Protein AF-A0A6J8CC59-F1 (afdb_monomer_lite)

Radius of gyration: 44.79 Å; chains: 1; bounding box: 143×94×154 Å

Foldseek 3Di:
DDDDDDDDPDQAQDKDKDWDWDADPVGIDDIDIDIDHHHAAAFDEKADWEWDEDPPQFKIKIFIHFGPPHRPFKKKWKWKWWADLVSPDTHTPVPDTDIDTDRPDGMDMDGRHQGQTKMKIKMWMDDPHYIYIYDIYDIDTGHADAAEDWAPWDKDDPVQHLQKIKTKTFHDDSSRRSAQWAWKWKWKDFPPDTDTDDIGGDRDRMDIDMDGHFAQTKMWIWMWTAHPVGHTHDIDIDIDHRHFAAFDAQDDDPPPPVPDPPDLALWKDKDWAQCCCQVPRQRRHHWQFKFKKKAFPVLCPPPAPFDFDAPVCVDLPNFDAPVRCVVVQRSTIATADDRCVVVCVVVVPPPDDDDDRDIDMDMQAPFCCSVVDPDDSHHSHTHHGFTWMWMKMKIGDVNTITIYHIDDRDHHHHDDDPDDPPPPPPPPPVVVVVVVVVVVVVVVVVDDDDDDDDDDDDDDDDDDDDDDDDDDDDDDDPDDPPDDDDDPVCVVVVVVVCPPPPNVNVVVVVVVVCVVVPPVPDPPWDQVVCVPPLNVVQDPDNPQGATPVFAQFFDDPDPPDDSSLGDFRKGAPADPPGRRPDIDHDDGDPVCPVVVVSSCVVVVPDDDDDPDDCDDPQDGDQDEDEDDDDDDDDDDPPQEEEAEEAEAEAAAEPDAEEHEEYEAEEEYALGQYEYEEYEYEYHYYAAAYEYEEYEYEYEAHQEQYEYEEYEYEYHYYAEAYEYEEYHYEYEHHQYQYEYEEYEHEYAHEAYAYEYEEYHAEYEHAEYQYEYEEYEAEYAHYAEAYEYEEYAAEYEHYEEQYEYEEYEYEAEPYADQYEYEEYAHEYNHEEEQYEYEEYEAAYDDHYDDDDDDHAYEYEEYEAEYNDYEYQYEYEEYEYHYAEYPDRHYYYHYHYHYNDYDDHYYYYHYHYHYHDYDDDDDD

Sequence (921 aa):
MTMNYSIEDLSPDVEYEVRIQAVNFKGPGNPADILRRTLQDAPQKPTQVTGTMNSDPTVLQVSWVQPLPRPGTTTYTVRVYEANDDNSDFVLKEKFGKVITGYYTQTATITGLEEYWDYKFMIVAKTPVGVMKSDMSQAVKTNYADPGRVENFDITTPQGNYTQMIVSWSIPLLRERNGIIKEYVLKHNISEVQTTANPILNTAKSLVYKLDVDTEKYYEIKLSAKNQWNQIGTEVVEVYYAPPGPPKKPPFTPTTTEVSKTVTTQRTIPVTLNGNWFFYNRDNGRFTDWGVIVCSGDACKNYGDGTEKSSDHFGIGNFKTWKEAQKIGFTEPYRATNSSWIIDIFDSQVGRSKRSTNDVELVIGEDNDCAKREDTVYCNGPLAPGKSYIIIVFSCTAGGCTESEQLGPYSTQPEPEDVPIAIIAGAAAAVVVFIIVIIIIVVIKKKRNRNRPKKMEEEVEPDFTNPAGLETPSVERKNIKKKRPVKMIDFEAKIAELHKDSNLRFAHEYEELKTLTDPKTMKGVTTFLAETEDNKLKNRYVNILPYDHTIVKLLPLGDDDEEASTFINANYIPGYKSQREYIASQGPIPSTIDDFWRMVWEQSVSIIVMLTLAKEDGRVCNIIVMLTLAKENGRVAKENGRVGNIIVMLTLAKEDGRVGNIIVMLTLAKENGRVGNIIVMLTLAKENGRVGNIIVMLTLAKEDGRVGNIIVMLTLAKEDGRVGNIIVMLTLAKEDGRVGNIIVMLTLAKEDGRVGNIIVMLTLAKENGRVGNIIVMLTLAKEDGRVGNIIVMLTLAKEDGRVGNIIVILTLAKEDGKVGNIIVMLTLAKEDGRVGNIIVMLTLAKEDGRLKRMAGVGNIIVMLTLAKEDGRVGNIIVMLTLAKEDGRVGNIIVMLALAKEDGRVGNIIVMLTLAKKRMAG

pLDDT: mean 70.27, std 17.58, range [24.67, 96.19]

InterPro domains:
  IPR000242 Tyrosine-specific protein phosphatase, PTPase domain [PF00102] (535-619)
  IPR000242 Tyrosine-specific protein phosphatase, PTPase domain [PR00700] (566-573)
  IPR000242 Tyrosine-specific protein phosphatase, PTPase domain [PR00700] (582-602)
  IPR000242 Tyrosine-specific protein phosphatase, PTPase domain [PS50055] (506-621)
  IPR000242 Tyrosine-specific protein phosphatase, PTPase domain [SM00194] (505-750)
  IPR003961 Fibronectin type III [PF00041] (45-131)
  IPR003961 Fibronectin type III [PS50853] (1-41)
  IPR003961 Fibronectin type III [PS50853] (42-148)
  IPR003961 Fibronectin type III [SM00060] (43-132)
  IPR003961 Fibronectin type III [SM00060] (147-402)
  IPR003961 Fibronectin type III [cd00063] (5-33)
  IPR003961 Fibronectin type III [cd00063] (43-140)
  IPR013783 Immunoglobulin-like fold [G3DSA:2.60.40.10] (1-42)
  IPR013783 Immunoglobulin-like fold [G3DSA:2.60.40.10] (43-157)
  IPR029021 Protein-tyrosine phosphatase-like [G3DSA:3.90.190.10] (477-640)
  IPR029021 Protein-tyrosine phosphatase-like [SSF52799] (484-620)
  IPR036116 Fibronectin type III superfamily [SSF49265] (3-130)
  IPR036116 Fibronectin type III superfamily [SSF49265] (163-407)
  IPR050713 Receptor-type Tyrosine-protein Phosphatases/Ushers [PTHR46957] (140-620)

Secondary structure (DSSP, 8-state):
--------SPPTT-EEEEEE--EETTEE---EEEEEEPPP------EEEEEEE-SSTT-EEEEEEPPSS--SS-EEEEEEEEE-TTSS-EEE-TT--EEEE-TT--EEEE-SPPTT-EEEEEEEEE-SS-EEEPPPPPPEEPPP----PPEEEEEEPPTT-TTEEEEEEEPPPGGG--S-EEEEEEEEEETTEEEEPPPB----SEEEEEEE--TT-EEEEEEEEEETT--B-PPEEEEEE----PPPPP---------------SS-EEEEE-HHHHHH--TTS-EEEEEEEEEETTGGGGS-----B-GGGGSTTSSB-HHHHHHTTT-S-EE-S-TTHHHHHHHTTTTS-S-----EEEEET--GGGGT-SS-S---PPPPTT-EEEEEEEEEETTEEEEPPPEEEEEPPPPP----GGGGTHHHHHHHHHHHHHHHHHHHTTS-------------------------------------PPPHHHHHHHHHHHTTTTTHHHHHHHHHHHHHT-TTTSTT---GGGGSHHHHTT-S-TT----GGGEEEPPPSSTT--GGGGEEEEEEE--SS-TT-EEEEPPPPGGGHHHHHHHHHHTT-------S-SEETTEEPP-EEEEE---STTS---S--EE--EEEEEE--SSS-EE--EEEEEEEESSS-EE--EEEEEEEESSS-EE--EEEEEEEESSS-EE--EEEEEEEESSS-EE--EEEEEEEESSS-EE--EEEEEEEESSS-EE--EEEEEEEESSS-EE--EEEEEEEESSS-EE--EEEEEEEESSS-EE--EEEEEEEESSS-EE--EEEEEEEESSS-EE--EEEEEEE----SS-S---EE--EEEEEE---TT-EE--EEEEEEE-SSS-EE--EEEEEE---TT-EE--EEEEEEE-SS----

Organism: Mytilus coruscus (NCBI:txid42192)

Structure (mmCIF, N/CA/C/O backbone):
data_AF-A0A6J8CC59-F1
#
_entry.id   AF-A0A6J8CC59-F1
#
loop_
_atom_site.group_PDB
_atom_site.id
_atom_site.type_symbol
_atom_site.label_atom_id
_atom_site.label_alt_id
_atom_site.label_comp_id
_atom_site.label_asym_id
_atom_site.label_entity_id
_atom_site.label_seq_id
_atom_site.pdbx_PDB_ins_code
_atom_site.Cartn_x
_atom_site.Cartn_y
_atom_site.Cartn_z
_atom_site.occupancy
_atom_site.B_iso_or_equiv
_atom_site.auth_seq_id
_atom_site.auth_comp_id
_atom_site.auth_asym_id
_atom_site.auth_atom_id
_atom_site.pdbx_PDB_model_num
ATOM 1 N N . MET A 1 1 ? 45.757 0.413 -81.496 1.00 53.62 1 MET A N 1
ATOM 2 C CA . MET A 1 1 ? 45.452 -0.803 -80.713 1.00 53.62 1 MET A CA 1
ATOM 3 C C . MET A 1 1 ? 45.698 -0.483 -79.257 1.00 53.62 1 MET A C 1
ATOM 5 O O . MET A 1 1 ? 46.763 0.034 -78.950 1.00 53.62 1 MET A O 1
ATOM 9 N N . THR A 1 2 ? 44.725 -0.749 -78.396 1.00 60.47 2 THR A N 1
ATOM 10 C CA . THR A 1 2 ? 44.863 -0.614 -76.941 1.00 60.47 2 THR A CA 1
ATOM 11 C C . THR A 1 2 ? 45.107 -2.013 -76.384 1.00 60.47 2 THR A C 1
ATOM 13 O O . THR A 1 2 ? 44.361 -2.926 -76.733 1.00 60.47 2 THR A O 1
ATOM 16 N N . MET A 1 3 ? 46.161 -2.203 -75.588 1.00 78.00 3 MET A N 1
ATOM 17 C CA . MET A 1 3 ? 46.423 -3.464 -74.885 1.00 78.00 3 MET A CA 1
ATOM 18 C C . MET A 1 3 ? 46.020 -3.299 -73.420 1.00 78.00 3 MET A C 1
ATOM 20 O O . MET A 1 3 ? 46.460 -2.351 -72.775 1.00 78.00 3 MET A O 1
ATOM 24 N N . ASN A 1 4 ? 45.195 -4.215 -72.913 1.00 85.50 4 ASN A N 1
ATOM 25 C CA . ASN A 1 4 ? 44.716 -4.218 -71.531 1.00 85.50 4 ASN A CA 1
ATOM 26 C C . ASN A 1 4 ? 45.243 -5.470 -70.812 1.00 85.50 4 ASN A C 1
ATOM 28 O O . ASN A 1 4 ? 45.235 -6.551 -71.397 1.00 85.50 4 ASN A O 1
ATOM 32 N N . TYR A 1 5 ? 45.666 -5.322 -69.555 1.00 83.50 5 TYR A N 1
ATOM 33 C CA . TYR A 1 5 ? 46.096 -6.413 -68.673 1.00 83.50 5 TYR A CA 1
ATOM 34 C C . TYR A 1 5 ? 45.479 -6.200 -67.282 1.00 83.50 5 TYR A C 1
ATOM 36 O O . TYR A 1 5 ? 45.598 -5.101 -66.736 1.00 83.50 5 TYR A O 1
ATOM 44 N N . SER A 1 6 ? 44.791 -7.207 -66.732 1.00 88.56 6 SER A N 1
ATOM 45 C CA . SER A 1 6 ? 44.239 -7.172 -65.371 1.00 88.56 6 SER A CA 1
ATOM 46 C C . SER A 1 6 ? 45.257 -7.714 -64.368 1.00 88.56 6 SER A C 1
ATOM 48 O O . SER A 1 6 ? 45.892 -8.738 -64.599 1.00 88.56 6 SER A O 1
ATOM 50 N N . ILE A 1 7 ? 45.419 -7.009 -63.246 1.00 88.94 7 ILE A N 1
ATOM 51 C CA . ILE A 1 7 ? 46.168 -7.497 -62.084 1.00 88.94 7 ILE A CA 1
ATOM 52 C C . ILE A 1 7 ? 45.126 -7.900 -61.040 1.00 88.94 7 ILE A C 1
ATOM 54 O O . ILE A 1 7 ? 44.346 -7.058 -60.595 1.00 88.94 7 ILE A O 1
ATOM 58 N N . GLU A 1 8 ? 45.092 -9.184 -60.699 1.00 88.00 8 GLU A N 1
ATOM 59 C CA . GLU A 1 8 ? 44.103 -9.800 -59.806 1.00 88.00 8 GLU A CA 1
ATOM 60 C C . GLU A 1 8 ? 44.751 -10.175 -58.457 1.00 88.00 8 GLU A C 1
ATOM 62 O O . GLU A 1 8 ? 45.946 -9.953 -58.260 1.00 88.00 8 GLU A O 1
ATOM 67 N N . ASP A 1 9 ? 43.957 -10.669 -57.500 1.00 87.50 9 ASP A N 1
ATOM 68 C CA . ASP A 1 9 ? 44.403 -11.087 -56.154 1.00 87.50 9 ASP A CA 1
ATOM 69 C C . ASP A 1 9 ? 45.113 -10.001 -55.313 1.00 87.50 9 ASP A C 1
ATOM 71 O O . ASP A 1 9 ? 45.935 -10.279 -54.435 1.00 87.50 9 ASP A O 1
ATOM 75 N N . LEU A 1 10 ? 44.772 -8.732 -55.551 1.00 88.62 10 LEU A N 1
ATOM 76 C CA . LEU A 1 10 ? 45.264 -7.602 -54.763 1.00 88.62 10 LEU A CA 1
ATOM 77 C C . LEU A 1 10 ? 44.531 -7.497 -53.416 1.00 88.62 10 LEU A C 1
ATOM 79 O O . LEU A 1 10 ? 43.319 -7.688 -53.329 1.00 88.62 10 LEU A O 1
ATOM 83 N N . SER A 1 11 ? 45.253 -7.122 -52.357 1.00 89.25 11 SER A N 1
ATOM 84 C CA . SER A 1 11 ? 44.645 -6.854 -51.049 1.00 89.25 11 SER A CA 1
ATOM 85 C C . SER A 1 11 ? 43.818 -5.561 -51.082 1.00 89.25 11 SER A C 1
ATOM 87 O O . SER A 1 11 ? 44.251 -4.587 -51.706 1.00 89.25 11 SER A O 1
ATOM 89 N N . PRO A 1 12 ? 42.653 -5.512 -50.415 1.00 88.62 12 PRO A N 1
ATOM 90 C CA . PRO A 1 12 ? 41.791 -4.331 -50.395 1.00 88.62 12 PRO A CA 1
ATOM 91 C C . PRO A 1 12 ? 42.368 -3.194 -49.539 1.00 88.62 12 PRO A C 1
ATOM 93 O O . PRO A 1 12 ? 43.084 -3.434 -48.571 1.00 88.62 12 PRO A O 1
ATOM 96 N N . ASP A 1 13 ? 42.045 -1.946 -49.893 1.00 88.31 13 ASP A N 1
ATOM 97 C CA . ASP A 1 13 ? 42.562 -0.714 -49.264 1.00 88.31 13 ASP A CA 1
ATOM 98 C C . ASP A 1 13 ? 44.104 -0.652 -49.128 1.00 88.31 13 ASP A C 1
ATOM 100 O O . ASP A 1 13 ? 44.656 -0.109 -48.164 1.00 88.31 13 ASP A O 1
ATOM 104 N N . VAL A 1 14 ? 44.823 -1.195 -50.113 1.00 89.31 14 VAL A N 1
ATOM 105 C CA . VAL A 1 14 ? 46.292 -1.166 -50.193 1.00 89.31 14 VAL A CA 1
ATOM 106 C C . VAL A 1 14 ? 46.724 -0.358 -51.411 1.00 89.31 14 VAL A C 1
ATOM 108 O O . VAL A 1 14 ? 46.138 -0.459 -52.487 1.00 89.31 14 VAL A O 1
ATOM 111 N N . GLU A 1 15 ? 47.741 0.484 -51.232 1.00 91.94 15 GLU A N 1
ATOM 112 C CA . GLU A 1 15 ? 48.371 1.227 -52.322 1.00 91.94 15 GLU A CA 1
ATOM 113 C C . GLU A 1 15 ? 49.457 0.372 -52.976 1.00 91.94 15 GLU A C 1
ATOM 115 O O . GLU A 1 15 ? 50.370 -0.105 -52.305 1.00 91.94 15 GLU A O 1
ATOM 120 N N . TYR A 1 16 ? 49.331 0.176 -54.284 1.00 92.25 16 TYR A N 1
ATOM 121 C CA . TYR A 1 16 ? 50.277 -0.547 -55.117 1.00 92.25 16 TYR A CA 1
ATOM 122 C C . TYR A 1 16 ? 50.951 0.419 -56.092 1.00 92.25 16 TYR A C 1
ATOM 124 O O . TYR A 1 16 ? 50.302 1.295 -56.670 1.00 92.25 16 TYR A O 1
ATOM 132 N N . GLU A 1 17 ? 52.250 0.225 -56.303 1.00 93.38 17 GLU A N 1
ATOM 133 C CA . GLU A 1 17 ? 52.998 0.838 -57.397 1.00 93.38 17 GLU A CA 1
ATOM 134 C C . GLU A 1 17 ? 53.023 -0.132 -58.579 1.00 93.38 17 GLU A C 1
ATOM 136 O O . GLU A 1 17 ? 53.494 -1.264 -58.460 1.00 93.38 17 GLU A O 1
ATOM 141 N N . VAL A 1 18 ? 52.494 0.298 -59.722 1.00 91.25 18 VAL A N 1
ATOM 142 C CA . VAL A 1 18 ? 52.510 -0.478 -60.961 1.00 91.25 18 VAL A CA 1
ATOM 143 C C . VAL A 1 18 ? 53.495 0.171 -61.922 1.00 91.25 18 VAL A C 1
ATOM 145 O O . VAL A 1 18 ? 53.321 1.326 -62.309 1.00 91.25 18 VAL A O 1
ATOM 148 N N . ARG A 1 19 ? 54.512 -0.596 -62.320 1.00 90.25 19 ARG A N 1
ATOM 149 C CA . ARG A 1 19 ? 55.548 -0.199 -63.278 1.00 90.25 19 ARG A CA 1
ATOM 150 C C . ARG A 1 19 ? 55.388 -0.974 -64.581 1.00 90.25 19 ARG A C 1
ATOM 152 O O . ARG A 1 19 ? 55.349 -2.203 -64.563 1.00 90.25 19 ARG A O 1
ATOM 159 N N . ILE A 1 20 ? 55.353 -0.271 -65.712 1.00 90.12 20 ILE A N 1
ATOM 160 C CA . ILE A 1 20 ? 55.347 -0.870 -67.055 1.00 90.12 20 ILE A CA 1
ATOM 161 C C . ILE A 1 20 ? 56.563 -0.400 -67.852 1.00 90.12 20 ILE A C 1
ATOM 163 O O . ILE A 1 20 ? 56.925 0.772 -67.813 1.00 90.12 20 ILE A O 1
ATOM 167 N N . GLN A 1 21 ? 57.188 -1.305 -68.604 1.00 91.50 21 GLN A N 1
ATOM 168 C CA . GLN A 1 21 ? 58.367 -1.006 -69.415 1.00 91.50 21 GLN A CA 1
ATOM 169 C C . GLN A 1 21 ? 58.248 -1.690 -70.779 1.00 91.50 21 GLN A C 1
ATOM 171 O O . GLN A 1 21 ? 58.027 -2.896 -70.859 1.00 91.50 21 GLN A O 1
ATOM 176 N N . ALA A 1 22 ? 58.388 -0.920 -71.859 1.00 89.25 22 ALA A N 1
ATOM 177 C CA . ALA A 1 22 ? 58.409 -1.469 -73.213 1.00 89.25 22 ALA A CA 1
ATOM 178 C C . ALA A 1 22 ? 59.819 -1.967 -73.559 1.00 89.25 22 ALA A C 1
ATOM 180 O O . ALA A 1 22 ? 60.804 -1.278 -73.291 1.00 89.25 22 ALA A O 1
ATOM 181 N N . VAL A 1 23 ? 59.922 -3.141 -74.182 1.00 91.38 23 VAL A N 1
ATOM 182 C CA . VAL A 1 23 ? 61.201 -3.757 -74.566 1.00 91.38 23 VAL A CA 1
ATOM 183 C C . VAL A 1 23 ? 61.207 -4.002 -76.069 1.00 91.38 23 VAL A C 1
ATOM 185 O O . VAL A 1 23 ? 60.257 -4.566 -76.608 1.00 91.38 23 VAL A O 1
ATOM 188 N N . ASN A 1 24 ? 62.267 -3.574 -76.754 1.00 91.06 24 ASN A N 1
ATOM 189 C CA . ASN A 1 24 ? 62.498 -3.890 -78.165 1.00 91.06 24 ASN A CA 1
ATOM 190 C C . ASN A 1 24 ? 63.838 -4.631 -78.340 1.00 91.06 24 ASN A C 1
ATOM 192 O O . ASN A 1 24 ? 64.507 -4.966 -77.366 1.00 91.06 24 ASN A O 1
ATOM 196 N N . PHE A 1 25 ? 64.259 -4.874 -79.584 1.00 91.19 25 PHE A N 1
ATOM 197 C CA . PHE A 1 25 ? 65.486 -5.622 -79.890 1.00 91.19 25 PHE A CA 1
ATOM 198 C C . PHE A 1 25 ? 66.793 -4.974 -79.382 1.00 91.19 25 PHE A C 1
ATOM 200 O O . PHE A 1 25 ? 67.814 -5.653 -79.319 1.00 91.19 25 PHE A O 1
ATOM 207 N N . LYS A 1 26 ? 66.794 -3.674 -79.042 1.00 90.19 26 LYS A N 1
ATOM 208 C CA . LYS A 1 26 ? 67.937 -2.980 -78.417 1.00 90.19 26 LYS A CA 1
ATOM 209 C C . LYS A 1 26 ? 67.951 -3.120 -76.894 1.00 90.19 26 LYS A C 1
ATOM 211 O O . LYS A 1 26 ? 69.002 -2.904 -76.298 1.00 90.19 26 LYS A O 1
ATOM 216 N N . GLY A 1 27 ? 66.821 -3.465 -76.279 1.00 89.81 27 GLY A N 1
ATOM 217 C CA . GLY A 1 27 ? 66.669 -3.583 -74.834 1.00 89.81 27 GLY A CA 1
ATOM 218 C C . GLY A 1 27 ? 65.426 -2.866 -74.290 1.00 89.81 27 GLY A C 1
ATOM 219 O O . GLY A 1 27 ? 64.560 -2.430 -75.058 1.00 89.81 27 GLY A O 1
ATOM 220 N N . PRO A 1 28 ? 65.306 -2.783 -72.955 1.00 89.88 28 PRO A N 1
ATOM 221 C CA . PRO A 1 28 ? 64.192 -2.125 -72.284 1.00 89.88 28 PRO A CA 1
ATOM 222 C C . PRO A 1 28 ? 64.301 -0.589 -72.344 1.00 89.88 28 PRO A C 1
ATOM 224 O O . PRO A 1 28 ? 65.379 -0.027 -72.170 1.00 89.88 28 PRO A O 1
ATOM 227 N N . GLY A 1 29 ? 63.179 0.093 -72.592 1.00 90.50 29 GLY A N 1
ATOM 228 C CA . GLY A 1 29 ? 63.062 1.558 -72.550 1.00 90.50 29 GLY A CA 1
ATOM 229 C C . GLY A 1 29 ? 62.859 2.103 -71.131 1.00 90.50 29 GLY A C 1
ATOM 230 O O . GLY A 1 29 ? 62.966 1.364 -70.162 1.00 90.50 29 GLY A O 1
ATOM 231 N N . ASN A 1 30 ? 62.532 3.387 -70.974 1.00 92.25 30 ASN A N 1
ATOM 232 C CA . ASN A 1 30 ? 62.230 3.939 -69.646 1.00 92.25 30 ASN A CA 1
ATOM 233 C C . ASN A 1 30 ? 60.914 3.361 -69.087 1.00 92.25 30 ASN A C 1
ATOM 235 O O . ASN A 1 30 ? 59.948 3.237 -69.848 1.00 92.25 30 ASN A O 1
ATOM 239 N N . PRO A 1 31 ? 60.857 3.012 -67.789 1.00 90.56 31 PRO A N 1
ATOM 240 C CA . PRO A 1 31 ? 59.618 2.587 -67.158 1.00 90.56 31 PRO A CA 1
ATOM 241 C C . PRO A 1 31 ? 58.640 3.757 -66.989 1.00 90.56 31 PRO A C 1
ATOM 243 O O . PRO A 1 31 ? 59.044 4.911 -66.841 1.00 90.56 31 PRO A O 1
ATOM 246 N N . ALA A 1 32 ? 57.351 3.436 -66.984 1.00 90.88 32 ALA A N 1
ATOM 247 C CA . ALA A 1 32 ? 56.278 4.312 -66.544 1.00 90.88 32 ALA A CA 1
ATOM 248 C C . ALA A 1 32 ? 55.677 3.748 -65.250 1.00 90.88 32 ALA A C 1
ATOM 250 O O . ALA A 1 32 ? 55.268 2.585 -65.227 1.00 90.88 32 ALA A O 1
ATOM 251 N N . ASP A 1 33 ? 55.605 4.584 -64.214 1.00 91.19 33 ASP A N 1
ATOM 252 C CA . ASP A 1 33 ? 55.172 4.201 -62.869 1.00 91.19 33 ASP A CA 1
ATOM 253 C C . ASP A 1 33 ? 53.852 4.886 -62.507 1.00 91.19 33 ASP A C 1
ATOM 255 O O . ASP A 1 33 ? 53.616 6.048 -62.853 1.00 91.19 33 ASP A O 1
ATOM 259 N N . ILE A 1 34 ? 52.982 4.175 -61.792 1.00 92.88 34 ILE A N 1
ATOM 260 C CA . ILE A 1 34 ? 51.735 4.732 -61.275 1.00 92.88 34 ILE A CA 1
ATOM 261 C C . ILE A 1 34 ? 51.382 4.137 -59.914 1.00 92.88 34 ILE A C 1
ATOM 263 O O . ILE A 1 34 ? 51.407 2.925 -59.725 1.00 92.88 34 ILE A O 1
ATOM 267 N N . LEU A 1 35 ? 51.001 4.999 -58.972 1.00 92.75 35 LEU A N 1
ATOM 268 C CA . LEU A 1 35 ? 50.449 4.583 -57.684 1.00 92.75 35 LEU A CA 1
ATOM 269 C C . LEU A 1 35 ? 48.926 4.484 -57.780 1.00 92.75 35 LEU A C 1
ATOM 271 O O . LEU A 1 35 ? 48.253 5.414 -58.251 1.00 92.75 35 LEU A O 1
ATOM 275 N N . ARG A 1 36 ? 48.370 3.355 -57.343 1.00 91.12 36 ARG A N 1
ATOM 276 C CA . ARG A 1 36 ? 46.923 3.122 -57.271 1.00 91.12 36 ARG A CA 1
ATOM 277 C C . ARG A 1 36 ? 46.562 2.356 -56.006 1.00 91.12 36 ARG A C 1
ATOM 279 O O . ARG A 1 36 ? 47.175 1.348 -55.685 1.00 91.12 36 ARG A O 1
ATOM 286 N N . ARG A 1 37 ? 45.526 2.829 -55.312 1.00 89.81 37 ARG A N 1
ATOM 287 C CA . ARG A 1 37 ? 44.941 2.167 -54.143 1.00 89.81 37 ARG A CA 1
ATOM 288 C C . ARG A 1 37 ? 43.747 1.314 -54.560 1.00 89.81 37 ARG A C 1
ATOM 290 O O . ARG A 1 37 ? 42.891 1.790 -55.305 1.00 89.81 37 ARG A O 1
ATOM 297 N N . THR A 1 38 ? 43.695 0.075 -54.084 1.00 89.94 38 THR A N 1
ATOM 298 C CA . THR A 1 38 ? 42.540 -0.814 -54.263 1.00 89.94 38 THR A CA 1
ATOM 299 C C . THR A 1 38 ? 41.329 -0.313 -53.472 1.00 89.94 38 THR A C 1
ATOM 301 O O . THR A 1 38 ? 41.459 0.408 -52.483 1.00 89.94 38 THR A O 1
ATOM 304 N N . LEU A 1 39 ? 40.122 -0.673 -53.914 1.00 89.62 39 LEU A N 1
ATOM 305 C CA . LEU A 1 39 ? 38.895 -0.323 -53.195 1.00 89.62 39 LEU A CA 1
ATOM 306 C C . LEU A 1 39 ? 38.835 -1.037 -51.835 1.00 89.62 39 LEU A C 1
ATOM 308 O O . LEU A 1 39 ? 39.506 -2.045 -51.611 1.00 89.62 39 LEU A O 1
ATOM 312 N N . GLN A 1 40 ? 38.026 -0.496 -50.924 1.00 90.19 40 GLN A N 1
ATOM 313 C CA . GLN A 1 40 ? 37.671 -1.199 -49.691 1.00 90.19 40 GLN A CA 1
ATOM 314 C C . GLN A 1 40 ? 36.806 -2.420 -50.017 1.00 90.19 40 GLN A C 1
ATOM 316 O O . GLN A 1 40 ? 36.153 -2.458 -51.059 1.00 90.19 40 GLN A O 1
ATOM 321 N N . ASP A 1 41 ? 36.762 -3.371 -49.093 1.00 90.44 41 ASP A N 1
ATOM 322 C CA . ASP A 1 41 ? 35.960 -4.587 -49.203 1.00 90.44 41 ASP A CA 1
ATOM 323 C C . ASP A 1 41 ? 35.046 -4.763 -47.975 1.00 90.44 41 ASP A C 1
ATOM 325 O O . ASP A 1 41 ? 35.125 -4.025 -46.979 1.00 90.44 41 ASP A O 1
ATOM 329 N N . ALA A 1 42 ? 34.125 -5.720 -48.041 1.00 90.75 42 ALA A N 1
ATOM 330 C CA . ALA A 1 42 ? 33.380 -6.173 -46.879 1.00 90.75 42 ALA A CA 1
ATOM 331 C C . ALA A 1 42 ? 34.345 -6.817 -45.859 1.00 90.75 42 ALA A C 1
ATOM 333 O O . ALA A 1 42 ? 35.294 -7.506 -46.236 1.00 90.75 42 ALA A O 1
ATOM 334 N N . PRO A 1 43 ? 34.140 -6.609 -44.547 1.00 92.25 43 PRO A N 1
ATOM 335 C CA . PRO A 1 43 ? 34.992 -7.228 -43.541 1.00 92.25 43 PRO A CA 1
ATOM 336 C C . PRO A 1 43 ? 34.771 -8.739 -43.514 1.00 92.25 43 PRO A C 1
ATOM 338 O O . PRO A 1 43 ? 33.650 -9.192 -43.718 1.00 92.25 43 PRO A O 1
ATOM 341 N N . GLN A 1 44 ? 35.794 -9.526 -43.174 1.00 92.25 44 GLN A N 1
ATOM 342 C CA . GLN A 1 44 ? 35.563 -10.912 -42.759 1.00 92.25 44 GLN A CA 1
ATOM 343 C C . GLN A 1 44 ? 35.030 -10.978 -41.318 1.00 92.25 44 GLN A C 1
ATOM 345 O O . GLN A 1 44 ? 34.917 -9.975 -40.607 1.00 92.25 44 GLN A O 1
ATOM 350 N N . LYS A 1 45 ? 34.682 -12.185 -40.875 1.00 92.62 45 LYS A N 1
ATOM 351 C CA . LYS A 1 45 ? 34.134 -12.455 -39.546 1.00 92.62 45 LYS A CA 1
ATOM 352 C C . LYS A 1 45 ? 35.192 -12.261 -38.438 1.00 92.62 45 LYS A C 1
ATOM 354 O O . LYS A 1 45 ? 36.223 -12.927 -38.489 1.00 92.62 45 LYS A O 1
ATOM 359 N N . PRO A 1 46 ? 34.942 -11.426 -37.407 1.00 94.31 46 PRO A N 1
ATOM 360 C CA . PRO A 1 46 ? 35.769 -11.395 -36.195 1.00 94.31 46 PRO A CA 1
ATOM 361 C C . PRO A 1 46 ? 35.700 -12.725 -35.430 1.00 94.31 46 PRO A C 1
ATOM 363 O O . PRO A 1 46 ? 34.643 -13.360 -35.389 1.00 94.31 46 PRO A O 1
ATOM 366 N N . THR A 1 47 ? 36.798 -13.134 -34.791 1.00 95.19 47 THR A N 1
ATOM 367 C CA . THR A 1 47 ? 36.908 -14.440 -34.105 1.00 95.19 47 THR A CA 1
ATOM 368 C C . THR A 1 47 ? 37.354 -14.295 -32.646 1.00 95.19 47 THR A C 1
ATOM 370 O O . THR A 1 47 ? 37.662 -13.195 -32.197 1.00 95.19 47 THR A O 1
ATOM 373 N N . GLN A 1 48 ? 37.347 -15.401 -31.889 1.00 94.44 48 GLN A N 1
ATOM 374 C CA . GLN A 1 48 ? 37.799 -15.467 -30.486 1.00 94.44 48 GLN A CA 1
ATOM 375 C C . GLN A 1 48 ? 37.147 -14.423 -29.561 1.00 94.44 48 GLN A C 1
ATOM 377 O O . GLN A 1 48 ? 37.813 -13.778 -28.756 1.00 94.44 48 GLN A O 1
ATOM 382 N N . VAL A 1 49 ? 35.828 -14.248 -29.682 1.00 96.19 49 VAL A N 1
ATOM 383 C CA . VAL A 1 49 ? 35.087 -13.309 -28.831 1.00 96.19 49 VAL A CA 1
ATOM 384 C C . VAL A 1 49 ? 34.970 -13.874 -27.420 1.00 96.19 49 VAL A C 1
ATOM 386 O O . VAL A 1 49 ? 34.339 -14.911 -27.210 1.00 96.19 49 VAL A O 1
ATOM 389 N N . THR A 1 50 ? 35.558 -13.179 -26.451 1.00 95.25 50 THR A N 1
ATOM 390 C CA . THR A 1 50 ? 35.571 -13.579 -25.039 1.00 95.25 50 THR A CA 1
ATOM 391 C C . THR A 1 50 ? 35.234 -12.400 -24.134 1.00 95.25 50 THR A C 1
ATOM 393 O O . THR A 1 50 ? 35.450 -11.244 -24.497 1.00 95.25 50 THR A O 1
ATOM 396 N N . GLY A 1 51 ? 34.683 -12.695 -22.957 1.00 94.50 51 GLY A N 1
ATOM 397 C CA . GLY A 1 51 ? 34.479 -11.726 -21.886 1.00 94.50 51 GLY A CA 1
ATOM 398 C C . GLY A 1 51 ? 35.229 -12.158 -20.630 1.00 94.50 51 GLY A C 1
ATOM 399 O O . GLY A 1 51 ? 35.328 -13.351 -20.348 1.00 94.50 51 GLY A O 1
ATOM 400 N N . THR A 1 52 ? 35.743 -11.200 -19.869 1.00 94.38 52 THR A N 1
ATOM 401 C CA . THR A 1 52 ? 36.412 -11.434 -18.587 1.00 94.38 52 THR A CA 1
ATOM 402 C C . THR A 1 52 ? 35.808 -10.547 -17.506 1.00 94.38 52 THR A C 1
ATOM 404 O O . THR A 1 52 ? 35.477 -9.383 -17.757 1.00 94.38 52 THR A O 1
ATOM 407 N N . MET A 1 53 ? 35.675 -11.108 -16.302 1.00 91.25 53 MET A N 1
ATOM 408 C CA . MET A 1 53 ? 35.185 -10.385 -15.128 1.00 91.25 53 MET A CA 1
ATOM 409 C C . MET A 1 53 ? 36.109 -9.226 -14.757 1.00 91.25 53 MET A C 1
ATOM 411 O O . MET A 1 53 ? 37.331 -9.339 -14.858 1.00 91.25 53 MET A O 1
ATOM 415 N N . ASN A 1 54 ? 35.510 -8.125 -14.311 1.00 92.56 54 ASN A N 1
ATOM 416 C CA . ASN A 1 54 ? 36.209 -7.018 -13.677 1.00 92.56 54 ASN A CA 1
ATOM 417 C C . ASN A 1 54 ? 36.044 -7.098 -12.147 1.00 92.56 54 ASN A C 1
ATOM 419 O O . ASN A 1 54 ? 35.188 -7.828 -11.648 1.00 92.56 54 ASN A O 1
ATOM 423 N N . SER A 1 55 ? 36.857 -6.350 -11.396 1.00 89.00 55 SER A N 1
ATOM 424 C CA . SER A 1 55 ? 36.647 -6.174 -9.955 1.00 89.00 55 SER A CA 1
ATOM 425 C C . SER A 1 55 ? 35.338 -5.441 -9.654 1.00 89.00 55 SER A C 1
ATOM 427 O O . SER A 1 55 ? 34.706 -5.745 -8.648 1.00 89.00 55 SER A O 1
ATOM 429 N N . ASP A 1 56 ? 34.934 -4.509 -10.525 1.00 92.19 56 ASP A N 1
ATOM 430 C CA . ASP A 1 56 ? 33.624 -3.856 -10.469 1.00 92.19 56 ASP A CA 1
ATOM 431 C C . ASP A 1 56 ? 32.523 -4.840 -10.930 1.00 92.19 56 ASP A C 1
ATOM 433 O O . ASP A 1 56 ? 32.607 -5.361 -12.050 1.00 92.19 56 ASP A O 1
ATOM 437 N N . PRO A 1 57 ? 31.497 -5.115 -10.099 1.00 92.50 57 PRO A N 1
ATOM 438 C CA . PRO A 1 57 ? 30.458 -6.101 -10.394 1.00 92.50 57 PRO A CA 1
ATOM 439 C C . PRO A 1 57 ? 29.500 -5.683 -11.514 1.00 92.50 57 PRO A C 1
ATOM 441 O O . PRO A 1 57 ? 28.736 -6.514 -11.991 1.00 92.50 57 PRO A O 1
ATOM 444 N N . THR A 1 58 ? 29.573 -4.445 -12.000 1.00 91.81 58 THR A N 1
ATOM 445 C CA . THR A 1 58 ? 28.744 -3.946 -13.109 1.00 91.81 58 THR A CA 1
ATOM 446 C C . THR A 1 58 ? 29.503 -3.858 -14.438 1.00 91.81 58 THR A C 1
ATOM 448 O O . THR A 1 58 ? 29.002 -3.293 -15.420 1.00 91.81 58 THR A O 1
ATOM 451 N N . VAL A 1 59 ? 30.732 -4.394 -14.487 1.00 92.75 59 VAL A N 1
ATOM 452 C CA . VAL A 1 59 ? 31.661 -4.210 -15.608 1.00 92.75 59 VAL A CA 1
ATOM 453 C C . VAL A 1 59 ? 32.213 -5.537 -16.127 1.00 92.75 59 VAL A C 1
ATOM 455 O O . VAL A 1 59 ? 32.718 -6.370 -15.377 1.00 92.75 59 VAL A O 1
ATOM 458 N N . LEU A 1 60 ? 32.199 -5.699 -17.453 1.00 94.00 60 LEU A N 1
ATOM 459 C CA . LEU A 1 60 ? 32.883 -6.787 -18.158 1.00 94.00 60 LEU A CA 1
ATOM 460 C C . LEU A 1 60 ? 33.836 -6.229 -19.216 1.00 94.00 60 LEU A C 1
ATOM 462 O O . LEU A 1 60 ? 33.531 -5.259 -19.918 1.00 94.00 60 LEU A O 1
ATOM 466 N N . GLN A 1 61 ? 34.998 -6.865 -19.350 1.00 93.75 61 GLN A N 1
ATOM 467 C CA . GLN A 1 61 ? 35.945 -6.572 -20.420 1.00 93.75 61 GLN A CA 1
ATOM 468 C C . GLN A 1 61 ? 35.771 -7.598 -21.538 1.00 93.75 61 GLN A C 1
ATOM 470 O O . GLN A 1 61 ? 35.893 -8.796 -21.313 1.00 93.75 61 GLN A O 1
ATOM 475 N N . VAL A 1 62 ? 35.474 -7.126 -22.744 1.00 95.12 62 VAL A N 1
ATOM 476 C CA . VAL A 1 62 ? 35.256 -7.956 -23.933 1.00 95.12 62 VAL A CA 1
ATOM 477 C C . VAL A 1 62 ? 36.470 -7.845 -24.843 1.00 95.12 62 VAL A C 1
ATOM 479 O O . VAL A 1 62 ? 36.987 -6.745 -25.044 1.00 95.12 62 VAL A O 1
ATOM 482 N N . SER A 1 63 ? 36.914 -8.962 -25.412 1.00 95.56 63 SER A N 1
ATOM 483 C CA . SER A 1 63 ? 38.007 -9.004 -26.386 1.00 95.56 63 SER A CA 1
ATOM 484 C C . SER A 1 63 ? 37.667 -9.873 -27.596 1.00 95.56 63 SER A C 1
ATOM 486 O O . SER A 1 63 ? 36.829 -10.771 -27.503 1.00 95.56 63 SER A O 1
ATOM 488 N N . TRP A 1 64 ? 38.267 -9.567 -28.747 1.00 96.00 64 TRP A N 1
ATOM 489 C CA . TRP A 1 64 ? 38.106 -10.307 -30.001 1.00 96.00 64 TRP A CA 1
ATOM 490 C C . TRP A 1 64 ? 39.337 -10.159 -30.892 1.00 96.00 64 TRP A C 1
ATOM 492 O O . TRP A 1 64 ? 40.094 -9.202 -30.772 1.00 96.00 64 TRP A O 1
ATOM 502 N N . VAL A 1 65 ? 39.488 -11.063 -31.855 1.00 95.81 65 VAL A N 1
ATOM 503 C CA . VAL A 1 65 ? 40.516 -10.986 -32.895 1.00 95.81 65 VAL A CA 1
ATOM 504 C C . VAL A 1 65 ? 39.925 -10.360 -34.160 1.00 95.81 65 VAL A C 1
ATOM 506 O O . VAL A 1 65 ? 38.860 -10.760 -34.644 1.00 95.81 65 VAL A O 1
ATOM 509 N N . GLN A 1 66 ? 40.621 -9.352 -34.692 1.00 92.38 66 GLN A N 1
ATOM 510 C CA . GLN A 1 66 ? 40.250 -8.640 -35.919 1.00 92.38 66 GLN A CA 1
ATOM 511 C C . GLN A 1 66 ? 40.308 -9.548 -37.169 1.00 92.38 66 GLN A C 1
ATOM 513 O O . GLN A 1 66 ? 41.180 -10.414 -37.254 1.00 92.38 66 GLN A O 1
ATOM 518 N N . PRO A 1 67 ? 39.429 -9.347 -38.166 1.00 88.56 67 PRO A N 1
ATOM 519 C CA . PRO A 1 67 ? 39.443 -10.121 -39.407 1.00 88.56 67 PRO A CA 1
ATOM 520 C C . PRO A 1 67 ? 40.635 -9.767 -40.309 1.00 88.56 67 PRO A C 1
ATOM 522 O O . PRO A 1 67 ? 40.999 -8.595 -40.415 1.00 88.56 67 PRO A O 1
ATOM 525 N N . LEU A 1 68 ? 41.204 -10.760 -40.998 1.00 87.12 68 LEU A N 1
ATOM 526 C CA . LEU A 1 68 ? 42.259 -10.605 -42.012 1.00 87.12 68 LEU A CA 1
ATOM 527 C C . LEU A 1 68 ? 41.781 -11.162 -43.368 1.00 87.12 68 LEU A C 1
ATOM 529 O O . LEU A 1 68 ? 41.071 -12.164 -43.357 1.00 87.12 68 LEU A O 1
ATOM 533 N N . PRO A 1 69 ? 42.177 -10.579 -44.519 1.00 86.19 69 PRO A N 1
ATOM 534 C CA . PRO A 1 69 ? 42.997 -9.372 -44.675 1.00 86.19 69 PRO A CA 1
ATOM 535 C C . PRO A 1 69 ? 42.245 -8.097 -44.253 1.00 86.19 69 PRO A C 1
ATOM 537 O O . PRO A 1 69 ? 41.033 -8.117 -44.042 1.00 86.19 69 PRO A O 1
ATOM 540 N N . ARG A 1 70 ? 42.967 -6.982 -44.079 1.00 90.25 70 ARG A N 1
ATOM 541 C CA . ARG A 1 70 ? 42.367 -5.700 -43.676 1.00 90.25 70 ARG A CA 1
ATOM 542 C C . ARG A 1 70 ? 41.419 -5.211 -44.783 1.00 90.25 70 ARG A C 1
ATOM 544 O O . ARG A 1 70 ? 41.906 -4.913 -45.862 1.00 90.25 70 ARG A O 1
ATOM 551 N N . PRO A 1 71 ? 40.111 -5.054 -44.520 1.00 88.44 71 PRO A N 1
ATOM 552 C CA . PRO A 1 71 ? 39.130 -4.715 -45.557 1.00 88.44 71 PRO A CA 1
ATOM 553 C C . PRO A 1 71 ? 39.065 -3.206 -45.855 1.00 88.44 71 PRO A C 1
ATOM 555 O O . PRO A 1 71 ? 38.449 -2.781 -46.827 1.00 88.44 71 PRO A O 1
ATOM 558 N N . GLY A 1 72 ? 39.659 -2.387 -44.982 1.00 87.38 72 GLY A N 1
ATOM 559 C CA . GLY A 1 72 ? 39.632 -0.931 -45.041 1.00 87.38 72 GLY A CA 1
ATOM 560 C C . GLY A 1 72 ? 39.309 -0.298 -43.690 1.00 87.38 72 GLY A C 1
ATOM 561 O O . GLY A 1 72 ? 39.582 -0.874 -42.627 1.00 87.38 72 GLY A O 1
ATOM 562 N N . THR A 1 73 ? 38.712 0.894 -43.709 1.00 89.56 73 THR A N 1
ATOM 563 C CA . THR A 1 73 ? 38.256 1.587 -42.497 1.00 89.56 73 THR A CA 1
ATOM 564 C C . THR A 1 73 ? 37.115 0.804 -41.852 1.00 89.56 73 THR A C 1
ATOM 566 O O . THR A 1 73 ? 35.998 0.759 -42.364 1.00 89.56 73 THR A O 1
ATOM 569 N N . THR A 1 74 ? 37.410 0.182 -40.709 1.00 88.81 74 THR A N 1
ATOM 570 C CA . THR A 1 74 ? 36.497 -0.738 -40.020 1.00 88.81 74 THR A CA 1
ATOM 571 C C . THR A 1 74 ? 36.021 -0.151 -38.696 1.00 88.81 74 THR A C 1
ATOM 573 O O . THR A 1 74 ? 36.807 0.387 -37.912 1.00 88.81 74 THR A O 1
ATOM 576 N N . THR A 1 75 ? 34.722 -0.289 -38.445 1.00 91.75 75 THR A N 1
ATOM 577 C CA . THR A 1 75 ? 34.079 0.006 -37.160 1.00 91.75 75 THR A CA 1
ATOM 578 C C . THR A 1 75 ? 33.567 -1.289 -36.543 1.00 91.75 75 THR A C 1
ATOM 580 O O . THR A 1 75 ? 32.997 -2.124 -37.245 1.00 91.75 75 THR A O 1
ATOM 583 N N . TYR A 1 76 ? 33.768 -1.465 -35.240 1.00 93.19 76 TYR A N 1
ATOM 584 C CA . TYR A 1 76 ? 33.234 -2.594 -34.484 1.00 93.19 76 TYR A CA 1
ATOM 585 C C . TYR A 1 76 ? 32.074 -2.127 -33.611 1.00 93.19 76 TYR A C 1
ATOM 587 O O . TYR A 1 76 ? 32.119 -1.050 -33.027 1.00 93.19 76 TYR A O 1
ATOM 595 N N . THR A 1 77 ? 31.021 -2.929 -33.507 1.00 92.00 77 THR A N 1
ATOM 596 C CA . THR A 1 77 ? 29.940 -2.736 -32.535 1.00 92.00 77 THR A CA 1
ATOM 597 C C . THR A 1 77 ? 29.832 -3.982 -31.676 1.00 92.00 77 THR A C 1
ATOM 599 O O . THR A 1 77 ? 29.573 -5.066 -32.200 1.00 92.00 77 THR A O 1
ATOM 602 N N . VAL A 1 78 ? 30.008 -3.832 -30.365 1.00 92.25 78 VAL A N 1
ATOM 603 C CA . VAL A 1 78 ? 29.806 -4.928 -29.410 1.00 92.25 78 VAL A CA 1
ATOM 604 C C . VAL A 1 78 ? 28.324 -4.999 -29.066 1.00 92.25 78 VAL A C 1
ATOM 606 O O . VAL A 1 78 ? 27.793 -4.070 -28.466 1.00 92.25 78 VAL A O 1
ATOM 609 N N . ARG A 1 79 ? 27.646 -6.079 -29.460 1.00 90.81 79 ARG A N 1
ATOM 610 C CA . ARG A 1 79 ? 26.271 -6.383 -29.046 1.00 90.81 79 ARG A CA 1
ATOM 611 C C . ARG A 1 79 ? 26.297 -7.268 -27.810 1.00 90.81 79 ARG A C 1
ATOM 613 O O . ARG A 1 79 ? 26.969 -8.298 -27.814 1.00 90.81 79 ARG A O 1
ATOM 620 N N . VAL A 1 80 ? 25.549 -6.866 -26.790 1.00 91.19 80 VAL A N 1
ATOM 621 C CA . VAL A 1 80 ? 25.458 -7.550 -25.499 1.00 91.19 80 VAL A CA 1
ATOM 622 C C . VAL A 1 80 ? 24.098 -8.235 -25.399 1.00 91.19 80 VAL A C 1
ATOM 624 O O . VAL A 1 80 ? 23.068 -7.628 -25.694 1.00 91.19 80 VAL A O 1
ATOM 627 N N . TYR A 1 81 ? 24.106 -9.500 -25.002 1.00 89.75 81 TYR A N 1
ATOM 628 C CA . TYR A 1 81 ? 22.919 -10.307 -24.763 1.00 89.75 81 TYR A CA 1
ATOM 629 C C . TYR A 1 81 ? 22.899 -10.706 -23.296 1.00 89.75 81 TYR A C 1
ATOM 631 O O . TYR A 1 81 ? 23.912 -11.160 -22.767 1.00 89.75 81 TYR A O 1
ATOM 639 N N . GLU A 1 82 ? 21.753 -10.535 -22.663 1.00 88.12 82 GLU A N 1
ATOM 640 C CA . GLU A 1 82 ? 21.530 -10.799 -21.246 1.00 88.12 82 GLU A CA 1
ATOM 641 C C . GLU A 1 82 ? 20.735 -12.095 -21.101 1.00 88.12 82 GLU A C 1
ATOM 643 O O . GLU A 1 82 ? 19.829 -12.347 -21.898 1.00 88.12 82 GLU A O 1
ATOM 648 N N . ALA A 1 83 ? 21.068 -12.923 -20.115 1.00 84.06 83 ALA A N 1
ATOM 649 C CA . ALA A 1 83 ? 20.254 -14.084 -19.787 1.00 84.06 83 ALA A CA 1
ATOM 650 C C . ALA A 1 83 ? 18.874 -13.666 -19.234 1.00 84.06 83 ALA A C 1
ATOM 652 O O . ALA A 1 83 ? 18.753 -12.665 -18.528 1.00 84.06 83 ALA A O 1
ATOM 653 N N . ASN A 1 84 ? 17.830 -14.431 -19.545 1.00 81.12 84 ASN A N 1
ATOM 654 C CA . ASN A 1 84 ? 16.529 -14.318 -18.885 1.00 81.12 84 ASN A CA 1
ATOM 655 C C . ASN A 1 84 ? 16.621 -14.777 -17.424 1.00 81.12 84 ASN A C 1
ATOM 657 O O . ASN A 1 84 ? 17.603 -15.392 -17.020 1.00 81.12 84 ASN A O 1
ATOM 661 N N . ASP A 1 85 ? 15.567 -14.537 -16.644 1.00 72.88 85 ASP A N 1
ATOM 662 C CA . ASP A 1 85 ? 15.543 -14.865 -15.214 1.00 72.88 85 ASP A CA 1
ATOM 663 C C . ASP A 1 85 ? 15.773 -16.368 -14.922 1.00 72.88 85 ASP A C 1
ATOM 665 O O . ASP A 1 85 ? 16.349 -16.722 -13.899 1.00 72.88 85 ASP A O 1
ATOM 669 N N . ASP A 1 86 ? 15.432 -17.270 -15.845 1.00 68.44 86 ASP A N 1
ATOM 670 C CA . ASP A 1 86 ? 15.713 -18.709 -15.700 1.00 68.44 86 ASP A CA 1
ATOM 671 C C . ASP A 1 86 ? 17.094 -19.132 -16.234 1.00 68.44 86 ASP A C 1
ATOM 673 O O . ASP A 1 86 ? 17.419 -20.321 -16.270 1.00 68.44 86 ASP A O 1
ATOM 677 N N . ASN A 1 87 ? 17.923 -18.177 -16.670 1.00 68.75 87 ASN A N 1
ATOM 678 C CA . ASN A 1 87 ? 19.257 -18.385 -17.241 1.00 68.75 87 ASN A CA 1
ATOM 679 C C . ASN A 1 87 ? 19.327 -19.329 -18.464 1.00 68.75 87 ASN A C 1
ATOM 681 O O . ASN A 1 87 ? 20.414 -19.720 -18.896 1.00 68.75 87 ASN A O 1
ATOM 685 N N . SER A 1 88 ? 18.181 -19.700 -19.032 1.00 68.31 88 SER A N 1
ATOM 686 C CA . SER A 1 88 ? 18.055 -20.649 -20.140 1.00 68.31 88 SER A CA 1
ATOM 687 C C . SER A 1 88 ? 18.285 -19.993 -21.502 1.00 68.31 88 SER A C 1
ATOM 689 O O . SER A 1 88 ? 19.021 -20.529 -22.332 1.00 68.31 88 SER A O 1
ATOM 691 N N . ASP A 1 89 ? 17.714 -18.806 -21.699 1.00 79.12 89 ASP A N 1
ATOM 692 C CA . ASP A 1 89 ? 17.728 -18.067 -22.960 1.00 79.12 89 ASP A CA 1
ATOM 693 C C . ASP A 1 89 ? 18.390 -16.697 -22.805 1.00 79.12 89 ASP A C 1
ATOM 695 O O . ASP A 1 89 ? 18.331 -16.083 -21.743 1.00 79.12 89 ASP A O 1
ATOM 699 N N . PHE A 1 90 ? 19.011 -16.206 -23.882 1.00 83.19 90 PHE A N 1
ATOM 700 C CA . PHE A 1 90 ? 19.676 -14.903 -23.918 1.00 83.19 90 PHE A CA 1
ATOM 701 C C . PHE A 1 90 ? 18.931 -13.952 -24.855 1.00 83.19 90 PHE A C 1
ATOM 703 O O . PHE A 1 90 ? 18.791 -14.234 -26.047 1.00 83.19 90 PHE A O 1
ATOM 710 N N . VAL A 1 91 ? 18.501 -12.802 -24.341 1.00 80.25 91 VAL A N 1
ATOM 711 C CA . VAL A 1 91 ? 17.785 -11.775 -25.103 1.00 80.25 91 VAL A CA 1
ATOM 712 C C . VAL A 1 91 ? 18.720 -10.608 -25.406 1.00 80.25 91 VAL A C 1
ATOM 714 O O . VAL A 1 91 ? 19.543 -10.195 -24.588 1.00 80.25 91 VAL A O 1
ATOM 717 N N . LEU A 1 92 ? 18.610 -10.062 -26.619 1.00 70.56 92 LEU A N 1
ATOM 718 C CA . LEU A 1 92 ? 19.312 -8.837 -26.981 1.00 70.56 92 LEU A CA 1
ATOM 719 C C . LEU A 1 92 ? 18.645 -7.654 -26.267 1.00 70.56 92 LEU A C 1
ATOM 721 O O . LEU A 1 92 ? 17.534 -7.265 -26.627 1.00 70.56 92 LEU A O 1
ATOM 725 N N . LYS A 1 93 ? 19.342 -7.008 -25.331 1.00 60.91 93 LYS A N 1
ATOM 726 C CA . LYS A 1 93 ? 18.969 -5.651 -24.910 1.00 60.91 93 LYS A CA 1
ATOM 727 C C . LYS A 1 93 ? 19.394 -4.700 -26.032 1.00 60.91 93 LYS A C 1
ATOM 729 O O . LYS A 1 93 ? 20.557 -4.323 -26.143 1.00 60.91 93 LYS A O 1
ATOM 734 N N . GLU A 1 94 ? 18.456 -4.323 -26.900 1.00 46.09 94 GLU A N 1
ATOM 735 C CA . GLU A 1 94 ? 18.704 -3.554 -28.137 1.00 46.09 94 GLU A CA 1
ATOM 736 C C . GLU A 1 94 ? 19.358 -2.163 -27.908 1.00 46.09 94 GLU A C 1
ATOM 738 O O . GLU A 1 94 ? 19.811 -1.521 -28.852 1.00 46.09 94 GLU A O 1
ATOM 743 N N . LYS A 1 95 ? 19.485 -1.701 -26.653 1.00 40.88 95 LYS A N 1
ATOM 744 C CA . LYS A 1 95 ? 19.900 -0.334 -26.288 1.00 40.88 95 LYS A CA 1
ATOM 745 C C . LYS A 1 95 ? 21.407 -0.078 -26.075 1.00 40.88 95 LYS A C 1
ATOM 747 O O . LYS A 1 95 ? 21.772 1.088 -25.981 1.00 40.88 95 LYS A O 1
ATOM 752 N N . PHE A 1 96 ? 22.289 -1.085 -26.012 1.00 56.16 96 PHE A N 1
ATOM 753 C CA . PHE A 1 96 ? 23.687 -0.893 -25.549 1.00 56.16 96 PHE A CA 1
ATOM 754 C C . PHE A 1 96 ? 24.776 -1.452 -26.489 1.00 56.16 96 PHE A C 1
ATOM 756 O O . PHE A 1 96 ? 25.690 -2.162 -26.073 1.00 56.16 96 PHE A O 1
ATOM 763 N N . GLY A 1 97 ? 24.713 -1.123 -27.781 1.00 60.53 97 GLY A N 1
ATOM 764 C CA . GLY A 1 97 ? 25.813 -1.409 -28.708 1.00 60.53 97 GLY A CA 1
ATOM 765 C C . GLY A 1 97 ? 26.972 -0.417 -28.548 1.00 60.53 97 GLY A C 1
ATOM 766 O O . GLY A 1 97 ? 26.845 0.722 -28.992 1.00 60.53 97 GLY A O 1
ATOM 767 N N . LYS A 1 98 ? 28.114 -0.814 -27.965 1.00 77.12 98 LYS A N 1
ATOM 768 C CA . LYS A 1 98 ? 29.296 0.070 -27.900 1.00 77.12 98 LYS A CA 1
ATOM 769 C C . LYS A 1 98 ? 30.006 0.086 -29.251 1.00 77.12 98 LYS A C 1
ATOM 771 O O . LYS A 1 98 ? 30.576 -0.926 -29.665 1.00 77.12 98 LYS A O 1
ATOM 776 N N . VAL A 1 99 ? 29.950 1.228 -29.935 1.00 81.62 99 VAL A N 1
ATOM 777 C CA . VAL A 1 99 ? 30.637 1.448 -31.214 1.00 81.62 99 VAL A CA 1
ATOM 778 C C . VAL A 1 99 ? 32.081 1.852 -30.952 1.00 81.62 99 VAL A C 1
ATOM 780 O O . VAL A 1 99 ? 32.360 2.733 -30.142 1.00 81.62 99 VAL A O 1
ATOM 783 N N . ILE A 1 100 ? 32.997 1.192 -31.645 1.00 83.94 100 ILE A N 1
ATOM 784 C CA . ILE A 1 100 ? 34.437 1.354 -31.511 1.00 83.94 100 ILE A CA 1
ATOM 785 C C . ILE A 1 100 ? 35.006 1.571 -32.906 1.00 83.94 100 ILE A C 1
ATOM 787 O O . ILE A 1 100 ? 34.782 0.784 -33.827 1.00 83.94 100 ILE A O 1
ATOM 791 N N . THR A 1 101 ? 35.730 2.669 -33.071 1.00 80.38 101 THR A N 1
ATOM 792 C CA . THR A 1 101 ? 36.372 3.036 -34.331 1.00 80.38 101 THR A CA 1
ATOM 793 C C . THR A 1 101 ? 37.831 2.612 -34.308 1.00 80.38 101 THR A C 1
ATOM 795 O O . THR A 1 101 ? 38.548 2.962 -33.374 1.00 80.38 101 THR A O 1
ATOM 798 N N . GLY A 1 102 ? 38.282 1.923 -35.354 1.00 81.38 102 GLY A N 1
ATOM 799 C CA . GLY A 1 102 ? 39.676 1.513 -35.495 1.00 81.38 102 GLY A CA 1
ATOM 800 C C . GLY A 1 102 ? 39.795 0.019 -35.753 1.00 81.38 102 GLY A C 1
ATOM 801 O O . GLY A 1 102 ? 39.377 -0.799 -34.941 1.00 81.38 102 GLY A O 1
ATOM 802 N N . TYR A 1 103 ? 40.406 -0.339 -36.882 1.00 85.81 103 TYR A N 1
ATOM 803 C CA . TYR A 1 103 ? 40.574 -1.732 -37.305 1.00 85.81 103 TYR A CA 1
ATOM 804 C C . TYR A 1 103 ? 41.394 -2.572 -36.310 1.00 85.81 103 TYR A C 1
ATOM 806 O O . TYR A 1 103 ? 41.075 -3.743 -36.108 1.00 85.81 103 TYR A O 1
ATOM 814 N N . TYR A 1 104 ? 42.398 -1.961 -35.667 1.00 86.94 104 TYR A N 1
ATOM 815 C CA . TYR A 1 104 ? 43.294 -2.624 -34.712 1.00 86.94 104 TYR A CA 1
ATOM 816 C C . TYR A 1 104 ? 42.750 -2.702 -33.282 1.00 86.94 104 TYR A C 1
ATOM 818 O O . TYR A 1 104 ? 43.388 -3.294 -32.412 1.00 86.94 104 TYR A O 1
ATOM 826 N N . THR A 1 105 ? 41.596 -2.093 -33.003 1.00 87.50 105 THR A N 1
ATOM 827 C CA . THR A 1 105 ? 40.999 -2.179 -31.673 1.00 87.50 105 THR A CA 1
ATOM 828 C C . THR A 1 105 ? 40.363 -3.551 -31.490 1.00 87.50 105 THR A C 1
ATOM 830 O O . THR A 1 105 ? 39.526 -3.967 -32.288 1.00 87.50 105 THR A O 1
ATOM 833 N N . GLN A 1 106 ? 40.772 -4.242 -30.429 1.00 90.56 106 GLN A N 1
ATOM 834 C CA . GLN A 1 106 ? 40.419 -5.639 -30.153 1.00 90.56 106 GLN A CA 1
ATOM 835 C C . GLN A 1 106 ? 39.774 -5.833 -28.775 1.00 90.56 106 GLN A C 1
ATOM 837 O O . GLN A 1 106 ? 39.514 -6.960 -28.365 1.00 90.56 106 GLN A O 1
ATOM 842 N N . THR A 1 107 ? 39.542 -4.748 -28.030 1.00 92.88 107 THR A N 1
ATOM 843 C CA . THR A 1 107 ? 38.984 -4.800 -26.676 1.00 92.88 107 THR A CA 1
ATOM 844 C C . THR A 1 107 ? 37.954 -3.700 -26.437 1.00 92.88 107 THR A C 1
ATOM 846 O O . THR A 1 107 ? 37.984 -2.636 -27.059 1.00 92.88 107 THR A O 1
ATOM 849 N N . ALA A 1 108 ? 37.020 -3.965 -25.524 1.00 91.31 108 ALA A N 1
ATOM 850 C CA . ALA A 1 108 ? 35.968 -3.046 -25.119 1.00 91.31 108 ALA A CA 1
ATOM 851 C C . ALA A 1 108 ? 35.599 -3.238 -23.647 1.00 91.31 108 ALA A C 1
ATOM 853 O O . ALA A 1 108 ? 35.344 -4.355 -23.209 1.00 91.31 108 ALA A O 1
ATOM 854 N N . THR A 1 109 ? 35.480 -2.141 -22.903 1.00 91.69 109 THR A N 1
ATOM 855 C CA . THR A 1 109 ? 34.873 -2.156 -21.562 1.00 91.69 109 THR A CA 1
ATOM 856 C C . THR A 1 109 ? 33.373 -1.913 -21.674 1.00 91.69 109 THR A C 1
ATOM 858 O O . THR A 1 109 ? 32.969 -0.895 -22.254 1.00 91.69 109 THR A O 1
ATOM 861 N N . ILE A 1 110 ? 32.574 -2.825 -21.124 1.00 91.19 110 ILE A N 1
ATOM 862 C CA . ILE A 1 110 ? 31.113 -2.752 -21.040 1.00 91.19 110 ILE A CA 1
ATOM 863 C C . ILE A 1 110 ? 30.741 -2.474 -19.584 1.00 91.19 110 ILE A C 1
ATOM 865 O O . ILE A 1 110 ? 31.205 -3.182 -18.699 1.00 91.19 110 ILE A O 1
ATOM 869 N N . THR A 1 111 ? 29.947 -1.434 -19.345 1.00 89.75 111 THR A N 1
ATOM 870 C CA . THR A 1 111 ? 29.592 -0.918 -18.011 1.00 89.75 111 THR A CA 1
ATOM 871 C C . THR A 1 111 ? 28.076 -0.855 -17.848 1.00 89.75 111 THR A C 1
ATOM 873 O O . THR A 1 111 ? 27.366 -0.808 -18.854 1.00 89.75 111 THR A O 1
ATOM 876 N N . GLY A 1 112 ? 27.585 -0.759 -16.610 1.00 87.06 112 GLY A N 1
ATOM 877 C CA . GLY A 1 112 ? 26.146 -0.666 -16.329 1.00 87.06 112 GLY A CA 1
ATOM 878 C C . GLY A 1 112 ? 25.421 -1.998 -16.525 1.00 87.06 112 GLY A C 1
ATOM 879 O O . GLY A 1 112 ? 24.279 -2.021 -16.980 1.00 87.06 112 GLY A O 1
ATOM 880 N N . LEU A 1 113 ? 26.125 -3.098 -16.262 1.00 90.12 113 LEU A N 1
ATOM 881 C CA . LEU A 1 113 ? 25.574 -4.447 -16.261 1.00 90.12 113 LEU A CA 1
ATOM 882 C C . LEU A 1 113 ? 24.998 -4.780 -14.882 1.00 90.12 113 LEU A C 1
ATOM 884 O O . LEU A 1 113 ? 25.485 -4.279 -13.873 1.00 90.12 113 LEU A O 1
ATOM 888 N N . GLU A 1 114 ? 24.003 -5.661 -14.858 1.00 90.44 114 GLU A N 1
ATOM 889 C CA . GLU A 1 114 ? 23.494 -6.263 -13.621 1.00 90.44 114 GLU A CA 1
ATOM 890 C C . GLU A 1 114 ? 24.581 -7.098 -12.931 1.00 90.44 114 GLU A C 1
ATOM 892 O O . GLU A 1 114 ? 25.387 -7.771 -13.587 1.00 90.44 114 GLU A O 1
ATOM 897 N N . GLU A 1 115 ? 24.573 -7.077 -11.606 1.00 92.38 115 GLU A N 1
ATOM 898 C CA . GLU A 1 115 ? 25.542 -7.760 -10.754 1.00 92.38 115 GLU A CA 1
ATOM 899 C C . GLU A 1 115 ? 25.240 -9.268 -10.696 1.00 92.38 115 GLU A C 1
ATOM 901 O O . GLU A 1 115 ? 24.089 -9.704 -10.716 1.00 92.38 115 GLU A O 1
ATOM 906 N N . TYR A 1 116 ? 26.280 -10.102 -10.649 1.00 92.81 116 TYR A N 1
ATOM 907 C CA . TYR A 1 116 ? 26.173 -11.567 -10.639 1.00 92.81 116 TYR A CA 1
ATOM 908 C C . TYR A 1 116 ? 25.289 -12.214 -11.741 1.00 92.81 116 TYR A C 1
ATOM 910 O O . TYR A 1 116 ? 24.749 -13.318 -11.578 1.00 92.81 116 TYR A O 1
ATOM 918 N N . TRP A 1 117 ? 25.182 -11.578 -12.907 1.00 91.88 117 TRP A N 1
ATOM 919 C CA . TRP A 1 117 ? 24.303 -11.966 -14.014 1.00 91.88 117 TRP A CA 1
ATOM 920 C C . TRP A 1 117 ? 25.066 -12.457 -15.249 1.00 91.88 117 TRP A C 1
ATOM 922 O O . TRP A 1 117 ? 26.190 -12.025 -15.501 1.00 91.88 117 TRP A O 1
ATOM 932 N N . ASP A 1 118 ? 24.474 -13.377 -16.017 1.00 91.69 118 ASP A N 1
ATOM 933 C CA . ASP A 1 118 ? 25.115 -13.982 -17.192 1.00 91.69 118 ASP A CA 1
ATOM 934 C C . ASP A 1 118 ? 24.897 -13.163 -18.472 1.00 91.69 118 ASP A C 1
ATOM 936 O O . ASP A 1 118 ? 23.770 -12.825 -18.843 1.00 91.69 118 ASP A O 1
ATOM 940 N N . TYR A 1 119 ? 25.991 -12.920 -19.199 1.00 92.38 119 TYR A N 1
ATOM 941 C CA . TYR A 1 119 ? 25.999 -12.191 -20.466 1.00 92.38 119 TYR A CA 1
ATOM 942 C C . TYR A 1 119 ? 26.733 -12.946 -21.574 1.00 92.38 119 TYR A C 1
ATOM 944 O O . TYR A 1 119 ? 27.681 -13.694 -21.333 1.00 92.38 119 TYR A O 1
ATOM 952 N N . LYS A 1 120 ? 26.323 -12.699 -22.820 1.00 92.94 120 LYS A N 1
ATOM 953 C CA . LYS A 1 120 ? 27.030 -13.117 -24.037 1.00 92.94 120 LYS A CA 1
ATOM 954 C C . LYS A 1 120 ? 27.256 -11.935 -24.968 1.00 92.94 120 LYS A C 1
ATOM 956 O O . LYS A 1 120 ? 26.496 -10.968 -24.972 1.00 92.94 120 LYS A O 1
ATOM 961 N N . PHE A 1 121 ? 28.273 -12.045 -25.812 1.00 92.50 121 PHE A N 1
ATOM 962 C CA . PHE A 1 121 ? 28.714 -10.968 -26.690 1.00 92.50 121 PHE A CA 1
ATOM 963 C C . PHE A 1 121 ? 28.768 -11.412 -28.149 1.00 92.50 121 PHE A C 1
ATOM 965 O O . PHE A 1 121 ? 29.122 -12.549 -28.455 1.00 92.50 121 PHE A O 1
ATOM 972 N N . MET A 1 122 ? 28.466 -10.480 -29.053 1.00 92.75 122 MET A N 1
ATOM 973 C CA . MET A 1 122 ? 28.664 -10.624 -30.494 1.00 92.75 122 MET A CA 1
ATOM 974 C C . MET A 1 122 ? 29.298 -9.354 -31.047 1.00 92.75 122 MET A C 1
ATOM 976 O O . MET A 1 122 ? 28.821 -8.249 -30.790 1.00 92.75 122 MET A O 1
ATOM 980 N N . ILE A 1 123 ? 30.340 -9.505 -31.855 1.00 94.12 123 ILE A N 1
ATOM 981 C CA . ILE A 1 123 ? 31.044 -8.392 -32.485 1.00 94.12 123 ILE A CA 1
ATOM 982 C C . ILE A 1 123 ? 30.531 -8.222 -33.907 1.00 94.12 123 ILE A C 1
ATOM 984 O O . ILE A 1 123 ? 30.554 -9.155 -34.708 1.00 94.12 123 ILE A O 1
ATOM 988 N N . VAL A 1 124 ? 30.075 -7.016 -34.229 1.00 92.94 124 VAL A N 1
ATOM 989 C CA . VAL A 1 124 ? 29.658 -6.634 -35.579 1.00 92.94 124 VAL A CA 1
ATOM 990 C C . VAL A 1 124 ? 30.734 -5.745 -36.188 1.00 92.94 124 VAL A C 1
ATOM 992 O O . VAL A 1 124 ? 30.917 -4.619 -35.735 1.00 92.94 124 VAL A O 1
ATOM 995 N N . ALA A 1 125 ? 31.441 -6.236 -37.202 1.00 93.38 125 ALA A N 1
ATOM 996 C CA . ALA A 1 125 ? 32.386 -5.458 -37.995 1.00 93.38 125 ALA A CA 1
ATOM 997 C C . ALA A 1 125 ? 31.670 -4.825 -39.194 1.00 93.38 125 ALA A C 1
ATOM 999 O O . ALA A 1 125 ? 30.927 -5.503 -39.904 1.00 93.38 125 ALA A O 1
ATOM 1000 N N . LYS A 1 126 ? 31.895 -3.532 -39.435 1.00 91.88 126 LYS A N 1
ATOM 1001 C CA . LYS A 1 126 ? 31.277 -2.768 -40.524 1.00 91.88 126 LYS A CA 1
ATOM 1002 C C . LYS A 1 126 ? 32.310 -1.926 -41.270 1.00 91.88 126 LYS A C 1
ATOM 1004 O O . LYS A 1 126 ? 33.045 -1.157 -40.646 1.00 91.88 126 LYS A O 1
ATOM 1009 N N . THR A 1 127 ? 32.281 -2.024 -42.595 1.00 91.38 127 THR A N 1
ATOM 1010 C CA . THR A 1 127 ? 32.947 -1.121 -43.549 1.00 91.38 127 THR A CA 1
ATOM 1011 C C . THR A 1 127 ? 31.881 -0.400 -44.393 1.00 91.38 127 THR A C 1
ATOM 1013 O O . THR A 1 127 ? 30.689 -0.702 -44.262 1.00 91.38 127 THR A O 1
ATOM 1016 N N . PRO A 1 128 ? 32.248 0.562 -45.260 1.00 90.50 128 PRO A N 1
ATOM 1017 C CA . PRO A 1 128 ? 31.309 1.148 -46.220 1.00 90.50 128 PRO A CA 1
ATOM 1018 C C . PRO A 1 128 ? 30.721 0.137 -47.218 1.00 90.50 128 PRO A C 1
ATOM 1020 O O . PRO A 1 128 ? 29.660 0.395 -47.776 1.00 90.50 128 PRO A O 1
ATOM 1023 N N . VAL A 1 129 ? 31.398 -0.996 -47.434 1.00 91.69 129 VAL A N 1
ATOM 1024 C CA . VAL A 1 129 ? 31.023 -2.012 -48.432 1.00 91.69 129 VAL A CA 1
ATOM 1025 C C . VAL A 1 129 ? 30.141 -3.110 -47.836 1.00 91.69 129 VAL A C 1
ATOM 1027 O O . VAL A 1 129 ? 29.268 -3.631 -48.525 1.00 91.69 129 VAL A O 1
ATOM 1030 N N . GLY A 1 130 ? 30.309 -3.451 -46.554 1.00 90.25 130 GLY A N 1
ATOM 1031 C CA . GLY A 1 130 ? 29.537 -4.535 -45.947 1.00 90.25 130 GLY A CA 1
ATOM 1032 C C . GLY A 1 130 ? 29.622 -4.635 -44.425 1.00 90.25 130 GLY A C 1
ATOM 1033 O O . GLY A 1 130 ? 30.340 -3.890 -43.754 1.00 90.25 130 GLY A O 1
ATOM 1034 N N . VAL A 1 131 ? 28.859 -5.582 -43.873 1.00 92.38 131 VAL A N 1
ATOM 1035 C CA . VAL A 1 131 ? 28.756 -5.858 -42.432 1.00 92.38 131 VAL A CA 1
ATOM 1036 C C . VAL A 1 131 ? 28.880 -7.357 -42.187 1.00 92.38 131 VAL A C 1
ATOM 1038 O O . VAL A 1 131 ? 28.160 -8.130 -42.810 1.00 92.38 131 VAL A O 1
ATOM 1041 N N . MET A 1 132 ? 29.711 -7.756 -41.224 1.00 94.81 132 MET A N 1
ATOM 1042 C CA . MET A 1 132 ? 29.838 -9.146 -40.774 1.00 94.81 132 MET A CA 1
ATOM 1043 C C . MET A 1 132 ? 29.755 -9.264 -39.253 1.00 94.81 132 MET A C 1
ATOM 1045 O O . MET A 1 132 ? 30.141 -8.355 -38.519 1.00 94.81 132 MET A O 1
ATOM 1049 N N . LYS A 1 133 ? 29.233 -10.396 -38.771 1.00 94.69 133 LYS A N 1
ATOM 1050 C CA . LYS A 1 133 ? 29.012 -10.678 -37.344 1.00 94.69 133 LYS A CA 1
ATOM 1051 C C . LYS A 1 133 ? 29.830 -11.889 -36.898 1.00 94.69 133 LYS A C 1
ATOM 1053 O O . LYS A 1 133 ? 29.905 -12.870 -37.635 1.00 94.69 133 LYS A O 1
ATOM 1058 N N . SER A 1 134 ? 30.409 -11.826 -35.703 1.00 95.06 134 SER A N 1
ATOM 1059 C CA . SER A 1 134 ? 31.070 -12.962 -35.052 1.00 95.06 134 SER A CA 1
ATOM 1060 C C . SER A 1 134 ? 30.072 -14.041 -34.614 1.00 95.06 134 SER A C 1
ATOM 1062 O O . SER A 1 134 ? 28.861 -13.815 -34.599 1.00 95.06 134 SER A O 1
ATOM 1064 N N . ASP A 1 135 ? 30.592 -15.193 -34.181 1.00 94.06 135 ASP A N 1
ATOM 1065 C CA . ASP A 1 135 ? 29.814 -16.106 -33.338 1.00 94.06 135 ASP A CA 1
ATOM 1066 C C . ASP A 1 135 ? 29.544 -15.472 -31.970 1.00 94.06 135 ASP A C 1
ATOM 1068 O O . ASP A 1 135 ? 30.231 -14.527 -31.561 1.00 94.06 135 ASP A O 1
ATOM 1072 N N . MET A 1 136 ? 28.533 -15.993 -31.278 1.00 91.38 136 MET A N 1
ATOM 1073 C CA . MET A 1 136 ? 28.259 -15.641 -29.887 1.00 91.38 136 MET A CA 1
ATOM 1074 C C . MET A 1 136 ? 29.377 -16.161 -28.983 1.00 91.38 136 MET A C 1
ATOM 1076 O O . MET A 1 136 ? 29.816 -17.302 -29.131 1.00 91.38 136 MET A O 1
ATOM 1080 N N . SER A 1 137 ? 29.806 -15.345 -28.022 1.00 94.00 137 SER A N 1
ATOM 1081 C CA . SER A 1 137 ? 30.738 -15.784 -26.983 1.00 94.00 137 SER A CA 1
ATOM 1082 C C . SER A 1 137 ? 30.125 -16.867 -26.086 1.00 94.00 137 SER A C 1
ATOM 1084 O O . SER A 1 137 ? 28.903 -17.058 -26.031 1.00 94.00 137 SER A O 1
ATOM 1086 N N . GLN A 1 138 ? 30.975 -17.527 -25.297 1.00 93.44 138 GLN A N 1
ATOM 1087 C CA . GLN A 1 138 ? 30.510 -18.243 -24.108 1.00 93.44 138 GLN A CA 1
ATOM 1088 C C . GLN A 1 138 ? 29.876 -17.263 -23.108 1.00 93.44 138 GLN A C 1
ATOM 1090 O O . GLN A 1 138 ? 30.146 -16.058 -23.157 1.00 93.44 138 GLN A O 1
ATOM 1095 N N . ALA A 1 139 ? 28.999 -17.783 -22.244 1.00 92.38 139 ALA A N 1
ATOM 1096 C CA . ALA A 1 139 ? 28.388 -16.988 -21.187 1.00 92.38 139 ALA A CA 1
ATOM 1097 C C . ALA A 1 139 ? 29.447 -16.590 -20.156 1.00 92.38 139 ALA A C 1
ATOM 1099 O O . ALA A 1 139 ? 30.268 -17.415 -19.753 1.00 92.38 139 ALA A O 1
ATOM 1100 N N . VAL A 1 140 ? 29.421 -15.328 -19.748 1.00 94.00 140 VAL A N 1
ATOM 1101 C CA . VAL A 1 140 ? 30.299 -14.771 -18.722 1.00 94.00 140 VAL A CA 1
ATOM 1102 C C . VAL A 1 140 ? 29.420 -14.091 -17.689 1.00 94.00 140 VAL A C 1
ATOM 1104 O O . VAL A 1 140 ? 28.607 -13.235 -18.037 1.00 94.00 140 VAL A O 1
ATOM 1107 N N . LYS A 1 141 ? 29.595 -14.478 -16.428 1.00 92.69 141 LYS A N 1
ATOM 1108 C CA . LYS A 1 141 ? 28.884 -13.891 -15.297 1.00 92.69 141 LYS A CA 1
ATOM 1109 C C . LYS A 1 141 ? 29.629 -12.660 -14.791 1.00 92.69 141 LYS A C 1
ATOM 1111 O O . LYS A 1 141 ? 30.855 -12.687 -14.740 1.00 92.69 141 LYS A O 1
ATOM 1116 N N . THR A 1 142 ? 28.922 -11.595 -14.432 1.00 93.88 142 THR A N 1
ATOM 1117 C CA . THR A 1 142 ? 29.507 -10.461 -13.699 1.00 93.88 142 THR A CA 1
ATOM 1118 C C . THR A 1 142 ? 29.922 -10.858 -12.277 1.00 93.88 142 THR A C 1
ATOM 1120 O O . THR A 1 142 ? 29.518 -11.902 -11.759 1.00 93.88 142 THR A O 1
ATOM 1123 N N . ASN A 1 143 ? 30.770 -10.047 -11.636 1.00 94.06 143 ASN A N 1
ATOM 1124 C CA . ASN A 1 143 ? 31.214 -10.331 -10.272 1.00 94.06 143 ASN A CA 1
ATOM 1125 C C . ASN A 1 143 ? 30.046 -10.217 -9.268 1.00 94.06 143 ASN A C 1
ATOM 1127 O O . ASN A 1 143 ? 29.014 -9.613 -9.560 1.00 94.06 143 ASN A O 1
ATOM 1131 N N . TYR A 1 144 ? 30.198 -10.833 -8.098 1.00 93.38 144 TYR A N 1
ATOM 1132 C CA . TYR A 1 144 ? 29.209 -10.782 -7.019 1.00 93.38 144 TYR A CA 1
ATOM 1133 C C . TYR A 1 144 ? 29.191 -9.409 -6.323 1.00 93.38 144 TYR A C 1
ATOM 1135 O O . TYR A 1 144 ? 30.175 -8.668 -6.374 1.00 93.38 144 TYR A O 1
ATOM 1143 N N . ALA A 1 145 ? 28.094 -9.094 -5.634 1.00 93.75 145 ALA A N 1
ATOM 1144 C CA . ALA A 1 145 ? 27.938 -7.874 -4.844 1.00 93.75 145 ALA A CA 1
ATOM 1145 C C . ALA A 1 145 ? 27.048 -8.110 -3.607 1.00 93.75 145 ALA A C 1
ATOM 1147 O O . ALA A 1 145 ? 26.595 -9.230 -3.339 1.00 93.75 145 ALA A O 1
ATOM 1148 N N . ASP A 1 146 ? 26.824 -7.055 -2.824 1.00 93.81 146 ASP A N 1
ATOM 1149 C CA . ASP A 1 146 ? 26.001 -7.118 -1.618 1.00 93.81 146 ASP A CA 1
ATOM 1150 C C . ASP A 1 146 ? 24.537 -7.442 -1.987 1.00 93.81 146 ASP A C 1
ATOM 1152 O O . ASP A 1 146 ? 24.008 -6.856 -2.933 1.00 93.81 146 ASP A O 1
ATOM 1156 N N . PRO A 1 147 ? 23.851 -8.356 -1.275 1.00 95.19 147 PRO A N 1
ATOM 1157 C CA . PRO A 1 147 ? 22.451 -8.664 -1.559 1.00 95.19 147 PRO A CA 1
ATOM 1158 C C . PRO A 1 147 ? 21.491 -7.472 -1.413 1.00 95.19 147 PRO A C 1
ATOM 1160 O O . PRO A 1 147 ? 21.668 -6.565 -0.599 1.00 95.19 147 PRO A O 1
ATOM 1163 N N . GLY A 1 148 ? 20.391 -7.530 -2.145 1.00 91.75 148 GLY A N 1
ATOM 1164 C CA . GLY A 1 148 ? 19.276 -6.604 -2.050 1.00 91.75 148 GLY A CA 1
ATOM 1165 C C . GLY A 1 148 ? 18.366 -6.859 -0.855 1.00 91.75 148 GLY A C 1
ATOM 1166 O O . GLY A 1 148 ? 18.663 -7.636 0.061 1.00 91.75 148 GLY A O 1
ATOM 1167 N N . ARG A 1 149 ? 17.226 -6.170 -0.875 1.00 92.25 149 ARG A N 1
ATOM 1168 C CA . ARG A 1 149 ? 16.223 -6.209 0.189 1.00 92.25 149 ARG A CA 1
ATOM 1169 C C . ARG A 1 149 ? 15.517 -7.572 0.214 1.00 92.25 149 ARG A C 1
ATOM 1171 O O . ARG A 1 149 ? 15.253 -8.166 -0.825 1.00 92.25 149 ARG A O 1
ATOM 1178 N N . VAL A 1 150 ? 15.184 -8.076 1.402 1.00 90.75 150 VAL A N 1
ATOM 1179 C CA . VAL A 1 150 ? 14.303 -9.251 1.539 1.00 90.75 150 VAL A CA 1
ATOM 1180 C C . VAL A 1 150 ? 12.851 -8.906 1.188 1.00 90.75 150 VAL A C 1
ATOM 1182 O O . VAL A 1 150 ? 12.390 -7.794 1.452 1.00 90.75 150 VAL A O 1
ATOM 1185 N N . GLU A 1 151 ? 12.126 -9.874 0.633 1.00 90.06 151 GLU A N 1
ATOM 1186 C CA . GLU A 1 151 ? 10.742 -9.710 0.173 1.00 90.06 151 GLU A CA 1
ATOM 1187 C C . GLU A 1 151 ? 9.735 -10.202 1.220 1.00 90.06 151 GLU A C 1
ATOM 1189 O O . GLU A 1 151 ? 10.080 -11.009 2.081 1.00 90.06 151 GLU A O 1
ATOM 1194 N N . ASN A 1 152 ? 8.475 -9.757 1.137 1.00 88.88 152 ASN A N 1
ATOM 1195 C CA . ASN A 1 152 ? 7.372 -10.203 2.008 1.00 88.88 152 ASN A CA 1
ATOM 1196 C C . ASN A 1 152 ? 7.719 -10.204 3.511 1.00 88.88 152 ASN A C 1
ATOM 1198 O O . ASN A 1 152 ? 7.372 -11.145 4.224 1.00 88.88 152 ASN A O 1
ATOM 1202 N N . PHE A 1 153 ? 8.464 -9.194 3.969 1.00 88.50 153 PHE A N 1
ATOM 1203 C CA . PHE A 1 153 ? 8.833 -9.060 5.374 1.00 88.50 153 PHE A CA 1
ATOM 1204 C C . PHE A 1 153 ? 7.617 -8.637 6.195 1.00 88.50 153 PHE A C 1
ATOM 1206 O O . PHE A 1 153 ? 7.060 -7.568 5.956 1.00 88.50 153 PHE A O 1
ATOM 1213 N N . ASP A 1 154 ? 7.216 -9.482 7.136 1.00 87.62 154 ASP A N 1
ATOM 1214 C CA . ASP A 1 154 ? 6.052 -9.268 7.989 1.00 87.62 154 ASP A CA 1
ATOM 1215 C C . ASP A 1 154 ? 6.323 -9.767 9.413 1.00 87.62 154 ASP A C 1
ATOM 1217 O O . ASP A 1 154 ? 7.140 -10.671 9.632 1.00 87.62 154 ASP A O 1
ATOM 1221 N N . ILE A 1 155 ? 5.636 -9.165 10.382 1.00 89.38 155 ILE A N 1
ATOM 1222 C CA . ILE A 1 155 ? 5.735 -9.500 11.801 1.00 89.38 155 ILE A CA 1
ATOM 1223 C C . ILE A 1 155 ? 4.327 -9.683 12.353 1.00 89.38 155 ILE A C 1
ATOM 1225 O O . ILE A 1 155 ? 3.514 -8.762 12.355 1.00 89.38 155 ILE A O 1
ATOM 1229 N N . THR A 1 156 ? 4.053 -10.871 12.882 1.00 85.56 156 THR A N 1
ATOM 1230 C CA . THR A 1 156 ? 2.743 -11.222 13.435 1.00 85.56 156 THR A CA 1
ATOM 1231 C C . THR A 1 156 ? 2.859 -11.756 14.855 1.00 85.56 156 THR A C 1
ATOM 1233 O O . THR A 1 156 ? 3.859 -12.364 15.241 1.00 85.56 156 THR A O 1
ATOM 1236 N N . THR A 1 157 ? 1.817 -11.541 15.652 1.00 81.75 157 THR A N 1
ATOM 1237 C CA . THR A 1 157 ? 1.663 -12.179 16.963 1.00 81.75 157 THR A CA 1
ATOM 1238 C C . THR A 1 157 ? 0.925 -13.507 16.773 1.00 81.75 157 THR A C 1
ATOM 1240 O O . THR A 1 157 ? -0.158 -13.507 16.179 1.00 81.75 157 THR A O 1
ATOM 1243 N N . PRO A 1 158 ? 1.449 -14.647 17.256 1.00 79.06 158 PRO A N 1
ATOM 1244 C CA . PRO A 1 158 ? 0.692 -15.887 17.259 1.00 79.06 158 PRO A CA 1
ATOM 1245 C C . PRO A 1 158 ? -0.583 -15.742 18.098 1.00 79.06 158 PRO A C 1
ATOM 1247 O O . PRO A 1 158 ? -0.574 -15.180 19.193 1.00 79.06 158 PRO A O 1
ATOM 1250 N N . GLN A 1 159 ? -1.688 -16.291 17.595 1.00 73.94 159 GLN A N 1
ATOM 1251 C CA . GLN A 1 159 ? -2.967 -16.269 18.299 1.00 73.94 159 GLN A CA 1
ATOM 1252 C C . GLN A 1 159 ? -2.837 -16.970 19.664 1.00 73.94 159 GLN A C 1
ATOM 1254 O O . GLN A 1 159 ? -2.436 -18.131 19.727 1.00 73.94 159 GLN A O 1
ATOM 1259 N N . GLY A 1 160 ? -3.156 -16.255 20.747 1.00 69.69 160 GLY A N 1
ATOM 1260 C CA . GLY A 1 160 ? -3.068 -16.765 22.122 1.00 69.69 160 GLY A CA 1
ATOM 1261 C C . GLY A 1 160 ? -1.654 -16.821 22.720 1.00 69.69 160 GLY A C 1
ATOM 1262 O O . GLY A 1 160 ? -1.501 -17.301 23.837 1.00 69.69 160 GLY A O 1
ATOM 1263 N N . ASN A 1 161 ? -0.616 -16.341 22.022 1.00 77.94 161 ASN A N 1
ATOM 1264 C CA . ASN A 1 161 ? 0.746 -16.282 22.562 1.00 77.94 161 ASN A CA 1
ATOM 1265 C C . ASN A 1 161 ? 1.342 -14.877 22.402 1.00 77.94 161 ASN A C 1
ATOM 1267 O O . ASN A 1 161 ? 1.966 -14.552 21.394 1.00 77.94 161 ASN A O 1
ATOM 1271 N N . TYR A 1 162 ? 1.139 -14.055 23.429 1.00 79.31 162 TYR A N 1
ATOM 1272 C CA . TYR A 1 162 ? 1.509 -12.635 23.457 1.00 79.31 162 TYR A CA 1
ATOM 1273 C C . TYR A 1 162 ? 2.983 -12.392 23.812 1.00 79.31 162 TYR A C 1
ATOM 1275 O O . TYR A 1 162 ? 3.492 -11.294 23.607 1.00 79.31 162 TYR A O 1
ATOM 1283 N N . THR A 1 163 ? 3.683 -13.418 24.305 1.00 82.44 163 THR A N 1
ATOM 1284 C CA . THR A 1 163 ? 5.116 -13.375 24.642 1.00 82.44 163 THR A CA 1
ATOM 1285 C C . THR A 1 163 ? 5.998 -13.867 23.497 1.00 82.44 163 THR A C 1
ATOM 1287 O O . THR A 1 163 ? 7.174 -14.162 23.689 1.00 82.44 163 THR A O 1
ATOM 1290 N N . GLN A 1 164 ? 5.436 -14.008 22.298 1.00 84.12 164 GLN A N 1
ATOM 1291 C CA . GLN A 1 164 ? 6.152 -14.458 21.115 1.00 84.12 164 GLN A CA 1
ATOM 1292 C C . GLN A 1 164 ? 5.772 -13.585 19.919 1.00 84.12 164 GLN A C 1
ATOM 1294 O O . GLN A 1 164 ? 4.613 -13.218 19.745 1.00 84.12 164 GLN A O 1
ATOM 1299 N N . MET A 1 165 ? 6.744 -13.271 19.068 1.00 86.94 165 MET A N 1
ATOM 1300 C CA . MET A 1 165 ? 6.492 -12.748 17.728 1.00 86.94 165 MET A CA 1
ATOM 1301 C C . MET A 1 165 ? 6.947 -13.752 16.673 1.00 86.94 165 MET A C 1
ATOM 1303 O O . MET A 1 165 ? 7.878 -14.537 16.881 1.00 86.94 165 MET A O 1
ATOM 1307 N N . ILE A 1 166 ? 6.298 -13.694 15.519 1.00 88.31 166 ILE A N 1
ATOM 1308 C CA . ILE A 1 166 ? 6.639 -14.453 14.327 1.00 88.31 166 ILE A CA 1
ATOM 1309 C C . ILE A 1 166 ? 7.104 -13.460 13.274 1.00 88.31 166 ILE A C 1
ATOM 1311 O O . ILE A 1 166 ? 6.329 -12.624 12.821 1.00 88.31 166 ILE A O 1
ATOM 1315 N N . VAL A 1 167 ? 8.363 -13.582 12.873 1.00 90.25 167 VAL A N 1
ATOM 1316 C CA . VAL A 1 167 ? 8.958 -12.818 11.780 1.00 90.25 167 VAL A CA 1
ATOM 1317 C C . VAL A 1 167 ? 8.974 -13.709 10.545 1.00 90.25 167 VAL A C 1
ATOM 1319 O O . VAL A 1 167 ? 9.531 -14.808 10.587 1.00 90.25 167 VAL A O 1
ATOM 1322 N N . SER A 1 168 ? 8.375 -13.261 9.447 1.00 90.25 168 SER A N 1
ATOM 1323 C CA . SER A 1 168 ? 8.338 -14.002 8.182 1.00 90.25 168 SER A CA 1
ATOM 1324 C C . SER A 1 168 ? 8.870 -13.171 7.027 1.00 90.25 168 SER A C 1
ATOM 1326 O O . SER A 1 168 ? 8.652 -11.967 6.984 1.00 90.25 168 SER A O 1
ATOM 1328 N N . TRP A 1 169 ? 9.584 -13.812 6.101 1.00 91.69 169 TRP A N 1
ATOM 1329 C CA . TRP A 1 169 ? 10.111 -13.168 4.896 1.00 91.69 169 TRP A CA 1
ATOM 1330 C C . TRP A 1 169 ? 10.313 -14.165 3.760 1.00 91.69 169 TRP A C 1
ATOM 1332 O O . TRP A 1 169 ? 10.203 -15.383 3.918 1.00 91.69 169 TRP A O 1
ATOM 1342 N N . SER A 1 170 ? 10.616 -13.629 2.586 1.00 90.00 170 SER A N 1
ATOM 1343 C CA . SER A 1 170 ? 11.006 -14.350 1.384 1.00 90.00 170 SER A CA 1
ATOM 1344 C C . SER A 1 170 ? 12.392 -13.908 0.914 1.00 90.00 170 SER A C 1
ATOM 1346 O O . SER A 1 170 ? 12.870 -12.814 1.225 1.00 90.00 170 SER A O 1
ATOM 1348 N N . ILE A 1 171 ? 13.058 -14.782 0.164 1.00 89.00 171 ILE A N 1
ATOM 1349 C CA . ILE A 1 171 ? 14.362 -14.491 -0.446 1.00 89.00 171 ILE A CA 1
ATOM 1350 C C . ILE A 1 171 ? 14.300 -13.231 -1.334 1.00 89.00 171 ILE A C 1
ATOM 1352 O O . ILE A 1 171 ? 13.273 -13.037 -1.989 1.00 89.00 171 ILE A O 1
ATOM 1356 N N . PRO A 1 172 ? 15.366 -12.398 -1.398 1.00 91.75 172 PRO A N 1
ATOM 1357 C CA . PRO A 1 172 ? 15.408 -11.253 -2.305 1.00 91.75 172 PRO A CA 1
ATOM 1358 C C . PRO A 1 172 ? 15.056 -11.617 -3.751 1.00 91.75 172 PRO A C 1
ATOM 1360 O O . PRO A 1 172 ? 15.281 -12.758 -4.206 1.00 91.75 172 PRO A O 1
ATOM 1363 N N . LEU A 1 173 ? 14.539 -10.626 -4.480 1.00 89.38 173 LEU A N 1
ATOM 1364 C CA . LEU A 1 173 ? 14.272 -10.730 -5.913 1.00 89.38 173 LEU A CA 1
ATOM 1365 C C . LEU A 1 173 ? 15.512 -11.229 -6.644 1.00 89.38 173 LEU A C 1
ATOM 1367 O O . LEU A 1 173 ? 16.628 -10.845 -6.312 1.00 89.38 173 LEU A O 1
ATOM 1371 N N . LEU A 1 174 ? 15.320 -12.091 -7.645 1.00 87.88 174 LEU A N 1
ATOM 1372 C CA . LEU A 1 174 ? 16.416 -12.805 -8.304 1.00 87.88 174 LEU A CA 1
ATOM 1373 C C . LEU A 1 174 ? 17.547 -11.875 -8.773 1.00 87.88 174 LEU A C 1
ATOM 1375 O O . LEU A 1 174 ? 18.711 -12.176 -8.523 1.00 87.88 174 LEU A O 1
ATOM 1379 N N . ARG A 1 175 ? 17.183 -10.746 -9.387 1.00 87.75 175 ARG A N 1
ATOM 1380 C CA . ARG A 1 175 ? 18.108 -9.731 -9.912 1.00 87.75 175 ARG A CA 1
ATOM 1381 C C . ARG A 1 175 ? 18.842 -8.934 -8.840 1.00 87.75 175 ARG A C 1
ATOM 1383 O O . ARG A 1 175 ? 19.883 -8.377 -9.127 1.00 87.75 175 ARG A O 1
ATOM 1390 N N . GLU A 1 176 ? 18.326 -8.914 -7.617 1.00 91.00 176 GLU A N 1
ATOM 1391 C CA . GLU A 1 176 ? 18.939 -8.207 -6.493 1.00 91.00 176 GLU A CA 1
ATOM 1392 C C . GLU A 1 176 ? 19.689 -9.165 -5.559 1.00 91.00 176 GLU A C 1
ATOM 1394 O O . GLU A 1 176 ? 20.216 -8.756 -4.533 1.00 91.00 176 GLU A O 1
ATOM 1399 N N . ARG A 1 177 ? 19.741 -10.473 -5.841 1.00 90.69 177 ARG A N 1
ATOM 1400 C CA . ARG A 1 177 ? 20.457 -11.409 -4.953 1.00 90.69 177 ARG A CA 1
ATOM 1401 C C . ARG A 1 177 ? 21.959 -11.177 -4.966 1.00 90.69 177 ARG A C 1
ATOM 1403 O O . ARG A 1 177 ? 22.615 -11.501 -3.976 1.00 90.69 177 ARG A O 1
ATOM 1410 N N . ASN A 1 178 ? 22.479 -10.683 -6.092 1.00 92.38 178 ASN A N 1
ATOM 1411 C CA . ASN A 1 178 ? 23.879 -10.318 -6.300 1.00 92.38 178 ASN A CA 1
ATOM 1412 C C . ASN A 1 178 ? 24.877 -11.425 -5.910 1.00 92.38 178 ASN A C 1
ATOM 1414 O O . ASN A 1 178 ? 26.034 -11.186 -5.570 1.00 92.38 178 ASN A O 1
ATOM 1418 N N . GLY A 1 179 ? 24.414 -12.675 -5.946 1.00 90.62 179 GLY A N 1
ATOM 1419 C CA . GLY A 1 179 ? 25.108 -13.824 -5.394 1.00 90.62 179 GLY A CA 1
ATOM 1420 C C . GLY A 1 179 ? 24.140 -14.933 -4.992 1.00 90.62 179 GLY A C 1
ATOM 1421 O O . GLY A 1 179 ? 22.921 -14.827 -5.132 1.00 90.62 179 GLY A O 1
ATOM 1422 N N . ILE A 1 180 ? 24.692 -16.023 -4.463 1.00 90.06 180 ILE A N 1
ATOM 1423 C CA . ILE A 1 180 ? 23.899 -17.098 -3.860 1.00 90.06 180 ILE A CA 1
ATOM 1424 C C . ILE A 1 180 ? 23.660 -16.742 -2.391 1.00 90.06 180 ILE A C 1
ATOM 1426 O O . ILE A 1 180 ? 24.619 -16.616 -1.625 1.00 90.06 180 ILE A O 1
ATOM 1430 N N . ILE A 1 181 ? 22.392 -16.571 -2.006 1.00 91.00 181 ILE A N 1
ATOM 1431 C CA . ILE A 1 181 ? 21.999 -16.285 -0.619 1.00 91.00 181 ILE A CA 1
ATOM 1432 C C . ILE A 1 181 ? 22.243 -17.524 0.242 1.00 91.00 181 ILE A C 1
ATOM 1434 O O . ILE A 1 181 ? 21.787 -18.616 -0.096 1.00 91.00 181 ILE A O 1
ATOM 1438 N N . LYS A 1 182 ? 22.976 -17.346 1.343 1.00 86.38 182 LYS A N 1
ATOM 1439 C CA . LYS A 1 182 ? 23.420 -18.428 2.230 1.00 86.38 182 LYS A CA 1
ATOM 1440 C C . LYS A 1 182 ? 22.785 -18.343 3.617 1.00 86.38 182 LYS A C 1
ATOM 1442 O O . LYS A 1 182 ? 22.438 -19.374 4.188 1.00 86.38 182 LYS A O 1
ATOM 1447 N N . GLU A 1 183 ? 22.662 -17.138 4.163 1.00 87.19 183 GLU A N 1
ATOM 1448 C CA . GLU A 1 183 ? 22.158 -16.914 5.519 1.00 87.19 183 GLU A CA 1
ATOM 1449 C C . GLU A 1 183 ? 21.406 -15.583 5.630 1.00 87.19 183 GLU A C 1
ATOM 1451 O O . GLU A 1 183 ? 21.549 -14.703 4.779 1.00 87.19 183 GLU A O 1
ATOM 1456 N N . TYR A 1 184 ? 20.624 -15.433 6.699 1.00 89.06 184 TYR A N 1
ATOM 1457 C CA . TYR A 1 184 ? 19.972 -14.176 7.064 1.00 89.06 184 TYR A CA 1
ATOM 1458 C C . TYR A 1 184 ? 20.451 -13.697 8.432 1.00 89.06 184 TYR A C 1
ATOM 1460 O O . TYR A 1 184 ? 20.614 -14.490 9.364 1.00 89.06 184 TYR A O 1
ATOM 1468 N N . VAL A 1 185 ? 20.655 -12.388 8.554 1.00 86.25 185 VAL A N 1
ATOM 1469 C CA . VAL A 1 185 ? 21.087 -11.728 9.786 1.00 86.25 185 VAL A CA 1
ATOM 1470 C C . VAL A 1 185 ? 19.894 -10.980 10.368 1.00 86.25 185 VAL A C 1
ATOM 1472 O O . VAL A 1 185 ? 19.471 -9.960 9.826 1.00 86.25 185 VAL A O 1
ATOM 1475 N N . LEU A 1 186 ? 19.351 -11.497 11.471 1.00 87.06 186 LEU A N 1
ATOM 1476 C CA . LEU A 1 186 ? 18.256 -10.883 12.218 1.00 87.06 186 LEU A CA 1
ATOM 1477 C C . LEU A 1 186 ? 18.818 -10.178 13.461 1.00 87.06 186 LEU A C 1
ATOM 1479 O O . LEU A 1 186 ? 19.493 -10.792 14.288 1.00 87.06 186 LEU A O 1
ATOM 1483 N N . LYS A 1 187 ? 18.525 -8.890 13.616 1.00 84.50 187 LYS A N 1
ATOM 1484 C CA . LYS A 1 187 ? 18.883 -8.095 14.798 1.00 84.50 187 LYS A CA 1
ATOM 1485 C C . LYS A 1 187 ? 17.613 -7.523 15.408 1.00 84.50 187 LYS A C 1
ATOM 1487 O O . LYS A 1 187 ? 16.719 -7.117 14.672 1.00 84.50 187 LYS A O 1
ATOM 1492 N N . HIS A 1 188 ? 17.541 -7.453 16.731 1.00 81.56 188 HIS A N 1
ATOM 1493 C CA . HIS A 1 188 ? 16.420 -6.819 17.413 1.00 81.56 188 HIS A CA 1
ATOM 1494 C C . HIS A 1 188 ? 16.906 -5.914 18.547 1.00 81.56 188 HIS A C 1
ATOM 1496 O O . HIS A 1 188 ? 17.897 -6.196 19.219 1.00 81.56 188 HIS A O 1
ATOM 1502 N N . ASN A 1 189 ? 16.231 -4.789 18.755 1.00 77.38 189 ASN A N 1
ATOM 1503 C CA . ASN A 1 189 ? 16.558 -3.866 19.839 1.00 77.38 189 ASN A CA 1
ATOM 1504 C C . ASN A 1 189 ? 15.333 -3.632 20.723 1.00 77.38 189 ASN A C 1
ATOM 1506 O O . ASN A 1 189 ? 14.248 -3.353 20.213 1.00 77.38 189 ASN A O 1
ATOM 1510 N N . ILE A 1 190 ? 15.537 -3.723 22.037 1.00 69.19 190 ILE A N 1
ATOM 1511 C CA . ILE A 1 190 ? 14.554 -3.365 23.060 1.00 69.19 190 ILE A CA 1
ATOM 1512 C C . ILE A 1 190 ? 15.024 -2.049 23.662 1.00 69.19 190 ILE A C 1
ATOM 1514 O O . ILE A 1 190 ? 15.865 -2.086 24.551 1.00 69.19 190 ILE A O 1
ATOM 1518 N N . SER A 1 191 ? 14.541 -0.928 23.116 1.00 55.88 191 SER A N 1
ATOM 1519 C CA . SER A 1 191 ? 14.606 0.474 23.593 1.00 55.88 191 SER A CA 1
ATOM 1520 C C . SER A 1 191 ? 15.833 1.005 24.377 1.00 55.88 191 SER A C 1
ATOM 1522 O O . SER A 1 191 ? 15.752 2.131 24.838 1.00 55.88 191 SER A O 1
ATOM 1524 N N . GLU A 1 192 ? 16.944 0.271 24.512 1.00 47.28 192 GLU A N 1
ATOM 1525 C CA . GLU A 1 192 ? 18.204 0.617 25.202 1.00 47.28 192 GLU A CA 1
ATOM 1526 C C . GLU A 1 192 ? 19.267 -0.519 25.157 1.00 47.28 192 GLU A C 1
ATOM 1528 O O . GLU A 1 192 ? 20.424 -0.271 25.492 1.00 47.28 192 GLU A O 1
ATOM 1533 N N . VAL A 1 193 ? 18.942 -1.746 24.701 1.00 51.72 193 VAL A N 1
ATOM 1534 C CA . VAL A 1 193 ? 19.910 -2.864 24.581 1.00 51.72 193 VAL A CA 1
ATOM 1535 C C . VAL A 1 193 ? 19.807 -3.566 23.221 1.00 51.72 193 VAL A C 1
ATOM 1537 O O . VAL A 1 193 ? 18.829 -4.258 22.927 1.00 51.72 193 VAL A O 1
ATOM 1540 N N . GLN A 1 194 ? 20.859 -3.446 22.401 1.00 50.72 194 GLN A N 1
ATOM 1541 C CA . GLN A 1 194 ? 20.975 -4.203 21.150 1.00 50.72 194 GLN A CA 1
ATOM 1542 C C . GLN A 1 194 ? 21.228 -5.683 21.447 1.00 50.72 194 GLN A C 1
ATOM 1544 O O . GLN A 1 194 ? 22.223 -6.034 22.079 1.00 50.72 194 GLN A O 1
ATOM 1549 N N . THR A 1 195 ? 20.353 -6.554 20.947 1.00 59.00 195 THR A N 1
ATOM 1550 C CA . THR A 1 195 ? 20.541 -8.006 20.983 1.00 59.00 195 THR A CA 1
ATOM 1551 C C . THR A 1 195 ? 20.542 -8.554 19.557 1.00 59.00 195 THR A C 1
ATOM 1553 O O . THR A 1 195 ? 19.640 -8.326 18.753 1.00 59.00 195 THR A O 1
ATOM 1556 N N . THR A 1 196 ? 21.615 -9.246 19.188 1.00 54.94 196 THR A N 1
ATOM 1557 C CA . THR A 1 196 ? 21.712 -9.929 17.894 1.00 54.94 196 THR A CA 1
ATOM 1558 C C . THR A 1 196 ? 21.186 -11.349 18.044 1.00 54.94 196 THR A C 1
ATOM 1560 O O . THR A 1 196 ? 21.708 -12.097 18.873 1.00 54.94 196 THR A O 1
ATOM 1563 N N . ALA A 1 197 ? 20.193 -11.736 17.240 1.00 59.56 197 ALA A N 1
ATOM 1564 C CA . ALA A 1 197 ? 19.813 -13.138 17.132 1.00 59.56 197 ALA A CA 1
ATOM 1565 C C . ALA A 1 197 ? 20.902 -13.908 16.360 1.00 59.56 197 ALA A C 1
ATOM 1567 O O . ALA A 1 197 ? 21.672 -13.326 15.590 1.00 59.56 197 ALA A O 1
ATOM 1568 N N . ASN A 1 198 ? 20.982 -15.222 16.580 1.00 58.06 198 ASN A N 1
ATOM 1569 C CA . ASN A 1 198 ? 21.927 -16.078 15.863 1.00 58.06 198 ASN A CA 1
ATOM 1570 C C . ASN A 1 198 ? 21.682 -16.013 14.341 1.00 58.06 198 ASN A C 1
ATOM 1572 O O . ASN A 1 198 ? 20.529 -15.895 13.919 1.00 58.06 198 ASN A O 1
ATOM 1576 N N . PRO A 1 199 ? 22.736 -16.118 13.508 1.00 60.28 199 PRO A N 1
ATOM 1577 C CA . PRO A 1 199 ? 22.581 -16.154 12.058 1.00 60.28 199 PRO A CA 1
ATOM 1578 C C . PRO A 1 199 ? 21.670 -17.315 11.651 1.00 60.28 199 PRO A C 1
ATOM 1580 O O . PRO A 1 199 ? 21.853 -18.458 12.079 1.00 60.28 199 PRO A O 1
ATOM 1583 N N . ILE A 1 200 ? 20.680 -17.017 10.813 1.00 67.19 200 ILE A N 1
ATOM 1584 C CA . ILE A 1 200 ? 19.674 -17.983 10.380 1.00 67.19 200 ILE A CA 1
ATOM 1585 C C . ILE A 1 200 ? 20.190 -18.644 9.102 1.00 67.19 200 ILE A C 1
ATOM 1587 O O . ILE A 1 200 ? 20.116 -18.080 8.009 1.00 67.19 200 ILE A O 1
ATOM 1591 N N . LEU A 1 201 ? 20.748 -19.845 9.256 1.00 59.28 201 LEU A N 1
ATOM 1592 C CA . LEU A 1 201 ? 21.237 -20.693 8.165 1.00 59.28 201 LEU A CA 1
ATOM 1593 C C . LEU A 1 201 ? 20.056 -21.356 7.451 1.00 59.28 201 LEU A C 1
A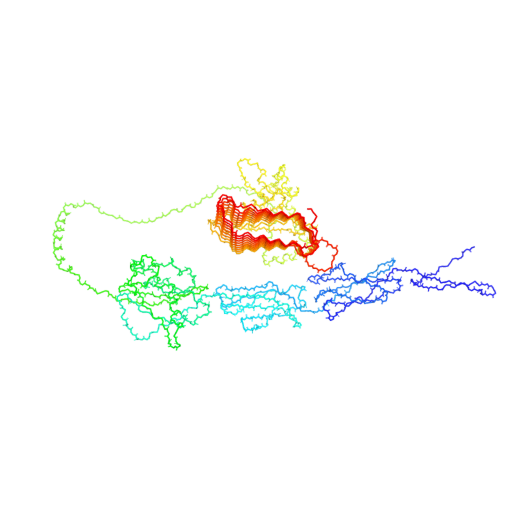TOM 1595 O O . LEU A 1 201 ? 19.642 -22.454 7.822 1.00 59.28 201 LEU A O 1
ATOM 1599 N N . ASN A 1 202 ? 19.477 -20.689 6.453 1.00 60.34 202 ASN A N 1
ATOM 1600 C CA . ASN A 1 202 ? 18.371 -21.257 5.689 1.00 60.34 202 ASN A CA 1
ATOM 1601 C C . ASN A 1 202 ? 18.271 -20.621 4.289 1.00 60.34 202 ASN A C 1
ATOM 1603 O O . ASN A 1 202 ? 18.308 -19.402 4.145 1.00 60.34 202 ASN A O 1
ATOM 1607 N N . THR A 1 203 ? 18.153 -21.468 3.264 1.00 57.00 203 THR A N 1
ATOM 1608 C CA . THR A 1 203 ? 18.093 -21.115 1.833 1.00 57.00 203 THR A CA 1
ATOM 1609 C C . THR A 1 203 ? 16.693 -21.287 1.229 1.00 57.00 203 THR A C 1
ATOM 1611 O O . THR A 1 203 ? 16.521 -21.188 0.011 1.00 57.00 203 THR A O 1
ATOM 1614 N N . ALA A 1 204 ? 15.681 -21.573 2.054 1.00 65.56 204 ALA A N 1
ATOM 1615 C CA . ALA A 1 204 ? 14.300 -21.713 1.613 1.00 65.56 204 ALA A CA 1
ATOM 1616 C C . ALA A 1 204 ? 13.771 -20.411 0.989 1.00 65.56 204 ALA A C 1
ATOM 1618 O O . ALA A 1 204 ? 14.183 -19.309 1.337 1.00 65.56 204 ALA A O 1
ATOM 1619 N N . LYS A 1 205 ? 12.815 -20.531 0.060 1.00 63.66 205 LYS A N 1
ATOM 1620 C CA . LYS A 1 205 ? 12.211 -19.362 -0.606 1.00 63.66 205 LYS A CA 1
ATOM 1621 C C . LYS A 1 205 ? 11.382 -18.494 0.344 1.00 63.66 205 LYS A C 1
ATOM 1623 O O . LYS A 1 205 ? 11.267 -17.297 0.103 1.00 63.66 205 LYS A O 1
ATOM 1628 N N . SER A 1 206 ? 10.821 -19.098 1.390 1.00 67.31 206 SER A N 1
ATOM 1629 C CA . SER A 1 206 ? 10.056 -18.440 2.447 1.00 67.31 206 SER A CA 1
ATOM 1630 C C . SER A 1 206 ? 10.509 -18.987 3.796 1.00 67.31 206 SER A C 1
ATOM 1632 O O . SER A 1 206 ? 10.725 -20.194 3.940 1.00 67.31 206 SER A O 1
ATOM 1634 N N . LEU A 1 207 ? 10.700 -18.087 4.754 1.00 80.31 207 LEU A N 1
ATOM 1635 C CA . LEU A 1 207 ? 11.227 -18.385 6.074 1.00 80.31 207 LEU A CA 1
ATOM 1636 C C . LEU A 1 207 ? 10.334 -17.787 7.152 1.00 80.31 207 LEU A C 1
ATOM 1638 O O . LEU A 1 207 ? 9.732 -16.730 6.969 1.00 80.31 207 LEU A O 1
ATOM 1642 N N . VAL A 1 208 ? 10.298 -18.474 8.289 1.00 83.44 208 VAL A N 1
ATOM 1643 C CA . VAL A 1 208 ? 9.585 -18.057 9.492 1.00 83.44 208 VAL A CA 1
ATOM 1644 C C . VAL A 1 208 ? 10.517 -18.248 10.680 1.00 83.44 208 VAL A C 1
ATOM 1646 O O . VAL A 1 208 ? 11.091 -19.325 10.853 1.00 83.44 208 VAL A O 1
ATOM 1649 N N . TYR A 1 209 ? 10.658 -17.216 11.504 1.00 84.19 209 TYR A N 1
ATOM 1650 C CA . TYR A 1 209 ? 11.470 -17.231 12.713 1.00 84.19 209 TYR A CA 1
ATOM 1651 C C . TYR A 1 209 ? 10.654 -16.739 13.904 1.00 84.19 209 TYR A C 1
ATOM 1653 O O . TYR A 1 209 ? 9.914 -15.763 13.802 1.00 84.19 209 TYR A O 1
ATOM 1661 N N . LYS A 1 210 ? 10.776 -17.434 15.034 1.00 86.62 210 LYS A N 1
ATOM 1662 C CA . LYS A 1 210 ? 10.050 -17.115 16.265 1.00 86.62 210 LYS A CA 1
ATOM 1663 C C . LYS A 1 210 ? 11.001 -16.465 17.256 1.00 86.62 210 LYS A C 1
ATOM 1665 O O . LYS A 1 210 ? 12.092 -16.986 17.476 1.00 86.62 210 LYS A O 1
ATOM 1670 N N . LEU A 1 211 ? 10.576 -15.355 17.844 1.00 84.44 211 LEU A N 1
ATOM 1671 C CA . LEU A 1 211 ? 11.343 -14.629 18.848 1.00 84.44 211 LEU A CA 1
ATOM 1672 C C . LEU A 1 211 ? 10.479 -14.425 20.089 1.00 84.44 211 LEU A C 1
ATOM 1674 O O . LEU A 1 211 ? 9.324 -14.014 19.968 1.00 84.44 211 LEU A O 1
ATOM 1678 N N . ASP A 1 212 ? 11.036 -14.704 21.261 1.00 85.00 212 ASP A N 1
ATOM 1679 C CA . ASP A 1 212 ? 10.366 -14.422 22.527 1.00 85.00 212 ASP A CA 1
ATOM 1680 C C . ASP A 1 212 ? 10.459 -12.922 22.836 1.00 85.00 212 ASP A C 1
ATOM 1682 O O . ASP A 1 212 ? 11.494 -12.285 22.614 1.00 85.00 212 ASP A O 1
ATOM 1686 N N . VAL A 1 213 ? 9.351 -12.350 23.303 1.00 84.50 213 VAL A N 1
ATOM 1687 C CA . VAL A 1 213 ? 9.195 -10.912 23.531 1.00 84.50 213 VAL A CA 1
ATOM 1688 C C . VAL A 1 213 ? 8.522 -10.633 24.866 1.00 84.50 213 VAL A C 1
ATOM 1690 O O . VAL A 1 213 ? 7.631 -11.355 25.304 1.00 84.50 213 VAL A O 1
ATOM 1693 N N . ASP A 1 214 ? 8.922 -9.528 25.476 1.00 82.00 214 ASP A N 1
ATOM 1694 C CA . ASP A 1 214 ? 8.252 -8.932 26.617 1.00 82.00 214 ASP A CA 1
ATOM 1695 C C . ASP A 1 214 ? 7.094 -8.072 26.104 1.00 82.00 214 ASP A C 1
ATOM 1697 O O . ASP A 1 214 ? 7.267 -7.213 25.233 1.00 82.00 214 ASP A O 1
ATOM 1701 N N . THR A 1 215 ? 5.910 -8.273 26.669 1.00 82.31 215 THR A N 1
ATOM 1702 C CA . THR A 1 215 ? 4.717 -7.492 26.329 1.00 82.31 215 THR A CA 1
ATOM 1703 C C . THR A 1 215 ? 4.867 -6.010 26.694 1.00 82.31 215 THR A C 1
ATOM 1705 O O . THR A 1 215 ? 5.638 -5.652 27.583 1.00 82.31 215 THR A O 1
ATOM 1708 N N . GLU A 1 216 ? 4.087 -5.146 26.044 1.00 78.88 216 GLU A N 1
ATOM 1709 C CA . GLU A 1 216 ? 4.084 -3.682 26.200 1.00 78.88 216 GLU A CA 1
ATOM 1710 C C . GLU A 1 216 ? 5.405 -2.980 25.839 1.00 78.88 216 GLU A C 1
ATOM 1712 O O . GLU A 1 216 ? 5.603 -1.809 26.178 1.00 78.88 216 GLU A O 1
ATOM 1717 N N . LYS A 1 217 ? 6.298 -3.651 25.105 1.00 80.75 217 LYS A N 1
ATOM 1718 C CA . LYS A 1 217 ? 7.548 -3.067 24.608 1.00 80.75 217 LYS A CA 1
ATOM 1719 C C . LYS A 1 217 ? 7.553 -2.925 23.092 1.00 80.75 217 LYS A C 1
ATOM 1721 O O . LYS A 1 217 ? 6.902 -3.674 22.365 1.00 80.75 217 LYS A O 1
ATOM 1726 N N . TYR A 1 218 ? 8.327 -1.951 22.622 1.00 82.81 218 TYR A N 1
ATOM 1727 C CA . TYR A 1 218 ? 8.612 -1.763 21.205 1.00 82.81 218 TYR A CA 1
ATOM 1728 C C . TYR A 1 218 ? 9.906 -2.484 20.839 1.00 82.81 218 TYR A C 1
ATOM 1730 O O . TYR A 1 218 ? 10.943 -2.284 21.473 1.00 82.81 218 TYR A O 1
ATOM 1738 N N . TYR A 1 219 ? 9.822 -3.289 19.791 1.00 84.19 219 TYR A N 1
ATOM 1739 C CA . TYR A 1 219 ? 10.922 -4.021 19.194 1.00 84.19 219 TYR A CA 1
ATOM 1740 C C . TYR A 1 219 ? 11.216 -3.429 17.825 1.00 84.19 219 TYR A C 1
ATOM 1742 O O . TYR A 1 219 ? 10.357 -3.425 16.948 1.00 84.19 219 TYR A O 1
ATOM 1750 N N . GLU A 1 220 ? 12.439 -2.952 17.628 1.00 86.56 220 GLU A N 1
ATOM 1751 C CA . GLU A 1 220 ? 12.941 -2.632 16.293 1.00 86.56 220 GLU A CA 1
ATOM 1752 C C . GLU A 1 220 ? 13.602 -3.888 15.726 1.00 86.56 220 GLU A C 1
ATOM 1754 O O . GLU A 1 220 ? 14.634 -4.322 16.244 1.00 86.56 220 GLU A O 1
ATOM 1759 N N . ILE A 1 221 ? 13.006 -4.484 14.693 1.00 87.38 221 ILE A N 1
ATOM 1760 C CA . ILE A 1 221 ? 13.510 -5.693 14.038 1.00 87.38 221 ILE A CA 1
ATOM 1761 C C . ILE A 1 221 ? 14.207 -5.299 12.742 1.00 87.38 221 ILE A C 1
ATOM 1763 O O . ILE A 1 221 ? 13.604 -4.670 11.874 1.00 87.38 221 ILE A O 1
ATOM 1767 N N . LYS A 1 222 ? 15.475 -5.695 12.609 1.00 88.62 222 LYS A N 1
ATOM 1768 C CA . LYS A 1 222 ? 16.288 -5.498 11.408 1.00 88.62 222 LYS A CA 1
ATOM 1769 C C . LYS A 1 222 ? 16.635 -6.830 10.777 1.00 88.62 222 LYS A C 1
ATOM 1771 O O . LYS A 1 222 ? 17.130 -7.722 11.466 1.00 88.62 222 LYS A O 1
ATOM 1776 N N . LEU A 1 223 ? 16.428 -6.947 9.473 1.00 90.88 223 LEU A N 1
ATOM 1777 C CA . LEU A 1 223 ? 16.712 -8.166 8.725 1.00 90.88 223 LEU A CA 1
ATOM 1778 C C . LEU A 1 223 ? 17.494 -7.857 7.449 1.00 90.88 223 LEU A C 1
ATOM 1780 O O . LEU A 1 223 ? 17.078 -7.015 6.656 1.00 90.88 223 LEU A O 1
ATOM 1784 N N . SER A 1 224 ? 18.591 -8.575 7.226 1.00 91.19 224 SER A N 1
ATOM 1785 C CA . SER A 1 224 ? 19.361 -8.536 5.978 1.00 91.19 224 SER A CA 1
ATOM 1786 C C . SER A 1 224 ? 19.721 -9.936 5.488 1.00 91.19 224 SER A C 1
ATOM 1788 O O . SER A 1 224 ? 19.847 -10.885 6.265 1.00 91.19 224 SER A O 1
ATOM 1790 N N . ALA A 1 225 ? 19.872 -10.075 4.171 1.00 91.94 225 ALA A N 1
ATOM 1791 C CA . ALA A 1 225 ? 20.366 -11.294 3.543 1.00 91.94 225 ALA A CA 1
ATOM 1792 C C . ALA A 1 225 ? 21.894 -11.259 3.443 1.00 91.94 225 ALA A C 1
ATOM 1794 O O . ALA A 1 225 ? 22.483 -10.197 3.250 1.00 91.94 225 ALA A O 1
ATOM 1795 N N . LYS A 1 226 ? 22.539 -12.420 3.532 1.00 90.19 226 LYS A N 1
ATOM 1796 C CA . LYS A 1 226 ? 23.983 -12.557 3.357 1.00 90.19 226 LYS A CA 1
ATOM 1797 C C . LYS A 1 226 ? 24.312 -13.643 2.343 1.00 90.19 226 LYS A C 1
ATOM 1799 O O . LYS A 1 226 ? 23.764 -14.751 2.371 1.00 90.19 226 LYS A O 1
ATOM 1804 N N . ASN A 1 227 ? 25.185 -13.296 1.402 1.00 90.06 227 ASN A N 1
ATOM 1805 C CA . ASN A 1 227 ? 25.578 -14.188 0.315 1.00 90.06 227 ASN A CA 1
ATOM 1806 C C . ASN A 1 227 ? 26.695 -15.159 0.743 1.00 90.06 227 ASN A C 1
ATOM 1808 O O . ASN A 1 227 ? 27.262 -15.070 1.835 1.00 90.06 227 ASN A O 1
ATOM 1812 N N . GLN A 1 228 ? 27.039 -16.101 -0.138 1.00 88.94 228 GLN A N 1
ATOM 1813 C CA . GLN A 1 228 ? 28.099 -17.086 0.101 1.00 88.94 228 GLN A CA 1
ATOM 1814 C C . GLN A 1 228 ? 29.512 -16.493 0.283 1.00 88.94 228 GLN A C 1
ATOM 1816 O O . GLN A 1 228 ? 30.383 -17.187 0.808 1.00 88.94 228 GLN A O 1
ATOM 1821 N N . TRP A 1 229 ? 29.729 -15.226 -0.091 1.00 90.06 229 TRP A N 1
ATOM 1822 C CA . TRP A 1 229 ? 30.977 -14.473 0.111 1.00 90.06 229 TRP A CA 1
ATOM 1823 C C . TRP A 1 229 ? 30.990 -13.637 1.393 1.00 90.06 229 TRP A C 1
ATOM 1825 O O . TRP A 1 229 ? 31.904 -12.849 1.612 1.00 90.06 229 TRP A O 1
ATOM 1835 N N . ASN A 1 230 ? 30.010 -13.843 2.271 1.00 88.38 230 ASN A N 1
ATOM 1836 C CA . ASN A 1 230 ? 29.847 -13.149 3.543 1.00 88.38 230 ASN A CA 1
ATOM 1837 C C . ASN A 1 230 ? 29.498 -11.654 3.460 1.00 88.38 230 ASN A C 1
ATOM 1839 O O . ASN A 1 230 ? 29.575 -10.971 4.483 1.00 88.38 230 ASN A O 1
ATOM 1843 N N . GLN A 1 231 ? 29.063 -11.154 2.305 1.00 89.62 231 GLN A N 1
ATOM 1844 C CA . GLN A 1 231 ? 28.558 -9.787 2.189 1.00 89.62 231 GLN A CA 1
ATOM 1845 C C . GLN A 1 231 ? 27.140 -9.676 2.732 1.00 89.62 231 GLN A C 1
ATOM 1847 O O . GLN A 1 231 ? 26.303 -10.541 2.465 1.00 89.62 231 GLN A O 1
ATOM 1852 N N . ILE A 1 232 ? 26.885 -8.609 3.484 1.00 89.69 232 ILE A N 1
ATOM 1853 C CA . ILE A 1 232 ? 25.592 -8.327 4.105 1.00 89.69 232 ILE A CA 1
ATOM 1854 C C . ILE A 1 232 ? 24.862 -7.313 3.238 1.00 89.69 232 ILE A C 1
ATOM 1856 O O . ILE A 1 232 ? 25.398 -6.257 2.925 1.00 89.69 232 ILE A O 1
ATOM 1860 N N . GLY A 1 233 ? 23.641 -7.666 2.868 1.00 90.50 233 GLY A N 1
ATOM 1861 C CA . GLY A 1 233 ? 22.796 -6.866 2.011 1.00 90.50 233 GLY A CA 1
ATOM 1862 C C . GLY A 1 233 ? 22.032 -5.758 2.721 1.00 90.50 233 GLY A C 1
ATOM 1863 O O . GLY A 1 233 ? 22.224 -5.473 3.905 1.00 90.50 233 GLY A O 1
ATOM 1864 N N . THR A 1 234 ? 21.098 -5.174 1.978 1.00 91.81 234 THR A N 1
ATOM 1865 C CA . THR A 1 234 ? 20.234 -4.090 2.459 1.00 91.81 234 THR A CA 1
ATOM 1866 C C . THR A 1 234 ? 19.383 -4.536 3.655 1.00 91.81 234 THR A C 1
ATOM 1868 O O . THR A 1 234 ? 18.678 -5.544 3.591 1.00 91.81 234 THR A O 1
ATOM 1871 N N . GLU A 1 235 ? 19.426 -3.765 4.746 1.00 89.69 235 GLU A N 1
ATOM 1872 C CA . GLU A 1 235 ? 18.640 -4.019 5.958 1.00 89.69 235 GLU A CA 1
ATOM 1873 C C . GLU A 1 235 ? 17.196 -3.507 5.811 1.00 89.69 235 GLU A C 1
ATOM 1875 O O . GLU A 1 235 ? 16.956 -2.353 5.452 1.00 89.69 235 GLU A O 1
ATOM 1880 N N . VAL A 1 236 ? 16.223 -4.360 6.134 1.00 90.19 236 VAL A N 1
ATOM 1881 C CA . VAL A 1 236 ? 14.815 -3.985 6.322 1.00 90.19 236 VAL A CA 1
ATOM 1882 C C . VAL A 1 236 ? 14.561 -3.752 7.794 1.00 90.19 236 VAL A C 1
ATOM 1884 O O . VAL A 1 236 ? 14.988 -4.565 8.607 1.00 90.19 236 VAL A O 1
ATOM 1887 N N . VAL A 1 237 ? 13.860 -2.668 8.123 1.00 87.25 237 VAL A N 1
ATOM 1888 C CA . VAL A 1 237 ? 13.529 -2.297 9.500 1.00 87.25 237 VAL A CA 1
ATOM 1889 C C . VAL A 1 237 ? 12.018 -2.223 9.652 1.00 87.25 237 VAL A C 1
ATOM 1891 O O . VAL A 1 237 ? 11.375 -1.488 8.909 1.00 87.25 237 VAL A O 1
ATOM 1894 N N . GLU A 1 238 ? 11.474 -2.942 10.628 1.00 86.31 238 GLU A N 1
ATOM 1895 C CA . GLU A 1 238 ? 10.084 -2.798 11.068 1.00 86.31 238 GLU A CA 1
ATOM 1896 C C . GLU A 1 238 ? 10.028 -2.645 12.585 1.00 86.31 238 GLU A C 1
ATOM 1898 O O . GLU A 1 238 ? 10.859 -3.190 13.319 1.00 86.31 238 GLU A O 1
ATOM 1903 N N . VAL A 1 239 ? 9.039 -1.888 13.054 1.00 85.31 239 VAL A N 1
ATOM 1904 C CA . VAL A 1 239 ? 8.805 -1.669 14.482 1.00 85.31 239 VAL A CA 1
ATOM 1905 C C . VAL A 1 239 ? 7.571 -2.451 14.898 1.00 85.31 239 VAL A C 1
ATOM 1907 O O . VAL A 1 239 ? 6.467 -2.190 14.426 1.00 85.31 239 VAL A O 1
ATOM 1910 N N . TYR A 1 240 ? 7.758 -3.386 15.821 1.00 86.19 240 TYR A N 1
ATOM 1911 C CA . TYR A 1 240 ? 6.694 -4.201 16.381 1.00 86.19 240 TYR A CA 1
ATOM 1912 C C . TYR A 1 240 ? 6.426 -3.799 17.828 1.00 86.19 240 TYR A C 1
ATOM 1914 O O . TYR A 1 240 ? 7.324 -3.812 18.670 1.00 86.19 240 TYR A O 1
ATOM 1922 N N . TYR A 1 241 ? 5.178 -3.453 18.127 1.00 86.25 241 TYR A N 1
ATOM 1923 C CA . TYR A 1 241 ? 4.720 -3.305 19.502 1.00 86.25 241 TYR A CA 1
ATOM 1924 C C . TYR A 1 241 ? 4.197 -4.653 19.990 1.00 86.25 241 TYR A C 1
ATOM 1926 O O . TYR A 1 241 ? 3.205 -5.151 19.458 1.00 86.25 241 TYR A O 1
ATOM 1934 N N . ALA A 1 242 ? 4.851 -5.233 20.996 1.00 85.88 242 ALA A N 1
ATOM 1935 C CA . ALA A 1 242 ? 4.364 -6.444 21.636 1.00 85.88 242 ALA A CA 1
ATOM 1936 C C . ALA A 1 242 ? 3.102 -6.097 22.445 1.00 85.88 242 ALA A C 1
ATOM 1938 O O . ALA A 1 242 ? 3.202 -5.340 23.417 1.00 85.88 242 ALA A O 1
ATOM 1939 N N . PRO A 1 243 ? 1.911 -6.590 22.061 1.00 83.50 243 PRO A N 1
ATOM 1940 C CA . PRO A 1 243 ? 0.691 -6.254 22.776 1.00 83.50 243 PRO A CA 1
ATOM 1941 C C . PRO A 1 243 ? 0.713 -6.848 24.195 1.00 83.50 243 PRO A C 1
ATOM 1943 O O . PRO A 1 243 ? 1.368 -7.867 24.424 1.00 83.50 243 PRO A O 1
ATOM 1946 N N . PRO A 1 244 ? -0.001 -6.240 25.156 1.00 83.38 244 PRO A N 1
ATOM 1947 C CA . PRO A 1 244 ? -0.261 -6.879 26.440 1.00 83.38 244 PRO A CA 1
ATOM 1948 C C . PRO A 1 244 ? -1.039 -8.183 26.230 1.00 83.38 244 PRO A C 1
ATOM 1950 O O . PRO A 1 244 ? -1.883 -8.274 25.338 1.00 83.38 244 PRO A O 1
ATOM 1953 N N . GLY A 1 245 ? -0.763 -9.178 27.068 1.00 81.62 245 GLY A N 1
ATOM 1954 C CA . GLY A 1 245 ? -1.536 -10.417 27.167 1.00 81.62 245 GLY A CA 1
ATOM 1955 C C . GLY A 1 245 ? -2.357 -10.447 28.459 1.00 81.62 245 GLY A C 1
ATOM 1956 O O . GLY A 1 245 ? -2.134 -9.613 29.340 1.00 81.62 245 GLY A O 1
ATOM 1957 N N . PRO A 1 246 ? -3.290 -11.397 28.629 1.00 79.62 246 PRO A N 1
ATOM 1958 C CA . PRO A 1 246 ? -3.997 -11.562 29.895 1.00 79.62 246 PRO A CA 1
ATOM 1959 C C . PRO A 1 246 ? -2.988 -11.835 31.027 1.00 79.62 246 PRO A C 1
ATOM 1961 O O . PRO A 1 246 ? -1.978 -12.502 30.785 1.00 79.62 246 PRO A O 1
ATOM 1964 N N . PRO A 1 247 ? -3.204 -11.334 32.259 1.00 78.19 247 PRO A N 1
ATOM 1965 C CA . PRO A 1 247 ? -2.311 -11.621 33.379 1.00 78.19 247 PRO A CA 1
ATOM 1966 C C . PRO A 1 247 ? -2.102 -13.126 33.566 1.00 78.19 247 PRO A C 1
ATOM 1968 O O . PRO A 1 247 ? -2.996 -13.925 33.283 1.00 78.19 247 PRO A O 1
ATOM 1971 N N . LYS A 1 248 ? -0.951 -13.547 34.096 1.00 75.25 248 LYS A N 1
ATOM 1972 C CA . LYS A 1 248 ? -0.798 -14.947 34.529 1.00 75.25 248 LYS A CA 1
ATOM 1973 C C . LYS A 1 248 ? -1.861 -15.281 35.585 1.00 75.25 248 LYS A C 1
ATOM 1975 O O . LYS A 1 248 ? -2.347 -14.387 36.271 1.00 75.25 248 LYS A O 1
ATOM 1980 N N . LYS A 1 249 ? -2.231 -16.558 35.736 1.00 71.69 249 LYS A N 1
ATOM 1981 C CA . LYS A 1 249 ? -3.160 -16.964 36.806 1.00 71.69 249 LYS A CA 1
ATOM 1982 C C . LYS A 1 249 ? -2.599 -16.517 38.161 1.00 71.69 249 LYS A C 1
ATOM 1984 O O . LYS A 1 249 ? -1.413 -16.760 38.408 1.00 71.69 249 LYS A O 1
ATOM 1989 N N . PRO A 1 250 ? -3.396 -15.865 39.022 1.00 63.69 250 PRO A N 1
ATOM 1990 C CA . PRO A 1 250 ? -2.881 -15.447 40.309 1.00 63.69 250 PRO A CA 1
ATOM 1991 C C . PRO A 1 250 ? -2.573 -16.686 41.175 1.00 63.69 250 PRO A C 1
ATOM 1993 O O . PRO A 1 250 ? -3.463 -17.514 41.378 1.00 63.69 250 PRO A O 1
ATOM 1996 N N . PRO A 1 251 ? -1.331 -16.861 41.669 1.00 56.84 251 PRO A N 1
ATOM 1997 C CA . PRO A 1 251 ? -0.953 -17.960 42.535 1.00 56.84 251 PRO A CA 1
ATOM 1998 C C . PRO A 1 251 ? -1.525 -17.689 43.925 1.00 56.84 251 PRO A C 1
ATOM 2000 O O . PRO A 1 251 ? -0.982 -16.900 44.699 1.00 56.84 251 PRO A O 1
ATOM 2003 N N . PHE A 1 252 ? -2.637 -18.340 44.243 1.00 60.78 252 PHE A N 1
ATOM 2004 C CA . PHE A 1 252 ? -3.185 -18.336 45.590 1.00 60.78 252 PHE A CA 1
ATOM 2005 C C . PHE A 1 252 ? -2.794 -19.634 46.288 1.00 60.78 252 PHE A C 1
ATOM 2007 O O . PHE A 1 252 ? -3.301 -20.702 45.971 1.00 60.78 252 PHE A O 1
ATOM 2014 N N . THR A 1 253 ? -1.902 -19.545 47.270 1.00 45.34 253 THR A N 1
ATOM 2015 C CA . THR A 1 253 ? -1.830 -20.545 48.338 1.00 45.34 253 THR A CA 1
ATOM 2016 C C . THR A 1 253 ? -2.651 -20.014 49.503 1.00 45.34 253 THR A C 1
ATOM 2018 O O . THR A 1 253 ? -2.339 -18.917 49.973 1.00 45.34 253 THR A O 1
ATOM 2021 N N . PRO A 1 254 ? -3.676 -20.735 49.992 1.00 40.16 254 PRO A N 1
ATOM 2022 C CA . PRO A 1 254 ? -4.286 -20.386 51.261 1.00 40.16 254 PRO A CA 1
ATOM 2023 C C . PRO A 1 254 ? -3.186 -20.479 52.315 1.00 40.16 254 PRO A C 1
ATOM 2025 O O . PRO A 1 254 ? -2.705 -21.569 52.628 1.00 40.16 254 PRO A O 1
ATOM 2028 N N . THR A 1 255 ? -2.739 -19.340 52.838 1.00 37.19 255 THR A N 1
ATOM 2029 C CA . THR A 1 255 ? -1.902 -19.325 54.032 1.00 37.19 255 THR A CA 1
ATOM 2030 C C . THR A 1 255 ? -2.810 -19.738 55.184 1.00 37.19 255 THR A C 1
ATOM 2032 O O . THR A 1 255 ? -3.332 -18.910 55.922 1.00 37.19 255 THR A O 1
ATOM 2035 N N . THR A 1 256 ? -3.046 -21.042 55.331 1.00 36.44 256 THR A N 1
ATOM 2036 C CA . THR A 1 256 ? -3.468 -21.645 56.594 1.00 36.44 256 THR A CA 1
ATOM 2037 C C . THR A 1 256 ? -2.318 -21.495 57.582 1.00 36.44 256 THR A C 1
ATOM 2039 O O . THR A 1 256 ? -1.640 -22.449 57.943 1.00 36.44 256 THR A O 1
ATOM 2042 N N . THR A 1 257 ? -2.061 -20.266 58.010 1.00 30.83 257 THR A N 1
ATOM 2043 C CA . THR A 1 257 ? -1.629 -20.029 59.376 1.00 30.83 257 THR A CA 1
ATOM 2044 C C . THR A 1 257 ? -2.895 -20.026 60.210 1.00 30.83 257 THR A C 1
ATOM 2046 O O . THR A 1 257 ? -3.808 -19.249 59.948 1.00 30.83 257 THR A O 1
ATOM 2049 N N . GLU A 1 258 ? -2.951 -20.922 61.190 1.00 39.34 258 GLU A N 1
ATOM 2050 C CA . GLU A 1 258 ? -4.001 -21.102 62.199 1.00 39.34 258 GLU A CA 1
ATOM 2051 C C . GLU A 1 258 ? -4.255 -19.865 63.087 1.00 39.34 258 GLU A C 1
ATOM 2053 O O . GLU A 1 258 ? -4.600 -19.986 64.261 1.00 39.34 258 GLU A O 1
ATOM 2058 N N . VAL A 1 259 ? -4.106 -18.648 62.574 1.00 31.00 259 VAL A N 1
ATOM 2059 C CA . VAL A 1 259 ? -4.345 -17.438 63.344 1.00 31.00 259 VAL A CA 1
ATOM 2060 C C . VAL A 1 259 ? -5.672 -16.852 62.916 1.00 31.00 259 VAL A C 1
ATOM 2062 O O . VAL A 1 259 ? -5.788 -16.060 61.991 1.00 31.00 259 VAL A O 1
ATOM 2065 N N . SER A 1 260 ? -6.647 -17.260 63.721 1.00 31.72 260 SER A N 1
ATOM 2066 C CA . SER A 1 260 ? -7.918 -16.612 63.961 1.00 31.72 260 SER A CA 1
ATOM 2067 C C . SER A 1 260 ? -9.076 -17.083 63.084 1.00 31.72 260 SER A C 1
ATOM 2069 O O . SER A 1 260 ? -9.365 -16.584 62.002 1.00 31.72 260 SER A O 1
ATOM 2071 N N . LYS A 1 261 ? -9.871 -17.972 63.688 1.00 37.75 261 LYS A N 1
ATOM 2072 C CA . LYS A 1 261 ? -11.335 -17.897 63.655 1.00 37.75 261 LYS A CA 1
ATOM 2073 C C . LYS A 1 261 ? -11.791 -16.496 64.121 1.00 37.75 261 LYS A C 1
ATOM 2075 O O . LYS A 1 261 ? -12.414 -16.364 65.172 1.00 37.75 261 LYS A O 1
ATOM 2080 N N . THR A 1 262 ? -11.445 -15.436 63.394 1.00 42.16 262 THR A N 1
ATOM 2081 C CA . THR A 1 262 ? -11.911 -14.073 63.657 1.00 42.16 262 THR A CA 1
ATOM 2082 C C . THR A 1 262 ? -13.327 -14.028 63.132 1.00 42.16 262 THR A C 1
ATOM 2084 O O . THR A 1 262 ? -13.550 -13.819 61.948 1.00 42.16 262 THR A O 1
ATOM 2087 N N . VAL A 1 263 ? -14.256 -14.366 64.026 1.00 49.56 263 VAL A N 1
ATOM 2088 C CA . VAL A 1 263 ? -15.683 -14.039 63.994 1.00 49.56 263 VAL A CA 1
ATOM 2089 C C . VAL A 1 263 ? -16.222 -13.871 62.570 1.00 49.56 263 VAL A C 1
ATOM 2091 O O . VAL A 1 263 ? -16.504 -12.760 62.128 1.00 49.56 263 VAL A O 1
ATOM 2094 N N . THR A 1 264 ? -16.387 -14.979 61.839 1.00 55.09 264 THR A N 1
ATOM 2095 C CA . THR A 1 264 ? -17.356 -14.999 60.738 1.00 55.09 264 THR A CA 1
ATOM 2096 C C . THR A 1 264 ? -18.666 -14.603 61.386 1.00 55.09 264 THR A C 1
ATOM 2098 O O . THR A 1 264 ? -19.177 -15.328 62.238 1.00 55.09 264 THR A O 1
ATOM 2101 N N . THR A 1 265 ? -19.156 -13.404 61.101 1.00 67.69 265 THR A N 1
ATOM 2102 C CA . THR A 1 265 ? -20.436 -12.992 61.665 1.00 67.69 265 THR A CA 1
ATOM 2103 C C . THR A 1 265 ? -21.537 -13.804 60.980 1.00 67.69 265 THR A C 1
ATOM 2105 O O . THR A 1 265 ? -21.296 -14.621 60.083 1.00 67.69 265 THR A O 1
ATOM 2108 N N . GLN A 1 266 ? -22.787 -13.562 61.348 1.00 75.88 266 GLN A N 1
ATOM 2109 C CA . GLN A 1 266 ? -23.908 -14.101 60.585 1.00 75.88 266 GLN A CA 1
ATOM 2110 C C . GLN A 1 266 ? -23.918 -13.610 59.125 1.00 75.88 266 GLN A C 1
ATOM 2112 O O . GLN A 1 266 ? -24.655 -14.160 58.317 1.00 75.88 266 GLN A O 1
ATOM 2117 N N . ARG A 1 267 ? -23.130 -12.581 58.755 1.00 84.25 267 ARG A N 1
ATOM 2118 C CA . ARG A 1 267 ? -23.254 -11.909 57.451 1.00 84.25 267 ARG A CA 1
ATOM 2119 C C . ARG A 1 267 ? -21.940 -11.522 56.757 1.00 84.25 267 ARG A C 1
ATOM 2121 O O . ARG A 1 267 ? -22.010 -10.961 55.668 1.00 84.25 267 ARG A O 1
ATOM 2128 N N . THR A 1 268 ? -20.768 -11.813 57.327 1.00 84.94 268 THR A N 1
ATOM 2129 C CA . THR A 1 268 ? -19.469 -11.386 56.768 1.00 84.94 268 THR A CA 1
ATOM 2130 C C . THR A 1 268 ? -18.430 -12.504 56.709 1.00 84.94 268 THR A C 1
ATOM 2132 O O . THR A 1 268 ? -18.434 -13.396 57.557 1.00 84.94 268 THR A O 1
ATOM 2135 N N . ILE A 1 269 ? -17.526 -12.444 55.722 1.00 83.00 269 ILE A N 1
ATOM 2136 C CA . ILE A 1 269 ? -16.424 -13.401 55.517 1.00 83.00 269 ILE A CA 1
ATOM 2137 C C . ILE A 1 269 ? -15.105 -12.634 55.301 1.00 83.00 269 ILE A C 1
ATOM 2139 O O . ILE A 1 269 ? -14.974 -11.958 54.281 1.00 83.00 269 ILE A O 1
ATOM 2143 N N . PRO A 1 270 ? -14.120 -12.727 56.213 1.00 76.62 270 PRO A N 1
ATOM 2144 C CA . PRO A 1 270 ? -12.793 -12.149 56.001 1.00 76.62 270 PRO A CA 1
ATOM 2145 C C . PRO A 1 270 ? -11.960 -12.988 55.016 1.00 76.62 270 PRO A C 1
ATOM 2147 O O . PRO A 1 270 ? -11.961 -14.218 55.080 1.00 76.62 270 PRO A O 1
ATOM 2150 N N . VAL A 1 271 ? -11.239 -12.319 54.116 1.00 73.69 271 VAL A N 1
ATOM 2151 C CA . VAL A 1 271 ? -10.386 -12.891 53.064 1.00 73.69 271 VAL A CA 1
ATOM 2152 C C . VAL A 1 271 ? -9.074 -12.118 53.008 1.00 73.69 271 VAL A C 1
ATOM 2154 O O . VAL A 1 271 ? -9.073 -10.892 53.023 1.00 73.69 271 VAL A O 1
ATOM 2157 N N . THR A 1 272 ? -7.958 -12.827 52.874 1.00 71.38 272 THR A N 1
ATOM 2158 C CA . THR A 1 272 ? -6.629 -12.224 52.722 1.00 71.38 272 THR A CA 1
ATOM 2159 C C . THR A 1 272 ? -6.048 -12.626 51.369 1.00 71.38 272 THR A C 1
ATOM 2161 O O . THR A 1 272 ? -5.956 -13.814 51.060 1.00 71.38 272 THR A O 1
ATOM 2164 N N . LEU A 1 273 ? -5.678 -11.645 50.544 1.00 70.44 273 LEU A N 1
ATOM 2165 C CA . LEU A 1 273 ? -5.087 -11.847 49.219 1.00 70.44 273 LEU A CA 1
ATOM 2166 C C . LEU A 1 273 ? -3.602 -11.475 49.240 1.00 70.44 273 LEU A C 1
ATOM 2168 O O . LEU A 1 273 ? -3.231 -10.456 49.809 1.00 70.44 273 LEU A O 1
ATOM 2172 N N . ASN A 1 274 ? -2.748 -12.247 48.566 1.00 69.56 274 ASN A N 1
ATOM 2173 C CA . ASN A 1 274 ? -1.322 -11.924 48.469 1.00 69.56 274 ASN A CA 1
ATOM 2174 C C . ASN A 1 274 ? -1.106 -10.674 47.601 1.00 69.56 274 ASN A C 1
ATOM 2176 O O . ASN A 1 274 ? -1.170 -10.741 46.370 1.00 69.56 274 ASN A O 1
ATOM 2180 N N . GLY A 1 275 ? -0.831 -9.529 48.227 1.00 62.19 275 GLY A N 1
ATOM 2181 C CA . GLY A 1 275 ? -0.689 -8.266 47.507 1.00 62.19 275 GLY A CA 1
ATOM 2182 C C . GLY A 1 275 ? 0.567 -8.205 46.642 1.00 62.19 275 GLY A C 1
ATOM 2183 O O . GLY A 1 275 ? 0.538 -7.589 45.579 1.00 62.19 275 GLY A O 1
ATOM 2184 N N . ASN A 1 276 ? 1.654 -8.901 47.005 1.00 64.56 276 ASN A N 1
ATOM 2185 C CA . ASN A 1 276 ? 2.896 -8.886 46.218 1.00 64.56 276 ASN A CA 1
ATOM 2186 C C . ASN A 1 276 ? 2.674 -9.356 44.775 1.00 64.56 276 ASN A C 1
ATOM 2188 O O . ASN A 1 276 ? 3.337 -8.870 43.859 1.00 64.56 276 ASN A O 1
ATOM 2192 N N . TRP A 1 277 ? 1.725 -10.267 44.560 1.00 68.25 277 TRP A N 1
ATOM 2193 C CA . TRP A 1 277 ? 1.369 -10.688 43.214 1.00 68.25 277 TRP A CA 1
ATOM 2194 C C . TRP A 1 277 ? 0.768 -9.540 42.385 1.00 68.25 277 TRP A C 1
ATOM 2196 O O . TRP A 1 277 ? 1.217 -9.300 41.267 1.00 68.25 277 TRP A O 1
ATOM 2206 N N . PHE A 1 278 ? -0.164 -8.772 42.953 1.00 62.62 278 PHE A N 1
ATOM 2207 C CA . PHE A 1 278 ? -0.795 -7.626 42.285 1.00 62.62 278 PHE A CA 1
ATOM 2208 C C . PHE A 1 278 ? 0.172 -6.454 42.049 1.00 62.62 278 PHE A C 1
ATOM 2210 O O . PHE A 1 278 ? 0.035 -5.729 41.064 1.00 62.62 278 PHE A O 1
ATOM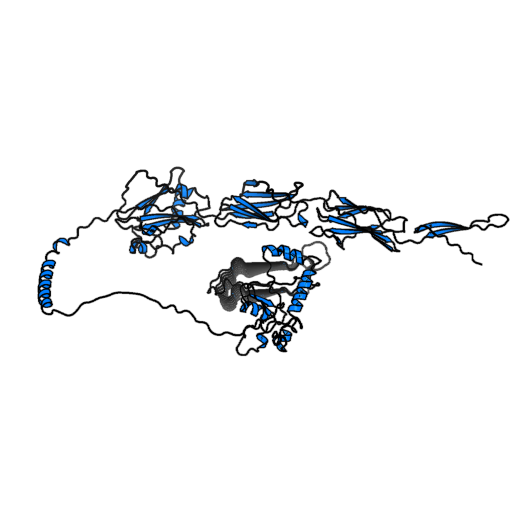 2217 N N . PHE A 1 279 ? 1.158 -6.254 42.932 1.00 59.22 279 PHE A N 1
ATOM 2218 C CA . PHE A 1 279 ? 2.078 -5.111 42.852 1.00 59.22 279 PHE A CA 1
ATOM 2219 C C . PHE A 1 279 ? 3.308 -5.350 41.966 1.00 59.22 279 PHE A C 1
ATOM 2221 O O . PHE A 1 279 ? 3.824 -4.393 41.379 1.00 59.22 279 PHE A O 1
ATOM 2228 N N . TYR A 1 280 ? 3.790 -6.594 41.864 1.00 58.97 280 TYR A N 1
ATOM 2229 C CA . TYR A 1 280 ? 5.076 -6.899 41.222 1.00 58.97 280 TYR A CA 1
ATOM 2230 C C . TYR A 1 280 ? 4.979 -7.798 39.988 1.00 58.97 280 TYR A C 1
ATOM 2232 O O . TYR A 1 280 ? 5.936 -7.840 39.217 1.00 58.97 280 TYR A O 1
ATOM 2240 N N . ASN A 1 281 ? 3.851 -8.477 39.751 1.00 63.34 281 ASN A N 1
ATOM 2241 C CA . ASN A 1 281 ? 3.669 -9.251 38.528 1.00 63.34 281 ASN A CA 1
ATOM 2242 C C . ASN A 1 281 ? 3.204 -8.333 37.388 1.00 63.34 281 ASN A C 1
ATOM 2244 O O . ASN A 1 281 ? 2.061 -7.889 37.364 1.00 63.34 281 ASN A O 1
ATOM 2248 N N . ARG A 1 282 ? 4.102 -8.027 36.448 1.00 66.06 282 ARG A N 1
ATOM 2249 C CA . ARG A 1 282 ? 3.791 -7.280 35.214 1.00 66.06 282 ARG A CA 1
ATOM 2250 C C . ARG A 1 282 ? 4.053 -8.112 33.962 1.00 66.06 282 ARG A C 1
ATOM 2252 O O . ARG A 1 282 ? 4.253 -7.551 32.890 1.00 66.06 282 ARG A O 1
ATOM 2259 N N . ASP A 1 283 ? 4.080 -9.437 34.098 1.00 62.91 283 ASP A N 1
ATOM 2260 C CA . ASP A 1 283 ? 4.647 -10.337 33.089 1.00 62.91 283 ASP A CA 1
ATOM 2261 C C . ASP A 1 283 ? 3.956 -10.237 31.718 1.00 62.91 283 ASP A C 1
ATOM 2263 O O . ASP A 1 283 ? 4.605 -10.495 30.711 1.00 62.91 283 ASP A O 1
ATOM 2267 N N . ASN A 1 284 ? 2.680 -9.824 31.680 1.00 75.38 284 ASN A N 1
ATOM 2268 C CA . ASN A 1 284 ? 1.893 -9.652 30.452 1.00 75.38 284 ASN A CA 1
ATOM 2269 C C . ASN A 1 284 ? 1.302 -8.231 30.286 1.00 75.38 284 ASN A C 1
ATOM 2271 O O . ASN A 1 284 ? 0.367 -8.028 29.508 1.00 75.38 284 ASN A O 1
ATOM 2275 N N . GLY A 1 285 ? 1.829 -7.244 31.018 1.00 74.19 285 GLY A N 1
ATOM 2276 C CA . GLY A 1 285 ? 1.433 -5.836 30.914 1.00 74.19 285 GLY A CA 1
ATOM 2277 C C . GLY A 1 285 ? 0.846 -5.240 32.194 1.00 74.19 285 GLY A C 1
ATOM 2278 O O . GLY A 1 285 ? 0.810 -5.873 33.253 1.00 74.19 285 GLY A O 1
ATOM 2279 N N . ARG A 1 286 ? 0.405 -3.982 32.114 1.00 74.88 286 ARG A N 1
ATOM 2280 C CA . ARG A 1 286 ? -0.132 -3.242 33.262 1.00 74.88 286 ARG A CA 1
ATOM 2281 C C . ARG A 1 286 ? -1.573 -3.657 33.563 1.00 74.88 286 ARG A C 1
ATOM 2283 O O . ARG A 1 286 ? -2.423 -3.670 32.673 1.00 74.88 286 ARG A O 1
ATOM 2290 N N . PHE A 1 287 ? -1.866 -3.915 34.839 1.00 75.88 287 PHE A N 1
ATOM 2291 C CA . PHE A 1 287 ? -3.235 -4.156 35.293 1.00 75.88 287 PHE A CA 1
ATOM 2292 C C . PHE A 1 287 ? -4.140 -2.943 35.026 1.00 75.88 287 PHE A C 1
ATOM 2294 O O . PHE A 1 287 ? -3.779 -1.806 35.341 1.00 75.88 287 PHE A O 1
ATOM 2301 N N . THR A 1 288 ? -5.312 -3.197 34.449 1.00 75.31 288 THR A N 1
ATOM 2302 C CA . THR A 1 288 ? -6.333 -2.200 34.094 1.00 75.31 288 THR A CA 1
ATOM 2303 C C . THR A 1 288 ? -7.605 -2.336 34.926 1.00 75.31 288 THR A C 1
ATOM 2305 O O . THR A 1 288 ? -8.234 -1.324 35.219 1.00 75.31 288 THR A O 1
ATOM 2308 N N . ASP A 1 289 ? -7.979 -3.556 35.322 1.00 75.31 289 ASP A N 1
ATOM 2309 C CA . ASP A 1 289 ? -9.134 -3.829 36.186 1.00 75.31 289 ASP A CA 1
ATOM 2310 C C . ASP A 1 289 ? -8.871 -5.072 37.047 1.00 75.31 289 ASP A C 1
ATOM 2312 O O . ASP A 1 289 ? -8.038 -5.922 36.723 1.00 75.31 289 ASP A O 1
ATOM 2316 N N . TRP A 1 290 ? -9.597 -5.177 38.152 1.00 78.38 290 TRP A N 1
ATOM 2317 C CA . TRP A 1 290 ? -9.644 -6.359 39.002 1.00 78.38 290 TRP A CA 1
ATOM 2318 C C . TRP A 1 290 ? -10.955 -6.379 39.781 1.00 78.38 290 TRP A C 1
ATOM 2320 O O . TRP A 1 290 ? -11.630 -5.356 39.952 1.00 78.38 290 TRP A O 1
ATOM 2330 N N . GLY A 1 291 ? -11.306 -7.534 40.325 1.00 79.50 291 GLY A N 1
ATOM 2331 C CA . GLY A 1 291 ? -12.398 -7.569 41.274 1.00 79.50 291 GLY A CA 1
ATOM 2332 C C . GLY A 1 291 ? -12.636 -8.914 41.917 1.00 79.50 291 GLY A C 1
ATOM 2333 O O . GLY A 1 291 ? -12.003 -9.915 41.585 1.00 79.50 291 GLY A O 1
ATOM 2334 N N . VAL A 1 292 ? -13.573 -8.899 42.859 1.00 83.19 292 VAL A N 1
ATOM 2335 C CA . VAL A 1 292 ? -13.988 -10.073 43.619 1.00 83.19 292 VAL A CA 1
ATOM 2336 C C . VAL A 1 292 ? -15.423 -10.416 43.258 1.00 83.19 292 VAL A C 1
ATOM 2338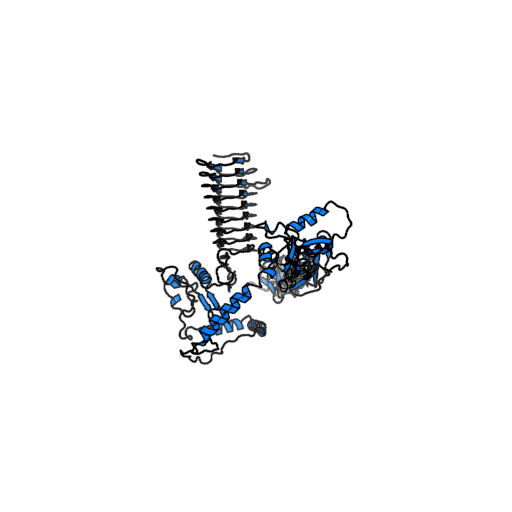 O O . VAL A 1 292 ? -16.322 -9.575 43.335 1.00 83.19 292 VAL A O 1
ATOM 2341 N N . ILE A 1 293 ? -15.616 -11.661 42.849 1.00 85.94 293 ILE A N 1
ATOM 2342 C CA . ILE A 1 293 ? -16.894 -12.260 42.491 1.00 85.94 293 ILE A CA 1
ATOM 2343 C C . ILE A 1 293 ? -17.288 -13.216 43.609 1.00 85.94 293 ILE A C 1
ATOM 2345 O O . ILE A 1 293 ? -16.457 -13.976 44.109 1.00 85.94 293 ILE A O 1
ATOM 2349 N N . VAL A 1 294 ? -18.560 -13.173 43.993 1.00 87.81 294 VAL A N 1
ATOM 2350 C CA . VAL A 1 294 ? -19.106 -13.980 45.084 1.00 87.81 294 VAL A CA 1
ATOM 2351 C C . VAL A 1 294 ? -20.389 -14.662 44.617 1.00 87.81 294 VAL A C 1
ATOM 2353 O O . VAL A 1 294 ? -21.268 -14.029 44.030 1.00 87.81 294 VAL A O 1
ATOM 2356 N N . CYS A 1 295 ? -20.514 -15.957 44.896 1.00 88.12 295 CYS A N 1
ATOM 2357 C CA . CYS A 1 295 ? -21.750 -16.723 44.721 1.00 88.12 295 CYS A CA 1
ATOM 2358 C C . CYS A 1 295 ? -21.857 -17.835 45.774 1.00 88.12 295 CYS A C 1
ATOM 2360 O O . CYS A 1 295 ? -20.899 -18.148 46.482 1.00 88.12 295 CYS A O 1
ATOM 2362 N N . SER A 1 296 ? -23.047 -18.418 45.916 1.00 86.75 296 SER A N 1
ATOM 2363 C CA . SER A 1 296 ? -23.261 -19.578 46.786 1.00 86.75 296 SER A CA 1
ATOM 2364 C C . SER A 1 296 ? -22.508 -20.809 46.267 1.00 86.75 296 SER A C 1
ATOM 2366 O O . SER A 1 296 ? -22.348 -20.991 45.060 1.00 86.75 296 SER A O 1
ATOM 2368 N N . GLY A 1 297 ? -22.043 -21.668 47.176 1.00 76.00 297 GLY A N 1
ATOM 2369 C CA . GLY A 1 297 ? -21.092 -22.739 46.850 1.00 76.00 297 GLY A CA 1
ATOM 2370 C C . GLY A 1 297 ? -21.523 -23.692 45.729 1.00 76.00 297 GLY A C 1
ATOM 2371 O O . GLY A 1 297 ? -20.697 -24.081 44.909 1.00 76.00 297 GLY A O 1
ATOM 2372 N N . ASP A 1 298 ? -22.813 -24.022 45.630 1.00 72.38 298 ASP A N 1
ATOM 2373 C CA . ASP A 1 298 ? -23.329 -24.867 44.545 1.00 72.38 298 ASP A CA 1
ATOM 2374 C C . ASP A 1 298 ? -23.516 -24.112 43.221 1.00 72.38 298 ASP A C 1
ATOM 2376 O O . ASP A 1 298 ? -23.419 -24.713 42.151 1.00 72.38 298 ASP A O 1
ATOM 2380 N N . ALA A 1 299 ? -23.749 -22.801 43.282 1.00 72.31 299 ALA A N 1
ATOM 2381 C CA . ALA A 1 299 ? -23.973 -21.949 42.120 1.00 72.31 299 ALA A CA 1
ATOM 2382 C C . ALA A 1 299 ? -22.691 -21.588 41.366 1.00 72.31 299 ALA A C 1
ATOM 2384 O O . ALA A 1 299 ? -22.729 -21.352 40.160 1.00 72.31 299 ALA A O 1
ATOM 2385 N N . CYS A 1 300 ? -21.548 -21.579 42.051 1.00 70.38 300 CYS A N 1
ATOM 2386 C CA . CYS A 1 300 ? -20.270 -21.277 41.415 1.00 70.38 300 CYS A CA 1
ATOM 2387 C C . CYS A 1 300 ? -19.672 -22.473 40.658 1.00 70.38 300 CYS A C 1
ATOM 2389 O O . CYS A 1 300 ? -18.670 -22.299 39.979 1.00 70.38 300 CYS A O 1
ATOM 2391 N N . LYS A 1 301 ? -20.268 -23.677 40.709 1.00 65.25 301 LYS A N 1
ATOM 2392 C CA . LYS A 1 301 ? -19.696 -24.901 40.103 1.00 65.25 301 LYS A CA 1
ATOM 2393 C C . LYS A 1 301 ? -19.381 -24.787 38.602 1.00 65.25 301 LYS A C 1
ATOM 2395 O O . LYS A 1 301 ? -18.472 -25.465 38.142 1.00 65.25 301 LYS A O 1
ATOM 2400 N N . ASN A 1 302 ? -20.077 -23.911 37.868 1.00 57.94 302 ASN A N 1
ATOM 2401 C CA . ASN A 1 302 ? -19.871 -23.668 36.430 1.00 57.94 302 ASN A CA 1
ATOM 2402 C C . ASN A 1 302 ? -19.170 -22.329 36.118 1.00 57.94 302 ASN A C 1
ATOM 2404 O O . ASN A 1 302 ? -19.064 -21.943 34.955 1.00 57.94 302 ASN A O 1
ATOM 2408 N N . TYR A 1 303 ? -18.732 -21.589 37.138 1.00 63.00 303 TYR A N 1
ATOM 2409 C CA . TYR A 1 303 ? -18.125 -20.267 37.003 1.00 63.00 303 TYR A CA 1
ATOM 2410 C C . TYR A 1 303 ? -16.687 -20.330 37.537 1.00 63.00 303 TYR A C 1
ATOM 2412 O O . TYR A 1 303 ? -16.496 -20.553 38.727 1.00 63.00 303 TYR A O 1
ATOM 2420 N N . GLY A 1 304 ? -15.668 -20.179 36.683 1.00 54.16 304 GLY A N 1
ATOM 2421 C CA . GLY A 1 304 ? -14.259 -20.273 37.109 1.00 54.16 304 GLY A CA 1
ATOM 2422 C C . GLY A 1 304 ? -13.437 -21.428 36.524 1.00 54.16 304 GLY A C 1
ATOM 2423 O O . GLY A 1 304 ? -12.450 -21.813 37.138 1.00 54.16 304 GLY A O 1
ATOM 2424 N N . ASP A 1 305 ? -13.776 -21.958 35.340 1.00 57.31 305 ASP A N 1
ATOM 2425 C CA . ASP A 1 305 ? -12.955 -22.949 34.593 1.00 57.31 305 ASP A CA 1
ATOM 2426 C C . ASP A 1 305 ? -11.565 -22.397 34.169 1.00 57.31 305 ASP A C 1
ATOM 2428 O O . ASP A 1 305 ? -10.769 -23.033 33.486 1.00 57.31 305 ASP A O 1
ATOM 2432 N N . GLY A 1 306 ? -11.217 -21.167 34.564 1.00 52.81 306 GLY A N 1
ATOM 2433 C CA . GLY A 1 306 ? -9.901 -20.591 34.299 1.00 52.81 306 GLY A CA 1
ATOM 2434 C C . GLY A 1 306 ? -9.598 -20.423 32.808 1.00 52.81 306 GLY A C 1
ATOM 2435 O O . GLY A 1 306 ? -8.421 -20.388 32.437 1.00 52.81 306 GLY A O 1
ATOM 2436 N N . THR A 1 307 ? -10.639 -20.347 31.974 1.00 55.69 307 THR A N 1
ATOM 2437 C CA . THR A 1 307 ? -10.571 -19.983 30.557 1.00 55.69 307 THR A CA 1
ATOM 2438 C C . THR A 1 307 ? -10.319 -18.486 30.423 1.00 55.69 307 THR A C 1
ATOM 2440 O O . THR A 1 307 ? -10.898 -17.700 31.173 1.00 55.69 307 THR A O 1
ATOM 2443 N N . GLU A 1 308 ? -9.508 -18.079 29.450 1.00 56.97 308 GLU A N 1
ATOM 2444 C CA . GLU A 1 308 ? -9.332 -16.667 29.104 1.00 56.97 308 GLU A CA 1
ATOM 2445 C C . GLU A 1 308 ? -10.676 -16.050 28.698 1.00 56.97 308 GLU A C 1
ATOM 2447 O O . GLU A 1 308 ? -11.400 -16.596 27.862 1.00 56.97 308 GLU A O 1
ATOM 2452 N N . LYS A 1 309 ? -11.018 -14.905 29.293 1.00 66.12 309 LYS A N 1
ATOM 2453 C CA . LYS A 1 309 ? -12.244 -14.167 28.971 1.00 66.12 309 LYS A CA 1
ATOM 2454 C C . LYS A 1 309 ? -11.902 -12.717 28.647 1.00 66.12 309 LYS A C 1
ATOM 2456 O O . LYS A 1 309 ? -10.954 -12.147 29.193 1.00 66.12 309 LYS A O 1
ATOM 2461 N N . SER A 1 310 ? -12.671 -12.114 27.742 1.00 62.06 310 SER A N 1
ATOM 2462 C CA . SER A 1 310 ? -12.508 -10.698 27.406 1.00 62.06 310 SER A CA 1
ATOM 2463 C C . SER A 1 310 ? -12.832 -9.807 28.608 1.00 62.06 310 SER A C 1
ATOM 2465 O O . SER A 1 310 ? -13.623 -10.179 29.477 1.00 62.06 310 SER A O 1
ATOM 2467 N N . SER A 1 311 ? -12.272 -8.597 28.635 1.00 60.62 311 SER A N 1
ATOM 2468 C CA . SER A 1 311 ? -12.615 -7.569 29.630 1.00 60.62 311 SER A CA 1
ATOM 2469 C C . SER A 1 311 ? -14.114 -7.288 29.701 1.00 60.62 311 SER A C 1
ATOM 2471 O O . SER A 1 311 ? -14.645 -7.028 30.778 1.00 60.62 311 SER A O 1
ATOM 2473 N N . ASP A 1 312 ? -14.808 -7.408 28.567 1.00 63.34 312 ASP A N 1
ATOM 2474 C CA . ASP A 1 312 ? -16.250 -7.195 28.477 1.00 63.34 312 ASP A CA 1
ATOM 2475 C C . ASP A 1 312 ? -17.027 -8.208 29.315 1.00 63.34 312 ASP A C 1
ATOM 2477 O O . ASP A 1 312 ? -18.064 -7.848 29.862 1.00 63.34 312 ASP A O 1
ATOM 2481 N N . HIS A 1 313 ? -16.519 -9.438 29.483 1.00 68.12 313 HIS A N 1
ATOM 2482 C CA . HIS A 1 313 ? -17.135 -10.446 30.346 1.00 68.12 313 HIS A CA 1
ATOM 2483 C C . HIS A 1 313 ? -17.273 -9.951 31.788 1.00 68.12 313 HIS A C 1
ATOM 2485 O O . HIS A 1 313 ? -18.318 -10.155 32.399 1.00 68.12 313 HIS A O 1
ATOM 2491 N N . PHE A 1 314 ? -16.264 -9.238 32.296 1.00 69.06 314 PHE A N 1
ATOM 2492 C CA . PHE A 1 314 ? -16.243 -8.724 33.667 1.00 69.06 314 PHE A CA 1
ATOM 2493 C C . PHE A 1 314 ? -16.865 -7.327 33.818 1.00 69.06 314 PHE A C 1
ATOM 2495 O O . PHE A 1 314 ? -16.795 -6.708 34.887 1.00 69.06 314 PHE A O 1
ATOM 2502 N N . GLY A 1 315 ? -17.468 -6.832 32.736 1.00 61.62 315 GLY A N 1
ATOM 2503 C CA . GLY A 1 315 ? -18.107 -5.533 32.664 1.00 61.62 315 GLY A CA 1
ATOM 2504 C C . GLY A 1 315 ? -19.373 -5.414 33.515 1.00 61.62 315 GLY A C 1
ATOM 2505 O O . GLY A 1 315 ? -20.033 -6.385 33.883 1.00 61.62 315 GLY A O 1
ATOM 2506 N N . ILE A 1 316 ? -19.726 -4.154 33.759 1.00 57.94 316 ILE A N 1
ATOM 2507 C CA . ILE A 1 316 ? -20.787 -3.636 34.639 1.00 57.94 316 ILE A CA 1
ATOM 2508 C C . ILE A 1 316 ? -22.167 -4.307 34.400 1.00 57.94 316 ILE A C 1
ATOM 2510 O O . ILE A 1 316 ? -22.987 -4.381 35.304 1.00 57.94 316 ILE A O 1
ATOM 2514 N N . GLY A 1 317 ? -22.445 -4.812 33.194 1.00 60.31 317 GLY A N 1
ATOM 2515 C CA . GLY A 1 317 ? -23.762 -5.346 32.815 1.00 60.31 317 GLY A CA 1
ATOM 2516 C C . GLY A 1 317 ? -23.931 -6.867 32.884 1.00 60.31 317 GLY A C 1
ATOM 2517 O O . GLY A 1 317 ? -25.038 -7.346 32.653 1.00 60.31 317 GLY A O 1
ATOM 2518 N N . ASN A 1 318 ? -22.869 -7.629 33.164 1.00 71.38 318 ASN A N 1
ATOM 2519 C CA . ASN A 1 318 ? -22.905 -9.096 33.051 1.00 71.38 318 ASN A CA 1
ATOM 2520 C C . ASN A 1 318 ? -23.110 -9.827 34.379 1.00 71.38 318 ASN A C 1
ATOM 2522 O O . ASN A 1 318 ? -23.362 -11.031 34.382 1.00 71.38 318 ASN A O 1
ATOM 2526 N N . PHE A 1 319 ? -23.016 -9.113 35.498 1.00 78.56 319 PHE A N 1
ATOM 2527 C CA . PHE A 1 319 ? -23.281 -9.653 36.826 1.00 78.56 319 PHE A CA 1
ATOM 2528 C C . PHE A 1 319 ? -24.582 -9.101 37.377 1.00 78.56 319 PHE A C 1
ATOM 2530 O O . PHE A 1 319 ? -24.958 -7.961 37.098 1.00 78.56 319 PHE A O 1
ATOM 2537 N N . LYS A 1 320 ? -25.245 -9.897 38.218 1.00 84.06 320 LYS A N 1
ATOM 2538 C CA . LYS A 1 320 ? -26.360 -9.398 39.019 1.00 84.06 320 LYS A CA 1
ATOM 2539 C C . LYS A 1 320 ? -25.860 -8.337 39.987 1.00 84.06 320 LYS A C 1
ATOM 2541 O O . LYS A 1 320 ? -24.763 -8.444 40.538 1.00 84.06 320 LYS A O 1
ATOM 2546 N N . THR A 1 321 ? -26.697 -7.340 40.242 1.00 86.88 321 THR A N 1
ATOM 2547 C CA . THR A 1 321 ? -26.472 -6.439 41.375 1.00 86.88 321 THR A CA 1
ATOM 2548 C C . THR A 1 321 ? -26.555 -7.234 42.679 1.00 86.88 321 THR A C 1
ATOM 2550 O O . THR A 1 321 ? -27.246 -8.256 42.755 1.00 86.88 321 THR A O 1
ATOM 2553 N N . TRP A 1 322 ? -25.911 -6.755 43.746 1.00 89.06 322 TRP A N 1
ATOM 2554 C CA . TRP A 1 322 ? -25.996 -7.416 45.055 1.00 89.06 322 TRP A CA 1
ATOM 2555 C C . TRP A 1 322 ? -27.452 -7.640 45.508 1.00 89.06 322 TRP A C 1
ATOM 2557 O O . TRP A 1 322 ? -27.786 -8.703 46.025 1.00 89.06 322 TRP A O 1
ATOM 2567 N N . LYS A 1 323 ? -28.349 -6.677 45.255 1.00 85.81 323 LYS A N 1
ATOM 2568 C CA . LYS A 1 323 ? -29.771 -6.745 45.636 1.00 85.81 323 LYS A CA 1
ATOM 2569 C C . LYS A 1 323 ? -30.526 -7.838 44.875 1.00 85.81 323 LYS A C 1
ATOM 2571 O O . LYS A 1 323 ? -31.395 -8.500 45.439 1.00 85.81 323 LYS A O 1
ATOM 2576 N N . GLU A 1 324 ? -30.212 -8.033 43.597 1.00 87.19 324 GLU A N 1
ATOM 2577 C CA . GLU A 1 324 ? -30.768 -9.124 42.791 1.00 87.19 324 GLU A CA 1
ATOM 2578 C C . GLU A 1 324 ? -30.214 -10.476 43.231 1.00 87.19 324 GLU A C 1
ATOM 2580 O O . GLU A 1 324 ? -30.993 -11.405 43.434 1.00 87.19 324 GLU A O 1
ATOM 2585 N N . ALA A 1 325 ? -28.899 -10.562 43.457 1.00 87.88 325 ALA A N 1
ATOM 2586 C CA . ALA A 1 325 ? -28.251 -11.767 43.960 1.00 87.88 325 ALA A CA 1
ATOM 2587 C C . ALA A 1 325 ? -28.809 -12.171 45.334 1.00 87.88 325 ALA A C 1
ATOM 2589 O O . ALA A 1 325 ? -29.134 -13.335 45.548 1.00 87.88 325 ALA A O 1
ATOM 2590 N N . GLN A 1 326 ? -29.030 -11.216 46.240 1.00 88.44 326 GLN A N 1
ATOM 2591 C CA . GLN A 1 326 ? -29.632 -11.467 47.549 1.00 88.44 326 GLN A CA 1
ATOM 2592 C C . GLN A 1 326 ? -31.056 -12.036 47.433 1.00 88.44 326 GLN A C 1
ATOM 2594 O O . GLN A 1 326 ? -31.385 -12.993 48.134 1.00 88.44 326 GLN A O 1
ATOM 2599 N N . LYS A 1 327 ? -31.895 -11.500 46.531 1.00 86.56 327 LYS A N 1
ATOM 2600 C CA . LYS A 1 327 ? -33.278 -11.978 46.315 1.00 86.56 327 LYS A CA 1
ATOM 2601 C C . LYS A 1 327 ? -33.345 -13.440 45.879 1.00 86.56 327 LYS A C 1
ATOM 2603 O O . LYS A 1 327 ? -34.288 -14.133 46.245 1.00 86.56 327 LYS A O 1
ATOM 2608 N N . ILE A 1 328 ? -32.361 -13.896 45.109 1.00 87.06 328 ILE A N 1
ATOM 2609 C CA . ILE A 1 328 ? -32.277 -15.283 44.630 1.00 87.06 328 ILE A CA 1
ATOM 2610 C C . ILE A 1 328 ? -31.419 -16.172 45.542 1.00 87.06 328 ILE A C 1
ATOM 2612 O O . ILE A 1 328 ? -31.128 -17.310 45.196 1.00 87.06 328 ILE A O 1
ATOM 2616 N N . GLY A 1 329 ? -30.991 -15.682 46.711 1.00 86.62 329 GLY A N 1
ATOM 2617 C CA . GLY A 1 329 ? -30.162 -16.458 47.636 1.00 86.62 329 GLY A CA 1
ATOM 2618 C C . GLY A 1 329 ? -28.737 -16.714 47.132 1.00 86.62 329 GLY A C 1
ATOM 2619 O O . GLY A 1 329 ? -28.127 -17.711 47.508 1.00 86.62 329 GLY A O 1
ATOM 2620 N N . PHE A 1 330 ? -28.207 -15.811 46.305 1.00 88.69 330 PHE A N 1
ATOM 2621 C CA . PHE A 1 330 ? -26.860 -15.840 45.728 1.00 88.69 330 PHE A CA 1
ATOM 2622 C C . PHE A 1 330 ? -26.600 -17.054 44.823 1.00 88.69 330 PHE A C 1
ATOM 2624 O O . PHE A 1 330 ? -25.479 -17.560 44.745 1.00 88.69 330 PHE A O 1
ATOM 2631 N N . THR A 1 331 ? -27.629 -17.546 44.130 1.00 85.44 331 THR A N 1
ATOM 2632 C CA . THR A 1 331 ? -27.506 -18.639 43.150 1.00 85.44 331 THR A CA 1
ATOM 2633 C C . THR A 1 331 ? -26.898 -18.211 41.810 1.00 85.44 331 THR A C 1
ATOM 2635 O O . THR A 1 331 ? -26.710 -19.047 40.935 1.00 85.44 331 THR A O 1
ATOM 2638 N N . GLU A 1 332 ? -26.582 -16.929 41.636 1.00 84.81 332 GLU A N 1
ATOM 2639 C CA . GLU A 1 332 ? -25.818 -16.391 40.508 1.00 84.81 332 GLU A CA 1
ATOM 2640 C C . GLU A 1 332 ? -24.714 -15.460 41.041 1.00 84.81 332 GLU A C 1
ATOM 2642 O O . GLU A 1 332 ? -24.881 -14.880 42.123 1.00 84.81 332 GLU A O 1
ATOM 2647 N N . PRO A 1 333 ? -23.583 -15.318 40.324 1.00 86.62 333 PRO A N 1
ATOM 2648 C CA . PRO A 1 333 ? -22.472 -14.473 40.747 1.00 86.62 333 PRO A CA 1
ATOM 2649 C C . PRO A 1 333 ? -22.820 -12.984 40.728 1.00 86.62 333 PRO A C 1
ATOM 2651 O O . PRO A 1 333 ? -23.426 -12.472 39.783 1.00 86.62 333 PRO A O 1
ATOM 2654 N N . TYR A 1 334 ? -22.352 -12.276 41.756 1.00 86.94 334 TYR A N 1
ATOM 2655 C CA . TYR A 1 334 ? -22.304 -10.815 41.788 1.00 86.94 334 TYR A CA 1
ATOM 2656 C C . TYR A 1 334 ? -20.871 -10.330 42.016 1.00 86.94 334 TYR A C 1
ATOM 2658 O O . TYR A 1 334 ? -20.048 -11.031 42.612 1.00 86.94 334 TYR A O 1
ATOM 2666 N N . ARG A 1 335 ? -20.570 -9.114 41.552 1.00 86.44 335 ARG A N 1
ATOM 2667 C CA . ARG A 1 335 ? -19.276 -8.456 41.773 1.00 86.44 335 ARG A CA 1
ATOM 2668 C C . ARG A 1 335 ? -19.346 -7.602 43.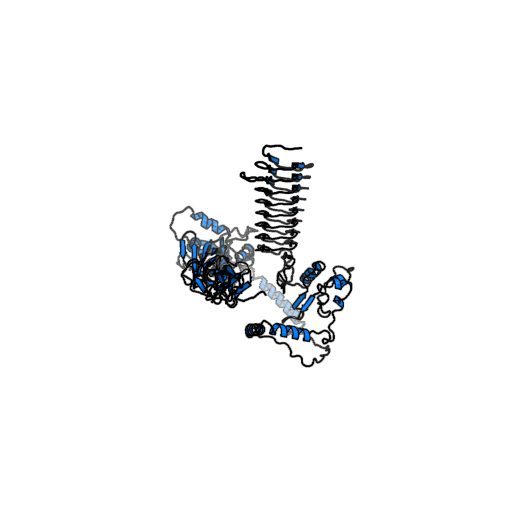043 1.00 86.44 335 ARG A C 1
ATOM 2670 O O . ARG A 1 335 ? -20.112 -6.641 43.115 1.00 86.44 335 ARG A O 1
ATOM 2677 N N . ALA A 1 336 ? -18.549 -7.961 44.048 1.00 84.56 336 ALA A N 1
ATOM 2678 C CA . ALA A 1 336 ? -18.532 -7.301 45.354 1.00 84.56 336 ALA A CA 1
ATOM 2679 C C . ALA A 1 336 ? -17.719 -5.994 45.356 1.00 84.56 336 ALA A C 1
ATOM 2681 O O . ALA A 1 336 ? -18.008 -5.098 46.143 1.00 84.56 336 ALA A O 1
ATOM 2682 N N . THR A 1 337 ? -16.726 -5.856 44.471 1.00 76.31 337 THR A N 1
ATOM 2683 C CA . THR A 1 337 ? -15.800 -4.710 44.452 1.00 76.31 337 THR A CA 1
ATOM 2684 C C . THR A 1 337 ? -16.001 -3.789 43.246 1.00 76.31 337 THR A C 1
ATOM 2686 O O . THR A 1 337 ? -16.334 -4.231 42.146 1.00 76.31 337 THR A O 1
ATOM 2689 N N . ASN A 1 338 ? -15.751 -2.491 43.439 1.00 70.81 338 ASN A N 1
ATOM 2690 C CA . ASN A 1 338 ? -15.766 -1.488 42.370 1.00 70.81 338 ASN A CA 1
ATOM 2691 C C . ASN A 1 338 ? -14.453 -1.514 41.556 1.00 70.81 338 ASN A C 1
ATOM 2693 O O . ASN A 1 338 ? -13.383 -1.743 42.116 1.00 70.81 338 ASN A O 1
ATOM 2697 N N . SER A 1 339 ? -14.517 -1.191 40.262 1.00 60.03 339 SER A N 1
ATOM 2698 C CA . SER A 1 339 ? -13.361 -0.983 39.373 1.00 60.03 339 SER A CA 1
ATOM 2699 C C . SER A 1 339 ? -12.373 0.076 39.895 1.00 60.03 339 SER A C 1
ATOM 2701 O O . SER A 1 339 ? -11.173 -0.013 39.653 1.00 60.03 339 SER A O 1
ATOM 2703 N N . SER A 1 340 ? -12.849 1.075 40.649 1.00 55.34 340 SER A N 1
ATOM 2704 C CA . SER A 1 340 ? -12.007 2.145 41.219 1.00 55.34 340 SER A CA 1
ATOM 2705 C C . SER A 1 340 ? -11.194 1.725 42.446 1.00 55.34 340 SER A C 1
ATOM 2707 O O . SER A 1 340 ? -10.257 2.426 42.813 1.00 55.34 340 SER A O 1
ATOM 2709 N N . TRP A 1 341 ? -11.504 0.581 43.063 1.00 58.28 341 TRP A N 1
ATOM 2710 C CA . TRP A 1 341 ? -10.852 0.132 44.300 1.00 58.28 341 TRP A CA 1
ATOM 2711 C C . TRP A 1 341 ? -9.356 -0.180 44.099 1.00 58.28 341 TRP A C 1
ATOM 2713 O O . TRP A 1 341 ? -8.571 -0.155 45.041 1.00 58.28 341 TRP A O 1
ATOM 2723 N N . ILE A 1 342 ? -8.941 -0.402 42.843 1.00 52.25 342 ILE A N 1
ATOM 2724 C CA . ILE A 1 342 ? -7.533 -0.513 42.443 1.00 52.25 342 ILE A CA 1
ATOM 2725 C C . ILE A 1 342 ? -6.775 0.799 42.717 1.00 52.25 342 ILE A C 1
ATOM 2727 O O . ILE A 1 342 ? -5.661 0.767 43.229 1.00 52.25 342 ILE A O 1
ATOM 2731 N N . ILE A 1 343 ? -7.381 1.958 42.429 1.00 49.81 343 ILE A N 1
ATOM 2732 C CA . ILE A 1 343 ? -6.709 3.261 42.522 1.00 49.81 343 ILE A CA 1
ATOM 2733 C C . ILE A 1 343 ? -6.383 3.567 43.983 1.00 49.81 343 ILE A C 1
ATOM 2735 O O . ILE A 1 343 ? -5.252 3.927 44.270 1.00 49.81 343 ILE A O 1
ATOM 2739 N N . ASP A 1 344 ? -7.301 3.303 44.913 1.00 50.75 344 ASP A N 1
ATOM 2740 C CA . ASP A 1 344 ? -7.084 3.573 46.341 1.00 50.75 344 ASP A CA 1
ATOM 2741 C C . ASP A 1 344 ? -5.983 2.689 46.958 1.00 50.75 344 ASP A C 1
ATOM 2743 O O . ASP A 1 344 ? -5.210 3.141 47.808 1.00 50.75 344 ASP A O 1
ATOM 2747 N N . ILE A 1 345 ? -5.847 1.441 46.500 1.00 51.69 345 ILE A N 1
ATOM 2748 C CA . ILE A 1 345 ? -4.775 0.530 46.934 1.00 51.69 345 ILE A CA 1
ATOM 2749 C C . ILE A 1 345 ? -3.419 0.940 46.328 1.00 51.69 345 ILE A C 1
ATOM 2751 O O . ILE A 1 345 ? -2.395 0.874 47.011 1.00 51.69 345 ILE A O 1
ATOM 2755 N N . PHE A 1 346 ? -3.396 1.395 45.069 1.00 50.94 346 PHE A N 1
ATOM 2756 C CA . PHE A 1 346 ? -2.174 1.825 44.381 1.00 50.94 346 PHE A CA 1
ATOM 2757 C C . PHE A 1 346 ? -1.711 3.250 44.770 1.00 50.94 346 PHE A C 1
ATOM 2759 O O . PHE A 1 346 ? -0.502 3.475 44.838 1.00 50.94 346 PHE A O 1
ATOM 2766 N N . ASP A 1 347 ? -2.618 4.188 45.083 1.00 45.84 347 ASP A N 1
ATOM 2767 C CA . ASP A 1 347 ? -2.296 5.574 45.486 1.00 45.84 347 ASP A CA 1
ATOM 2768 C C . ASP A 1 347 ? -1.963 5.706 46.981 1.00 45.84 347 ASP A C 1
ATOM 2770 O O . ASP A 1 347 ? -1.108 6.513 47.357 1.00 45.84 347 ASP A O 1
ATOM 2774 N N . SER A 1 348 ? -2.568 4.897 47.861 1.00 44.84 348 SER A N 1
ATOM 2775 C CA . SER A 1 348 ? -2.350 5.010 49.317 1.00 44.84 348 SER A CA 1
ATOM 2776 C C . SER A 1 348 ? -0.924 4.663 49.781 1.00 44.84 348 SER A C 1
ATOM 2778 O O . SER A 1 348 ? -0.543 4.994 50.907 1.00 44.84 348 SER A O 1
ATOM 2780 N N . GLN A 1 349 ? -0.100 4.050 48.922 1.00 46.62 349 GLN A N 1
ATOM 2781 C CA . GLN A 1 349 ? 1.280 3.643 49.225 1.00 46.62 349 GLN A CA 1
ATOM 2782 C C . GLN A 1 349 ? 2.356 4.535 48.575 1.00 46.62 349 GLN A C 1
ATOM 2784 O O . GLN A 1 349 ? 3.542 4.340 48.838 1.00 46.62 349 GLN A O 1
ATOM 2789 N N . VAL A 1 350 ? 1.991 5.572 47.807 1.00 42.59 350 VAL A N 1
ATOM 2790 C CA . VAL A 1 350 ? 2.965 6.486 47.161 1.00 42.59 350 VAL A CA 1
ATOM 2791 C C . VAL A 1 350 ? 3.724 7.364 48.185 1.00 42.59 350 VAL A C 1
ATOM 2793 O O . VAL A 1 350 ? 4.687 8.045 47.840 1.00 42.59 350 VAL A O 1
ATOM 2796 N N . GLY A 1 351 ? 3.369 7.299 49.476 1.00 36.81 351 GLY A N 1
ATOM 2797 C CA . GLY A 1 351 ? 3.985 8.096 50.545 1.00 36.81 351 GLY A CA 1
ATOM 2798 C C . GLY A 1 351 ? 4.647 7.349 51.711 1.00 36.81 351 GLY A C 1
ATOM 2799 O O . GLY A 1 351 ? 5.116 8.026 52.627 1.00 36.81 351 GLY A O 1
ATOM 2800 N N . ARG A 1 352 ? 4.696 6.005 51.764 1.00 33.69 352 ARG A N 1
ATOM 2801 C CA . ARG A 1 352 ? 5.270 5.293 52.932 1.00 33.69 352 ARG A CA 1
ATOM 2802 C C . ARG A 1 352 ? 6.324 4.243 52.574 1.00 33.69 352 ARG A C 1
ATOM 2804 O O . ARG A 1 352 ? 6.190 3.441 51.663 1.00 33.69 352 ARG A O 1
ATOM 2811 N N . SER A 1 353 ? 7.414 4.318 53.335 1.00 32.78 353 SER A N 1
ATOM 2812 C CA . SER A 1 353 ? 8.655 3.550 53.247 1.00 32.78 353 SER A CA 1
ATOM 2813 C C . SER A 1 353 ? 8.477 2.031 53.139 1.00 32.78 353 SER A C 1
ATOM 2815 O O . SER A 1 353 ? 7.682 1.428 53.852 1.00 32.78 353 SER A O 1
ATOM 2817 N N . LYS A 1 354 ? 9.369 1.430 52.339 1.00 45.06 354 LYS A N 1
ATOM 2818 C CA . LYS A 1 354 ? 9.770 0.015 52.310 1.00 45.06 354 LYS A CA 1
ATOM 2819 C C . LYS A 1 354 ? 9.665 -0.681 53.679 1.00 45.06 354 LYS A C 1
ATOM 2821 O O . LYS A 1 354 ? 10.459 -0.373 54.566 1.00 45.06 354 LYS A O 1
ATOM 2826 N N . ARG A 1 355 ? 8.771 -1.675 53.763 1.00 38.31 355 ARG A N 1
ATOM 2827 C CA . ARG A 1 355 ? 8.809 -2.942 54.537 1.00 38.31 355 ARG A CA 1
ATOM 2828 C C . ARG A 1 355 ? 7.438 -3.246 55.137 1.00 38.31 355 ARG A C 1
ATOM 2830 O O . ARG A 1 355 ? 7.125 -2.774 56.220 1.00 38.31 355 ARG A O 1
ATOM 2837 N N . SER A 1 356 ? 6.689 -4.105 54.463 1.00 40.94 356 SER A N 1
ATOM 2838 C CA . SER A 1 356 ? 5.870 -5.168 55.052 1.00 40.94 356 SER A CA 1
ATOM 2839 C C . SER A 1 356 ? 5.284 -5.959 53.884 1.00 40.94 356 SER A C 1
ATOM 2841 O O . SER A 1 356 ? 5.007 -5.386 52.835 1.00 40.94 356 SER A O 1
ATOM 2843 N N . THR A 1 357 ? 5.158 -7.272 54.011 1.00 50.34 357 THR A N 1
ATOM 2844 C CA . THR A 1 357 ? 4.353 -8.097 53.105 1.00 50.34 357 THR A CA 1
ATOM 2845 C C . THR A 1 357 ? 2.915 -7.578 53.158 1.00 50.34 357 THR A C 1
ATOM 2847 O O . THR A 1 357 ? 2.217 -7.815 54.140 1.00 50.34 357 THR A O 1
ATOM 2850 N N . ASN A 1 358 ? 2.509 -6.771 52.177 1.00 56.12 358 ASN A N 1
ATOM 2851 C CA . ASN A 1 358 ? 1.199 -6.121 52.174 1.00 56.12 358 ASN A CA 1
ATOM 2852 C C . ASN A 1 358 ? 0.174 -7.069 51.556 1.00 56.12 358 ASN A C 1
ATOM 2854 O O . ASN A 1 358 ? -0.208 -6.900 50.400 1.00 56.12 358 ASN A O 1
ATOM 2858 N N . ASP A 1 359 ? -0.232 -8.088 52.303 1.00 63.22 359 ASP A N 1
ATOM 2859 C CA . ASP A 1 359 ? -1.427 -8.837 51.942 1.00 63.22 359 ASP A CA 1
ATOM 2860 C C . ASP A 1 359 ? -2.651 -7.901 52.010 1.00 63.22 359 ASP A C 1
ATOM 2862 O O . ASP A 1 359 ? -2.747 -7.038 52.884 1.00 63.22 359 ASP A O 1
ATOM 2866 N N . VAL A 1 360 ? -3.558 -8.019 51.041 1.00 66.69 360 VAL A N 1
ATOM 2867 C CA . VAL A 1 360 ? -4.801 -7.245 50.973 1.00 66.69 360 VAL A CA 1
ATOM 2868 C C . VAL A 1 360 ? -5.855 -7.983 51.790 1.00 66.69 360 VAL A C 1
ATOM 2870 O O . VAL A 1 360 ? -6.358 -9.024 51.366 1.00 66.69 360 VAL A O 1
ATOM 2873 N N . GLU A 1 361 ? -6.179 -7.454 52.965 1.00 70.81 361 GLU A N 1
ATOM 2874 C CA . GLU A 1 361 ? -7.280 -7.938 53.801 1.00 70.81 361 GLU A CA 1
ATOM 2875 C C . GLU A 1 361 ? -8.605 -7.312 53.340 1.00 70.81 361 GLU A C 1
ATOM 2877 O O . GLU A 1 361 ? -8.733 -6.093 53.232 1.00 70.81 361 GLU A O 1
ATOM 2882 N N . LEU A 1 362 ? -9.597 -8.150 53.050 1.00 73.50 362 LEU A N 1
ATOM 2883 C CA . LEU A 1 362 ? -10.927 -7.769 52.585 1.00 73.50 362 LEU A CA 1
ATOM 2884 C C . LEU A 1 362 ? -11.986 -8.510 53.405 1.00 73.50 362 LEU A C 1
ATOM 2886 O O . LEU A 1 362 ? -11.913 -9.724 53.563 1.00 73.50 362 LEU A O 1
ATOM 2890 N N . VAL A 1 363 ? -13.017 -7.808 53.873 1.00 81.62 363 VAL A N 1
ATOM 2891 C CA . VAL A 1 363 ? -14.169 -8.424 54.543 1.00 81.62 363 VAL A CA 1
ATOM 2892 C C . VAL A 1 363 ? -15.361 -8.413 53.593 1.00 81.62 363 VAL A C 1
ATOM 2894 O O . VAL A 1 363 ? -15.963 -7.376 53.332 1.00 81.62 363 VAL A O 1
ATOM 2897 N N . ILE A 1 364 ? -15.719 -9.573 53.047 1.00 85.19 364 ILE A N 1
ATOM 2898 C CA . ILE A 1 364 ? -16.892 -9.713 52.182 1.00 85.19 364 ILE A CA 1
ATOM 2899 C C . ILE A 1 364 ? -18.159 -9.581 53.025 1.00 85.19 364 ILE A C 1
ATOM 2901 O O . ILE A 1 364 ? -18.305 -10.265 54.036 1.00 85.19 364 ILE A O 1
ATOM 2905 N N . GLY A 1 365 ? -19.088 -8.736 52.588 1.00 85.00 365 GLY A N 1
ATOM 2906 C CA . GLY A 1 365 ? -20.383 -8.514 53.228 1.00 85.00 365 GLY A CA 1
ATOM 2907 C C . GLY A 1 365 ? -20.443 -7.373 54.243 1.00 85.00 365 GLY A C 1
ATOM 2908 O O . GLY A 1 365 ? -21.412 -7.279 54.992 1.00 85.00 365 GLY A O 1
ATOM 2909 N N . GLU A 1 366 ? -19.418 -6.527 54.302 1.00 84.44 366 GLU A N 1
ATOM 2910 C CA . GLU A 1 366 ? -19.298 -5.459 55.301 1.00 84.44 366 GLU A CA 1
ATOM 2911 C C . GLU A 1 366 ? -20.213 -4.242 55.033 1.00 84.44 366 GLU A C 1
ATOM 2913 O O . GLU A 1 366 ? -20.633 -3.559 55.973 1.00 84.44 366 GLU A O 1
ATOM 2918 N N . ASP A 1 367 ? -20.590 -3.983 53.775 1.00 83.88 367 ASP A N 1
ATOM 2919 C CA . ASP A 1 367 ? -21.298 -2.758 53.384 1.00 83.88 367 ASP A CA 1
ATOM 2920 C C . ASP A 1 367 ? -22.801 -2.809 53.714 1.00 83.88 367 ASP A C 1
ATOM 2922 O O . ASP A 1 367 ? -23.652 -3.121 52.876 1.00 83.88 367 ASP A O 1
ATOM 2926 N N . ASN A 1 368 ? -23.173 -2.405 54.927 1.00 80.88 368 ASN A N 1
ATOM 2927 C CA . ASN A 1 368 ? -24.572 -2.405 55.383 1.00 80.88 368 ASN A CA 1
ATOM 2928 C C . ASN A 1 368 ? -25.519 -1.469 54.599 1.00 80.88 368 ASN A C 1
ATOM 2930 O O . ASN A 1 368 ? -26.740 -1.621 54.668 1.00 80.88 368 ASN A O 1
ATOM 2934 N N . ASP A 1 369 ? -24.990 -0.515 53.830 1.00 80.56 369 ASP A N 1
ATOM 2935 C CA . ASP A 1 369 ? -25.795 0.440 53.059 1.00 80.56 369 ASP A CA 1
ATOM 2936 C C . ASP A 1 369 ? -26.183 -0.056 51.658 1.00 80.56 369 ASP A C 1
ATOM 2938 O O . ASP A 1 369 ? -26.950 0.616 50.964 1.00 80.56 369 ASP A O 1
ATOM 2942 N N . CYS A 1 370 ? -25.737 -1.248 51.246 1.00 80.38 370 CYS A N 1
ATOM 2943 C CA . CYS A 1 370 ? -26.069 -1.822 49.938 1.00 80.38 370 CYS A CA 1
ATOM 2944 C C . CYS A 1 370 ? -27.574 -1.981 49.687 1.00 80.38 370 CYS A C 1
ATOM 2946 O O . CYS A 1 370 ? -28.028 -1.868 48.552 1.00 80.38 370 CYS A O 1
ATOM 2948 N N . ALA A 1 371 ? -28.372 -2.173 50.740 1.00 72.38 371 ALA A N 1
ATOM 2949 C CA . ALA A 1 371 ? -29.828 -2.255 50.627 1.00 72.38 371 ALA A CA 1
ATOM 2950 C C . ALA A 1 371 ? -30.494 -0.916 50.254 1.00 72.38 371 ALA A C 1
ATOM 2952 O O . ALA A 1 371 ? -31.591 -0.916 49.691 1.00 72.38 371 ALA A O 1
ATOM 2953 N N . LYS A 1 372 ? -29.839 0.213 50.563 1.00 73.19 372 LYS A N 1
ATOM 2954 C CA . LYS A 1 372 ? -30.356 1.577 50.358 1.00 73.19 372 LYS A CA 1
ATOM 2955 C C . LYS A 1 372 ? -29.928 2.189 49.023 1.00 73.19 372 LYS A C 1
ATOM 2957 O O . LYS A 1 372 ? -30.481 3.208 48.624 1.00 73.19 372 LYS A O 1
ATOM 2962 N N . ARG A 1 373 ? -28.933 1.608 48.349 1.00 73.81 373 ARG A N 1
ATOM 2963 C CA . ARG A 1 373 ? -28.433 2.094 47.060 1.00 73.81 373 ARG A CA 1
ATOM 2964 C C . ARG A 1 373 ? -29.258 1.456 45.944 1.00 73.81 373 ARG A C 1
ATOM 2966 O O . ARG A 1 373 ? -29.166 0.253 45.719 1.00 73.81 373 ARG A O 1
ATOM 2973 N N . GLU A 1 374 ? -30.109 2.243 45.288 1.00 58.91 374 GLU A N 1
ATOM 2974 C CA . GLU A 1 374 ? -31.000 1.728 44.237 1.00 58.91 374 GLU A CA 1
ATOM 2975 C C . GLU A 1 374 ? -30.261 1.403 42.924 1.00 58.91 374 GLU A C 1
ATOM 2977 O O . GLU A 1 374 ? -30.704 0.499 42.223 1.00 58.91 374 GLU A O 1
ATOM 2982 N N . ASP A 1 375 ? -29.081 2.001 42.681 1.00 55.88 375 ASP A N 1
ATOM 2983 C CA . ASP A 1 375 ? -28.388 1.966 41.377 1.00 55.88 375 ASP A CA 1
ATOM 2984 C C . ASP A 1 375 ? -26.897 1.557 41.422 1.00 55.88 375 ASP A C 1
ATOM 2986 O O . ASP A 1 375 ? -26.122 1.891 40.522 1.00 55.88 375 ASP A O 1
ATOM 2990 N N . THR A 1 376 ? -26.427 0.849 42.456 1.00 62.78 376 THR A N 1
ATOM 2991 C CA . THR A 1 376 ? -25.019 0.407 42.477 1.00 62.78 376 THR A CA 1
ATOM 2992 C C . THR A 1 376 ? -24.842 -0.980 41.886 1.00 62.78 376 THR A C 1
ATOM 2994 O O . THR A 1 376 ? -25.219 -1.983 42.491 1.00 62.78 376 THR A O 1
ATOM 2997 N N . VAL A 1 377 ? -24.179 -1.024 40.731 1.00 63.94 377 VAL A N 1
ATOM 2998 C CA . VAL A 1 377 ? -23.752 -2.262 40.065 1.00 63.94 377 VAL A CA 1
ATOM 2999 C C . VAL A 1 377 ? -22.794 -3.072 40.948 1.00 63.94 377 VAL A C 1
ATOM 3001 O O . VAL A 1 377 ? -22.838 -4.298 40.950 1.00 63.94 377 VAL A O 1
ATOM 3004 N N . TYR A 1 378 ? -21.971 -2.388 41.746 1.00 76.12 378 TYR A N 1
ATOM 3005 C CA . TYR A 1 378 ? -21.007 -2.997 42.660 1.00 76.12 378 TYR A CA 1
ATOM 3006 C C . TYR A 1 378 ? -21.397 -2.706 44.101 1.00 76.12 378 TYR A C 1
ATOM 3008 O O . TYR A 1 378 ? -21.582 -1.541 44.464 1.00 76.12 378 TYR A O 1
ATOM 3016 N N . CYS A 1 379 ? -21.515 -3.746 44.925 1.00 84.12 379 CYS A N 1
ATOM 3017 C CA . CYS A 1 379 ? -21.780 -3.561 46.345 1.00 84.12 379 CYS A CA 1
ATOM 3018 C C . CYS A 1 379 ? -21.315 -4.760 47.169 1.00 84.12 379 CYS A C 1
ATOM 3020 O O . CYS A 1 379 ? -21.721 -5.893 46.899 1.00 84.12 379 CYS A O 1
ATOM 3022 N N . ASN A 1 380 ? -20.515 -4.513 48.204 1.00 86.94 380 ASN A N 1
ATOM 3023 C CA . ASN A 1 380 ? -20.010 -5.544 49.104 1.00 86.94 380 ASN A CA 1
ATOM 3024 C C . ASN A 1 380 ? -20.994 -5.816 50.261 1.00 86.94 380 ASN A C 1
ATOM 3026 O O . ASN A 1 380 ? -20.633 -5.758 51.435 1.00 86.94 380 ASN A O 1
ATOM 3030 N N . GLY A 1 381 ? -22.271 -6.036 49.935 1.00 87.12 381 GLY A N 1
ATOM 3031 C CA . GLY A 1 381 ? -23.350 -6.043 50.924 1.00 87.12 381 GLY A CA 1
ATOM 3032 C C . GLY A 1 381 ? -23.490 -7.348 51.722 1.00 87.12 381 GLY A C 1
ATOM 3033 O O . GLY A 1 381 ? -22.999 -8.389 51.280 1.00 87.12 381 GLY A O 1
ATOM 3034 N N . PRO A 1 382 ? -24.229 -7.334 52.848 1.00 88.50 382 PRO A N 1
ATOM 3035 C CA . PRO A 1 382 ? -24.288 -8.435 53.810 1.00 88.50 382 PRO A CA 1
ATOM 3036 C C . PRO A 1 382 ? -24.691 -9.782 53.207 1.00 88.50 382 PRO A C 1
ATOM 3038 O O . PRO A 1 382 ? -25.649 -9.879 52.435 1.00 88.50 382 PRO A O 1
ATOM 3041 N N . LEU A 1 383 ? -23.995 -10.841 53.613 1.00 89.50 383 LEU A N 1
ATOM 3042 C CA . LEU A 1 383 ? -24.288 -12.216 53.214 1.00 89.50 383 LEU A CA 1
ATOM 3043 C C . LEU A 1 383 ? -25.439 -12.809 54.042 1.00 89.50 383 LEU A C 1
ATOM 3045 O O . LEU A 1 383 ? -25.823 -12.280 55.087 1.00 89.50 383 LEU A O 1
ATOM 3049 N N . ALA A 1 384 ? -26.012 -13.914 53.564 1.00 87.44 384 ALA A N 1
ATOM 3050 C CA . ALA A 1 384 ? -27.071 -14.625 54.270 1.00 87.44 384 ALA A CA 1
ATOM 3051 C C . ALA A 1 384 ? -26.485 -15.483 55.411 1.00 87.44 384 ALA A C 1
ATOM 3053 O O . ALA A 1 384 ? -25.487 -16.170 55.177 1.00 87.44 384 ALA A O 1
ATOM 3054 N N . PRO A 1 385 ? -27.108 -15.503 56.603 1.00 85.62 385 PRO A N 1
ATOM 3055 C CA . PRO A 1 385 ? -26.723 -16.387 57.706 1.00 85.62 385 PRO A CA 1
ATOM 3056 C C . PRO A 1 385 ? -26.827 -17.877 57.354 1.00 85.62 385 PRO A C 1
ATOM 3058 O O . PRO A 1 385 ? -27.749 -18.299 56.656 1.00 85.62 385 PRO A O 1
ATOM 3061 N N . GLY A 1 386 ? -25.883 -18.682 57.849 1.00 83.50 386 GLY A N 1
ATOM 3062 C CA . GLY A 1 386 ? -25.865 -20.143 57.699 1.00 83.50 386 GLY A CA 1
ATOM 3063 C C . GLY A 1 386 ? -25.654 -20.667 56.271 1.00 83.50 386 GLY A C 1
ATOM 3064 O O . GLY A 1 386 ? -26.051 -21.795 55.976 1.00 83.50 386 GLY A O 1
ATOM 3065 N N . LYS A 1 387 ? -25.072 -19.872 55.362 1.00 84.75 387 LYS A N 1
ATOM 3066 C CA . LYS A 1 387 ? -24.861 -20.227 53.945 1.00 84.75 387 LYS A CA 1
ATOM 3067 C C . LYS A 1 387 ? -23.376 -20.328 53.598 1.00 84.75 387 LYS A C 1
ATOM 3069 O O . LYS A 1 387 ? -22.549 -19.634 54.183 1.00 84.75 387 LYS A O 1
ATOM 3074 N N . SER A 1 388 ? -23.060 -21.176 52.618 1.00 86.31 388 SER A N 1
ATOM 3075 C CA . SER A 1 388 ? -21.706 -21.365 52.087 1.00 86.31 388 SER A CA 1
ATOM 3076 C C . SER A 1 388 ? -21.499 -20.606 50.776 1.00 86.31 388 SER A C 1
ATOM 3078 O O . SER A 1 388 ? -22.334 -20.688 49.872 1.00 86.31 388 SER A O 1
ATOM 3080 N N . TYR A 1 389 ? -20.366 -19.921 50.658 1.00 87.06 389 TYR A N 1
ATOM 3081 C CA . TYR A 1 389 ? -20.005 -19.041 49.549 1.00 87.06 389 TYR A CA 1
ATOM 3082 C C . TYR A 1 389 ? -18.652 -19.415 48.947 1.00 87.06 389 TYR A C 1
ATOM 3084 O O . TYR A 1 389 ? -17.744 -19.827 49.665 1.00 87.06 389 TYR A O 1
ATOM 3092 N N . ILE A 1 390 ? -18.515 -19.237 47.637 1.00 86.69 390 ILE A N 1
ATOM 3093 C CA . ILE A 1 390 ? -17.250 -19.330 46.903 1.00 86.69 390 ILE A CA 1
ATOM 3094 C C . ILE A 1 390 ? -16.880 -17.932 46.414 1.00 86.69 390 ILE A C 1
ATOM 3096 O O . ILE A 1 390 ? -17.744 -17.123 46.061 1.00 86.69 390 ILE A O 1
ATOM 3100 N N . ILE A 1 391 ? -15.581 -17.663 46.422 1.00 84.19 391 ILE A N 1
ATOM 3101 C CA . ILE A 1 391 ? -14.991 -16.368 46.112 1.00 84.19 391 ILE A CA 1
ATOM 3102 C C . ILE A 1 391 ? -14.032 -16.559 44.938 1.00 84.19 391 ILE A C 1
ATOM 3104 O O . ILE A 1 391 ? -13.196 -17.460 44.952 1.00 84.19 391 ILE A O 1
ATOM 3108 N N . ILE A 1 392 ? -14.162 -15.730 43.906 1.00 82.00 392 ILE A N 1
ATOM 3109 C CA . ILE A 1 392 ? -13.312 -15.766 42.712 1.00 82.00 392 ILE A CA 1
ATOM 3110 C C . ILE A 1 392 ? -12.726 -14.379 42.516 1.00 82.00 392 ILE A C 1
ATOM 3112 O O . ILE A 1 392 ? -13.448 -13.382 42.512 1.00 82.00 392 ILE A O 1
ATOM 3116 N N . VAL A 1 393 ? -11.413 -14.309 42.345 1.00 80.12 393 VAL A N 1
ATOM 3117 C CA . VAL A 1 393 ? -10.703 -13.059 42.090 1.00 80.12 393 VAL A CA 1
ATOM 3118 C C . VAL A 1 393 ? -10.315 -13.024 40.625 1.00 80.12 393 VAL A C 1
ATOM 3120 O O . VAL A 1 393 ? -9.718 -13.971 40.126 1.00 80.12 393 VAL A O 1
ATOM 3123 N N . PHE A 1 394 ? -10.628 -11.942 39.924 1.00 80.75 394 PHE A N 1
ATOM 3124 C CA . PHE A 1 394 ? -10.167 -11.749 38.553 1.00 80.75 394 PHE A CA 1
ATOM 3125 C C . PHE A 1 394 ? -9.267 -10.525 38.458 1.00 80.75 394 PHE A C 1
ATOM 3127 O O . PHE A 1 394 ? -9.356 -9.588 39.254 1.00 80.75 394 PHE A O 1
ATOM 3134 N N . SER A 1 395 ? -8.406 -10.538 37.451 1.00 78.56 395 SER A N 1
ATOM 3135 C CA . SER A 1 395 ? -7.524 -9.427 37.114 1.00 78.56 395 SER A CA 1
ATOM 3136 C C . SER A 1 395 ? -7.431 -9.291 35.603 1.00 78.56 395 SER A C 1
ATOM 3138 O O . SER A 1 395 ? -7.522 -10.285 34.882 1.00 78.56 395 SER A O 1
ATOM 3140 N N . CYS A 1 396 ? -7.254 -8.066 35.128 1.00 79.06 396 CYS A N 1
ATOM 3141 C CA . CYS A 1 396 ? -7.238 -7.729 33.716 1.00 79.06 396 CYS A CA 1
ATOM 3142 C C . CYS A 1 396 ? -6.036 -6.854 33.386 1.00 79.06 396 CYS A C 1
ATOM 3144 O O . CYS A 1 396 ? -5.686 -5.964 34.159 1.00 79.06 396 CYS A O 1
ATOM 3146 N N . THR A 1 397 ? -5.449 -7.063 32.214 1.00 79.94 397 THR A N 1
ATOM 3147 C CA . THR A 1 397 ? -4.641 -6.060 31.508 1.00 79.94 397 THR A CA 1
ATOM 3148 C C . THR A 1 397 ? -5.439 -5.543 30.307 1.00 79.94 397 THR A C 1
ATOM 3150 O O . THR A 1 397 ? -6.562 -5.980 30.042 1.00 79.94 397 THR A O 1
ATOM 3153 N N . ALA A 1 398 ? -4.854 -4.646 29.512 1.00 78.44 398 ALA A N 1
ATOM 3154 C CA . ALA A 1 398 ? -5.409 -4.310 28.199 1.00 78.44 398 ALA A CA 1
ATOM 3155 C C . ALA A 1 398 ? -5.440 -5.509 27.216 1.00 78.44 398 ALA A C 1
ATOM 3157 O O . ALA A 1 398 ? -6.119 -5.431 26.195 1.00 78.44 398 ALA A O 1
ATOM 3158 N N . GLY A 1 399 ? -4.732 -6.604 27.523 1.00 75.38 399 GLY A N 1
ATOM 3159 C CA . GLY A 1 399 ? -4.654 -7.830 26.724 1.00 75.38 399 GLY A CA 1
ATOM 3160 C C . GLY A 1 399 ? -5.688 -8.907 27.058 1.00 75.38 399 GLY A C 1
ATOM 3161 O O . GLY A 1 399 ? -5.766 -9.908 26.353 1.00 75.38 399 GLY A O 1
ATOM 3162 N N . GLY A 1 400 ? -6.474 -8.731 28.122 1.00 80.75 400 GLY A N 1
ATOM 3163 C CA . GLY A 1 400 ? -7.480 -9.702 28.560 1.00 80.75 400 GLY A CA 1
ATOM 3164 C C . GLY A 1 400 ? -7.469 -9.923 30.067 1.00 80.75 400 GLY A C 1
ATOM 3165 O O . GLY A 1 400 ? -6.733 -9.258 30.799 1.00 80.75 400 GLY A O 1
ATOM 3166 N N . CYS A 1 401 ? -8.299 -10.856 30.532 1.00 80.00 401 CYS A N 1
ATOM 3167 C CA . CYS A 1 401 ? -8.496 -11.114 31.953 1.00 80.00 401 CYS A CA 1
ATOM 3168 C C . CYS A 1 401 ? -8.299 -12.584 32.313 1.00 80.00 401 CYS A C 1
ATOM 3170 O O . CYS A 1 401 ? -8.622 -13.483 31.534 1.00 80.00 401 CYS A O 1
ATOM 3172 N N . THR A 1 402 ? -7.850 -12.797 33.546 1.00 79.50 402 THR A N 1
ATOM 3173 C CA . THR A 1 402 ? -7.616 -14.116 34.127 1.00 79.50 402 THR A CA 1
ATOM 3174 C C . THR A 1 402 ? -8.274 -14.211 35.497 1.00 79.50 402 THR A C 1
ATOM 3176 O O . THR A 1 402 ? -8.190 -13.282 36.306 1.00 79.50 402 THR A O 1
ATOM 3179 N N . GLU A 1 403 ? -8.929 -15.343 35.747 1.00 79.44 403 GLU A N 1
ATOM 3180 C CA . GLU A 1 403 ? -9.598 -15.680 37.007 1.00 79.44 403 GLU A CA 1
ATOM 3181 C C . GLU A 1 403 ? -8.685 -16.522 37.912 1.00 79.44 403 GLU A C 1
ATOM 3183 O O . GLU A 1 403 ? -7.805 -17.254 37.447 1.00 79.44 403 GLU A O 1
ATOM 3188 N N . SER A 1 404 ? -8.914 -16.417 39.218 1.00 76.75 404 SER A N 1
ATOM 3189 C CA . SER A 1 404 ? -8.364 -17.298 40.239 1.00 76.75 404 SER A CA 1
ATOM 3190 C C . SER A 1 404 ? -8.999 -18.680 40.180 1.00 76.75 404 SER A C 1
ATOM 3192 O O . SER A 1 404 ? -10.093 -18.861 39.646 1.00 76.75 404 SER A O 1
ATOM 3194 N N . GLU A 1 405 ? -8.365 -19.645 40.839 1.00 76.56 405 GLU A N 1
ATOM 3195 C CA . GLU A 1 405 ? -9.081 -20.843 41.272 1.00 76.56 405 GLU A CA 1
ATOM 3196 C C . GLU A 1 405 ? -10.203 -20.460 42.259 1.00 76.56 405 GLU A C 1
ATOM 3198 O O . GLU A 1 405 ? -10.140 -19.416 42.920 1.00 76.56 405 GLU A O 1
ATOM 3203 N N . GLN A 1 406 ? -11.256 -21.278 42.332 1.00 77.50 406 GLN A N 1
ATOM 3204 C CA . GLN A 1 406 ? -12.392 -21.052 43.230 1.00 77.50 406 GLN A CA 1
ATOM 3205 C C . GLN A 1 406 ? -11.944 -21.138 44.697 1.00 77.50 406 GLN A C 1
ATOM 3207 O O . GLN A 1 406 ? -11.478 -22.184 45.145 1.00 77.50 406 GLN A O 1
ATOM 3212 N N . LEU A 1 407 ? -12.103 -20.052 45.458 1.00 75.88 407 LEU A N 1
ATOM 3213 C CA . LEU A 1 407 ? -11.735 -19.989 46.874 1.00 75.88 407 LEU A CA 1
ATOM 3214 C C . LEU A 1 407 ? -12.944 -20.336 47.753 1.00 75.88 407 LEU A C 1
ATOM 3216 O O . LEU A 1 407 ? -14.004 -19.720 47.628 1.00 75.88 407 LEU A O 1
ATOM 3220 N N . GLY A 1 408 ? -12.775 -21.275 48.685 1.00 72.50 408 GLY A N 1
ATOM 3221 C CA . GLY A 1 408 ? -13.824 -21.730 49.603 1.00 72.50 408 GLY A CA 1
ATOM 3222 C C . GLY A 1 408 ? -14.231 -23.191 49.359 1.00 72.50 408 GLY A C 1
ATOM 3223 O O . GLY A 1 408 ? -13.480 -23.935 48.731 1.00 72.50 408 GLY A O 1
ATOM 3224 N N . PRO A 1 409 ? -15.398 -23.634 49.859 1.00 79.62 409 PRO A N 1
ATOM 3225 C CA . PRO A 1 409 ? -16.496 -22.819 50.379 1.00 79.62 409 PRO A CA 1
ATOM 3226 C C . PRO A 1 409 ? -16.241 -22.234 51.779 1.00 79.62 409 PRO A C 1
ATOM 3228 O O . PRO A 1 409 ? -15.733 -22.911 52.668 1.00 79.62 409 PRO A O 1
ATOM 3231 N N . TYR A 1 410 ? -16.668 -20.990 51.989 1.00 82.50 410 TYR A N 1
ATOM 3232 C CA . TYR A 1 410 ? -16.657 -20.284 53.273 1.00 82.50 410 TYR A CA 1
ATOM 3233 C C . TYR A 1 410 ? -18.085 -20.140 53.809 1.00 82.50 410 TYR A C 1
ATOM 3235 O O . TYR A 1 410 ? -18.972 -19.717 53.070 1.00 82.50 410 TYR A O 1
ATOM 3243 N N . SER A 1 411 ? -18.326 -20.469 55.080 1.00 82.56 411 SER A N 1
ATOM 3244 C CA . SER A 1 411 ? -19.678 -20.480 55.665 1.00 82.56 411 SER A CA 1
ATOM 3245 C C . SER A 1 411 ? -19.898 -19.352 56.676 1.00 82.56 411 SER A C 1
ATOM 3247 O O . SER A 1 411 ? -19.054 -19.129 57.542 1.00 82.56 411 SER A O 1
ATOM 3249 N N . THR A 1 412 ? -21.050 -18.682 56.607 1.00 85.00 412 THR A N 1
ATOM 3250 C CA . THR A 1 412 ? -21.518 -17.710 57.615 1.00 85.00 412 THR A CA 1
ATOM 3251 C C . THR A 1 412 ? -22.177 -18.413 58.808 1.00 85.00 412 THR A C 1
ATOM 3253 O O . THR A 1 412 ? -22.658 -19.544 58.695 1.00 85.00 412 THR A O 1
ATOM 3256 N N . GLN A 1 413 ? -22.233 -17.755 59.971 1.00 80.50 413 GLN A N 1
ATOM 3257 C CA . GLN A 1 413 ? -22.929 -18.310 61.141 1.00 80.50 413 GLN A CA 1
ATOM 3258 C C . GLN A 1 413 ? -24.460 -18.294 60.949 1.00 80.50 413 GLN A C 1
ATOM 3260 O O . GLN A 1 413 ? -24.972 -17.361 60.331 1.00 80.50 413 GLN A O 1
ATOM 3265 N N . PRO A 1 414 ? -25.209 -19.291 61.456 1.00 76.94 414 PRO A N 1
ATOM 3266 C CA . PRO A 1 414 ? -26.673 -19.272 61.445 1.00 76.94 414 PRO A CA 1
ATOM 3267 C C . PRO A 1 414 ? -27.239 -18.184 62.378 1.00 76.94 414 PRO A C 1
ATOM 3269 O O . PRO A 1 414 ? -26.620 -17.828 63.384 1.00 76.94 414 PRO A O 1
ATOM 3272 N N . GLU A 1 415 ? -28.411 -17.638 62.034 1.00 73.00 415 GLU A N 1
ATOM 3273 C CA . GLU A 1 415 ? -29.161 -16.726 62.914 1.00 73.00 415 GLU A CA 1
ATOM 3274 C C . GLU A 1 415 ? -29.600 -17.465 64.195 1.00 73.00 415 GLU A C 1
ATOM 3276 O O . GLU A 1 415 ? -29.850 -18.673 64.139 1.00 73.00 415 GLU A O 1
ATOM 3281 N N . PRO A 1 416 ? -29.669 -16.795 65.363 1.00 66.38 416 PRO A N 1
ATOM 3282 C CA . PRO A 1 416 ? -30.114 -17.433 66.591 1.00 66.38 416 PRO A CA 1
ATOM 3283 C C . PRO A 1 416 ? -31.611 -17.702 66.433 1.00 66.38 416 PRO A C 1
ATOM 3285 O O . PRO A 1 416 ? -32.364 -16.793 66.088 1.00 66.38 416 PRO A O 1
ATOM 3288 N N . GLU A 1 417 ? -32.052 -18.938 66.650 1.00 58.81 417 GLU A N 1
ATOM 3289 C CA . GLU A 1 417 ? -33.480 -19.250 66.617 1.00 58.81 417 GLU A CA 1
ATOM 3290 C C . GLU A 1 417 ? -34.198 -18.483 67.741 1.00 58.81 417 GLU A C 1
ATOM 3292 O O . GLU A 1 417 ? -34.127 -18.860 68.912 1.00 58.81 417 GLU A O 1
ATOM 3297 N N . ASP A 1 418 ? -34.905 -17.405 67.391 1.00 50.59 418 ASP A N 1
ATOM 3298 C CA . ASP A 1 418 ? -35.920 -16.823 68.263 1.00 50.59 418 ASP A CA 1
ATOM 3299 C C . ASP A 1 418 ? -37.029 -17.862 68.427 1.00 50.59 418 ASP A C 1
ATOM 3301 O O . ASP A 1 418 ? -37.779 -18.153 67.493 1.00 50.59 418 ASP A O 1
ATOM 3305 N N . VAL A 1 419 ? -37.114 -18.449 69.622 1.00 47.91 419 VAL A N 1
ATOM 3306 C CA . VAL A 1 419 ? -38.145 -19.425 69.987 1.00 47.91 419 VAL A CA 1
ATOM 3307 C C . VAL A 1 419 ? -39.526 -18.804 69.729 1.00 47.91 419 VAL A C 1
ATOM 3309 O O . VAL A 1 419 ? -39.923 -17.880 70.448 1.00 47.91 419 VAL A O 1
ATOM 3312 N N . PRO A 1 420 ? -40.309 -19.284 68.744 1.00 45.34 420 PRO A N 1
ATOM 3313 C CA . PRO A 1 420 ? -41.594 -18.677 68.446 1.00 45.34 420 PRO A CA 1
ATOM 3314 C C . PRO A 1 420 ? -42.606 -19.061 69.529 1.00 45.34 420 PRO A C 1
ATOM 3316 O O . PRO A 1 420 ? -42.826 -20.239 69.809 1.00 45.34 420 PRO A O 1
ATOM 3319 N N . ILE A 1 421 ? -43.311 -18.067 70.072 1.00 49.69 421 ILE A N 1
ATOM 3320 C CA . ILE A 1 421 ? -44.390 -18.161 71.083 1.00 49.69 421 ILE A CA 1
ATOM 3321 C C . ILE A 1 421 ? -45.631 -18.963 70.581 1.00 49.69 421 ILE A C 1
ATOM 3323 O O . ILE A 1 421 ? -46.688 -19.006 71.206 1.00 49.69 421 ILE A O 1
ATOM 3327 N N . ALA A 1 422 ? -45.523 -19.689 69.466 1.00 45.97 422 ALA A N 1
ATOM 3328 C CA . ALA A 1 422 ? -46.609 -20.435 68.831 1.00 45.97 422 ALA A CA 1
ATOM 3329 C C . ALA A 1 422 ? -46.951 -21.788 69.497 1.00 45.97 422 ALA A C 1
ATOM 3331 O O . ALA A 1 422 ? -47.963 -22.397 69.149 1.00 45.97 422 ALA A O 1
ATOM 3332 N N . ILE A 1 423 ? -46.170 -22.265 70.475 1.00 47.28 423 ILE A N 1
ATOM 3333 C CA . ILE A 1 423 ? -46.396 -23.586 71.099 1.00 47.28 423 ILE A CA 1
ATOM 3334 C C . ILE A 1 423 ? -47.608 -23.596 72.061 1.00 47.28 423 ILE A C 1
ATOM 3336 O O . ILE A 1 423 ? -48.187 -24.652 72.303 1.00 47.28 423 ILE A O 1
ATOM 3340 N N . ILE A 1 424 ? -48.095 -22.442 72.539 1.00 49.94 424 ILE A N 1
ATOM 3341 C CA . ILE A 1 424 ? -49.192 -22.394 73.532 1.00 49.94 424 ILE A CA 1
ATOM 3342 C C . ILE A 1 424 ? -50.603 -22.344 72.892 1.00 49.94 424 ILE A C 1
ATOM 3344 O O . ILE A 1 424 ? -51.587 -22.673 73.550 1.00 49.94 424 ILE A O 1
ATOM 3348 N N . ALA A 1 425 ? -50.743 -22.046 71.593 1.00 46.16 425 ALA A N 1
ATOM 3349 C CA . ALA A 1 425 ? -52.061 -21.908 70.941 1.00 46.16 425 ALA A CA 1
ATOM 3350 C C . ALA A 1 425 ? -52.509 -23.123 70.089 1.00 46.16 425 ALA A C 1
ATOM 3352 O O . ALA A 1 425 ? -53.682 -23.229 69.725 1.00 46.16 425 ALA A O 1
ATOM 3353 N N . GLY A 1 426 ? -51.609 -24.066 69.784 1.00 49.28 426 GLY A N 1
ATOM 3354 C CA . GLY A 1 426 ? -51.866 -25.170 68.843 1.00 49.28 426 GLY A CA 1
ATOM 3355 C C . GLY A 1 426 ? -52.706 -26.340 69.377 1.00 49.28 426 GLY A C 1
ATOM 3356 O O . GLY A 1 426 ? -53.244 -27.116 68.589 1.00 49.28 426 GLY A O 1
ATOM 3357 N N . ALA A 1 427 ? -52.871 -26.472 70.698 1.00 50.03 427 ALA A N 1
ATOM 3358 C CA . ALA A 1 427 ? -53.550 -27.626 71.299 1.00 50.03 427 ALA A CA 1
ATOM 3359 C C . ALA A 1 427 ? -55.093 -27.531 71.295 1.00 50.03 427 ALA A C 1
ATOM 3361 O O . ALA A 1 427 ? -55.769 -28.555 71.361 1.00 50.03 427 ALA A O 1
ATOM 3362 N N . ALA A 1 428 ? -55.673 -26.330 71.169 1.00 51.16 428 ALA A N 1
ATOM 3363 C CA . ALA A 1 428 ? -57.128 -26.132 71.240 1.00 51.16 428 ALA A CA 1
ATOM 3364 C C . ALA A 1 428 ? -57.843 -26.270 69.878 1.00 51.16 428 ALA A C 1
ATOM 3366 O O . ALA A 1 428 ? -58.990 -26.712 69.818 1.00 51.16 428 ALA A O 1
ATOM 3367 N N . ALA A 1 429 ? -57.168 -25.951 68.768 1.00 53.16 429 ALA A N 1
ATOM 3368 C CA . ALA A 1 429 ? -57.769 -25.983 67.430 1.00 53.16 429 ALA A CA 1
ATOM 3369 C C . ALA A 1 429 ? -57.881 -27.407 66.846 1.00 53.16 429 ALA A C 1
ATOM 3371 O O . ALA A 1 429 ? -58.819 -27.704 66.103 1.00 53.16 429 ALA A O 1
ATOM 3372 N N . ALA A 1 430 ? -56.976 -28.316 67.225 1.00 55.31 430 ALA A N 1
ATOM 3373 C CA . ALA A 1 430 ? -56.965 -29.694 66.730 1.00 55.31 430 ALA A CA 1
ATOM 3374 C C . ALA A 1 430 ? -58.173 -30.520 67.218 1.00 55.31 430 ALA A C 1
ATOM 3376 O O . ALA A 1 430 ? -58.678 -31.367 66.483 1.00 55.31 430 ALA A O 1
ATOM 3377 N N . VAL A 1 431 ? -58.691 -30.237 68.420 1.00 61.12 431 VAL A N 1
ATOM 3378 C CA . VAL A 1 431 ? -59.829 -30.969 69.012 1.00 61.12 431 VAL A CA 1
ATOM 3379 C C . VAL A 1 431 ? -61.155 -30.603 68.332 1.00 61.12 431 VAL A C 1
ATOM 3381 O O . VAL A 1 431 ? -62.004 -31.467 68.120 1.00 61.12 431 VAL A O 1
ATOM 3384 N N . VAL A 1 432 ? -61.319 -29.347 67.907 1.00 61.31 432 VAL A N 1
ATOM 3385 C CA . VAL A 1 432 ? -62.551 -28.866 67.254 1.00 61.31 432 VAL A CA 1
ATOM 3386 C C . VAL A 1 432 ? -62.651 -29.362 65.807 1.00 61.31 432 VAL A C 1
ATOM 3388 O O . VAL A 1 432 ? -63.723 -29.776 65.363 1.00 61.31 432 VAL A O 1
ATOM 3391 N N . VAL A 1 433 ? -61.527 -29.418 65.085 1.00 64.12 433 VAL A N 1
ATOM 3392 C CA . VAL A 1 433 ? -61.483 -29.955 63.713 1.00 64.12 433 VAL A CA 1
ATOM 3393 C C . VAL A 1 433 ? -61.736 -31.469 63.702 1.00 64.12 433 VAL A C 1
ATOM 3395 O O . VAL A 1 433 ? -62.431 -31.967 62.816 1.00 64.12 433 VAL A O 1
ATOM 3398 N N . PHE A 1 434 ? -61.272 -32.202 64.719 1.00 62.56 434 PHE A N 1
ATOM 3399 C CA . PHE A 1 434 ? -61.484 -33.650 64.820 1.00 62.56 434 PHE A CA 1
ATOM 3400 C C . PHE A 1 434 ? -62.968 -34.026 65.003 1.00 62.56 434 PHE A C 1
ATOM 3402 O O . PHE A 1 434 ? -63.439 -35.003 64.420 1.00 62.56 434 PHE A O 1
ATOM 3409 N N . ILE A 1 435 ? -63.741 -33.213 65.734 1.00 63.56 435 ILE A N 1
ATOM 3410 C CA . ILE A 1 435 ? -65.185 -33.429 65.947 1.00 63.56 435 ILE A CA 1
ATOM 3411 C C . ILE A 1 435 ? -65.988 -33.153 64.663 1.00 63.56 435 ILE A C 1
ATOM 3413 O O . ILE A 1 435 ? -66.908 -33.904 64.330 1.00 63.56 435 ILE A O 1
ATOM 3417 N N . ILE A 1 436 ? -65.605 -32.133 63.890 1.00 64.31 436 ILE A N 1
ATOM 3418 C CA . ILE A 1 436 ? -66.263 -31.778 62.620 1.00 64.31 436 ILE A CA 1
ATOM 3419 C C . ILE A 1 436 ? -66.021 -32.859 61.551 1.00 64.31 436 ILE A C 1
ATOM 3421 O O . ILE A 1 436 ? -66.937 -33.224 60.811 1.00 64.31 436 ILE A O 1
ATOM 3425 N N . VAL A 1 437 ? -64.819 -33.443 61.516 1.00 64.94 437 VAL A N 1
ATOM 3426 C CA . VAL A 1 437 ? -64.469 -34.531 60.588 1.00 64.94 437 VAL A CA 1
ATOM 3427 C C . VAL A 1 437 ? -65.264 -35.812 60.885 1.00 64.94 437 VAL A C 1
ATOM 3429 O O . VAL A 1 437 ? -65.713 -36.474 59.949 1.00 64.94 437 VAL A O 1
ATOM 3432 N N . ILE A 1 438 ? -65.541 -36.134 62.155 1.00 64.88 438 ILE A N 1
ATOM 3433 C CA . ILE A 1 438 ? -66.363 -37.304 62.526 1.00 64.88 438 ILE A CA 1
ATOM 3434 C C . ILE A 1 438 ? -67.819 -37.145 62.051 1.00 64.88 438 ILE A C 1
ATOM 3436 O O . ILE A 1 438 ? -68.399 -38.098 61.525 1.00 64.88 438 ILE A O 1
ATOM 3440 N N . ILE A 1 439 ? -68.394 -35.942 62.153 1.00 61.94 439 ILE A N 1
ATOM 3441 C CA . ILE A 1 439 ? -69.769 -35.655 61.705 1.00 61.94 439 ILE A CA 1
ATOM 3442 C C . ILE A 1 439 ? -69.881 -35.758 60.173 1.00 61.94 439 ILE A C 1
ATOM 3444 O O . ILE A 1 439 ? -70.831 -36.349 59.653 1.00 61.94 439 ILE A O 1
ATOM 3448 N N . ILE A 1 440 ? -68.873 -35.276 59.440 1.00 60.47 440 ILE A N 1
ATOM 3449 C CA . ILE A 1 440 ? -68.809 -35.369 57.972 1.00 60.47 440 ILE A CA 1
ATOM 3450 C C . ILE A 1 440 ? -68.647 -36.832 57.508 1.00 60.47 440 ILE A C 1
ATOM 3452 O O . ILE A 1 440 ? -69.275 -37.249 56.530 1.00 60.47 440 ILE A O 1
ATOM 3456 N N . ILE A 1 441 ? -67.891 -37.655 58.244 1.00 58.59 441 ILE A N 1
ATOM 3457 C CA . ILE A 1 441 ? -67.706 -39.088 57.951 1.00 58.59 441 ILE A CA 1
ATOM 3458 C C . ILE A 1 441 ? -69.011 -39.891 58.125 1.00 58.59 441 ILE A C 1
ATOM 3460 O O . ILE A 1 441 ? -69.253 -40.831 57.361 1.00 58.59 441 ILE A O 1
ATOM 3464 N N . VAL A 1 442 ? -69.889 -39.514 59.064 1.00 60.28 442 VAL A N 1
ATOM 3465 C CA . VAL A 1 442 ? -71.208 -40.156 59.252 1.00 60.28 442 VAL A CA 1
ATOM 3466 C C . VAL A 1 442 ? -72.166 -39.828 58.098 1.00 60.28 442 VAL A C 1
ATOM 3468 O O . VAL A 1 442 ? -72.901 -40.705 57.639 1.00 60.28 442 VAL A O 1
ATOM 3471 N N . VAL A 1 443 ? -72.113 -38.605 57.562 1.00 57.38 443 VAL A N 1
ATOM 3472 C CA . VAL A 1 443 ? -72.981 -38.161 56.455 1.00 57.38 443 VAL A CA 1
ATOM 3473 C C . VAL A 1 443 ? -72.536 -38.748 55.107 1.00 57.38 443 VAL A C 1
ATOM 3475 O O . VAL A 1 443 ? -73.371 -39.187 54.314 1.00 57.38 443 VAL A O 1
ATOM 3478 N N . ILE A 1 444 ? -71.226 -38.865 54.866 1.00 55.31 444 ILE A N 1
ATOM 3479 C CA . ILE A 1 444 ? -70.677 -39.405 53.608 1.00 55.31 444 ILE A CA 1
ATOM 3480 C C . ILE A 1 444 ? -70.817 -40.943 53.526 1.00 55.31 444 ILE A C 1
ATOM 3482 O O . ILE A 1 444 ? -70.914 -41.503 52.431 1.00 55.31 444 ILE A O 1
ATOM 3486 N N . LYS A 1 445 ? -70.968 -41.650 54.660 1.00 48.72 445 LYS A N 1
ATOM 3487 C CA . LYS A 1 445 ? -71.225 -43.106 54.690 1.00 48.72 445 LYS A CA 1
ATOM 3488 C C . LYS A 1 445 ? -72.660 -43.531 54.329 1.00 48.72 445 LYS A C 1
ATOM 3490 O O . LYS A 1 445 ? -72.875 -44.727 54.129 1.00 48.72 445 LYS A O 1
ATOM 3495 N N . LYS A 1 446 ? -73.625 -42.609 54.162 1.00 47.06 446 LYS A N 1
ATOM 3496 C CA . LYS A 1 446 ? -75.010 -42.944 53.743 1.00 47.06 446 LYS A CA 1
ATOM 3497 C C . LYS A 1 446 ? -75.321 -42.703 52.259 1.00 47.06 446 LYS A C 1
ATOM 3499 O O . LYS A 1 446 ? -76.450 -42.918 51.828 1.00 47.06 446 LYS A O 1
ATOM 3504 N N . LYS A 1 447 ? -74.339 -42.347 51.429 1.00 40.19 447 LYS A N 1
ATOM 3505 C CA . LYS A 1 447 ? -74.525 -42.413 49.970 1.00 40.19 447 LYS A CA 1
ATOM 3506 C C . LYS A 1 447 ? -73.276 -42.919 49.270 1.00 40.19 447 LYS A C 1
ATOM 3508 O O . LYS A 1 447 ? -72.613 -42.263 48.479 1.00 40.19 447 LYS A O 1
ATOM 3513 N N . ARG A 1 448 ? -73.006 -44.171 49.627 1.00 38.22 448 ARG A N 1
ATOM 3514 C CA . ARG A 1 448 ? -72.321 -45.177 48.831 1.00 38.22 448 ARG A CA 1
ATOM 3515 C C . ARG A 1 448 ? -72.603 -45.005 47.330 1.00 38.22 448 ARG A C 1
ATOM 3517 O O . ARG A 1 448 ? -73.749 -44.864 46.913 1.00 38.22 448 ARG A O 1
ATOM 3524 N N . ASN A 1 449 ? -71.530 -45.206 46.574 1.00 32.97 449 ASN A N 1
ATOM 3525 C CA . ASN A 1 449 ? -71.495 -45.617 45.175 1.00 32.97 449 ASN A CA 1
ATOM 3526 C C . ASN A 1 449 ? -71.865 -44.570 44.119 1.00 32.97 449 ASN A C 1
ATOM 3528 O O . ASN A 1 449 ? -73.021 -44.457 43.728 1.00 32.97 449 ASN A O 1
ATOM 3532 N N . ARG A 1 450 ? -70.835 -44.055 43.437 1.00 36.09 450 ARG A N 1
ATOM 3533 C CA . ARG A 1 450 ? -70.452 -44.640 42.138 1.00 36.09 450 ARG A CA 1
ATOM 3534 C C . ARG A 1 450 ? -69.061 -44.176 41.673 1.00 36.09 450 ARG A C 1
ATOM 3536 O O . ARG A 1 450 ? -68.830 -42.999 41.456 1.00 36.09 450 ARG A O 1
ATOM 3543 N N . ASN A 1 451 ? -68.181 -45.168 41.542 1.00 31.20 451 ASN A N 1
ATOM 3544 C CA . ASN A 1 451 ? -67.124 -45.378 40.543 1.00 31.20 451 ASN A CA 1
ATOM 3545 C C . ASN A 1 451 ? -66.051 -44.297 40.278 1.00 31.20 451 ASN A C 1
ATOM 3547 O O . ASN A 1 451 ? -66.188 -43.412 39.445 1.00 31.20 451 ASN A O 1
ATOM 3551 N N . ARG A 1 452 ? -64.905 -44.533 40.931 1.00 33.84 452 ARG A N 1
ATOM 3552 C CA . ARG A 1 452 ? -63.510 -44.478 40.424 1.00 33.84 452 ARG A CA 1
ATOM 3553 C C . ARG A 1 452 ? -63.304 -45.404 39.175 1.00 33.84 452 ARG A C 1
ATOM 3555 O O . ARG A 1 452 ? -64.166 -46.256 38.975 1.00 33.84 452 ARG A O 1
ATOM 3562 N N . PRO A 1 453 ? -62.097 -45.534 38.561 1.00 40.59 453 PRO A N 1
ATOM 3563 C CA . PRO A 1 453 ? -61.099 -44.542 38.089 1.00 40.59 453 PRO A CA 1
ATOM 3564 C C . PRO A 1 453 ? -60.256 -45.018 36.844 1.00 40.59 453 PRO A C 1
ATOM 3566 O O . PRO A 1 453 ? -60.474 -46.111 36.336 1.00 40.59 453 PRO A O 1
ATOM 3569 N N . LYS A 1 454 ? -59.166 -44.269 36.550 1.00 27.20 454 LYS A N 1
ATOM 3570 C CA . LYS A 1 454 ? -57.833 -44.672 35.994 1.00 27.20 454 LYS A CA 1
ATOM 3571 C C . LYS A 1 454 ? -57.710 -44.934 34.477 1.00 27.20 454 LYS A C 1
ATOM 3573 O O . LYS A 1 454 ? -58.627 -45.474 33.889 1.00 27.20 454 LYS A O 1
ATOM 3578 N N . LYS A 1 455 ? -56.559 -44.737 33.813 1.00 25.20 455 LYS A N 1
ATOM 3579 C CA . LYS A 1 455 ? -55.310 -43.936 33.960 1.00 25.20 455 LYS A CA 1
ATOM 3580 C C . LYS A 1 455 ? -54.406 -44.347 32.769 1.00 25.20 455 LYS A C 1
ATOM 3582 O O . LYS A 1 455 ? -54.432 -45.519 32.420 1.00 25.20 455 LYS A O 1
ATOM 3587 N N . MET A 1 456 ? -53.537 -43.424 32.349 1.00 24.67 456 MET A N 1
ATOM 3588 C CA . MET A 1 456 ? -52.214 -43.605 31.712 1.00 24.67 456 MET A CA 1
ATOM 3589 C C . MET A 1 456 ? -52.098 -43.902 30.202 1.00 24.67 456 MET A C 1
ATOM 3591 O O . MET A 1 456 ? -52.511 -44.947 29.722 1.00 24.67 456 MET A O 1
ATOM 3595 N N . GLU A 1 457 ? -51.396 -42.949 29.573 1.00 24.72 457 GLU A N 1
ATOM 3596 C CA . GLU A 1 457 ? -50.143 -43.080 28.803 1.00 24.72 457 GLU A CA 1
ATOM 3597 C C . GLU A 1 457 ? -50.133 -43.015 27.269 1.00 24.72 457 GLU A C 1
ATOM 3599 O O . GLU A 1 457 ? -50.917 -43.649 26.574 1.00 24.72 457 GLU A O 1
ATOM 3604 N N . GLU A 1 458 ? -49.107 -42.266 26.846 1.00 25.00 458 GLU A N 1
ATOM 3605 C CA . GLU A 1 458 ? -48.258 -42.391 25.659 1.00 25.00 458 GLU A CA 1
ATOM 3606 C C . GLU A 1 458 ? -48.474 -41.526 24.410 1.00 25.00 458 GLU A C 1
ATOM 3608 O O . GLU A 1 458 ? -49.556 -41.048 24.085 1.00 25.00 458 GLU A O 1
ATOM 3613 N N . GLU A 1 459 ? -47.304 -41.254 23.833 1.00 25.53 459 GLU A N 1
ATOM 3614 C CA . GLU A 1 459 ? -46.850 -40.199 22.932 1.00 25.53 459 GLU A CA 1
ATOM 3615 C C . GLU A 1 459 ? -47.350 -40.348 21.483 1.00 25.53 459 GLU A C 1
ATOM 3617 O O . GLU A 1 459 ? -47.952 -41.358 21.128 1.00 25.53 459 GLU A O 1
ATOM 3622 N N . VAL A 1 460 ? -47.030 -39.354 20.635 1.00 25.78 460 VAL A N 1
ATOM 3623 C CA . VAL A 1 460 ? -46.319 -39.503 19.337 1.00 25.78 460 VAL A CA 1
ATOM 3624 C C . VAL A 1 460 ? -46.669 -38.348 18.370 1.00 25.78 460 VAL A C 1
ATOM 3626 O O . VAL A 1 460 ? -47.834 -38.071 18.080 1.00 25.78 460 VAL A O 1
ATOM 3629 N N . GLU A 1 461 ? -45.623 -37.671 17.881 1.00 33.44 461 GLU A N 1
ATOM 3630 C CA . GLU A 1 461 ? -45.602 -36.774 16.709 1.00 33.44 461 GLU A CA 1
ATOM 3631 C C . GLU A 1 461 ? -45.912 -37.518 15.396 1.00 33.44 461 GLU A C 1
ATOM 3633 O O . GLU A 1 461 ? -45.633 -38.710 15.296 1.00 33.44 461 GLU A O 1
ATOM 3638 N N . PRO A 1 462 ? -46.301 -36.824 14.313 1.00 28.30 462 PRO A N 1
ATOM 3639 C CA . PRO A 1 462 ? -46.050 -37.336 12.975 1.00 28.30 462 PRO A CA 1
ATOM 3640 C C . PRO A 1 462 ? -45.057 -36.462 12.195 1.00 28.30 462 PRO A C 1
ATOM 3642 O O . PRO A 1 462 ? -45.340 -35.317 11.844 1.00 28.30 462 PRO A O 1
ATOM 3645 N N . ASP A 1 463 ? -43.925 -37.080 11.860 1.00 27.05 463 ASP A N 1
ATOM 3646 C CA . ASP A 1 463 ? -43.171 -36.851 10.626 1.00 27.05 463 ASP A CA 1
ATOM 3647 C C . ASP A 1 463 ? -43.933 -37.495 9.452 1.00 27.05 463 ASP A C 1
ATOM 3649 O O . ASP A 1 463 ? -44.396 -38.630 9.569 1.00 27.05 463 ASP A O 1
ATOM 3653 N N . PHE A 1 464 ? -44.040 -36.805 8.314 1.00 29.05 464 PHE A N 1
ATOM 3654 C CA . PHE A 1 464 ? -44.343 -37.445 7.032 1.00 29.05 464 PHE A CA 1
ATOM 3655 C C . PHE A 1 464 ? -43.556 -36.800 5.888 1.00 29.05 464 PHE A C 1
ATOM 3657 O O . PHE A 1 464 ? -43.910 -35.771 5.314 1.00 29.05 464 PHE A O 1
ATOM 3664 N N . THR A 1 465 ? -42.481 -37.507 5.565 1.00 28.20 465 THR A N 1
ATOM 3665 C CA . THR A 1 465 ? -41.817 -37.663 4.269 1.00 28.20 465 THR A CA 1
ATOM 3666 C C . THR A 1 465 ? -42.672 -37.477 2.999 1.00 28.20 465 THR A C 1
ATOM 3668 O O . THR A 1 465 ? -43.838 -37.854 2.896 1.00 28.20 465 THR A O 1
ATOM 3671 N N . ASN A 1 466 ? -41.982 -36.952 1.983 1.00 28.94 466 ASN A N 1
ATOM 3672 C CA . ASN A 1 466 ? -42.299 -36.958 0.551 1.00 28.94 466 ASN A CA 1
ATOM 3673 C C . ASN A 1 466 ? -42.661 -38.359 0.008 1.00 28.94 466 ASN A C 1
ATOM 3675 O O . ASN A 1 466 ? -42.034 -39.344 0.404 1.00 28.94 466 ASN A O 1
ATOM 3679 N N . PRO A 1 467 ? -43.452 -38.420 -1.080 1.00 32.88 467 PRO A N 1
ATOM 3680 C CA . PRO A 1 467 ? -43.090 -39.288 -2.195 1.00 32.88 467 PRO A CA 1
ATOM 3681 C C . PRO A 1 467 ? -43.041 -38.543 -3.537 1.00 32.88 467 PRO A C 1
ATOM 3683 O O . PRO A 1 467 ? -43.882 -37.717 -3.882 1.00 32.88 467 PRO A O 1
ATOM 3686 N N . ALA A 1 468 ? -41.994 -38.880 -4.285 1.00 27.33 468 ALA A N 1
ATOM 3687 C CA . ALA A 1 468 ? -41.675 -38.411 -5.621 1.00 27.33 468 ALA A CA 1
ATOM 3688 C C . ALA A 1 468 ? -42.648 -38.929 -6.696 1.00 27.33 468 ALA A C 1
ATOM 3690 O O . ALA A 1 468 ? -43.241 -39.996 -6.549 1.00 27.33 468 ALA A O 1
ATOM 3691 N N . GLY A 1 469 ? -42.696 -38.225 -7.832 1.00 25.62 469 GLY A N 1
ATOM 3692 C CA . GLY A 1 469 ? -43.215 -38.783 -9.080 1.00 25.62 469 GLY A CA 1
ATOM 3693 C C . GLY A 1 469 ? -43.474 -37.759 -10.184 1.00 25.62 469 GLY A C 1
ATOM 3694 O O . GLY A 1 469 ? -44.628 -37.447 -10.452 1.00 25.62 469 GLY A O 1
ATOM 3695 N N . LEU A 1 470 ? -42.426 -37.276 -10.865 1.00 29.19 470 LEU A N 1
ATOM 3696 C CA . LEU A 1 470 ? -42.554 -36.823 -12.257 1.00 29.19 470 LEU A CA 1
ATOM 3697 C C . LEU A 1 470 ? -41.223 -37.014 -13.002 1.00 29.19 470 LEU A C 1
ATOM 3699 O O . LEU A 1 470 ? -40.281 -36.235 -12.858 1.00 29.19 470 LEU A O 1
ATOM 3703 N N . GLU A 1 471 ? -41.146 -38.098 -13.771 1.00 27.83 471 GLU A N 1
ATOM 3704 C CA . GLU A 1 471 ? -40.061 -38.384 -14.710 1.00 27.83 471 GLU A CA 1
ATOM 3705 C C . GLU A 1 471 ? -40.169 -37.490 -15.955 1.00 27.83 471 GLU A C 1
ATOM 3707 O O . GLU A 1 471 ? -41.257 -37.267 -16.483 1.00 27.83 471 GLU A O 1
ATOM 3712 N N . THR A 1 472 ? -39.026 -37.027 -16.470 1.00 26.84 472 THR A N 1
ATOM 3713 C CA . THR A 1 472 ? -38.884 -36.527 -17.849 1.00 26.84 472 THR A CA 1
ATOM 3714 C C . THR A 1 472 ? -37.590 -37.076 -18.476 1.00 26.84 472 THR A C 1
ATOM 3716 O O . THR A 1 472 ? -36.645 -37.403 -17.755 1.00 26.84 472 THR A O 1
ATOM 3719 N N . PRO A 1 473 ? -37.560 -37.272 -19.807 1.00 29.30 473 PRO A N 1
ATOM 3720 C CA . PRO A 1 473 ? -36.832 -38.370 -20.440 1.00 29.30 473 PRO A CA 1
ATOM 3721 C C . PRO A 1 473 ? -35.342 -38.090 -20.664 1.00 29.30 473 PRO A C 1
ATOM 3723 O O . PRO A 1 473 ? -34.937 -37.044 -21.173 1.00 29.30 473 PRO A O 1
ATOM 3726 N N . SER A 1 474 ? -34.522 -39.092 -20.357 1.00 27.92 474 SER A N 1
ATOM 3727 C CA . SER A 1 474 ? -33.104 -39.157 -20.696 1.00 27.92 474 SER A CA 1
ATOM 3728 C C . SER A 1 474 ? -32.916 -39.483 -22.182 1.00 27.92 474 SER A C 1
ATOM 3730 O O . SER A 1 474 ? -33.121 -40.604 -22.638 1.00 27.92 474 SER A O 1
ATOM 3732 N N . VAL A 1 475 ? -32.472 -38.490 -22.954 1.00 34.25 475 VAL A N 1
ATOM 3733 C CA . VAL A 1 475 ? -31.953 -38.702 -24.311 1.00 34.25 475 VAL A CA 1
ATOM 3734 C C . VAL A 1 475 ? -30.533 -39.263 -24.210 1.00 34.25 475 VAL A C 1
ATOM 3736 O O . VAL A 1 475 ? -29.618 -38.595 -23.723 1.00 34.25 475 VAL A O 1
ATOM 3739 N N . GLU A 1 476 ? -30.342 -40.492 -24.690 1.00 31.23 476 GLU A N 1
ATOM 3740 C CA . GLU A 1 476 ? -29.034 -41.117 -24.891 1.00 31.23 476 GLU A CA 1
ATOM 3741 C C . GLU A 1 476 ? -28.127 -40.241 -25.773 1.00 31.23 476 GLU A C 1
ATOM 3743 O O . GLU A 1 476 ? -28.350 -40.080 -26.975 1.00 31.23 476 GLU A O 1
ATOM 3748 N N . ARG A 1 477 ? -27.038 -39.714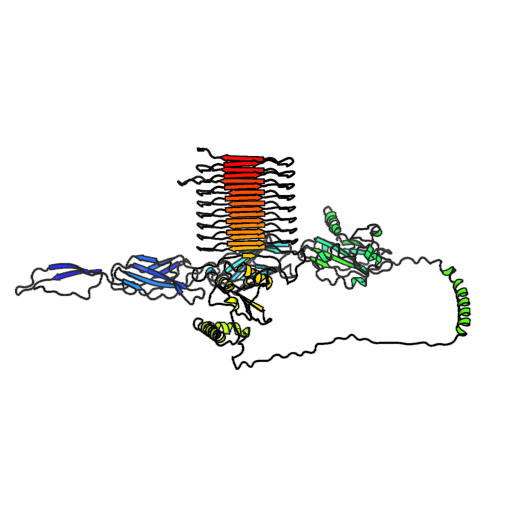 -25.199 1.00 32.00 477 ARG A N 1
ATOM 3749 C CA . ARG A 1 477 ? -25.895 -39.205 -25.971 1.00 32.00 477 ARG A CA 1
ATOM 3750 C C . ARG A 1 477 ? -24.834 -40.296 -26.065 1.00 32.00 477 ARG A C 1
ATOM 3752 O O . ARG A 1 477 ? -24.140 -40.595 -25.094 1.00 32.00 477 ARG A O 1
ATOM 3759 N N . LYS A 1 478 ? -24.711 -40.873 -27.260 1.00 33.59 478 LYS A N 1
ATOM 3760 C CA . LYS A 1 478 ? -23.632 -41.787 -27.646 1.00 33.59 478 LYS A CA 1
ATOM 3761 C C . LYS A 1 478 ? -22.262 -41.119 -27.443 1.00 33.59 478 LYS A C 1
ATOM 3763 O O . LYS A 1 478 ? -21.998 -40.060 -27.998 1.00 33.59 478 LYS A O 1
ATOM 3768 N N . ASN A 1 479 ? -21.426 -41.776 -26.637 1.00 38.16 479 ASN A N 1
ATOM 3769 C CA . ASN A 1 479 ? -19.958 -41.763 -26.603 1.00 38.16 479 ASN A CA 1
ATOM 3770 C C . ASN A 1 479 ? -19.223 -40.503 -27.100 1.00 38.16 479 ASN A C 1
ATOM 3772 O O . ASN A 1 479 ? -18.573 -40.521 -28.141 1.00 38.16 479 ASN A O 1
ATOM 3776 N N . ILE A 1 480 ? -19.180 -39.473 -26.258 1.00 40.16 480 ILE A N 1
ATOM 3777 C CA . ILE A 1 480 ? -18.047 -38.538 -26.201 1.00 40.16 480 ILE A CA 1
ATOM 3778 C C . ILE A 1 480 ? -17.404 -38.765 -24.831 1.00 40.16 480 ILE A C 1
ATOM 3780 O O . ILE A 1 480 ? -18.117 -38.772 -23.824 1.00 40.16 480 ILE A O 1
ATOM 3784 N N . LYS A 1 481 ? -16.093 -39.048 -24.776 1.00 40.28 481 LYS A N 1
ATOM 3785 C CA . LYS A 1 481 ? -15.377 -39.373 -23.526 1.00 40.28 481 LYS A CA 1
ATOM 3786 C C . LYS A 1 481 ? -15.658 -38.290 -22.473 1.00 40.28 481 LYS A C 1
ATOM 3788 O O . LYS A 1 481 ? -15.163 -37.173 -22.575 1.00 40.28 481 LYS A O 1
ATOM 3793 N N . LYS A 1 482 ? -16.479 -38.636 -21.472 1.00 44.44 482 LYS A N 1
ATOM 3794 C CA . LYS A 1 482 ? -16.801 -37.800 -20.308 1.00 44.44 482 LYS A CA 1
ATOM 3795 C C . LYS A 1 482 ? -15.504 -37.299 -19.664 1.00 44.44 482 LYS A C 1
ATOM 3797 O O . LYS A 1 482 ? -14.626 -38.114 -19.420 1.00 44.44 482 LYS A O 1
ATOM 3802 N N . LYS A 1 483 ? -15.459 -35.984 -19.401 1.00 48.50 483 LYS A N 1
ATOM 3803 C CA . LYS A 1 483 ? -14.669 -35.232 -18.401 1.00 48.50 483 LYS A CA 1
ATOM 3804 C C . LYS A 1 483 ? -13.303 -35.834 -18.028 1.00 48.50 483 LYS A C 1
ATOM 3806 O O . LYS A 1 483 ? -13.241 -36.913 -17.453 1.00 48.50 483 LYS A O 1
ATOM 3811 N N . ARG A 1 484 ? -12.218 -35.073 -18.214 1.00 60.62 484 ARG A N 1
ATOM 3812 C CA . ARG A 1 484 ? -10.892 -35.392 -17.653 1.00 60.62 484 ARG A CA 1
ATOM 3813 C C . ARG A 1 484 ? -10.623 -34.551 -16.394 1.00 60.62 484 ARG A C 1
ATOM 3815 O O . ARG A 1 484 ? -9.855 -33.598 -16.476 1.00 60.62 484 ARG A O 1
ATOM 3822 N N . PRO A 1 485 ? -11.258 -34.826 -15.237 1.00 65.75 485 PRO A N 1
ATOM 3823 C CA . PRO A 1 485 ? -10.805 -34.219 -13.998 1.00 65.75 485 PRO A CA 1
ATOM 3824 C C . PRO A 1 485 ? -9.379 -34.706 -13.732 1.00 65.75 485 PRO A C 1
ATOM 3826 O O . PRO A 1 485 ? -9.115 -35.909 -13.712 1.00 65.75 485 PRO A O 1
ATOM 3829 N N . VAL A 1 486 ? -8.457 -33.767 -13.565 1.00 75.31 486 VAL A N 1
ATOM 3830 C CA . VAL A 1 486 ? -7.088 -34.064 -13.148 1.00 75.31 486 VAL A CA 1
ATOM 3831 C C . VAL A 1 486 ? -7.088 -34.075 -11.626 1.00 75.31 486 VAL A C 1
ATOM 3833 O O . VAL A 1 486 ? -7.613 -33.155 -10.998 1.00 75.31 486 VAL A O 1
ATOM 3836 N N . LYS A 1 487 ? -6.555 -35.133 -11.009 1.00 76.56 487 LYS A N 1
ATOM 3837 C CA . LYS A 1 487 ? -6.398 -35.150 -9.552 1.00 76.56 487 LYS A CA 1
ATOM 3838 C C . LYS A 1 487 ? -5.434 -34.033 -9.162 1.00 76.56 487 LYS A C 1
ATOM 3840 O O . LYS A 1 487 ? -4.441 -33.831 -9.849 1.00 76.56 487 LYS A O 1
ATOM 3845 N N . MET A 1 488 ? -5.686 -33.357 -8.041 1.00 71.56 488 MET A N 1
ATOM 3846 C CA . MET A 1 488 ? -4.830 -32.252 -7.579 1.00 71.56 488 MET A CA 1
ATOM 3847 C C . MET A 1 488 ? -3.348 -32.635 -7.491 1.00 71.56 488 MET A C 1
ATOM 3849 O O . MET A 1 488 ? -2.494 -31.834 -7.848 1.00 71.56 488 MET A O 1
ATOM 3853 N N . ILE A 1 489 ? -3.045 -33.873 -7.089 1.00 79.44 489 ILE A N 1
ATOM 3854 C CA . ILE A 1 489 ? -1.667 -34.372 -6.980 1.00 79.44 489 ILE A CA 1
ATOM 3855 C C . ILE A 1 489 ? -0.965 -34.528 -8.340 1.00 79.44 489 ILE A C 1
ATOM 3857 O O . ILE A 1 489 ? 0.253 -34.436 -8.419 1.00 79.44 489 ILE A O 1
ATOM 3861 N N . ASP A 1 490 ? -1.740 -34.713 -9.410 1.00 83.44 490 ASP A N 1
ATOM 3862 C CA . ASP A 1 490 ? -1.253 -34.903 -10.778 1.00 83.44 490 ASP A CA 1
ATOM 3863 C C . ASP A 1 490 ? -1.338 -33.601 -11.600 1.00 83.44 490 ASP A C 1
ATOM 3865 O O . ASP A 1 490 ? -0.921 -33.565 -12.760 1.00 83.44 490 ASP A O 1
ATOM 3869 N N . PHE A 1 491 ? -1.908 -32.530 -11.030 1.00 83.19 491 PHE A N 1
ATOM 3870 C CA . PHE A 1 491 ? -2.227 -31.296 -11.749 1.00 83.19 491 PHE A CA 1
ATOM 3871 C C . PHE A 1 491 ? -0.974 -30.573 -12.242 1.00 83.19 491 PHE A C 1
ATOM 3873 O O . PHE A 1 491 ? -0.897 -30.222 -13.417 1.00 83.19 491 PHE A O 1
ATOM 3880 N N . GLU A 1 492 ? 0.037 -30.427 -11.384 1.00 82.62 492 GLU A N 1
ATOM 3881 C CA . GLU A 1 492 ? 1.308 -29.789 -11.741 1.00 82.62 492 GLU A CA 1
ATOM 3882 C C . GLU A 1 492 ? 2.014 -30.539 -12.880 1.00 82.62 492 GLU A C 1
ATOM 3884 O O . GLU A 1 492 ? 2.392 -29.941 -13.888 1.00 82.62 492 GLU A O 1
ATOM 3889 N N . ALA A 1 493 ? 2.099 -31.868 -12.775 1.00 83.81 493 ALA A N 1
ATOM 3890 C CA . ALA A 1 493 ? 2.687 -32.710 -13.812 1.00 83.81 493 ALA A CA 1
ATOM 3891 C C . ALA A 1 493 ? 1.911 -32.618 -15.136 1.00 83.81 493 ALA A C 1
ATOM 3893 O O . ALA A 1 493 ? 2.515 -32.594 -16.211 1.00 83.81 493 ALA A O 1
ATOM 3894 N N . LYS A 1 494 ? 0.576 -32.527 -15.071 1.00 82.50 494 LYS A N 1
ATOM 3895 C CA . LYS A 1 494 ? -0.276 -32.395 -16.254 1.00 82.50 494 LYS A CA 1
ATOM 3896 C C . LYS A 1 494 ? -0.117 -31.040 -16.940 1.00 82.50 494 LYS A C 1
ATOM 3898 O O . LYS A 1 494 ? -0.022 -30.999 -18.163 1.00 82.50 494 LYS A O 1
ATOM 3903 N N . ILE A 1 495 ? -0.053 -29.950 -16.180 1.00 85.00 495 ILE A N 1
ATOM 3904 C CA . ILE A 1 495 ? 0.188 -28.603 -16.713 1.00 85.00 495 ILE A CA 1
ATOM 3905 C C . ILE A 1 495 ? 1.583 -28.522 -17.342 1.00 85.00 495 ILE A C 1
ATOM 3907 O O . ILE A 1 495 ? 1.718 -28.063 -18.476 1.00 85.00 495 ILE A O 1
ATOM 3911 N N . ALA A 1 496 ? 2.606 -29.063 -16.674 1.00 81.56 496 ALA A N 1
ATOM 3912 C CA . ALA A 1 496 ? 3.956 -29.154 -17.227 1.00 81.56 496 ALA A CA 1
ATOM 3913 C C . ALA A 1 496 ? 4.003 -29.979 -18.525 1.00 81.56 496 ALA A C 1
ATOM 3915 O O . ALA A 1 496 ? 4.757 -29.654 -19.437 1.00 81.56 496 ALA A O 1
ATOM 3916 N N . GLU A 1 497 ? 3.186 -31.032 -18.642 1.00 82.06 497 GLU A N 1
ATOM 3917 C CA . GLU A 1 497 ? 3.034 -31.796 -19.882 1.00 82.06 497 GLU A CA 1
ATOM 3918 C C . GLU A 1 497 ? 2.392 -30.966 -21.003 1.00 82.06 497 GLU A C 1
ATOM 3920 O O . GLU A 1 497 ? 2.861 -31.028 -22.137 1.00 82.06 497 GLU A O 1
ATOM 3925 N N . LEU A 1 498 ? 1.340 -30.197 -20.707 1.00 77.50 498 LEU A N 1
ATOM 3926 C CA . LEU A 1 498 ? 0.623 -29.373 -21.689 1.00 77.50 498 LEU A CA 1
ATOM 3927 C C . LEU A 1 498 ? 1.446 -28.167 -22.176 1.00 77.50 498 LEU A C 1
ATOM 3929 O O . LEU A 1 498 ? 1.288 -27.743 -23.321 1.00 77.50 498 LEU A O 1
ATOM 3933 N N . HIS A 1 499 ? 2.366 -27.665 -21.349 1.00 76.50 499 HIS A N 1
ATOM 3934 C CA . HIS A 1 499 ? 3.332 -26.629 -21.729 1.00 76.50 499 HIS A CA 1
ATOM 3935 C C . HIS A 1 499 ? 4.457 -27.131 -22.649 1.00 76.50 499 HIS A C 1
ATOM 3937 O O . HIS A 1 499 ? 5.149 -26.314 -23.263 1.00 76.50 499 HIS A O 1
ATOM 3943 N N . LYS A 1 500 ? 4.653 -28.454 -22.781 1.00 74.81 500 LYS A N 1
ATOM 3944 C CA . LYS A 1 500 ? 5.658 -29.005 -23.705 1.00 74.81 500 LYS A CA 1
ATOM 3945 C C . LYS A 1 500 ? 5.349 -28.600 -25.144 1.00 74.81 500 LYS A C 1
ATOM 3947 O O . LYS A 1 500 ? 4.195 -28.386 -25.515 1.00 74.81 500 LYS A O 1
ATOM 3952 N N . ASP A 1 501 ? 6.404 -28.536 -25.951 1.00 72.00 501 ASP A N 1
ATOM 3953 C CA . ASP A 1 501 ? 6.315 -28.222 -27.377 1.00 72.00 501 ASP A CA 1
ATOM 3954 C C . ASP A 1 501 ? 5.726 -26.811 -27.623 1.00 72.00 501 ASP A C 1
ATOM 3956 O O . ASP A 1 501 ? 4.848 -26.627 -28.460 1.00 72.00 501 ASP A O 1
ATOM 3960 N N . SER A 1 502 ? 6.177 -25.805 -26.854 1.00 72.75 502 SER A N 1
ATOM 3961 C CA . SER A 1 502 ? 5.762 -24.392 -26.982 1.00 72.75 502 SER A CA 1
ATOM 3962 C C . SER A 1 502 ? 4.245 -24.172 -26.877 1.00 72.75 502 SER A C 1
ATOM 3964 O O . SER A 1 502 ? 3.660 -23.439 -27.672 1.00 72.75 502 SER A O 1
ATOM 3966 N N . ASN A 1 503 ? 3.596 -24.802 -25.891 1.00 75.94 503 ASN A N 1
ATOM 3967 C CA . ASN A 1 503 ? 2.140 -24.761 -25.680 1.00 75.94 503 ASN A CA 1
ATOM 3968 C C . ASN A 1 503 ? 1.300 -25.366 -26.823 1.00 75.94 503 ASN A C 1
ATOM 3970 O O . ASN A 1 503 ? 0.080 -25.185 -26.840 1.00 75.94 503 ASN A O 1
ATOM 3974 N N . LEU A 1 504 ? 1.894 -26.120 -27.757 1.00 76.12 504 LEU A N 1
ATOM 3975 C CA . LEU A 1 504 ? 1.156 -26.749 -28.860 1.00 76.12 504 LEU A CA 1
ATOM 3976 C C . LEU A 1 504 ? 0.030 -27.662 -28.354 1.00 76.12 504 LEU A C 1
ATOM 3978 O O . LEU A 1 504 ? -1.031 -27.750 -28.964 1.00 76.12 504 LEU A O 1
ATOM 3982 N N . ARG A 1 505 ? 0.225 -28.311 -27.203 1.00 75.38 505 ARG A N 1
ATOM 3983 C CA . ARG A 1 505 ? -0.787 -29.193 -26.607 1.00 75.38 505 ARG A CA 1
ATOM 3984 C C . ARG A 1 505 ? -1.955 -28.424 -25.992 1.00 75.38 505 ARG A C 1
ATOM 3986 O O . ARG A 1 505 ? -3.080 -28.901 -26.096 1.00 75.38 505 ARG A O 1
ATOM 3993 N N . PHE A 1 506 ? -1.718 -27.229 -25.446 1.00 80.19 506 PHE A N 1
ATOM 3994 C CA . PHE A 1 506 ? -2.797 -26.303 -25.085 1.00 80.19 506 PHE A CA 1
ATOM 3995 C C . PHE A 1 506 ? -3.557 -25.824 -26.322 1.00 80.19 506 PHE A C 1
ATOM 3997 O O . PHE A 1 506 ? -4.782 -25.770 -26.298 1.00 80.19 506 PHE A O 1
ATOM 4004 N N . ALA A 1 507 ? -2.853 -25.529 -27.419 1.00 75.25 507 ALA A N 1
ATOM 4005 C CA . ALA A 1 507 ? -3.498 -25.161 -28.677 1.00 75.25 507 ALA A CA 1
ATOM 4006 C C . ALA A 1 507 ? -4.360 -26.312 -29.230 1.00 75.25 507 ALA A C 1
ATOM 4008 O O . ALA A 1 507 ? -5.492 -26.083 -29.643 1.00 75.25 507 ALA A O 1
ATOM 4009 N N . HIS A 1 508 ? -3.872 -27.555 -29.174 1.00 75.50 508 HIS A N 1
ATOM 4010 C CA . HIS A 1 508 ? -4.646 -28.735 -29.567 1.00 75.50 508 HIS A CA 1
ATOM 4011 C C . HIS A 1 508 ? -5.878 -28.954 -28.681 1.00 75.50 508 HIS A C 1
ATOM 4013 O O . HIS A 1 508 ? -6.949 -29.235 -29.209 1.00 75.50 508 HIS A O 1
ATOM 4019 N N . GLU A 1 509 ? -5.753 -28.804 -27.359 1.00 77.94 509 GLU A N 1
ATOM 4020 C CA . GLU A 1 509 ? -6.893 -28.900 -26.436 1.00 77.94 509 GLU A CA 1
ATOM 4021 C C . GLU A 1 509 ? -7.920 -27.786 -26.690 1.00 77.94 509 GLU A C 1
ATOM 4023 O O . GLU A 1 509 ? -9.123 -28.039 -26.696 1.00 77.94 509 GLU A O 1
ATOM 4028 N N . TYR A 1 510 ? -7.463 -26.566 -26.975 1.00 77.50 510 TYR A N 1
ATOM 4029 C CA . TYR A 1 510 ? -8.327 -25.443 -27.331 1.00 77.50 510 TYR A CA 1
ATOM 4030 C C . TYR A 1 510 ? -9.083 -25.676 -28.650 1.00 77.50 510 TYR A C 1
ATOM 4032 O O . TYR A 1 510 ? -10.285 -25.416 -28.728 1.00 77.50 510 TYR A O 1
ATOM 4040 N N . GLU A 1 511 ? -8.417 -26.216 -29.674 1.00 74.50 511 GLU A N 1
ATOM 4041 C CA . GLU A 1 511 ? -9.068 -26.599 -30.933 1.00 74.50 511 GLU A CA 1
ATOM 4042 C C . GLU A 1 511 ? -10.024 -27.794 -30.749 1.00 74.50 511 GLU A C 1
ATOM 4044 O O . GLU A 1 511 ? -11.130 -27.782 -31.289 1.00 74.50 511 GLU A O 1
ATOM 4049 N N . GLU A 1 512 ? -9.681 -28.786 -29.918 1.00 73.25 512 GLU A N 1
ATOM 4050 C CA . GLU A 1 512 ? -10.590 -29.885 -29.552 1.00 73.25 512 GLU A CA 1
ATOM 4051 C C . GLU A 1 512 ? -11.858 -29.338 -28.871 1.00 73.25 512 GLU A C 1
ATOM 4053 O O . GLU A 1 512 ? -12.974 -29.703 -29.251 1.00 73.25 512 GLU A O 1
ATOM 4058 N N . LEU A 1 513 ? -11.722 -28.385 -27.941 1.00 70.44 513 LEU A N 1
ATOM 4059 C CA . LEU A 1 513 ? -12.858 -27.705 -27.310 1.00 70.44 513 LEU A CA 1
ATOM 4060 C C . LEU A 1 513 ? -13.729 -26.945 -28.322 1.00 70.44 513 LEU A C 1
ATOM 4062 O O . LEU A 1 513 ? -14.957 -27.004 -28.217 1.00 70.44 513 LEU A O 1
ATOM 4066 N N . LYS A 1 514 ? -13.140 -26.285 -29.328 1.00 65.50 514 LYS A N 1
ATOM 4067 C CA . LYS A 1 514 ? -13.905 -25.664 -30.427 1.00 65.50 514 LYS A CA 1
ATOM 4068 C C . LYS A 1 514 ? -14.722 -26.684 -31.215 1.00 65.50 514 LYS A C 1
ATOM 4070 O O . LYS A 1 514 ? -15.889 -26.435 -31.493 1.00 65.50 514 LYS A O 1
ATOM 4075 N N . THR A 1 515 ? -14.158 -27.852 -31.527 1.00 65.12 515 THR A N 1
ATOM 4076 C CA . THR A 1 515 ? -14.915 -28.911 -32.224 1.00 65.12 515 THR A CA 1
ATOM 4077 C C . THR A 1 515 ? -16.060 -29.480 -31.380 1.00 65.12 515 THR A C 1
ATOM 4079 O O . THR A 1 515 ? -17.104 -29.833 -31.920 1.00 65.12 515 THR A O 1
ATOM 4082 N N . LEU A 1 516 ? -15.908 -29.509 -30.050 1.00 61.53 516 LEU A N 1
ATOM 4083 C CA . LEU A 1 516 ? -16.954 -29.924 -29.106 1.00 61.53 516 LEU A CA 1
ATOM 4084 C C . LEU A 1 516 ? -18.066 -28.876 -28.930 1.00 61.53 516 LEU A C 1
ATOM 4086 O O . LEU A 1 516 ? -19.126 -29.205 -28.396 1.00 61.53 516 LEU A O 1
ATOM 4090 N N . THR A 1 517 ? -17.815 -27.633 -29.347 1.00 58.22 517 THR A N 1
ATOM 4091 C CA . THR A 1 517 ? -18.698 -26.465 -29.193 1.00 58.22 517 THR A CA 1
ATOM 4092 C C . THR A 1 517 ? -19.210 -25.906 -30.516 1.00 58.22 517 THR A C 1
ATOM 4094 O O . THR A 1 517 ? -19.875 -24.874 -30.512 1.00 58.22 517 THR A O 1
ATOM 4097 N N . ASP A 1 518 ? -18.979 -26.604 -31.636 1.00 59.53 518 ASP A N 1
ATOM 4098 C CA . ASP A 1 518 ? -19.479 -26.194 -32.949 1.00 59.53 518 ASP A CA 1
ATOM 4099 C C . ASP A 1 518 ? -21.025 -26.146 -32.937 1.00 59.53 518 ASP A C 1
ATOM 4101 O O . ASP A 1 518 ? -21.672 -27.194 -32.763 1.00 59.53 518 ASP A O 1
ATOM 4105 N N . PRO A 1 519 ? -21.639 -24.967 -33.172 1.00 52.28 519 PRO A N 1
ATOM 4106 C CA . PRO A 1 519 ? -23.091 -24.789 -33.212 1.00 52.28 519 PRO A CA 1
ATOM 4107 C C . PRO A 1 519 ? -23.806 -25.732 -34.189 1.00 52.28 519 PRO A C 1
ATOM 4109 O O . PRO A 1 519 ? -24.965 -26.079 -33.976 1.00 52.28 519 PRO A O 1
ATOM 4112 N N . LYS A 1 520 ? -23.124 -26.208 -35.243 1.00 53.56 520 LYS A N 1
ATOM 4113 C CA . LYS A 1 520 ? -23.686 -27.170 -36.208 1.00 53.56 520 LYS A CA 1
ATOM 4114 C C . LYS A 1 520 ? -23.876 -28.571 -35.620 1.00 53.56 520 LYS A C 1
ATOM 4116 O O . LYS A 1 520 ? -24.666 -29.354 -36.147 1.00 53.56 520 LYS A O 1
ATOM 4121 N N . THR A 1 521 ? -23.161 -28.892 -34.543 1.00 52.78 521 THR A N 1
ATOM 4122 C CA . THR A 1 521 ? -23.188 -30.206 -33.880 1.00 52.78 521 THR A CA 1
ATOM 4123 C C . THR A 1 521 ? -23.970 -30.206 -32.562 1.00 52.78 521 THR A C 1
ATOM 4125 O O . THR A 1 521 ? -24.524 -31.242 -32.182 1.00 52.78 521 THR A O 1
ATOM 4128 N N . MET A 1 522 ? -24.113 -29.055 -31.894 1.00 58.56 522 MET A N 1
ATOM 4129 C CA . MET A 1 522 ? -24.960 -28.904 -30.705 1.00 58.56 522 MET A CA 1
ATOM 4130 C C . MET A 1 522 ? -26.429 -28.628 -31.073 1.00 58.56 522 MET A C 1
ATOM 4132 O O . MET A 1 522 ? -26.868 -27.485 -31.166 1.00 58.56 522 MET A O 1
ATOM 4136 N N . LYS A 1 523 ? -27.244 -29.684 -31.221 1.00 51.78 523 LYS A N 1
ATOM 4137 C CA . LYS A 1 523 ? -28.711 -29.534 -31.319 1.00 51.78 523 LYS A CA 1
ATOM 4138 C C . LYS A 1 523 ? -29.270 -28.847 -30.061 1.00 51.78 523 LYS A C 1
ATOM 4140 O O . LYS A 1 523 ? -29.211 -29.432 -28.979 1.00 51.78 523 LYS A O 1
ATOM 4145 N N . GLY A 1 524 ? -29.860 -27.659 -30.228 1.00 57.97 524 GLY A N 1
ATOM 4146 C CA . GLY A 1 524 ? -30.632 -26.952 -29.192 1.00 57.97 524 GLY A CA 1
ATOM 4147 C C . GLY A 1 524 ? -29.909 -25.819 -28.453 1.00 57.97 524 GLY A C 1
ATOM 4148 O O . GLY A 1 524 ? -30.431 -25.348 -27.449 1.00 57.97 524 GLY A O 1
ATOM 4149 N N . VAL A 1 525 ? -28.734 -25.384 -28.919 1.00 67.12 525 VAL A N 1
ATOM 4150 C CA . VAL A 1 525 ? -28.014 -24.227 -28.360 1.00 67.12 525 VAL A CA 1
ATOM 4151 C C . VAL A 1 525 ? -28.140 -23.043 -29.320 1.00 67.12 525 VAL A C 1
ATOM 4153 O O . VAL A 1 525 ? -27.728 -23.141 -30.472 1.00 67.12 525 VAL A O 1
ATOM 4156 N N . THR A 1 526 ? -28.737 -21.945 -28.856 1.00 78.44 526 THR A N 1
ATOM 4157 C CA . THR A 1 526 ? -29.036 -20.738 -29.647 1.00 78.44 526 THR A CA 1
ATOM 4158 C C . THR A 1 526 ? -28.421 -19.494 -28.997 1.00 78.44 526 THR A C 1
ATOM 4160 O O . THR A 1 526 ? -28.066 -19.528 -27.816 1.00 78.44 526 THR A O 1
ATOM 4163 N N . THR A 1 527 ? -28.267 -18.419 -29.771 1.00 81.81 527 THR A N 1
ATOM 4164 C CA . THR A 1 527 ? -27.755 -17.098 -29.341 1.00 81.81 527 THR A CA 1
ATOM 4165 C C . THR A 1 527 ? -28.698 -15.964 -29.766 1.00 81.81 527 THR A C 1
ATOM 4167 O O . THR A 1 527 ? -28.286 -14.810 -29.875 1.00 81.81 527 THR A O 1
ATOM 4170 N N . PHE A 1 528 ? -29.962 -16.287 -30.055 1.00 84.06 528 PHE A N 1
ATOM 4171 C CA . PHE A 1 528 ? -30.910 -15.387 -30.711 1.00 84.06 528 PHE A CA 1
ATOM 4172 C C . PHE A 1 528 ? -31.183 -14.124 -29.893 1.00 84.06 528 PHE A C 1
ATOM 4174 O O . PHE A 1 528 ? -31.380 -13.058 -30.472 1.00 84.06 528 PHE A O 1
ATOM 4181 N N . LEU A 1 529 ? -31.152 -14.213 -28.557 1.00 83.50 529 LEU A N 1
ATOM 4182 C CA . LEU A 1 529 ? -31.401 -13.060 -27.691 1.00 83.50 529 LEU A CA 1
ATOM 4183 C C . LEU A 1 529 ? -30.309 -11.992 -27.834 1.00 83.50 529 LEU A C 1
ATOM 4185 O O . LEU A 1 529 ? -30.594 -10.800 -27.769 1.00 83.50 529 LEU A O 1
ATOM 4189 N N . ALA A 1 530 ? -29.062 -12.407 -28.060 1.00 84.69 530 ALA A N 1
ATOM 4190 C CA . ALA A 1 530 ? -27.951 -11.487 -28.282 1.00 84.69 530 ALA A CA 1
ATOM 4191 C C . ALA A 1 530 ? -27.979 -10.839 -29.675 1.00 84.69 530 ALA A C 1
ATOM 4193 O O . ALA A 1 530 ? -27.332 -9.814 -29.887 1.00 84.69 530 ALA A O 1
ATOM 4194 N N . GLU A 1 531 ? -28.719 -11.432 -30.613 1.00 84.00 531 GLU A N 1
ATOM 4195 C CA . GLU A 1 531 ? -28.811 -11.016 -32.014 1.00 84.00 531 GLU A CA 1
ATOM 4196 C C . GLU A 1 531 ? -30.042 -10.151 -32.318 1.00 84.00 531 GLU A C 1
ATOM 4198 O O . GLU A 1 531 ? -30.217 -9.730 -33.460 1.00 84.00 531 GLU A O 1
ATOM 4203 N N . THR A 1 532 ? -30.887 -9.842 -31.332 1.00 85.00 532 THR A N 1
ATOM 4204 C CA . THR A 1 532 ? -31.972 -8.858 -31.493 1.00 85.00 532 THR A CA 1
ATOM 4205 C C . THR A 1 532 ? -31.393 -7.462 -31.742 1.00 85.00 532 THR A C 1
ATOM 4207 O O . THR A 1 532 ? -30.355 -7.134 -31.164 1.00 85.00 532 THR A O 1
ATOM 4210 N N . GLU A 1 533 ? -32.060 -6.629 -32.549 1.00 78.88 533 GLU A N 1
ATOM 4211 C CA . GLU A 1 533 ? -31.553 -5.304 -32.961 1.00 78.88 533 GLU A CA 1
ATOM 4212 C C . GLU A 1 533 ? -31.063 -4.437 -31.787 1.00 78.88 533 GLU A C 1
ATOM 4214 O O . GLU A 1 533 ? -29.978 -3.860 -31.875 1.00 78.88 533 GLU A O 1
ATOM 4219 N N . ASP A 1 534 ? -31.770 -4.444 -30.654 1.00 79.44 534 ASP A N 1
ATOM 4220 C CA . ASP A 1 534 ? -31.416 -3.634 -29.479 1.00 79.44 534 ASP A CA 1
ATOM 4221 C C . ASP A 1 534 ? -30.187 -4.171 -28.720 1.00 79.44 534 ASP A C 1
ATOM 4223 O O . ASP A 1 534 ? -29.332 -3.413 -28.255 1.00 79.44 534 ASP A O 1
ATOM 4227 N N . ASN A 1 535 ? -30.041 -5.498 -28.639 1.00 85.88 535 ASN A N 1
ATOM 4228 C CA . ASN A 1 535 ? -28.963 -6.150 -27.884 1.00 85.88 535 ASN A CA 1
ATOM 4229 C C . ASN A 1 535 ? -27.646 -6.243 -28.662 1.00 85.88 535 ASN A C 1
ATOM 4231 O O . ASN A 1 535 ? -26.582 -6.359 -28.046 1.00 85.88 535 ASN A O 1
ATOM 4235 N N . LYS A 1 536 ? -27.672 -6.119 -29.998 1.00 85.88 536 LYS A N 1
ATOM 4236 C CA . LYS A 1 536 ? -26.454 -6.120 -30.831 1.00 85.88 536 LYS A CA 1
ATOM 4237 C C . LYS A 1 536 ? -25.438 -5.081 -30.360 1.00 85.88 536 LYS A C 1
ATOM 4239 O O . LYS A 1 536 ? -24.245 -5.372 -30.310 1.00 85.88 536 LYS A O 1
ATOM 4244 N N . LEU A 1 537 ? -25.913 -3.898 -29.961 1.00 83.44 537 LEU A N 1
ATOM 4245 C CA . LEU A 1 537 ? -25.081 -2.785 -29.489 1.00 83.44 537 LEU A CA 1
ATOM 4246 C C . LEU A 1 537 ? -24.489 -3.006 -28.086 1.00 83.44 537 LEU A C 1
ATOM 4248 O O . LEU A 1 537 ? -23.593 -2.265 -27.675 1.00 83.44 537 LEU A O 1
ATOM 4252 N N . LYS A 1 538 ? -24.962 -4.022 -27.355 1.00 86.19 538 LYS A N 1
ATOM 4253 C CA . LYS A 1 538 ? -24.451 -4.418 -26.037 1.00 86.19 538 LYS A CA 1
ATOM 4254 C C . LYS A 1 538 ? -23.362 -5.499 -26.123 1.00 86.19 538 LYS A C 1
ATOM 4256 O O . LYS A 1 538 ? -22.698 -5.774 -25.124 1.00 86.19 538 LYS A O 1
ATOM 4261 N N . ASN A 1 539 ? -23.111 -6.075 -27.302 1.00 87.25 539 ASN A N 1
ATOM 4262 C CA . ASN A 1 539 ? -22.051 -7.063 -27.522 1.00 87.25 539 ASN A CA 1
ATOM 4263 C C . ASN A 1 539 ? -20.737 -6.397 -27.955 1.00 87.25 539 ASN A C 1
ATOM 4265 O O . ASN A 1 539 ? -20.702 -5.582 -28.873 1.00 87.25 539 ASN A O 1
ATOM 4269 N N . ARG A 1 540 ? -19.619 -6.779 -27.328 1.00 85.00 540 ARG A N 1
ATOM 4270 C CA . ARG A 1 540 ? -18.277 -6.276 -27.667 1.00 85.00 540 ARG A CA 1
ATOM 4271 C C . ARG A 1 540 ? -17.779 -6.798 -29.015 1.00 85.00 540 ARG A C 1
ATOM 4273 O O . ARG A 1 540 ? -17.067 -6.084 -29.718 1.00 85.00 540 ARG A O 1
ATOM 4280 N N . TYR A 1 541 ? -18.112 -8.043 -29.343 1.00 81.50 541 TYR A N 1
ATOM 4281 C CA . TYR A 1 541 ? -17.709 -8.702 -30.578 1.00 81.50 541 TYR A CA 1
ATOM 4282 C C . TYR A 1 541 ? -18.930 -9.293 -31.267 1.00 81.50 541 TYR A C 1
ATOM 4284 O O . TYR A 1 541 ? -19.795 -9.875 -30.619 1.00 81.50 541 TYR A O 1
ATOM 4292 N N . VAL A 1 542 ? -18.962 -9.188 -32.593 1.00 76.38 542 VAL A N 1
ATOM 4293 C CA . VAL A 1 542 ? -20.075 -9.686 -33.416 1.00 76.38 542 VAL A CA 1
ATOM 4294 C C . VAL A 1 542 ? -20.168 -11.215 -33.376 1.00 76.38 542 VAL A C 1
ATOM 4296 O O . VAL A 1 542 ? -21.246 -11.775 -33.508 1.00 76.38 542 VAL A O 1
ATOM 4299 N N . ASN A 1 543 ? -19.039 -11.898 -33.184 1.00 73.75 543 ASN A N 1
ATOM 4300 C CA . ASN A 1 543 ? -18.919 -13.353 -33.262 1.00 73.75 543 ASN A CA 1
ATOM 4301 C C . ASN A 1 543 ? -18.702 -14.044 -31.903 1.00 73.75 543 ASN A C 1
ATOM 4303 O O . ASN A 1 543 ? -18.428 -15.241 -31.882 1.00 73.75 543 ASN A O 1
ATOM 4307 N N . ILE A 1 544 ? -18.779 -13.314 -30.784 1.00 82.38 544 ILE A N 1
ATOM 4308 C CA . ILE A 1 544 ? -18.657 -13.877 -29.428 1.00 82.38 544 ILE A CA 1
ATOM 4309 C C . ILE A 1 544 ? -19.921 -13.504 -28.656 1.00 82.38 544 ILE A C 1
ATOM 4311 O O . ILE A 1 544 ? -19.995 -12.456 -28.011 1.00 82.38 544 ILE A O 1
ATOM 4315 N N . LEU A 1 545 ? -20.935 -14.357 -28.784 1.00 86.25 545 LEU A N 1
ATOM 4316 C CA . LEU A 1 545 ? -22.280 -14.128 -28.266 1.00 86.25 545 LEU A CA 1
ATOM 4317 C C . LEU A 1 545 ? -22.598 -15.107 -27.128 1.00 86.25 545 LEU A C 1
ATOM 4319 O O . LEU A 1 545 ? -22.139 -16.252 -27.169 1.00 86.25 545 LEU A O 1
ATOM 4323 N N . PRO A 1 546 ? -23.376 -14.680 -26.119 1.00 88.75 546 PRO A N 1
ATOM 4324 C CA . PRO A 1 546 ? -23.775 -15.537 -25.023 1.00 88.75 546 PRO A CA 1
ATOM 4325 C C . PRO A 1 546 ? -24.845 -16.527 -25.486 1.00 88.75 546 PRO A C 1
ATOM 4327 O O . PRO A 1 546 ? -25.708 -16.202 -26.302 1.00 88.75 546 PRO A O 1
ATOM 4330 N N . TYR A 1 547 ? -24.833 -17.731 -24.925 1.00 85.69 547 TYR A N 1
ATOM 4331 C CA . TYR A 1 547 ? -25.850 -18.734 -25.231 1.00 85.69 547 TYR A CA 1
ATOM 4332 C C . TYR A 1 547 ? -27.163 -18.474 -24.487 1.00 85.69 547 TYR A C 1
ATOM 4334 O O . TYR A 1 547 ? -27.158 -18.288 -23.271 1.00 85.69 547 TYR A O 1
ATOM 4342 N N . ASP A 1 548 ? -28.299 -18.576 -25.178 1.00 83.12 548 ASP A N 1
ATOM 4343 C CA . ASP A 1 548 ? -29.626 -18.243 -24.637 1.00 83.12 548 ASP A CA 1
ATOM 4344 C C . ASP A 1 548 ? -30.001 -19.089 -23.405 1.00 83.12 548 ASP A C 1
ATOM 4346 O O . ASP A 1 548 ? -30.640 -18.612 -22.470 1.00 83.12 548 ASP A O 1
ATOM 4350 N N . HIS A 1 549 ? -29.582 -20.356 -23.380 1.00 81.06 549 HIS A N 1
ATOM 4351 C CA . HIS A 1 549 ? -29.971 -21.329 -22.354 1.00 81.06 549 HIS A CA 1
ATOM 4352 C C . HIS A 1 549 ? -29.251 -21.156 -21.002 1.00 81.06 549 HIS A C 1
ATOM 4354 O O . HIS A 1 549 ? -29.721 -21.682 -19.992 1.00 81.06 549 HIS A O 1
ATOM 4360 N N . THR A 1 550 ? -28.130 -20.428 -20.954 1.00 87.06 550 THR A N 1
ATOM 4361 C CA . THR A 1 550 ? -27.384 -20.139 -19.712 1.00 87.06 550 THR A CA 1
ATOM 4362 C C . THR A 1 550 ? -27.123 -18.651 -19.513 1.00 87.06 550 THR A C 1
ATOM 4364 O O . THR A 1 550 ? -26.287 -18.290 -18.686 1.00 87.06 550 THR A O 1
ATOM 4367 N N . ILE A 1 551 ? -27.774 -17.773 -20.276 1.00 89.75 551 ILE A N 1
ATOM 4368 C CA . ILE A 1 551 ? -27.538 -16.331 -20.182 1.00 89.75 551 ILE A CA 1
ATOM 4369 C C . ILE A 1 551 ? -27.939 -15.791 -18.807 1.00 89.75 551 ILE A C 1
ATOM 4371 O O . ILE A 1 551 ? -28.928 -16.226 -18.208 1.00 89.75 551 ILE A O 1
ATOM 4375 N N . VAL A 1 552 ? -27.158 -14.844 -18.296 1.00 92.31 552 VAL A N 1
ATOM 4376 C CA . VAL A 1 552 ? -27.528 -14.074 -17.110 1.00 92.31 552 VAL A CA 1
ATOM 4377 C C . VAL A 1 552 ? -28.518 -12.995 -17.542 1.00 92.31 552 VAL A C 1
ATOM 4379 O O . VAL A 1 552 ? -28.198 -12.161 -18.385 1.00 92.31 552 VAL A O 1
ATOM 4382 N N . LYS A 1 553 ? -29.728 -13.021 -16.980 1.00 89.81 553 LYS A N 1
ATOM 4383 C CA . LYS A 1 553 ? -30.756 -11.998 -17.212 1.00 89.81 553 LYS A CA 1
ATOM 4384 C C . LYS A 1 553 ? -30.808 -11.057 -16.018 1.00 89.81 553 LYS A C 1
ATOM 4386 O O . LYS A 1 553 ? -30.866 -11.534 -14.883 1.00 89.81 553 LYS A O 1
ATOM 4391 N N . LEU A 1 554 ? -30.779 -9.756 -16.284 1.00 87.44 554 LEU A N 1
ATOM 4392 C CA . LEU A 1 554 ? -30.935 -8.724 -15.265 1.00 87.44 554 LEU A CA 1
ATOM 4393 C C . LEU A 1 554 ? -32.413 -8.565 -14.914 1.00 87.44 554 LEU A C 1
ATOM 4395 O O . LEU A 1 554 ? -33.289 -8.870 -15.726 1.00 87.44 554 LEU A O 1
ATOM 4399 N N . LEU A 1 555 ? -32.702 -8.088 -13.707 1.00 80.44 555 LEU A N 1
ATOM 4400 C CA . LEU A 1 555 ? -34.074 -7.751 -13.323 1.00 80.44 555 LEU A CA 1
ATOM 4401 C C . LEU A 1 555 ? -34.602 -6.572 -14.186 1.00 80.44 555 LEU A C 1
ATOM 4403 O O . LEU A 1 555 ? -33.838 -5.914 -14.887 1.00 80.44 555 LEU A O 1
ATOM 4407 N N . PRO A 1 556 ? -35.898 -6.256 -14.197 1.00 76.56 556 PRO A N 1
ATOM 4408 C CA . PRO A 1 556 ? -36.397 -4.966 -14.700 1.00 76.56 556 PRO A CA 1
ATOM 4409 C C . PRO A 1 556 ? -36.183 -3.846 -13.654 1.00 76.56 556 PRO A C 1
ATOM 4411 O O . PRO A 1 556 ? -36.082 -4.153 -12.464 1.00 76.56 556 PRO A O 1
ATOM 4414 N N . LEU A 1 557 ? -36.027 -2.573 -14.063 1.00 68.25 557 LEU A N 1
ATOM 4415 C CA . LEU A 1 557 ? -35.849 -1.428 -13.137 1.00 68.25 557 LEU A CA 1
ATOM 4416 C C . LEU A 1 557 ? -37.174 -0.694 -12.821 1.00 68.25 557 LEU A C 1
ATOM 4418 O O . LEU A 1 557 ? -37.208 0.086 -11.866 1.00 68.25 557 LEU A O 1
ATOM 4422 N N . GLY A 1 558 ? -38.266 -1.011 -13.527 1.00 62.62 558 GLY A N 1
ATOM 4423 C CA . GLY A 1 558 ? -39.631 -0.520 -13.308 1.00 62.62 558 GLY A CA 1
ATOM 4424 C C . GLY A 1 558 ? -40.675 -1.262 -14.160 1.00 62.62 558 GLY A C 1
ATOM 4425 O O . GLY A 1 558 ? -40.314 -2.087 -14.998 1.00 62.62 558 GLY A O 1
ATOM 4426 N N . ASP A 1 559 ? -41.964 -0.972 -13.939 1.00 55.44 559 ASP A N 1
ATOM 4427 C CA . ASP A 1 559 ? -43.094 -1.629 -14.630 1.00 55.44 559 ASP A CA 1
ATOM 4428 C C . ASP A 1 559 ? -43.225 -1.229 -16.121 1.00 55.44 559 ASP A C 1
ATOM 4430 O O . ASP A 1 559 ? -43.865 -1.946 -16.888 1.00 55.44 559 ASP A O 1
ATOM 4434 N N . ASP A 1 560 ? -42.579 -0.129 -16.537 1.00 52.31 560 ASP A N 1
ATOM 4435 C CA . ASP A 1 560 ? -42.603 0.423 -17.906 1.00 52.31 560 ASP A CA 1
ATOM 4436 C C . ASP A 1 560 ? -41.291 0.192 -18.699 1.00 52.31 560 ASP A C 1
ATOM 4438 O O . ASP A 1 560 ? -41.146 0.701 -19.812 1.00 52.31 560 ASP A O 1
ATOM 4442 N N . ASP A 1 561 ? -40.308 -0.536 -18.152 1.00 54.34 561 ASP A N 1
ATOM 4443 C CA . ASP A 1 561 ? -39.006 -0.716 -18.814 1.00 54.34 561 ASP A CA 1
ATOM 4444 C C . ASP A 1 561 ? -39.032 -1.788 -19.919 1.00 54.34 561 ASP A C 1
ATOM 4446 O O . ASP A 1 561 ? -39.435 -2.932 -19.705 1.00 54.34 561 ASP A O 1
ATOM 4450 N N . GLU A 1 562 ? -38.508 -1.438 -21.099 1.00 56.41 562 GLU A N 1
ATOM 4451 C CA . GLU A 1 562 ? -38.367 -2.342 -22.247 1.00 56.41 562 GLU A CA 1
ATOM 4452 C C . GLU A 1 562 ? -37.419 -3.528 -21.950 1.00 56.41 562 GLU A C 1
ATOM 4454 O O . GLU A 1 562 ? -36.396 -3.389 -21.262 1.00 56.41 562 GLU A O 1
ATOM 4459 N N . GLU A 1 563 ? -37.709 -4.702 -22.535 1.00 53.84 563 GLU A N 1
ATOM 4460 C CA . GLU A 1 563 ? -36.944 -5.953 -22.362 1.00 53.84 563 GLU A CA 1
ATOM 4461 C C . GLU A 1 563 ? -35.435 -5.801 -22.660 1.00 53.84 563 GLU A C 1
ATOM 4463 O O . GLU A 1 563 ? -34.613 -6.513 -22.076 1.00 53.84 563 GLU A O 1
ATOM 4468 N N . ALA A 1 564 ? -35.039 -4.833 -23.497 1.00 52.84 564 ALA A N 1
ATOM 4469 C CA . ALA A 1 564 ? -33.644 -4.524 -23.830 1.00 52.84 564 ALA A CA 1
ATOM 4470 C C . ALA A 1 564 ? -32.790 -4.092 -22.614 1.00 52.84 564 ALA A C 1
ATOM 4472 O O . ALA A 1 564 ? -31.564 -4.264 -22.606 1.00 52.84 564 ALA A O 1
ATOM 4473 N N . SER A 1 565 ? -33.408 -3.576 -21.545 1.00 64.06 565 SER A N 1
ATOM 4474 C CA . SER A 1 565 ? -32.723 -3.212 -20.291 1.00 64.06 565 SER A CA 1
ATOM 4475 C C . SER A 1 565 ? -32.271 -4.428 -19.464 1.00 64.06 565 SER A C 1
ATOM 4477 O O . SER A 1 565 ? -31.449 -4.295 -18.556 1.00 64.06 565 SER A O 1
ATOM 4479 N N . THR A 1 566 ? -32.770 -5.625 -19.794 1.00 79.56 566 THR A N 1
ATOM 4480 C CA . THR A 1 566 ? -32.529 -6.858 -19.022 1.00 79.56 566 THR A CA 1
ATOM 4481 C C . THR A 1 566 ? -31.367 -7.706 -19.556 1.00 79.56 566 THR A C 1
ATOM 4483 O O . THR A 1 566 ? -30.963 -8.689 -18.928 1.00 79.56 566 THR A O 1
ATOM 4486 N N . PHE A 1 567 ? -30.812 -7.343 -20.716 1.00 89.69 567 PHE A N 1
ATOM 4487 C CA . PHE A 1 567 ? -29.772 -8.109 -21.400 1.00 89.69 567 PHE A CA 1
ATOM 4488 C C . PHE A 1 567 ? -28.352 -7.710 -20.982 1.00 89.69 567 PHE A C 1
ATOM 4490 O O . PHE A 1 567 ? -27.989 -6.533 -20.994 1.00 89.69 567 PHE A O 1
ATOM 4497 N N . ILE A 1 568 ? -27.511 -8.721 -20.742 1.00 92.19 568 ILE A N 1
ATOM 4498 C CA . ILE A 1 568 ? -26.056 -8.594 -20.658 1.00 92.19 568 ILE A CA 1
ATOM 4499 C C . ILE A 1 568 ? -25.369 -9.793 -21.326 1.00 92.19 568 ILE A C 1
ATOM 4501 O O . ILE A 1 568 ? -25.825 -10.931 -21.218 1.00 92.19 568 ILE A O 1
ATOM 4505 N N . ASN A 1 569 ? -24.237 -9.553 -21.996 1.00 92.44 569 ASN A N 1
ATOM 4506 C CA . ASN A 1 569 ? -23.405 -10.609 -22.577 1.00 92.44 569 ASN A CA 1
ATOM 4507 C C . ASN A 1 569 ? -22.594 -11.334 -21.489 1.00 92.44 569 ASN A C 1
ATOM 4509 O O . ASN A 1 569 ? -21.410 -11.055 -21.265 1.00 92.44 569 ASN A O 1
ATOM 4513 N N . ALA A 1 570 ? -23.282 -12.237 -20.788 1.00 93.56 570 ALA A N 1
ATOM 4514 C CA . ALA A 1 570 ? -22.722 -13.103 -19.765 1.00 93.56 570 ALA A CA 1
ATOM 4515 C C . ALA A 1 570 ? -23.486 -14.432 -19.661 1.00 93.56 570 ALA A C 1
ATOM 4517 O O . ALA A 1 570 ? -24.711 -14.463 -19.762 1.00 93.56 570 ALA A O 1
ATOM 4518 N N . ASN A 1 571 ? -22.776 -15.531 -19.399 1.00 92.44 571 ASN A N 1
ATOM 4519 C CA . ASN A 1 571 ? -23.353 -16.860 -19.188 1.00 92.44 571 ASN A CA 1
ATOM 4520 C C . ASN A 1 571 ? -22.951 -17.452 -17.836 1.00 92.44 571 ASN A C 1
ATOM 4522 O O . ASN A 1 571 ? -21.809 -17.309 -17.393 1.00 92.44 571 ASN A O 1
ATOM 4526 N N . TYR A 1 572 ? -23.865 -18.205 -17.223 1.00 91.38 572 TYR A N 1
ATOM 4527 C CA . TYR A 1 572 ? -23.536 -19.089 -16.112 1.00 91.38 572 TYR A CA 1
ATOM 4528 C C . TYR A 1 572 ? -22.711 -20.281 -16.595 1.00 91.38 572 TYR A C 1
ATOM 4530 O O . TYR A 1 572 ? -23.047 -20.938 -17.583 1.00 91.38 572 TYR A O 1
ATOM 4538 N N . ILE A 1 573 ? -21.665 -20.594 -15.839 1.00 86.44 573 ILE A N 1
ATOM 4539 C CA . ILE A 1 573 ? -20.828 -21.773 -16.008 1.00 86.44 573 ILE A CA 1
ATOM 4540 C C . ILE A 1 573 ? -21.016 -22.673 -14.774 1.00 86.44 573 ILE A C 1
ATOM 4542 O O . ILE A 1 573 ? -20.891 -22.201 -13.636 1.00 86.44 573 ILE A O 1
ATOM 4546 N N . PRO A 1 574 ? -21.306 -23.972 -14.972 1.00 78.12 574 PRO A N 1
ATOM 4547 C CA . PRO A 1 574 ? -21.421 -24.916 -13.873 1.00 78.12 574 PRO A CA 1
ATOM 4548 C C . PRO A 1 574 ? -20.050 -25.178 -13.248 1.00 78.12 574 PRO A C 1
ATOM 4550 O O . PRO A 1 574 ? -19.076 -25.454 -13.949 1.00 78.12 574 PRO A O 1
ATOM 4553 N N . GLY A 1 575 ? -19.983 -25.119 -11.923 1.00 76.69 575 GLY A N 1
ATOM 4554 C CA . GLY A 1 575 ? -18.811 -25.509 -11.153 1.00 76.69 575 GLY A CA 1
ATOM 4555 C C . GLY A 1 575 ? -18.982 -26.880 -10.501 1.00 76.69 575 GLY A C 1
ATOM 4556 O O . GLY A 1 575 ? -19.835 -27.686 -10.886 1.00 76.69 575 GLY A O 1
ATOM 4557 N N . TYR A 1 576 ? -18.118 -27.179 -9.532 1.00 72.75 576 TYR A N 1
ATOM 4558 C CA . TYR A 1 576 ? -18.130 -28.462 -8.830 1.00 72.75 576 TYR A CA 1
ATOM 4559 C C . TYR A 1 576 ? -19.304 -28.580 -7.848 1.00 72.75 576 TYR A C 1
ATOM 4561 O O . TYR A 1 576 ? -19.857 -29.667 -7.686 1.00 72.75 576 TYR A O 1
ATOM 4569 N N . LYS A 1 577 ? -19.682 -27.476 -7.194 1.00 67.81 577 LYS A N 1
ATOM 4570 C CA . LYS A 1 577 ? -20.708 -27.437 -6.144 1.00 67.81 577 LYS A CA 1
ATOM 4571 C C . LYS A 1 577 ? -22.073 -26.993 -6.667 1.00 67.81 577 LYS A C 1
ATOM 4573 O O . LYS A 1 577 ? -23.081 -27.379 -6.083 1.00 67.81 577 LYS A O 1
ATOM 4578 N N . SER A 1 578 ? -22.127 -26.190 -7.734 1.00 76.50 578 SER A N 1
ATOM 4579 C CA . SER A 1 578 ? -23.383 -25.640 -8.269 1.00 76.50 578 SER A CA 1
ATOM 4580 C C . SER A 1 578 ? -23.408 -25.555 -9.800 1.00 76.50 578 SER A C 1
ATOM 4582 O O . SER A 1 578 ? -22.395 -25.317 -10.450 1.00 76.50 578 SER A O 1
ATOM 4584 N N . GLN A 1 579 ? -24.598 -25.692 -10.397 1.00 72.50 579 GLN A N 1
ATOM 4585 C CA . GLN A 1 579 ? -24.816 -25.522 -11.845 1.00 72.50 579 GLN A CA 1
ATOM 4586 C C . GLN A 1 579 ? -24.694 -24.061 -12.316 1.00 72.50 579 GLN A C 1
ATOM 4588 O O . GLN A 1 579 ? -24.548 -23.811 -13.508 1.00 72.50 579 GLN A O 1
ATOM 4593 N N . ARG A 1 580 ? -24.749 -23.096 -11.392 1.00 83.56 580 ARG A N 1
ATOM 4594 C CA . ARG A 1 580 ? -24.586 -21.656 -11.646 1.00 83.56 580 ARG A CA 1
ATOM 4595 C C . ARG A 1 580 ? -23.526 -21.083 -10.708 1.00 83.56 580 ARG A C 1
ATOM 4597 O O . ARG A 1 580 ? -23.805 -20.189 -9.920 1.00 83.56 580 ARG A O 1
ATOM 4604 N N . GLU A 1 581 ? -22.349 -21.697 -10.703 1.00 80.94 581 GLU A N 1
ATOM 4605 C CA . GLU A 1 581 ? -21.286 -21.358 -9.748 1.00 80.94 581 GLU A CA 1
ATOM 4606 C C . GLU A 1 581 ? -20.423 -20.195 -10.233 1.00 80.94 581 GLU A C 1
ATOM 4608 O O . GLU A 1 581 ? -20.042 -19.339 -9.440 1.00 80.94 581 GLU A O 1
ATOM 4613 N N . TYR A 1 582 ? -20.153 -20.140 -11.536 1.00 88.12 582 TYR A N 1
ATOM 4614 C CA . TYR A 1 582 ? -19.346 -19.089 -12.139 1.00 88.12 582 TYR A CA 1
ATOM 4615 C C . TYR A 1 582 ? -20.159 -18.316 -13.172 1.00 88.12 582 TYR A C 1
ATOM 4617 O O . TYR A 1 582 ? -21.112 -18.837 -13.752 1.00 88.12 582 TYR A O 1
ATOM 4625 N N . ILE A 1 583 ? -19.761 -17.073 -13.422 1.00 92.50 583 ILE A N 1
ATOM 4626 C CA . ILE A 1 583 ? -20.285 -16.251 -14.511 1.00 92.50 583 ILE A CA 1
ATOM 4627 C C . ILE A 1 583 ? -19.103 -15.868 -15.394 1.00 92.50 583 ILE A C 1
ATOM 4629 O O . ILE A 1 583 ? -18.132 -15.288 -14.909 1.00 92.50 583 ILE A O 1
ATOM 4633 N N . ALA A 1 584 ? -19.188 -16.181 -16.684 1.00 90.94 584 ALA A N 1
ATOM 4634 C CA . ALA A 1 584 ? -18.282 -15.638 -17.687 1.00 90.94 584 ALA A CA 1
ATOM 4635 C C . ALA A 1 584 ? -18.993 -14.511 -18.430 1.00 90.94 584 ALA A C 1
ATOM 4637 O O . ALA A 1 584 ? -20.076 -14.715 -18.971 1.00 90.94 584 ALA A O 1
ATOM 4638 N N . SER A 1 585 ? -18.381 -13.332 -18.448 1.00 91.12 585 SER A N 1
ATOM 4639 C CA . SER A 1 585 ? -18.908 -12.130 -19.095 1.00 91.12 585 SER A CA 1
ATOM 4640 C C . SER A 1 585 ? -17.863 -11.547 -20.029 1.00 91.12 585 SER A C 1
ATOM 4642 O O . SER A 1 585 ? -16.661 -11.649 -19.768 1.00 91.12 585 SER A O 1
ATOM 4644 N N . GLN A 1 586 ? -18.310 -10.858 -21.078 1.00 86.56 586 GLN A N 1
ATOM 4645 C CA . GLN A 1 586 ? -17.427 -9.948 -21.800 1.00 86.56 586 GLN A CA 1
ATOM 4646 C C . GLN A 1 586 ? -16.903 -8.846 -20.861 1.00 86.56 586 GLN A C 1
ATOM 4648 O O . GLN A 1 586 ? -17.561 -8.479 -19.883 1.00 86.56 586 GLN A O 1
ATOM 4653 N N . GLY A 1 587 ? -15.759 -8.245 -21.202 1.00 82.25 587 GLY A N 1
ATOM 4654 C CA . GLY A 1 587 ? -15.342 -6.994 -20.564 1.00 82.25 587 GLY A CA 1
ATOM 4655 C C . GLY A 1 587 ? -16.334 -5.869 -20.901 1.00 82.25 587 GLY A C 1
ATOM 4656 O O . GLY A 1 587 ? -16.639 -5.699 -22.090 1.00 82.25 587 GLY A O 1
ATOM 4657 N N . PRO A 1 588 ? -16.819 -5.077 -19.925 1.00 82.31 588 PRO A N 1
ATOM 4658 C CA . PRO A 1 588 ? -17.861 -4.079 -20.165 1.00 82.31 588 PRO A CA 1
ATOM 4659 C C . PRO A 1 588 ? -17.406 -3.018 -21.173 1.00 82.31 588 PRO A C 1
ATOM 4661 O O . PRO A 1 588 ? -16.260 -2.563 -21.150 1.00 82.31 588 PRO A O 1
ATOM 4664 N N . ILE A 1 589 ? -18.291 -2.654 -22.098 1.00 79.38 589 ILE A N 1
ATOM 4665 C CA . ILE A 1 589 ? -18.125 -1.516 -23.015 1.00 79.38 589 ILE A CA 1
ATOM 4666 C C . ILE A 1 589 ? -18.832 -0.289 -22.419 1.00 79.38 589 ILE A C 1
ATOM 4668 O O . ILE A 1 589 ? -19.656 -0.472 -21.528 1.00 79.38 589 ILE A O 1
ATOM 4672 N N . PRO A 1 590 ? -18.551 0.952 -22.869 1.00 74.75 590 PRO A N 1
ATOM 4673 C CA . PRO A 1 590 ? -19.112 2.157 -22.248 1.00 74.75 590 PRO A CA 1
ATOM 4674 C C . PRO A 1 590 ? -20.634 2.145 -22.046 1.00 74.75 590 PRO A C 1
ATOM 4676 O O . PRO A 1 590 ? -21.103 2.645 -21.033 1.00 74.75 590 PRO A O 1
ATOM 4679 N N . SER A 1 591 ? -21.390 1.539 -22.965 1.00 78.38 591 SER A N 1
ATOM 4680 C CA . SER A 1 591 ? -22.852 1.416 -22.896 1.00 78.38 591 SER A CA 1
ATOM 4681 C C . SER A 1 591 ? -23.366 0.338 -21.934 1.00 78.38 591 SER A C 1
ATOM 4683 O O . SER A 1 591 ? -24.548 0.343 -21.624 1.00 78.38 591 SER A O 1
ATOM 4685 N N . THR A 1 592 ? -22.518 -0.583 -21.463 1.00 82.50 592 THR A N 1
ATOM 4686 C CA . THR A 1 592 ? -22.918 -1.737 -20.632 1.00 82.50 592 THR A CA 1
ATOM 4687 C C . THR A 1 592 ? -22.208 -1.764 -19.277 1.00 82.50 592 THR A C 1
ATOM 4689 O O . THR A 1 592 ? -22.132 -2.817 -18.643 1.00 82.50 592 THR A O 1
ATOM 4692 N N . ILE A 1 593 ? -21.599 -0.652 -18.848 1.00 78.75 593 ILE A N 1
ATOM 4693 C CA . ILE A 1 593 ? -20.915 -0.572 -17.545 1.00 78.75 593 ILE A CA 1
ATOM 4694 C C . ILE A 1 593 ? -21.929 -0.740 -16.412 1.00 78.75 593 ILE A C 1
ATOM 4696 O O . ILE A 1 593 ? -21.688 -1.521 -15.492 1.00 78.75 593 ILE A O 1
ATOM 4700 N N . ASP A 1 594 ? -23.060 -0.043 -16.504 1.00 77.19 594 ASP A N 1
ATOM 4701 C CA . ASP A 1 594 ? -24.106 -0.090 -15.483 1.00 77.19 594 ASP A CA 1
ATOM 4702 C C . ASP A 1 594 ? -24.745 -1.482 -15.431 1.00 77.19 594 ASP A C 1
ATOM 4704 O O . ASP A 1 594 ? -24.827 -2.072 -14.356 1.00 77.19 594 ASP A O 1
ATOM 4708 N N . ASP A 1 595 ? -25.057 -2.065 -16.594 1.00 81.50 595 ASP A N 1
ATOM 4709 C CA . ASP A 1 595 ? -25.550 -3.443 -16.730 1.00 81.50 595 ASP A CA 1
ATOM 4710 C C . ASP A 1 595 ? -24.583 -4.468 -16.104 1.00 81.50 595 ASP A C 1
ATOM 4712 O O . ASP A 1 595 ? -25.006 -5.403 -15.423 1.00 81.50 595 ASP A O 1
ATOM 4716 N N . PHE A 1 596 ? -23.267 -4.291 -16.280 1.00 88.19 596 PHE A N 1
ATOM 4717 C CA . PHE A 1 596 ? -22.249 -5.175 -15.703 1.00 88.19 596 PHE A CA 1
ATOM 4718 C C . PHE A 1 596 ? -22.215 -5.109 -14.177 1.00 88.19 596 PHE A C 1
ATOM 4720 O O . PHE A 1 596 ? -22.206 -6.144 -13.508 1.00 88.19 596 PHE A O 1
ATOM 4727 N N . TRP A 1 597 ? -22.225 -3.906 -13.604 1.00 81.38 597 TRP A N 1
ATOM 4728 C CA . TRP A 1 597 ? -22.248 -3.758 -12.148 1.00 81.38 597 TRP A CA 1
ATOM 4729 C C . TRP A 1 597 ? -23.569 -4.201 -11.544 1.00 81.38 597 TRP A C 1
ATOM 4731 O O . TRP A 1 597 ? -23.587 -4.797 -10.468 1.00 81.38 597 TRP A O 1
ATOM 4741 N N . ARG A 1 598 ? -24.661 -3.973 -12.266 1.00 82.31 598 ARG A N 1
ATOM 4742 C CA . ARG A 1 598 ? -25.974 -4.489 -11.925 1.00 82.31 598 ARG A CA 1
ATOM 4743 C C . ARG A 1 598 ? -25.972 -6.012 -11.879 1.00 82.31 598 ARG A C 1
ATOM 4745 O O . ARG A 1 598 ? -26.400 -6.568 -10.876 1.00 82.31 598 ARG A O 1
ATOM 4752 N N . MET A 1 599 ? -25.398 -6.683 -12.878 1.00 89.44 599 MET A N 1
ATOM 4753 C CA . MET A 1 599 ? -25.209 -8.136 -12.861 1.00 89.44 599 MET A CA 1
ATOM 4754 C C . MET A 1 599 ? -24.412 -8.588 -11.633 1.00 89.44 599 MET A C 1
ATOM 4756 O O . MET A 1 599 ? -24.832 -9.493 -10.921 1.00 89.44 599 MET A O 1
ATOM 4760 N N . VAL A 1 600 ? -23.263 -7.956 -11.372 1.00 84.50 600 VAL A N 1
ATOM 4761 C CA . VAL A 1 600 ? -22.399 -8.268 -10.220 1.00 84.50 600 VAL A CA 1
ATOM 4762 C C . VAL A 1 600 ? -23.172 -8.136 -8.907 1.00 84.50 600 VAL A C 1
ATOM 4764 O O . VAL A 1 600 ? -23.066 -9.002 -8.036 1.00 84.50 600 VAL A O 1
ATOM 4767 N N . TRP A 1 601 ? -23.977 -7.080 -8.785 1.00 81.00 601 TRP A N 1
ATOM 4768 C CA . TRP A 1 601 ? -24.806 -6.807 -7.619 1.00 81.00 601 TRP A CA 1
ATOM 4769 C C . TRP A 1 601 ? -25.953 -7.817 -7.463 1.00 81.00 601 TRP A C 1
ATOM 4771 O O . TRP A 1 601 ? -26.055 -8.453 -6.412 1.00 81.00 601 TRP A O 1
ATOM 4781 N N . GLU A 1 602 ? -26.768 -8.019 -8.504 1.00 83.38 602 GLU A N 1
ATOM 4782 C CA . GLU A 1 602 ? -27.914 -8.941 -8.506 1.00 83.38 602 GLU A CA 1
ATOM 4783 C C . GLU A 1 602 ? -27.476 -10.389 -8.260 1.00 83.38 602 GLU A C 1
ATOM 4785 O O . GLU A 1 602 ? -28.113 -11.118 -7.500 1.00 83.38 602 GLU A O 1
ATOM 4790 N N . GLN A 1 603 ? -26.347 -10.795 -8.844 1.00 83.44 603 GLN A N 1
ATOM 4791 C CA . GLN A 1 603 ? -25.810 -12.152 -8.727 1.00 83.44 603 GLN A CA 1
ATOM 4792 C C . GLN A 1 603 ? -24.899 -12.347 -7.508 1.00 83.44 603 GLN A C 1
ATOM 4794 O O . GLN A 1 603 ? -24.382 -13.442 -7.300 1.00 83.44 603 GLN A O 1
ATOM 4799 N N . SER A 1 604 ? -24.711 -11.313 -6.677 1.00 77.69 604 SER A N 1
ATOM 4800 C CA . SER A 1 604 ? -23.854 -11.357 -5.481 1.00 77.69 604 SER A CA 1
ATOM 4801 C C . SER A 1 604 ? -22.433 -11.877 -5.759 1.00 77.69 604 SER A C 1
ATOM 4803 O O . SER A 1 604 ? -21.884 -12.658 -4.980 1.00 77.69 604 SER A O 1
ATOM 4805 N N . VAL A 1 605 ? -21.826 -11.442 -6.866 1.00 78.12 605 VAL A N 1
ATOM 4806 C CA . VAL A 1 605 ? -20.465 -11.845 -7.252 1.00 78.12 605 VAL A CA 1
ATOM 4807 C C . VAL A 1 605 ? -19.452 -11.237 -6.276 1.00 78.12 605 VAL A C 1
ATOM 4809 O O . VAL A 1 605 ? -19.369 -10.019 -6.135 1.00 78.12 605 VAL A O 1
ATOM 4812 N N . SER A 1 606 ? -18.670 -12.084 -5.601 1.00 65.06 606 SER A N 1
ATOM 4813 C CA . SER A 1 606 ? -17.682 -11.674 -4.587 1.00 65.06 606 SER A CA 1
ATOM 4814 C C . SER A 1 606 ? -16.255 -11.537 -5.120 1.00 65.06 606 SER A C 1
ATOM 4816 O O . SER A 1 606 ? -15.448 -10.819 -4.535 1.00 65.06 606 SER A O 1
ATOM 4818 N N . ILE A 1 607 ? -15.930 -12.226 -6.216 1.00 68.44 607 ILE A N 1
ATOM 4819 C CA . ILE A 1 607 ? -14.596 -12.249 -6.821 1.00 68.44 607 ILE A CA 1
ATOM 4820 C C . ILE A 1 607 ? -14.754 -12.048 -8.326 1.00 68.44 607 ILE A C 1
ATOM 4822 O O . ILE A 1 607 ? -15.474 -12.796 -8.984 1.00 68.44 607 ILE A O 1
ATOM 4826 N N . ILE A 1 608 ? -14.051 -11.055 -8.870 1.00 79.19 608 ILE A N 1
ATOM 4827 C CA . ILE A 1 608 ? -13.950 -10.818 -10.312 1.00 79.19 608 ILE A CA 1
ATOM 4828 C C . ILE A 1 608 ? -12.526 -11.170 -10.734 1.00 79.19 608 ILE A C 1
ATOM 4830 O O . ILE A 1 608 ? -11.566 -10.573 -10.249 1.00 79.19 608 ILE A O 1
ATOM 4834 N N . VAL A 1 609 ? -12.393 -12.137 -11.639 1.00 73.00 609 VAL A N 1
ATOM 4835 C CA . VAL A 1 609 ? -11.103 -12.557 -12.196 1.00 73.00 609 VAL A CA 1
ATOM 4836 C C . VAL A 1 609 ? -11.002 -12.038 -13.626 1.00 73.00 609 VAL A C 1
ATOM 4838 O O . VAL A 1 609 ? -11.805 -12.405 -14.482 1.00 73.00 609 VAL A O 1
ATOM 4841 N N . MET A 1 610 ? -10.021 -11.176 -13.892 1.00 72.06 610 MET A N 1
ATOM 4842 C CA . MET A 1 610 ? -9.714 -10.716 -15.247 1.00 72.06 610 MET A CA 1
ATOM 4843 C C . MET A 1 610 ? -8.775 -11.723 -15.918 1.00 72.06 610 MET A C 1
ATOM 4845 O O . MET A 1 610 ? -7.689 -11.986 -15.411 1.00 72.06 610 MET A O 1
ATOM 4849 N N . LEU A 1 611 ? -9.203 -12.288 -17.048 1.00 66.12 611 LEU A N 1
ATOM 4850 C CA . LEU A 1 611 ? -8.457 -13.327 -17.774 1.00 66.12 611 LEU A CA 1
ATOM 4851 C C . LEU A 1 611 ? -7.471 -12.768 -18.821 1.00 66.12 611 LEU A C 1
ATOM 4853 O O . LEU A 1 611 ? -6.758 -13.542 -19.450 1.00 66.12 611 LEU A O 1
ATOM 4857 N N . THR A 1 612 ? -7.433 -11.447 -19.015 1.00 58.59 612 THR A N 1
ATOM 4858 C CA . THR A 1 612 ? -6.567 -10.745 -19.982 1.00 58.59 612 THR A CA 1
ATOM 4859 C C . THR A 1 612 ? -5.454 -9.977 -19.278 1.00 58.59 612 THR A C 1
ATOM 4861 O O . THR A 1 612 ? -5.625 -9.530 -18.140 1.00 58.59 612 THR A O 1
ATOM 4864 N N . LEU A 1 613 ? -4.329 -9.752 -19.962 1.00 48.81 613 LEU A N 1
ATOM 4865 C CA . LEU A 1 613 ? -3.260 -8.910 -19.423 1.00 48.81 613 LEU A CA 1
ATOM 4866 C C . LEU A 1 613 ? -3.716 -7.443 -19.376 1.00 48.81 613 LEU A C 1
ATOM 4868 O O . LEU A 1 613 ? -4.437 -6.964 -20.249 1.00 48.81 613 LEU A O 1
ATOM 4872 N N . ALA A 1 614 ? -3.252 -6.682 -18.380 1.00 46.72 614 ALA A N 1
ATOM 4873 C CA . ALA A 1 614 ? -3.563 -5.250 -18.263 1.00 46.72 614 ALA A CA 1
ATOM 4874 C C . ALA A 1 614 ? -3.094 -4.419 -19.484 1.00 46.72 614 ALA A C 1
ATOM 4876 O O . ALA A 1 614 ? -3.566 -3.298 -19.703 1.00 46.72 614 ALA A O 1
ATOM 4877 N N . LYS A 1 615 ? -2.171 -4.982 -20.279 1.00 41.78 615 LYS A N 1
ATOM 4878 C CA . LYS A 1 615 ? -1.636 -4.448 -21.531 1.00 41.78 615 LYS A CA 1
ATOM 4879 C C . LYS A 1 615 ? -1.525 -5.578 -22.558 1.00 41.78 615 LYS A C 1
ATOM 4881 O O . LYS A 1 615 ? -0.727 -6.490 -22.370 1.00 41.78 615 LYS A O 1
ATOM 4886 N N . GLU A 1 616 ? -2.258 -5.464 -23.659 1.00 45.75 616 GLU A N 1
ATOM 4887 C CA . GLU A 1 616 ? -2.167 -6.355 -24.826 1.00 45.75 616 GLU A CA 1
ATOM 4888 C C . GLU A 1 616 ? -1.990 -5.492 -26.085 1.00 45.75 616 GLU A C 1
ATOM 4890 O O . GLU A 1 616 ? -2.618 -4.437 -26.209 1.00 45.75 616 GLU A O 1
ATOM 4895 N N . ASP A 1 617 ? -1.064 -5.868 -26.976 1.00 41.16 617 ASP A N 1
ATOM 4896 C CA . ASP A 1 617 ? -0.765 -5.158 -28.237 1.00 41.16 617 ASP A CA 1
ATOM 4897 C C . ASP A 1 617 ? -0.625 -3.623 -28.115 1.00 41.16 617 ASP A C 1
ATOM 4899 O O . ASP A 1 617 ? -1.083 -2.837 -28.947 1.00 41.16 617 ASP A O 1
ATOM 4903 N N . GLY A 1 618 ? 0.012 -3.158 -27.035 1.00 35.25 618 GLY A N 1
ATOM 4904 C CA . GLY A 1 618 ? 0.285 -1.732 -26.818 1.00 35.25 618 GLY A CA 1
ATOM 4905 C C . GLY A 1 618 ? -0.922 -0.892 -26.376 1.00 35.25 618 GLY A C 1
ATOM 4906 O O . GLY A 1 618 ? -0.790 0.330 -26.272 1.00 35.25 618 GLY A O 1
ATOM 4907 N N . ARG A 1 619 ? -2.070 -1.511 -26.068 1.00 35.34 619 ARG A N 1
ATOM 4908 C CA . ARG A 1 619 ? -3.256 -0.848 -25.501 1.00 35.34 619 ARG A CA 1
ATOM 4909 C C . ARG A 1 619 ? -3.406 -1.217 -24.022 1.00 35.34 619 ARG A C 1
ATOM 4911 O O . ARG A 1 619 ? -3.379 -2.390 -23.670 1.00 35.34 619 ARG A O 1
ATOM 4918 N N . VAL A 1 620 ? -3.541 -0.209 -23.159 1.00 41.59 620 VAL A N 1
ATOM 4919 C CA . VAL A 1 620 ? -3.786 -0.374 -21.713 1.00 41.59 620 VAL A CA 1
ATOM 4920 C C . VAL A 1 620 ? -5.284 -0.203 -21.456 1.00 41.59 620 VAL A C 1
ATOM 4922 O O . VAL A 1 620 ? -5.884 0.742 -21.971 1.00 41.59 620 VAL A O 1
ATOM 4925 N N . CYS A 1 621 ? -5.898 -1.116 -20.699 1.00 39.19 621 CYS A N 1
ATOM 4926 C CA . CYS A 1 621 ? -7.335 -1.069 -20.398 1.00 39.19 621 CYS A CA 1
ATOM 4927 C C . CYS A 1 621 ? -7.735 0.184 -19.588 1.00 39.19 621 CYS A C 1
ATOM 4929 O O . CYS A 1 621 ? -6.944 0.714 -18.809 1.00 39.19 621 CYS A O 1
ATOM 4931 N N . ASN A 1 622 ? -8.987 0.646 -19.739 1.00 38.50 622 ASN A N 1
ATOM 4932 C CA . ASN A 1 622 ? -9.570 1.668 -18.859 1.00 38.50 622 ASN A CA 1
ATOM 4933 C C . ASN A 1 622 ? -9.650 1.116 -17.429 1.00 38.50 622 ASN A C 1
ATOM 4935 O O . ASN A 1 622 ? -10.246 0.062 -17.211 1.00 38.50 622 ASN A O 1
ATOM 4939 N N . ILE A 1 623 ? -9.068 1.826 -16.464 1.00 41.47 623 ILE A N 1
ATOM 4940 C CA . ILE A 1 623 ? -9.035 1.399 -15.063 1.00 41.47 623 ILE A CA 1
ATOM 4941 C C . ILE A 1 623 ? -10.193 2.080 -14.330 1.00 41.47 623 ILE A C 1
ATOM 4943 O O . ILE A 1 623 ? -10.156 3.283 -14.073 1.00 41.47 623 ILE A O 1
ATOM 4947 N N . ILE A 1 624 ? -11.229 1.305 -14.008 1.00 38.03 624 ILE A N 1
ATOM 4948 C CA . ILE A 1 624 ? -12.345 1.729 -13.156 1.00 38.03 624 ILE A CA 1
ATOM 4949 C C . ILE A 1 624 ? -12.144 1.068 -11.793 1.00 38.03 624 ILE A C 1
ATOM 4951 O O . ILE A 1 624 ? -12.226 -0.153 -11.684 1.00 38.03 624 ILE A O 1
ATOM 4955 N N . VAL A 1 625 ? -11.870 1.866 -10.757 1.00 42.03 625 VAL A N 1
ATOM 4956 C CA . VAL A 1 625 ? -11.783 1.385 -9.370 1.00 42.03 625 VAL A CA 1
ATOM 4957 C C . VAL A 1 625 ? -13.059 1.808 -8.647 1.00 42.03 625 VAL A C 1
ATOM 4959 O O . VAL A 1 625 ? -13.231 2.980 -8.313 1.00 42.03 625 VAL A O 1
ATOM 4962 N N . MET A 1 626 ? -13.960 0.851 -8.425 1.00 34.38 626 MET A N 1
ATOM 4963 C CA . MET A 1 626 ? -15.143 1.008 -7.575 1.00 34.38 626 MET A CA 1
ATOM 4964 C C . MET A 1 626 ? -14.955 0.145 -6.328 1.00 34.38 626 MET A C 1
ATOM 4966 O O . MET A 1 626 ? -14.906 -1.079 -6.424 1.00 34.38 626 MET A O 1
ATOM 4970 N N . LEU A 1 627 ? -14.854 0.777 -5.157 1.00 39.88 627 LEU A N 1
ATOM 4971 C CA . LEU A 1 627 ? -14.893 0.089 -3.866 1.00 39.88 627 LEU A CA 1
ATOM 4972 C C . LEU A 1 627 ? -16.236 0.427 -3.206 1.00 39.88 627 LEU A C 1
ATOM 4974 O O . LEU A 1 627 ? -16.457 1.563 -2.787 1.00 39.88 627 LEU A O 1
ATOM 4978 N N . THR A 1 628 ? -17.136 -0.552 -3.116 1.00 35.62 628 THR A N 1
ATOM 4979 C CA . THR A 1 628 ? -18.337 -0.457 -2.273 1.00 35.62 628 THR A CA 1
ATOM 4980 C C . THR A 1 628 ? -18.109 -1.342 -1.058 1.00 35.62 628 THR A C 1
ATOM 4982 O O . THR A 1 628 ? -18.098 -2.565 -1.170 1.00 35.62 628 THR A O 1
ATOM 4985 N N . LEU A 1 629 ? -17.875 -0.735 0.105 1.00 38.66 629 LEU A N 1
ATOM 4986 C CA . LEU A 1 629 ? -17.657 -1.468 1.350 1.00 38.66 629 LEU A CA 1
ATOM 4987 C C . LEU A 1 629 ? -18.985 -1.647 2.081 1.00 38.66 629 LEU A C 1
ATOM 4989 O O . LEU A 1 629 ? -19.369 -0.807 2.884 1.00 38.66 629 LEU A O 1
ATOM 4993 N N . ALA A 1 630 ? -19.669 -2.754 1.790 1.00 29.80 630 ALA A N 1
ATOM 4994 C CA . ALA A 1 630 ? -20.590 -3.417 2.714 1.00 29.80 630 ALA A CA 1
ATOM 4995 C C . ALA A 1 630 ? -20.965 -4.815 2.188 1.00 29.80 630 ALA A C 1
ATOM 4997 O O . ALA A 1 630 ? -21.917 -4.945 1.418 1.00 29.80 630 ALA A O 1
ATOM 4998 N N . LYS A 1 631 ? -20.258 -5.868 2.628 1.00 33.94 631 LYS A N 1
ATOM 4999 C CA . LYS A 1 631 ? -20.887 -7.177 2.889 1.00 33.94 631 LYS A CA 1
ATOM 5000 C C . LYS A 1 631 ? -19.970 -8.141 3.640 1.00 33.94 631 LYS A C 1
ATOM 5002 O O . LYS A 1 631 ? -18.879 -8.455 3.178 1.00 33.94 631 LYS A O 1
ATOM 5007 N N . GLU A 1 632 ? -20.517 -8.694 4.716 1.00 27.67 632 GLU A N 1
ATOM 5008 C CA . GLU A 1 632 ? -20.239 -10.050 5.178 1.00 27.67 632 GLU A CA 1
ATOM 5009 C C . GLU A 1 632 ? -21.565 -10.835 5.048 1.00 27.67 632 GLU A C 1
ATOM 5011 O O . GLU A 1 632 ? -22.619 -10.373 5.479 1.00 27.67 632 GLU A O 1
ATOM 5016 N N . ASN A 1 633 ? -21.537 -11.972 4.347 1.00 28.95 633 ASN A N 1
ATOM 5017 C CA . ASN A 1 633 ? -22.537 -13.054 4.348 1.00 28.95 633 ASN A CA 1
ATOM 5018 C C . ASN A 1 633 ? -24.040 -12.727 4.195 1.00 28.95 633 ASN A C 1
ATOM 5020 O O . ASN A 1 633 ? -24.867 -13.200 4.971 1.00 28.95 633 ASN A O 1
ATOM 5024 N N . GLY A 1 634 ? -24.439 -12.048 3.113 1.00 32.66 634 GLY A N 1
ATOM 5025 C CA . GLY A 1 634 ? -25.766 -12.277 2.504 1.00 32.66 634 GLY A CA 1
ATOM 5026 C C . GLY A 1 634 ? -27.025 -11.889 3.305 1.00 32.66 634 GLY A C 1
ATOM 5027 O O . GLY A 1 634 ? -28.122 -12.016 2.773 1.00 32.66 634 GLY A O 1
ATOM 5028 N N . ARG A 1 635 ? -26.913 -11.355 4.522 1.00 27.00 635 ARG A N 1
ATOM 5029 C CA . ARG A 1 635 ? -27.997 -10.677 5.244 1.00 27.00 635 ARG A CA 1
ATOM 5030 C C . ARG A 1 635 ? -27.467 -9.335 5.722 1.00 27.00 635 ARG A C 1
ATOM 5032 O O . ARG A 1 635 ? -26.388 -9.275 6.298 1.00 27.00 635 ARG A O 1
ATOM 5039 N N . VAL A 1 636 ? -28.206 -8.267 5.422 1.00 39.16 636 VAL A N 1
ATOM 5040 C CA . VAL A 1 636 ? -27.931 -6.903 5.889 1.00 39.16 636 VAL A CA 1
ATOM 5041 C C . VAL A 1 636 ? -27.618 -6.976 7.384 1.00 39.16 636 VAL A C 1
ATOM 5043 O O . VAL A 1 636 ? -28.473 -7.396 8.165 1.00 39.16 636 VAL A O 1
ATOM 5046 N N . ALA A 1 637 ? -26.405 -6.586 7.793 1.00 29.89 637 ALA A N 1
ATOM 5047 C CA . ALA A 1 637 ? -26.240 -6.086 9.146 1.00 29.89 637 ALA A CA 1
ATOM 5048 C C . ALA A 1 637 ? -27.191 -4.899 9.216 1.00 29.89 637 ALA A C 1
ATOM 5050 O O . ALA A 1 637 ? -26.934 -3.882 8.572 1.00 29.89 637 ALA A O 1
ATOM 5051 N N . LYS A 1 638 ? -28.327 -5.079 9.896 1.00 32.12 638 LYS A N 1
ATOM 5052 C CA . LYS A 1 638 ? -29.224 -3.979 10.231 1.00 32.12 638 LYS A CA 1
ATOM 5053 C C . LYS A 1 638 ? -28.369 -2.807 10.683 1.00 32.12 638 LYS A C 1
ATOM 5055 O O . LYS A 1 638 ? -27.631 -2.956 11.656 1.00 32.12 638 LYS A O 1
ATOM 5060 N N . GLU A 1 639 ? -28.471 -1.700 9.960 1.00 38.75 639 GLU A N 1
ATOM 5061 C CA . GLU A 1 639 ? -28.322 -0.328 10.442 1.00 38.75 639 GLU A CA 1
ATOM 5062 C C . GLU A 1 639 ? -26.966 0.070 11.090 1.00 38.75 639 GLU A C 1
ATOM 5064 O O . GLU A 1 639 ? -26.723 1.256 11.203 1.00 38.75 639 GLU A O 1
ATOM 5069 N N . ASN A 1 640 ? -26.030 -0.824 11.468 1.00 42.12 640 ASN A N 1
ATOM 5070 C CA . ASN A 1 640 ? -24.957 -0.516 12.445 1.00 42.12 640 ASN A CA 1
ATOM 5071 C C . ASN A 1 640 ? -23.568 -1.176 12.195 1.00 42.12 640 ASN A C 1
ATOM 5073 O O . ASN A 1 640 ? -22.791 -1.372 13.135 1.00 42.12 640 ASN A O 1
ATOM 5077 N N . GLY A 1 641 ? -23.218 -1.544 10.956 1.00 39.94 641 GLY A N 1
ATOM 5078 C CA . GLY A 1 641 ? -21.953 -2.241 10.634 1.00 39.94 641 GLY A CA 1
ATOM 5079 C C . GLY A 1 641 ? -20.661 -1.432 10.885 1.00 39.94 641 GLY A C 1
ATOM 5080 O O . GLY A 1 641 ? -20.653 -0.202 10.794 1.00 39.94 641 GLY A O 1
ATOM 5081 N N . ARG A 1 642 ? -19.544 -2.122 11.185 1.00 44.62 642 ARG A N 1
ATOM 5082 C CA . ARG A 1 642 ? -18.220 -1.529 11.474 1.00 44.62 642 ARG A CA 1
ATOM 5083 C C . ARG A 1 642 ? -17.188 -1.955 10.420 1.00 44.62 642 ARG A C 1
ATOM 5085 O O . ARG A 1 642 ? -16.934 -3.142 10.262 1.00 44.62 642 ARG A O 1
ATOM 5092 N N . VAL A 1 643 ? -16.577 -0.996 9.732 1.00 46.19 643 VAL A N 1
ATOM 5093 C CA . VAL A 1 643 ? -15.484 -1.201 8.770 1.00 46.19 643 VAL A CA 1
ATOM 5094 C C . VAL A 1 643 ? -14.187 -0.684 9.396 1.00 46.19 643 VAL A C 1
ATOM 5096 O O . VAL A 1 643 ? -14.165 0.414 9.955 1.00 46.19 643 VAL A O 1
ATOM 5099 N N . GLY A 1 644 ? -13.119 -1.486 9.339 1.00 35.38 644 GLY A N 1
ATOM 5100 C CA . GLY A 1 644 ? -11.788 -1.130 9.847 1.00 35.38 644 GLY A CA 1
ATOM 5101 C C . GLY A 1 644 ? -11.118 0.014 9.072 1.00 35.38 644 GLY A C 1
ATOM 5102 O O . GLY A 1 644 ? -11.769 0.749 8.329 1.00 35.38 644 GLY A O 1
ATOM 5103 N N . ASN A 1 645 ? -9.806 0.187 9.246 1.00 41.62 645 ASN A N 1
ATOM 5104 C CA . ASN A 1 645 ? -9.057 1.169 8.458 1.00 41.62 645 ASN A CA 1
ATOM 5105 C C . ASN A 1 645 ? -9.033 0.749 6.985 1.00 41.62 645 ASN A C 1
ATOM 5107 O O . ASN A 1 645 ? -8.794 -0.415 6.670 1.00 41.62 645 ASN A O 1
ATOM 5111 N N . ILE A 1 646 ? -9.254 1.703 6.088 1.00 43.97 646 ILE A N 1
ATOM 5112 C CA . ILE A 1 646 ? -9.267 1.463 4.646 1.00 43.97 646 ILE A CA 1
ATOM 5113 C C . ILE A 1 646 ? -8.037 2.134 4.056 1.00 43.97 646 ILE A C 1
ATOM 5115 O O . ILE A 1 646 ? -7.897 3.353 4.142 1.00 43.97 646 ILE A O 1
ATOM 5119 N N . ILE A 1 647 ? -7.167 1.346 3.430 1.00 37.75 647 ILE A N 1
ATOM 5120 C CA . ILE A 1 647 ? -6.026 1.855 2.672 1.00 37.75 647 ILE A CA 1
ATOM 5121 C C . ILE A 1 647 ? -6.249 1.501 1.206 1.00 37.75 647 ILE A C 1
ATOM 5123 O O . ILE A 1 647 ? -6.265 0.331 0.836 1.00 37.75 647 ILE A O 1
ATOM 5127 N N . VAL A 1 648 ? -6.426 2.517 0.366 1.00 50.09 648 VAL A N 1
ATOM 5128 C CA . VAL A 1 648 ? -6.460 2.367 -1.091 1.00 50.09 648 VAL A CA 1
ATOM 5129 C C . VAL A 1 648 ? -5.136 2.885 -1.628 1.00 50.09 648 VAL A C 1
ATOM 5131 O O . VAL A 1 648 ? -4.892 4.090 -1.597 1.00 50.09 648 VAL A O 1
ATOM 5134 N N . MET A 1 649 ? -4.279 1.986 -2.111 1.00 41.72 649 MET A N 1
ATOM 5135 C CA . MET A 1 649 ? -3.017 2.340 -2.759 1.00 41.72 649 MET A CA 1
ATOM 5136 C C . MET A 1 649 ? -3.068 1.926 -4.229 1.00 41.72 649 MET A C 1
ATOM 5138 O O . MET A 1 649 ? -3.217 0.749 -4.542 1.00 41.72 649 MET A O 1
ATOM 5142 N N . LEU A 1 650 ? -2.942 2.895 -5.134 1.00 52.78 650 LEU A N 1
ATOM 5143 C CA . LEU A 1 650 ? -2.918 2.649 -6.574 1.00 52.78 650 LEU A CA 1
ATOM 5144 C C . LEU A 1 650 ? -1.682 3.324 -7.175 1.00 52.78 650 LEU A C 1
ATOM 5146 O O . LEU A 1 650 ? -1.562 4.550 -7.138 1.00 52.78 650 LEU A O 1
ATOM 5150 N N . THR A 1 651 ? -0.771 2.526 -7.733 1.00 47.94 651 THR A N 1
ATOM 5151 C CA . THR A 1 651 ? 0.390 3.018 -8.491 1.00 47.94 651 THR A CA 1
ATOM 5152 C C . THR A 1 651 ? 0.230 2.590 -9.943 1.00 47.94 651 THR A C 1
ATOM 5154 O O . THR A 1 651 ? 0.282 1.397 -10.227 1.00 47.94 651 THR A O 1
ATOM 5157 N N . LEU A 1 652 ? -0.027 3.535 -10.851 1.00 50.44 652 LEU A N 1
ATOM 5158 C CA . LEU A 1 652 ? -0.512 3.208 -12.203 1.00 50.44 652 LEU A CA 1
ATOM 5159 C C . LEU A 1 652 ? 0.570 3.128 -13.282 1.00 50.44 652 LEU A C 1
ATOM 5161 O O . LEU A 1 652 ? 0.439 2.329 -14.206 1.00 50.44 652 LEU A O 1
ATOM 5165 N N . ALA A 1 653 ? 1.632 3.926 -13.183 1.00 45.12 653 ALA A N 1
ATOM 5166 C CA . ALA A 1 653 ? 2.751 3.875 -14.116 1.00 45.12 653 ALA A CA 1
ATOM 5167 C C . ALA A 1 653 ? 4.071 4.048 -13.357 1.00 45.12 653 ALA A C 1
ATOM 5169 O O . ALA A 1 653 ? 4.365 5.122 -12.825 1.00 45.12 653 ALA A O 1
ATOM 5170 N N . LYS A 1 654 ? 4.842 2.958 -13.281 1.00 39.66 654 LYS A N 1
ATOM 5171 C CA . LYS A 1 654 ? 6.180 2.933 -12.671 1.00 39.66 654 LYS A CA 1
ATOM 5172 C C . LYS A 1 654 ? 7.267 3.438 -13.644 1.00 39.66 654 LYS A C 1
ATOM 5174 O O . LYS A 1 654 ? 8.309 3.831 -13.144 1.00 39.66 654 LYS A O 1
ATOM 5179 N N . GLU A 1 655 ? 6.967 3.481 -14.954 1.00 47.16 655 GLU A N 1
ATOM 5180 C CA . GLU A 1 655 ? 7.813 3.938 -16.083 1.00 47.16 655 GLU A CA 1
ATOM 5181 C C . GLU A 1 655 ? 6.974 4.694 -17.153 1.00 47.16 655 GLU A C 1
ATOM 5183 O O . GLU A 1 655 ? 5.738 4.720 -17.071 1.00 47.16 655 GLU A O 1
ATOM 5188 N N . ASP A 1 656 ? 7.623 5.274 -18.175 1.00 44.06 656 ASP A N 1
ATOM 5189 C CA . ASP A 1 656 ? 7.038 6.015 -19.316 1.00 44.06 656 ASP A CA 1
ATOM 5190 C C . ASP A 1 656 ? 5.841 5.305 -20.006 1.00 44.06 656 ASP A C 1
ATOM 5192 O O . ASP A 1 656 ? 5.991 4.467 -20.900 1.00 44.06 656 ASP A O 1
ATOM 5196 N N . GLY A 1 657 ? 4.605 5.680 -19.644 1.00 41.97 657 GLY A N 1
ATOM 5197 C CA . GLY A 1 657 ? 3.374 5.045 -20.144 1.00 41.97 657 GLY A CA 1
ATOM 5198 C C . GLY A 1 657 ? 2.188 5.997 -20.347 1.00 41.97 657 GLY A C 1
ATOM 5199 O O . GLY A 1 657 ? 2.162 7.114 -19.831 1.00 41.97 657 GLY A O 1
ATOM 5200 N N . ARG A 1 658 ? 1.180 5.570 -21.127 1.00 48.28 658 ARG A N 1
ATOM 5201 C CA . ARG A 1 658 ? -0.096 6.293 -21.300 1.00 48.28 658 ARG A CA 1
ATOM 5202 C C . ARG A 1 658 ? -1.218 5.582 -20.542 1.00 48.28 658 ARG A C 1
ATOM 5204 O O . ARG A 1 658 ? -1.531 4.440 -20.861 1.00 48.28 658 ARG A O 1
ATOM 5211 N N . VAL A 1 659 ? -1.834 6.274 -19.592 1.00 49.28 659 VAL A N 1
ATOM 5212 C CA . VAL A 1 659 ? -3.014 5.851 -18.831 1.00 49.28 659 VAL A CA 1
ATOM 5213 C C . VAL A 1 659 ? -4.235 6.602 -19.372 1.00 49.28 659 VAL A C 1
ATOM 5215 O O . VAL A 1 659 ? -4.160 7.802 -19.642 1.00 49.28 659 VAL A O 1
ATOM 5218 N N . GLY A 1 660 ? -5.353 5.895 -19.567 1.00 43.97 660 GLY A N 1
ATOM 5219 C CA . GLY A 1 660 ? -6.628 6.476 -20.004 1.00 43.97 660 GLY A CA 1
ATOM 5220 C C . GLY A 1 660 ? -7.267 7.404 -18.961 1.00 43.97 660 GLY A C 1
ATOM 5221 O O . GLY A 1 660 ? -6.597 7.917 -18.064 1.00 43.97 660 GLY A O 1
ATOM 5222 N N . ASN A 1 661 ? -8.577 7.635 -19.071 1.00 46.00 661 ASN A N 1
ATOM 5223 C CA . ASN A 1 661 ? -9.310 8.353 -18.025 1.00 46.00 661 ASN A CA 1
ATOM 5224 C C . ASN A 1 661 ? -9.372 7.500 -16.754 1.00 46.00 661 ASN A C 1
ATOM 5226 O O . ASN A 1 661 ? -9.537 6.283 -16.828 1.00 46.00 661 ASN A O 1
ATOM 5230 N N . ILE A 1 662 ? -9.278 8.152 -15.601 1.00 51.97 662 ILE A N 1
ATOM 5231 C CA . ILE A 1 662 ? -9.348 7.504 -14.294 1.00 51.97 662 ILE A CA 1
ATOM 5232 C C . ILE A 1 662 ? -10.595 8.013 -13.592 1.00 51.97 662 ILE A C 1
ATOM 5234 O O . ILE A 1 662 ? -10.753 9.218 -13.398 1.00 51.97 662 ILE A O 1
ATOM 5238 N N . ILE A 1 663 ? -11.463 7.088 -13.193 1.00 45.53 663 ILE A N 1
ATOM 5239 C CA . ILE A 1 663 ? -12.639 7.389 -12.381 1.00 45.53 663 ILE A CA 1
ATOM 5240 C C . ILE A 1 663 ? -12.519 6.593 -11.086 1.00 45.53 663 ILE A C 1
ATOM 5242 O O . ILE A 1 663 ? -12.460 5.363 -11.110 1.00 45.53 663 ILE A O 1
ATOM 5246 N N . VAL A 1 664 ? -12.472 7.308 -9.964 1.00 54.62 664 VAL A N 1
ATOM 5247 C CA . VAL A 1 664 ? -12.497 6.733 -8.618 1.00 54.62 664 VAL A CA 1
ATOM 5248 C C . VAL A 1 664 ? -13.810 7.132 -7.966 1.00 54.62 664 VAL A C 1
ATOM 5250 O O . VAL A 1 664 ? -14.044 8.315 -7.718 1.00 54.62 664 VAL A O 1
ATOM 5253 N N . MET A 1 665 ? -14.655 6.141 -7.687 1.00 50.66 665 MET A N 1
ATOM 5254 C CA . MET A 1 665 ? -15.895 6.315 -6.934 1.00 50.66 665 MET A CA 1
ATOM 5255 C C . MET A 1 665 ? -15.830 5.506 -5.642 1.00 50.66 665 MET A C 1
ATOM 5257 O O . MET A 1 665 ? -15.632 4.292 -5.667 1.00 50.66 665 MET A O 1
ATOM 5261 N N . LEU A 1 666 ? -16.003 6.190 -4.512 1.00 57.44 666 LEU A N 1
ATOM 5262 C CA . LEU A 1 666 ? -16.038 5.582 -3.182 1.00 57.44 666 LEU A CA 1
ATOM 5263 C C . LEU A 1 666 ? -17.263 6.104 -2.433 1.00 57.44 666 LEU A C 1
ATOM 5265 O O . LEU A 1 666 ? -17.357 7.298 -2.144 1.00 57.44 666 LEU A O 1
ATOM 5269 N N . THR A 1 667 ? -18.183 5.200 -2.103 1.00 55.59 667 THR A N 1
ATOM 5270 C CA . THR A 1 667 ? -19.314 5.477 -1.206 1.00 55.59 667 THR A CA 1
ATOM 5271 C C . THR A 1 667 ? -19.178 4.582 0.017 1.00 55.59 667 THR A C 1
ATOM 5273 O O . THR A 1 667 ? -19.253 3.363 -0.119 1.00 55.59 667 THR A O 1
ATOM 5276 N N . LEU A 1 668 ? -18.905 5.166 1.187 1.00 55.72 668 LEU A N 1
ATOM 5277 C CA . LEU A 1 668 ? -18.399 4.399 2.338 1.00 55.72 668 LEU A CA 1
ATOM 5278 C C . LEU A 1 668 ? -19.429 4.139 3.439 1.00 55.72 668 LEU A C 1
ATOM 5280 O O . LEU A 1 668 ? -19.470 3.030 3.959 1.00 55.72 668 LEU A O 1
ATOM 5284 N N . ALA A 1 669 ? -20.273 5.113 3.785 1.00 54.22 669 ALA A N 1
ATOM 5285 C CA . ALA A 1 669 ? -21.371 4.914 4.729 1.00 54.22 669 ALA A CA 1
ATOM 5286 C C . ALA A 1 669 ? -22.670 5.451 4.124 1.00 54.22 669 ALA A C 1
ATOM 5288 O O . ALA A 1 669 ? -22.892 6.661 4.043 1.00 54.22 669 ALA A O 1
ATOM 5289 N N . LYS A 1 670 ? -23.514 4.531 3.650 1.00 49.78 670 LYS A N 1
ATOM 5290 C CA . LYS A 1 670 ? -24.833 4.864 3.104 1.00 49.78 670 LYS A CA 1
ATOM 5291 C C . LYS A 1 670 ? -25.872 5.114 4.216 1.00 49.78 670 LYS A C 1
ATOM 5293 O O . LYS A 1 670 ? -26.801 5.852 3.937 1.00 49.78 670 LYS A O 1
ATOM 5298 N N . GLU A 1 671 ? -25.653 4.564 5.423 1.00 54.19 671 GLU A N 1
ATOM 5299 C CA . GLU A 1 671 ? -26.526 4.585 6.629 1.00 54.19 671 GLU A CA 1
ATOM 5300 C C . GLU A 1 671 ? -25.659 4.693 7.929 1.00 54.19 671 GLU A C 1
ATOM 5302 O O . GLU A 1 671 ? -24.476 5.038 7.822 1.00 54.19 671 GLU A O 1
ATOM 5307 N N . ASN A 1 672 ? -26.165 4.366 9.139 1.00 52.75 672 ASN A N 1
ATOM 5308 C CA . ASN A 1 672 ? -25.529 4.602 10.474 1.00 52.75 672 ASN A CA 1
ATOM 5309 C C . ASN A 1 672 ? -24.229 3.803 10.789 1.00 52.75 672 ASN A C 1
ATOM 5311 O O . ASN A 1 672 ? -23.838 3.617 11.948 1.00 52.75 672 ASN A O 1
ATOM 5315 N N . GLY A 1 673 ? -23.514 3.333 9.766 1.00 51.53 673 GLY A N 1
ATOM 5316 C CA . GLY A 1 673 ? -22.280 2.553 9.882 1.00 51.53 673 GLY A CA 1
ATOM 5317 C C . GLY A 1 673 ? -21.067 3.349 10.384 1.00 51.53 673 GLY A C 1
ATOM 5318 O O . GLY A 1 673 ? -21.001 4.577 10.285 1.00 51.53 673 GLY A O 1
ATOM 5319 N N . ARG A 1 674 ? -20.065 2.642 10.925 1.00 55.78 674 ARG A N 1
ATOM 5320 C CA . ARG A 1 674 ? -18.795 3.234 11.383 1.00 55.78 674 ARG A CA 1
ATOM 5321 C C . ARG A 1 674 ? -17.627 2.763 10.526 1.00 55.78 674 ARG A C 1
ATOM 5323 O O . ARG A 1 674 ? -17.356 1.570 10.480 1.00 55.78 674 ARG A O 1
ATOM 5330 N N . VAL A 1 675 ? -16.901 3.694 9.926 1.00 56.12 675 VAL A N 1
ATOM 5331 C CA . VAL A 1 675 ? -15.696 3.459 9.128 1.00 56.12 675 VAL A CA 1
ATOM 5332 C C . VAL A 1 675 ? -14.482 3.991 9.890 1.00 56.12 675 VAL A C 1
ATOM 5334 O O . VAL A 1 675 ? -14.539 5.087 10.452 1.00 56.12 675 VAL A O 1
ATOM 5337 N N . GLY A 1 676 ? -13.398 3.213 9.941 1.00 47.75 676 GLY A N 1
ATOM 5338 C CA . GLY A 1 676 ? -12.119 3.606 10.539 1.00 47.75 676 GLY A CA 1
ATOM 5339 C C . GLY A 1 676 ? -11.423 4.749 9.791 1.00 47.75 676 GLY A C 1
ATOM 5340 O O . GLY A 1 676 ? -12.048 5.532 9.075 1.00 47.75 676 GLY A O 1
ATOM 5341 N N . ASN A 1 677 ? -10.106 4.870 9.957 1.00 59.91 677 ASN A N 1
ATOM 5342 C CA . ASN A 1 677 ? -9.338 5.853 9.196 1.00 59.91 677 ASN A CA 1
ATOM 5343 C C . ASN A 1 677 ? -9.268 5.439 7.725 1.00 59.91 677 ASN A C 1
ATOM 5345 O O . ASN A 1 677 ? -9.093 4.262 7.409 1.00 59.91 677 ASN A O 1
ATOM 5349 N N . ILE A 1 678 ? -9.365 6.414 6.830 1.00 56.91 678 ILE A N 1
ATOM 5350 C CA . ILE A 1 678 ? -9.277 6.194 5.390 1.00 56.91 678 ILE A CA 1
ATOM 5351 C C . ILE A 1 678 ? -8.010 6.854 4.882 1.00 56.91 678 ILE A C 1
ATOM 5353 O O . ILE A 1 678 ? -7.815 8.053 5.069 1.00 56.91 678 ILE A O 1
ATOM 5357 N N . ILE A 1 679 ? -7.174 6.081 4.202 1.00 52.34 679 ILE A N 1
ATOM 5358 C CA . ILE A 1 679 ? -5.994 6.574 3.506 1.00 52.34 679 ILE A CA 1
ATOM 5359 C C . ILE A 1 679 ? -6.144 6.215 2.031 1.00 52.34 679 ILE A C 1
ATOM 5361 O O . ILE A 1 679 ? -6.134 5.045 1.660 1.00 52.34 679 ILE A O 1
ATOM 5365 N N . VAL A 1 680 ? -6.276 7.225 1.179 1.00 60.47 680 VAL A N 1
ATOM 5366 C CA . VAL A 1 680 ? -6.259 7.067 -0.276 1.00 60.47 680 VAL A CA 1
ATOM 5367 C C . VAL A 1 680 ? -4.945 7.631 -0.791 1.00 60.47 680 VAL A C 1
ATOM 5369 O O . VAL A 1 680 ? -4.710 8.832 -0.698 1.00 60.47 680 VAL A O 1
ATOM 5372 N N . MET A 1 681 ? -4.095 6.768 -1.338 1.00 56.38 681 MET A N 1
ATOM 5373 C CA . MET A 1 681 ? -2.849 7.130 -2.005 1.00 56.38 681 MET A CA 1
ATOM 5374 C C . MET A 1 681 ? -2.928 6.742 -3.477 1.00 56.38 681 MET A C 1
ATOM 5376 O O . MET A 1 681 ? -2.863 5.560 -3.815 1.00 56.38 681 MET A O 1
ATOM 5380 N N . LEU A 1 682 ? -3.034 7.733 -4.364 1.00 62.03 682 LEU A N 1
ATOM 5381 C CA . LEU A 1 682 ? -2.919 7.501 -5.805 1.00 62.03 682 LEU A CA 1
ATOM 5382 C C . LEU A 1 682 ? -1.624 8.136 -6.310 1.00 62.03 682 LEU A C 1
ATOM 5384 O O . LEU A 1 682 ? -1.455 9.353 -6.236 1.00 62.03 682 LEU A O 1
ATOM 5388 N N . THR A 1 683 ? -0.725 7.303 -6.835 1.00 58.00 683 THR A N 1
ATOM 5389 C CA . THR A 1 683 ? 0.495 7.736 -7.526 1.00 58.00 683 THR A CA 1
ATOM 5390 C C . THR A 1 683 ? 0.361 7.383 -9.001 1.00 58.00 683 THR A C 1
ATOM 5392 O O . THR A 1 683 ? 0.430 6.213 -9.379 1.00 58.00 683 THR A O 1
ATOM 5395 N N . LEU A 1 684 ? 0.089 8.375 -9.846 1.00 56.84 684 LEU A N 1
ATOM 5396 C CA . LEU A 1 684 ? -0.390 8.093 -11.204 1.00 56.84 684 LEU A CA 1
ATOM 5397 C C . LEU A 1 684 ? 0.739 7.895 -12.216 1.00 56.84 684 LEU A C 1
ATOM 5399 O O . LEU A 1 684 ? 0.661 6.967 -13.017 1.00 56.84 684 LEU A O 1
ATOM 5403 N N . ALA A 1 685 ? 1.793 8.708 -12.158 1.00 52.50 685 ALA A N 1
ATOM 5404 C CA . ALA A 1 685 ? 2.984 8.545 -12.983 1.00 52.50 685 ALA A CA 1
ATOM 5405 C C . ALA A 1 685 ? 4.249 8.888 -12.188 1.00 52.50 685 ALA A C 1
ATOM 5407 O O . ALA A 1 685 ? 4.384 9.984 -11.636 1.00 52.50 685 ALA A O 1
ATOM 5408 N N . LYS A 1 686 ? 5.180 7.931 -12.124 1.00 50.34 686 LYS A N 1
ATOM 5409 C CA . LYS A 1 686 ? 6.475 8.110 -11.459 1.00 50.34 686 LYS A CA 1
ATOM 5410 C C . LYS A 1 686 ? 7.517 8.815 -12.351 1.00 50.34 686 LYS A C 1
ATOM 5412 O O . LYS A 1 686 ? 8.445 9.370 -11.782 1.0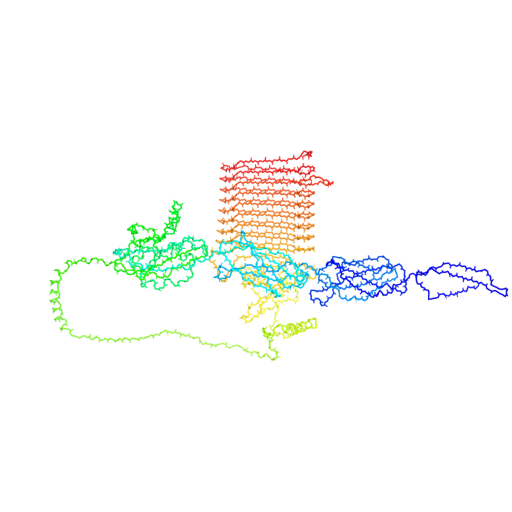0 50.34 686 LYS A O 1
ATOM 5417 N N . GLU A 1 687 ? 7.317 8.827 -13.676 1.00 56.81 687 GLU A N 1
ATOM 5418 C CA . GLU A 1 687 ? 8.224 9.367 -14.725 1.00 56.81 687 GLU A CA 1
ATOM 5419 C C . GLU A 1 687 ? 7.419 10.153 -15.811 1.00 56.81 687 GLU A C 1
ATOM 5421 O O . GLU A 1 687 ? 6.401 10.770 -15.474 1.00 56.81 687 GLU A O 1
ATOM 5426 N N . ASN A 1 688 ? 7.774 10.135 -17.112 1.00 53.56 688 ASN A N 1
ATOM 5427 C CA . ASN A 1 688 ? 7.219 11.019 -18.172 1.00 53.56 688 ASN A CA 1
ATOM 5428 C C . ASN A 1 688 ? 5.840 10.599 -18.740 1.00 53.56 688 ASN A C 1
ATOM 5430 O O . ASN A 1 688 ? 5.509 10.820 -19.916 1.00 53.56 688 ASN A O 1
ATOM 5434 N N . GLY A 1 689 ? 5.004 9.967 -17.916 1.00 52.09 689 GLY A N 1
ATOM 5435 C CA . GLY A 1 689 ? 3.731 9.370 -18.328 1.00 52.09 689 GLY A CA 1
ATOM 5436 C C . GLY A 1 689 ? 2.643 10.374 -18.749 1.00 52.09 689 GLY A C 1
ATOM 5437 O O . GLY A 1 689 ? 2.643 11.541 -18.358 1.00 52.09 689 GLY A O 1
ATOM 5438 N N . ARG A 1 690 ? 1.662 9.924 -19.548 1.00 57.16 690 ARG A N 1
ATOM 5439 C CA . ARG A 1 690 ? 0.451 10.708 -19.876 1.00 57.16 690 ARG A CA 1
ATOM 5440 C C . ARG A 1 690 ? -0.787 10.066 -19.268 1.00 57.16 690 ARG A C 1
ATOM 5442 O O . ARG A 1 690 ? -1.065 8.918 -19.578 1.00 57.16 690 ARG A O 1
ATOM 5449 N N . VAL A 1 691 ? -1.552 10.810 -18.486 1.00 58.00 691 VAL A N 1
ATOM 5450 C CA . VAL A 1 691 ? -2.810 10.393 -17.860 1.00 58.00 691 VAL A CA 1
ATOM 5451 C C . VAL A 1 691 ? -3.962 11.189 -18.475 1.00 58.00 691 VAL A C 1
ATOM 5453 O O . VAL A 1 691 ? -3.824 12.390 -18.723 1.00 58.00 691 VAL A O 1
ATOM 5456 N N . GLY A 1 692 ? -5.092 10.530 -18.745 1.00 54.59 692 GLY A N 1
ATOM 5457 C CA . GLY A 1 692 ? -6.323 11.170 -19.212 1.00 54.59 692 GLY A CA 1
ATOM 5458 C C . GLY A 1 692 ? -6.971 12.078 -18.160 1.00 54.59 692 GLY A C 1
ATOM 5459 O O . GLY A 1 692 ? -6.319 12.578 -17.242 1.00 54.59 692 GLY A O 1
ATOM 5460 N N . ASN A 1 693 ? -8.276 12.314 -18.289 1.00 64.00 693 ASN A N 1
ATOM 5461 C CA . ASN A 1 693 ? -9.024 13.045 -17.270 1.00 64.00 693 ASN A CA 1
ATOM 5462 C C . ASN A 1 693 ? -9.143 12.203 -15.998 1.00 64.00 693 ASN A C 1
ATOM 5464 O O . ASN A 1 693 ? -9.343 10.990 -16.066 1.00 64.00 693 ASN A O 1
ATOM 5468 N N . ILE A 1 694 ? -9.063 12.861 -14.848 1.00 60.16 694 ILE A N 1
ATOM 5469 C CA . ILE A 1 694 ? -9.193 12.230 -13.540 1.00 60.16 694 ILE A CA 1
ATOM 5470 C C . ILE A 1 694 ? -10.460 12.756 -12.890 1.00 60.16 694 ILE A C 1
ATOM 5472 O O . ILE A 1 694 ? -10.617 13.964 -12.719 1.00 60.16 694 ILE A O 1
ATOM 5476 N N . ILE A 1 695 ? -11.347 11.849 -12.502 1.00 58.69 695 ILE A N 1
ATOM 5477 C CA . ILE A 1 695 ? -12.550 12.165 -11.741 1.00 58.69 695 ILE A CA 1
ATOM 5478 C C . ILE A 1 695 ? -12.503 11.365 -10.445 1.00 58.69 695 ILE A C 1
ATOM 5480 O O . ILE A 1 695 ? -12.493 10.137 -10.462 1.00 58.69 695 ILE A O 1
ATOM 5484 N N . VAL A 1 696 ? -12.475 12.064 -9.315 1.00 63.75 696 VAL A N 1
ATOM 5485 C CA . VAL A 1 696 ? -12.560 11.468 -7.981 1.00 63.75 696 VAL A CA 1
ATOM 5486 C C . VAL A 1 696 ? -13.861 11.929 -7.345 1.00 63.75 696 VAL A C 1
ATOM 5488 O O . VAL A 1 696 ? -14.039 13.121 -7.106 1.00 63.75 696 VAL A O 1
ATOM 5491 N N . MET A 1 697 ? -14.761 10.991 -7.060 1.00 62.03 697 MET A N 1
ATOM 5492 C CA . MET A 1 697 ? -15.988 11.235 -6.307 1.00 62.03 697 MET A CA 1
ATOM 5493 C C . MET A 1 697 ? -15.964 10.416 -5.018 1.00 62.03 697 MET A C 1
ATOM 5495 O O . MET A 1 697 ? -16.022 9.186 -5.066 1.00 62.03 697 MET A O 1
ATOM 5499 N N . LEU A 1 698 ? -15.887 11.088 -3.866 1.00 66.25 698 LEU A N 1
ATOM 5500 C CA . LEU A 1 698 ? -16.006 10.430 -2.560 1.00 66.25 698 LEU A CA 1
ATOM 5501 C C . LEU A 1 698 ? -17.277 10.911 -1.858 1.00 66.25 698 LEU A C 1
ATOM 5503 O O . LEU A 1 698 ? -17.433 12.108 -1.614 1.00 66.25 698 LEU A O 1
ATOM 5507 N N . THR A 1 699 ? -18.155 9.976 -1.499 1.00 64.19 699 THR A N 1
ATOM 5508 C CA . THR A 1 699 ? -19.329 10.223 -0.650 1.00 64.19 699 THR A CA 1
ATOM 5509 C C . THR A 1 699 ? -19.170 9.430 0.643 1.00 64.19 699 THR A C 1
ATOM 5511 O O . THR A 1 699 ? -19.249 8.202 0.643 1.00 64.19 699 THR A O 1
ATOM 5514 N N . LEU A 1 700 ? -18.865 10.112 1.745 1.00 63.38 700 LEU A N 1
ATOM 5515 C CA . LEU A 1 700 ? -18.282 9.448 2.917 1.00 63.38 700 LEU A CA 1
ATOM 5516 C C . LEU A 1 700 ? -19.325 9.066 3.971 1.00 63.38 700 LEU A C 1
ATOM 5518 O O . LEU A 1 700 ? -19.312 7.918 4.407 1.00 63.38 700 LEU A O 1
ATOM 5522 N N . ALA A 1 701 ? -20.258 9.959 4.307 1.00 62.19 701 ALA A N 1
ATOM 5523 C CA . ALA A 1 701 ? -21.408 9.676 5.164 1.00 62.19 701 ALA A CA 1
ATOM 5524 C C . ALA A 1 701 ? -22.682 10.303 4.581 1.00 62.19 701 ALA A C 1
ATOM 5526 O O . ALA A 1 701 ? -22.803 11.527 4.468 1.00 62.19 701 ALA A O 1
ATOM 5527 N N . LYS A 1 702 ? -23.626 9.451 4.175 1.00 58.28 702 LYS A N 1
ATOM 5528 C CA . LYS A 1 702 ? -24.902 9.875 3.593 1.00 58.28 702 LYS A CA 1
ATOM 5529 C C . LYS A 1 702 ? -25.976 10.155 4.660 1.00 58.28 702 LYS A C 1
ATOM 5531 O O . LYS A 1 702 ? -26.751 11.074 4.440 1.00 58.28 702 LYS A O 1
ATOM 5536 N N . GLU A 1 703 ? -25.955 9.430 5.782 1.00 66.12 703 GLU A N 1
ATOM 5537 C CA . GLU A 1 703 ? -26.907 9.527 6.916 1.00 66.12 703 GLU A CA 1
ATOM 5538 C C . GLU A 1 703 ? -26.125 9.676 8.254 1.00 66.12 703 GLU A C 1
ATOM 5540 O O . GLU A 1 703 ? -25.131 10.408 8.267 1.00 66.12 703 GLU A O 1
ATOM 5545 N N . ASP A 1 704 ? -26.448 8.965 9.351 1.00 60.59 704 ASP A N 1
ATOM 5546 C CA . ASP A 1 704 ? -25.806 9.138 10.687 1.00 60.59 704 ASP A CA 1
ATOM 5547 C C . ASP A 1 704 ? -24.419 8.468 10.839 1.00 60.59 704 ASP A C 1
ATOM 5549 O O . ASP A 1 704 ? -23.893 8.267 11.947 1.00 60.59 704 ASP A O 1
ATOM 5553 N N . GLY A 1 705 ? -23.804 8.076 9.723 1.00 58.72 705 GLY A N 1
ATOM 5554 C CA . GLY A 1 705 ? -22.552 7.322 9.697 1.00 58.72 705 GLY A CA 1
ATOM 5555 C C . GLY A 1 705 ? -21.377 8.060 10.353 1.00 58.72 705 GLY A C 1
ATOM 5556 O O . GLY A 1 705 ? -21.263 9.287 10.292 1.00 58.72 705 GLY A O 1
ATOM 5557 N N . ARG A 1 706 ? -20.456 7.312 10.979 1.00 64.81 706 ARG A N 1
ATOM 5558 C CA . ARG A 1 706 ? -19.210 7.867 11.544 1.00 64.81 706 ARG A CA 1
ATOM 5559 C C . ARG A 1 706 ? -18.002 7.413 10.747 1.00 64.81 706 ARG A C 1
ATOM 5561 O O . ARG A 1 706 ? -17.756 6.220 10.651 1.00 64.81 706 ARG A O 1
ATOM 5568 N N . VAL A 1 707 ? -17.204 8.348 10.265 1.00 64.44 707 VAL A N 1
ATOM 5569 C CA . VAL A 1 707 ? -15.960 8.091 9.543 1.00 64.44 707 VAL A CA 1
ATOM 5570 C C . VAL A 1 707 ? -14.790 8.639 10.358 1.00 64.44 707 VAL A C 1
ATOM 5572 O O . VAL A 1 707 ? -14.882 9.737 10.910 1.00 64.44 707 VAL A O 1
ATOM 5575 N N . GLY A 1 708 ? -13.705 7.870 10.465 1.00 59.72 708 GLY A N 1
ATOM 5576 C CA . GLY A 1 708 ? -12.468 8.278 11.131 1.00 59.72 708 GLY A CA 1
ATOM 5577 C C . GLY A 1 708 ? -11.743 9.423 10.416 1.00 59.72 708 GLY A C 1
ATOM 5578 O O . GLY A 1 708 ? -12.334 10.203 9.668 1.00 59.72 708 GLY A O 1
ATOM 5579 N N . ASN A 1 709 ? -10.438 9.549 10.652 1.00 74.31 709 ASN A N 1
ATOM 5580 C CA . ASN A 1 709 ? -9.631 10.533 9.936 1.00 74.31 709 ASN A CA 1
ATOM 5581 C C . ASN A 1 709 ? -9.468 10.119 8.474 1.00 74.31 709 ASN A C 1
ATOM 5583 O O . ASN A 1 709 ? -9.319 8.936 8.166 1.00 74.31 709 ASN A O 1
ATOM 5587 N N . ILE A 1 710 ? -9.452 11.100 7.581 1.00 64.62 710 ILE A N 1
ATOM 5588 C CA . ILE A 1 710 ? -9.362 10.875 6.143 1.00 64.62 710 ILE A CA 1
ATOM 5589 C C . ILE A 1 710 ? -8.109 11.551 5.625 1.00 64.62 710 ILE A C 1
ATOM 5591 O O . ILE A 1 710 ? -7.931 12.754 5.787 1.00 64.62 710 ILE A O 1
ATOM 5595 N N . ILE A 1 711 ? -7.250 10.778 4.978 1.00 66.12 711 ILE A N 1
ATOM 5596 C CA . ILE A 1 711 ? -6.052 11.261 4.311 1.00 66.12 711 ILE A CA 1
ATOM 5597 C C . ILE A 1 711 ? -6.177 10.898 2.837 1.00 66.12 711 ILE A C 1
ATOM 5599 O O . ILE A 1 711 ? -6.198 9.726 2.475 1.00 66.12 711 ILE A O 1
ATOM 5603 N N . VAL A 1 712 ? -6.257 11.904 1.977 1.00 67.69 712 VAL A N 1
ATOM 5604 C CA . VAL A 1 712 ? -6.214 11.735 0.525 1.00 67.69 712 VAL A CA 1
ATOM 5605 C C . VAL A 1 712 ? -4.917 12.348 0.029 1.00 67.69 712 VAL A C 1
ATOM 5607 O O . VAL A 1 712 ? -4.735 13.560 0.103 1.00 67.69 712 VAL A O 1
ATOM 5610 N N . MET A 1 713 ? -4.017 11.515 -0.479 1.00 65.94 713 MET A N 1
ATOM 5611 C CA . MET A 1 713 ? -2.790 11.929 -1.146 1.00 65.94 713 MET A CA 1
ATOM 5612 C C . MET A 1 713 ? -2.864 11.544 -2.619 1.00 65.94 713 MET A C 1
ATOM 5614 O O . MET A 1 713 ? -2.831 10.362 -2.965 1.00 65.94 713 MET A O 1
ATOM 5618 N N . LEU A 1 714 ? -2.945 12.543 -3.496 1.00 69.19 714 LEU A N 1
ATOM 5619 C CA . LEU A 1 714 ? -2.814 12.335 -4.937 1.00 69.19 714 LEU A CA 1
ATOM 5620 C C . LEU A 1 714 ? -1.484 12.926 -5.394 1.00 69.19 714 LEU A C 1
ATOM 5622 O O . LEU A 1 714 ? -1.277 14.136 -5.309 1.00 69.19 714 LEU A O 1
ATOM 5626 N N . THR A 1 715 ? -0.595 12.068 -5.886 1.00 64.50 715 THR A N 1
ATOM 5627 C CA . THR A 1 715 ? 0.667 12.466 -6.517 1.00 64.50 715 THR A CA 1
ATOM 5628 C C . THR A 1 715 ? 0.587 12.112 -7.995 1.00 64.50 715 THR A C 1
ATOM 5630 O O . THR A 1 715 ? 0.551 10.936 -8.356 1.00 64.50 715 THR A O 1
ATOM 5633 N N . LEU A 1 716 ? 0.476 13.114 -8.866 1.00 60.19 716 LEU A N 1
ATOM 5634 C CA . LEU A 1 716 ? 0.075 12.855 -10.252 1.00 60.19 716 LEU A CA 1
ATOM 5635 C C . LEU A 1 716 ? 1.259 12.628 -11.190 1.00 60.19 716 LEU A C 1
ATOM 5637 O O . LEU A 1 716 ? 1.248 11.643 -11.922 1.00 60.19 716 LEU A O 1
ATOM 5641 N N . ALA A 1 717 ? 2.266 13.501 -11.157 1.00 57.16 717 ALA A N 1
ATOM 5642 C CA . ALA A 1 717 ? 3.481 13.362 -11.950 1.00 57.16 717 ALA A CA 1
ATOM 5643 C C . ALA A 1 717 ? 4.704 13.799 -11.135 1.00 57.16 717 ALA A C 1
ATOM 5645 O O . ALA A 1 717 ? 4.762 14.920 -10.618 1.00 57.16 717 ALA A O 1
ATOM 5646 N N . LYS A 1 718 ? 5.678 12.897 -11.004 1.00 56.12 718 LYS A N 1
ATOM 5647 C CA . LYS A 1 718 ? 6.934 13.173 -10.297 1.00 56.12 718 LYS A CA 1
ATOM 5648 C C . LYS A 1 718 ? 7.983 13.866 -11.189 1.00 56.12 718 LYS A C 1
ATOM 5650 O O . LYS A 1 718 ? 8.872 14.482 -10.621 1.00 56.12 718 LYS A O 1
ATOM 5655 N N . GLU A 1 719 ? 7.836 13.792 -12.515 1.00 63.59 719 GLU A N 1
ATOM 5656 C CA . GLU A 1 719 ? 8.755 14.343 -13.539 1.00 63.59 719 GLU A CA 1
ATOM 5657 C C . GLU A 1 719 ? 7.939 15.075 -14.651 1.00 63.59 719 GLU A C 1
ATOM 5659 O O . GLU A 1 719 ? 6.999 15.805 -14.316 1.00 63.59 719 GLU A O 1
ATOM 5664 N N . ASP A 1 720 ? 8.183 14.860 -15.958 1.00 58.78 720 ASP A N 1
ATOM 5665 C CA . ASP A 1 720 ? 7.598 15.655 -17.076 1.00 58.78 720 ASP A CA 1
ATOM 5666 C C . ASP A 1 720 ? 6.197 15.205 -17.563 1.00 58.78 720 ASP A C 1
ATOM 5668 O O . ASP A 1 720 ? 5.779 15.429 -18.713 1.00 58.78 720 ASP A O 1
ATOM 5672 N N . GLY A 1 721 ? 5.438 14.530 -16.701 1.00 57.84 721 GLY A N 1
ATOM 5673 C CA . GLY A 1 721 ? 4.165 13.900 -17.060 1.00 57.84 721 GLY A CA 1
ATOM 5674 C C . GLY A 1 721 ? 3.063 14.876 -17.515 1.00 57.84 721 GLY A C 1
ATOM 5675 O O . GLY A 1 721 ? 3.026 16.052 -17.147 1.00 57.84 721 GLY A O 1
ATOM 5676 N N . ARG A 1 722 ? 2.106 14.390 -18.321 1.00 64.06 722 ARG A N 1
ATOM 5677 C CA . ARG A 1 722 ? 0.911 15.163 -18.730 1.00 64.06 722 ARG A CA 1
ATOM 5678 C C . ARG A 1 722 ? -0.359 14.563 -18.155 1.00 64.06 722 ARG A C 1
ATOM 5680 O O . ARG A 1 722 ? -0.622 13.395 -18.392 1.00 64.06 722 ARG A O 1
ATOM 5687 N N . VAL A 1 723 ? -1.185 15.367 -17.505 1.00 65.31 723 VAL A N 1
ATOM 5688 C CA . VAL A 1 723 ? -2.471 14.965 -16.928 1.00 65.31 723 VAL A CA 1
ATOM 5689 C C . VAL A 1 723 ? -3.589 15.784 -17.570 1.00 65.31 723 VAL A C 1
ATOM 5691 O O . VAL A 1 723 ? -3.423 16.984 -17.802 1.00 65.31 723 VAL A O 1
ATOM 5694 N N . GLY A 1 724 ? -4.719 15.142 -17.877 1.00 64.56 724 GLY A N 1
ATOM 5695 C CA . GLY A 1 724 ? -5.927 15.807 -18.366 1.00 64.56 724 GLY A CA 1
ATOM 5696 C C . GLY A 1 724 ? -6.584 16.719 -17.325 1.00 64.56 724 GLY A C 1
ATOM 5697 O O . GLY A 1 724 ? -5.948 17.204 -16.389 1.00 64.56 724 GLY A O 1
ATOM 5698 N N . ASN A 1 725 ? -7.881 16.975 -17.489 1.00 75.75 725 ASN A N 1
ATOM 5699 C CA . ASN A 1 725 ? -8.647 17.718 -16.492 1.00 75.75 725 ASN A CA 1
ATOM 5700 C C . ASN A 1 725 ? -8.832 16.877 -15.231 1.00 75.75 725 ASN A C 1
ATOM 5702 O O . ASN A 1 725 ? -9.030 15.664 -15.307 1.00 75.75 725 ASN A O 1
ATOM 5706 N N . ILE A 1 726 ? -8.819 17.539 -14.082 1.00 67.62 726 ILE A N 1
ATOM 5707 C CA . ILE A 1 726 ? -8.975 16.908 -12.779 1.00 67.62 726 ILE A CA 1
ATOM 5708 C C . ILE A 1 726 ? -10.237 17.455 -12.139 1.00 67.62 726 ILE A C 1
ATOM 5710 O O . ILE A 1 726 ? -10.373 18.662 -11.956 1.00 67.62 726 ILE A O 1
ATOM 5714 N N . ILE A 1 727 ? -11.145 16.560 -11.777 1.00 70.00 727 ILE A N 1
ATOM 5715 C CA . ILE A 1 727 ? -12.359 16.884 -11.043 1.00 70.00 727 ILE A CA 1
ATOM 5716 C C . ILE A 1 727 ? -12.339 16.079 -9.750 1.00 70.00 727 ILE A C 1
ATOM 5718 O O . ILE A 1 727 ? -12.324 14.851 -9.774 1.00 70.00 727 ILE A O 1
ATOM 5722 N N . VAL A 1 728 ? -12.344 16.771 -8.618 1.00 70.44 728 VAL A N 1
ATOM 5723 C CA . VAL A 1 728 ? -12.472 16.167 -7.293 1.00 70.44 728 VAL A CA 1
ATOM 5724 C C . VAL A 1 728 ? -13.768 16.668 -6.676 1.00 70.44 728 VAL A C 1
ATOM 5726 O O . VAL A 1 728 ? -13.911 17.861 -6.421 1.00 70.44 728 VAL A O 1
ATOM 5729 N N . MET A 1 729 ? -14.710 15.760 -6.434 1.00 68.94 729 MET A N 1
ATOM 5730 C CA . MET A 1 729 ? -15.950 16.028 -5.713 1.00 68.94 729 MET A CA 1
ATOM 5731 C C . MET A 1 729 ? -15.965 15.223 -4.421 1.00 68.94 729 MET A C 1
ATOM 5733 O O . MET A 1 729 ? -16.038 13.995 -4.455 1.00 68.94 729 MET A O 1
ATOM 5737 N N . LEU A 1 730 ? -15.896 15.904 -3.277 1.00 71.19 730 LEU A N 1
ATOM 5738 C CA . LEU A 1 730 ? -16.035 15.257 -1.972 1.00 71.19 730 LEU A CA 1
ATOM 5739 C C . LEU A 1 730 ? -17.325 15.729 -1.303 1.00 71.19 730 LEU A C 1
ATOM 5741 O O . LEU A 1 730 ? -17.504 16.924 -1.070 1.00 71.19 730 LEU A O 1
ATOM 5745 N N . THR A 1 731 ? -18.193 14.781 -0.962 1.00 70.00 731 THR A N 1
ATOM 5746 C CA . THR A 1 731 ? -19.365 15.007 -0.112 1.00 70.00 731 THR A CA 1
ATOM 5747 C C . THR A 1 731 ? -19.164 14.226 1.179 1.00 70.00 731 THR A C 1
ATOM 5749 O O . THR A 1 731 ? -19.170 12.995 1.172 1.00 70.00 731 THR A O 1
ATOM 5752 N N . LEU A 1 732 ? -18.898 14.924 2.282 1.00 68.69 732 LEU A N 1
ATOM 5753 C CA . LEU A 1 732 ? -18.371 14.270 3.482 1.00 68.69 732 LEU A CA 1
ATOM 5754 C C . LEU A 1 732 ? -19.465 13.822 4.449 1.00 68.69 732 LEU A C 1
ATOM 5756 O O . LEU A 1 732 ? -19.494 12.648 4.801 1.00 68.69 732 LEU A O 1
ATOM 5760 N N . ALA A 1 733 ? -20.347 14.736 4.855 1.00 67.69 733 ALA A N 1
ATOM 5761 C CA . ALA A 1 733 ? -21.484 14.465 5.725 1.00 67.69 733 ALA A CA 1
ATOM 5762 C C . ALA A 1 733 ? -22.732 15.149 5.157 1.00 67.69 733 ALA A C 1
ATOM 5764 O O . ALA A 1 733 ? -22.817 16.380 5.086 1.00 67.69 733 ALA A O 1
ATOM 5765 N N . LYS A 1 734 ? -23.688 14.341 4.697 1.00 65.56 734 LYS A N 1
ATOM 5766 C CA . LYS A 1 734 ? -24.919 14.842 4.083 1.00 65.56 734 LYS A CA 1
ATOM 5767 C C . LYS A 1 734 ? -26.005 15.136 5.129 1.00 65.56 734 LYS A C 1
ATOM 5769 O O . LYS A 1 734 ? -26.644 16.172 4.997 1.00 65.56 734 LYS A O 1
ATOM 5774 N N . GLU A 1 735 ? -26.156 14.289 6.146 1.00 71.88 735 GLU A N 1
ATOM 5775 C CA . GLU A 1 735 ? -27.195 14.398 7.193 1.00 71.88 735 GLU A CA 1
ATOM 5776 C C . GLU A 1 735 ? -26.517 14.513 8.582 1.00 71.88 735 GLU A C 1
ATOM 5778 O O . GLU A 1 735 ? -25.641 15.369 8.712 1.00 71.88 735 GLU A O 1
ATOM 5783 N N . ASP A 1 736 ? -26.794 13.668 9.589 1.00 66.75 736 ASP A N 1
ATOM 5784 C CA . ASP A 1 736 ? -26.185 13.768 10.945 1.00 66.75 736 ASP A CA 1
ATOM 5785 C C . ASP A 1 736 ? -24.776 13.137 11.075 1.00 66.75 736 ASP A C 1
ATOM 5787 O O . ASP A 1 736 ? -24.201 13.015 12.171 1.00 66.75 736 ASP A O 1
ATOM 5791 N N . GLY A 1 737 ? -24.188 12.727 9.951 1.00 64.50 737 GLY A N 1
ATOM 5792 C CA . GLY A 1 737 ? -22.915 12.017 9.892 1.00 64.50 737 GLY A CA 1
ATOM 5793 C C . GLY A 1 737 ? -21.746 12.758 10.551 1.00 64.50 737 GLY A C 1
ATOM 5794 O O . GLY A 1 737 ? -21.653 13.990 10.544 1.00 64.50 737 GLY A O 1
ATOM 5795 N N . ARG A 1 738 ? -20.804 11.996 11.122 1.00 71.56 738 ARG A N 1
ATOM 5796 C CA . ARG A 1 738 ? -19.584 12.534 11.749 1.00 71.56 738 ARG A CA 1
ATOM 5797 C C . ARG A 1 738 ? -18.342 12.079 11.008 1.00 71.56 738 ARG A C 1
ATOM 5799 O O . ARG A 1 738 ? -18.096 10.883 10.924 1.00 71.56 738 ARG A O 1
ATOM 5806 N N . VAL A 1 739 ? -17.516 13.013 10.564 1.00 73.00 739 VAL A N 1
ATOM 5807 C CA . VAL A 1 739 ? -16.224 12.736 9.933 1.00 73.00 739 VAL A CA 1
ATOM 5808 C C . VAL A 1 739 ? -15.103 13.302 10.803 1.00 73.00 739 VAL A C 1
ATOM 5810 O O . VAL A 1 739 ? -15.227 14.407 11.335 1.00 73.00 739 VAL A O 1
ATOM 5813 N N . GLY A 1 740 ? -14.022 12.537 10.976 1.00 72.38 740 GLY A N 1
ATOM 5814 C CA . GLY A 1 740 ? -12.823 12.959 11.700 1.00 72.38 740 GLY A CA 1
ATOM 5815 C C . GLY A 1 740 ? -12.066 14.102 11.013 1.00 72.38 740 GLY A C 1
ATOM 5816 O O . GLY A 1 740 ? -12.621 14.873 10.230 1.00 72.38 740 GLY A O 1
ATOM 5817 N N . ASN A 1 741 ? -10.775 14.234 11.315 1.00 79.81 741 ASN A N 1
ATOM 5818 C CA . ASN A 1 741 ? -9.929 15.212 10.636 1.00 79.81 741 ASN A CA 1
ATOM 5819 C C . ASN A 1 741 ? -9.678 14.789 9.191 1.00 79.81 741 ASN A C 1
ATOM 5821 O O . ASN A 1 741 ? -9.528 13.602 8.901 1.00 79.81 741 ASN A O 1
ATOM 5825 N N . ILE A 1 742 ? -9.580 15.763 8.297 1.00 72.06 742 ILE A N 1
ATOM 5826 C CA . ILE A 1 742 ? -9.420 15.522 6.868 1.00 72.06 742 ILE A CA 1
ATOM 5827 C C . ILE A 1 742 ? -8.171 16.223 6.381 1.00 72.06 742 ILE A C 1
ATOM 5829 O O . ILE A 1 742 ? -7.998 17.421 6.578 1.00 72.06 742 ILE A O 1
ATOM 5833 N N . ILE A 1 743 ? -7.316 15.469 5.709 1.00 74.44 743 ILE A N 1
ATOM 5834 C CA . ILE A 1 743 ? -6.113 15.963 5.066 1.00 74.44 743 ILE A CA 1
ATOM 5835 C C . ILE A 1 743 ? -6.212 15.592 3.592 1.00 74.44 743 ILE A C 1
ATOM 5837 O O . ILE A 1 743 ? -6.203 14.417 3.238 1.00 74.44 743 ILE A O 1
ATOM 5841 N N . VAL A 1 744 ? -6.305 16.594 2.727 1.00 73.94 744 VAL A N 1
ATOM 5842 C CA . VAL A 1 744 ? -6.226 16.422 1.276 1.00 73.94 744 VAL A CA 1
ATOM 5843 C C . VAL A 1 744 ? -4.930 17.060 0.809 1.00 73.94 744 VAL A C 1
ATOM 5845 O O . VAL A 1 744 ? -4.775 18.275 0.887 1.00 73.94 744 VAL A O 1
ATOM 5848 N N . MET A 1 745 ? -4.002 16.246 0.318 1.00 71.88 745 MET A N 1
ATOM 5849 C CA . MET A 1 745 ? -2.767 16.700 -0.309 1.00 71.88 745 MET A CA 1
ATOM 5850 C C . MET A 1 745 ? -2.786 16.317 -1.783 1.00 71.88 745 MET A C 1
ATOM 5852 O O . MET A 1 745 ? -2.766 15.135 -2.130 1.00 71.88 745 MET A O 1
ATOM 5856 N N . LEU A 1 746 ? -2.826 17.321 -2.655 1.00 72.38 746 LEU A N 1
ATOM 5857 C CA . LEU A 1 746 ? -2.656 17.126 -4.091 1.00 72.38 746 LEU A CA 1
ATOM 5858 C C . LEU A 1 746 ? -1.305 17.706 -4.499 1.00 72.38 746 LEU A C 1
ATOM 5860 O O . LEU A 1 746 ? -1.099 18.917 -4.419 1.00 72.38 746 LEU A O 1
ATOM 5864 N N . THR A 1 747 ? -0.407 16.839 -4.957 1.00 68.94 747 THR A N 1
ATOM 5865 C CA . THR A 1 747 ? 0.887 17.212 -5.534 1.00 68.94 747 THR A CA 1
ATOM 5866 C C . THR A 1 747 ? 0.850 16.868 -7.014 1.00 68.94 747 THR A C 1
ATOM 5868 O O . THR A 1 747 ? 0.873 15.696 -7.393 1.00 68.94 747 THR A O 1
ATOM 5871 N N . LEU A 1 748 ? 0.708 17.881 -7.863 1.00 63.25 748 LEU A N 1
ATOM 5872 C CA . LEU A 1 748 ? 0.314 17.644 -9.251 1.00 63.25 748 LEU A CA 1
ATOM 5873 C C . LEU A 1 748 ? 1.510 17.466 -10.188 1.00 63.25 748 LEU A C 1
ATOM 5875 O O . LEU A 1 748 ? 1.551 16.483 -10.922 1.00 63.25 748 LEU A O 1
ATOM 5879 N N . ALA A 1 749 ? 2.476 18.382 -10.150 1.00 60.12 749 ALA A N 1
ATOM 5880 C CA . ALA A 1 749 ? 3.700 18.303 -10.938 1.00 60.12 749 ALA A CA 1
ATOM 5881 C C . ALA A 1 749 ? 4.899 18.714 -10.082 1.00 60.12 749 ALA A C 1
ATOM 5883 O O . ALA A 1 749 ? 4.926 19.796 -9.488 1.00 60.12 749 ALA A O 1
ATOM 5884 N N . LYS A 1 750 ? 5.890 17.831 -9.988 1.00 59.06 750 LYS A N 1
ATOM 5885 C CA . LYS A 1 750 ? 7.122 18.107 -9.246 1.00 59.06 750 LYS A CA 1
ATOM 5886 C C . LYS A 1 750 ? 8.213 18.740 -10.132 1.00 59.06 750 LYS A C 1
ATOM 5888 O O . LYS A 1 750 ? 9.030 19.462 -9.581 1.00 59.06 750 LYS A O 1
ATOM 5893 N N . GLU A 1 751 ? 8.172 18.537 -11.452 1.00 66.19 751 GLU A N 1
ATOM 5894 C CA . GLU A 1 751 ? 9.150 19.073 -12.427 1.00 66.19 751 GLU A CA 1
ATOM 5895 C C . GLU A 1 751 ? 8.405 19.782 -13.597 1.00 66.19 751 GLU A C 1
ATOM 5897 O O . GLU A 1 751 ? 7.538 20.619 -13.311 1.00 66.19 751 GLU A O 1
ATOM 5902 N N . ASP A 1 752 ? 8.621 19.448 -14.883 1.00 61.59 752 ASP A N 1
ATOM 5903 C CA . ASP A 1 752 ? 8.067 20.195 -16.048 1.00 61.59 752 ASP A CA 1
ATOM 5904 C C . ASP A 1 752 ? 6.646 19.764 -16.492 1.00 61.59 752 ASP A C 1
ATOM 5906 O O . ASP A 1 752 ? 6.172 20.058 -17.605 1.00 61.59 752 ASP A O 1
ATOM 5910 N N . GLY A 1 753 ? 5.929 19.043 -15.630 1.00 61.72 753 GLY A N 1
ATOM 5911 C CA . GLY A 1 753 ? 4.638 18.433 -15.943 1.00 61.72 753 GLY A CA 1
ATOM 5912 C C . GLY A 1 753 ? 3.534 19.416 -16.378 1.00 61.72 753 GLY A C 1
ATOM 5913 O O . GLY A 1 753 ? 3.508 20.595 -16.014 1.00 61.72 753 GLY A O 1
ATOM 5914 N N . ARG A 1 754 ? 2.565 18.930 -17.169 1.00 68.75 754 ARG A N 1
ATOM 5915 C CA . ARG A 1 754 ? 1.388 19.714 -17.607 1.00 68.75 754 ARG A CA 1
ATOM 5916 C C . ARG A 1 754 ? 0.094 19.124 -17.078 1.00 68.75 754 ARG A C 1
ATOM 5918 O O . ARG A 1 754 ? -0.178 17.956 -17.326 1.00 68.75 754 ARG A O 1
ATOM 5925 N N . VAL A 1 755 ? -0.744 19.947 -16.463 1.00 70.19 755 VAL A N 1
ATOM 5926 C CA . VAL A 1 755 ? -2.054 19.556 -15.929 1.00 70.19 755 VAL A CA 1
ATOM 5927 C C . VAL A 1 755 ? -3.144 20.405 -16.580 1.00 70.19 755 VAL A C 1
ATOM 5929 O O . VAL A 1 755 ? -2.957 21.606 -16.787 1.00 70.19 755 VAL A O 1
ATOM 5932 N N . GLY A 1 756 ? -4.273 19.781 -16.924 1.00 69.94 756 GLY A N 1
ATOM 5933 C CA . GLY A 1 756 ? -5.459 20.464 -17.441 1.00 69.94 756 GLY A CA 1
ATOM 5934 C C . GLY A 1 756 ? -6.131 21.380 -16.411 1.00 69.94 756 GLY A C 1
ATOM 5935 O O . GLY A 1 756 ? -5.516 21.848 -15.452 1.00 69.94 756 GLY A O 1
ATOM 5936 N N . ASN A 1 757 ? -7.418 21.655 -16.612 1.00 79.75 757 ASN A N 1
ATOM 5937 C CA . ASN A 1 757 ? -8.200 22.406 -15.633 1.00 79.75 757 ASN A CA 1
ATOM 5938 C C . ASN A 1 757 ? -8.443 21.559 -14.385 1.00 79.75 757 ASN A C 1
ATOM 5940 O O . ASN A 1 757 ? -8.652 20.349 -14.478 1.00 79.75 757 ASN A O 1
ATOM 5944 N N . ILE A 1 758 ? -8.464 22.214 -13.232 1.00 72.38 758 ILE A N 1
ATOM 5945 C CA . ILE A 1 758 ? -8.653 21.575 -11.937 1.00 72.38 758 ILE A CA 1
ATOM 5946 C C . ILE A 1 758 ? -9.903 22.146 -11.303 1.00 72.38 758 ILE A C 1
ATOM 5948 O O . ILE A 1 758 ? -10.015 23.353 -11.103 1.00 72.38 758 ILE A O 1
ATOM 5952 N N . ILE A 1 759 ? -10.834 21.265 -10.969 1.00 76.12 759 ILE A N 1
ATOM 5953 C CA . ILE A 1 759 ? -12.060 21.607 -10.266 1.00 76.12 759 ILE A CA 1
ATOM 5954 C C . ILE A 1 759 ? -12.088 20.791 -8.981 1.00 76.12 759 ILE A C 1
ATOM 5956 O O . ILE A 1 759 ? -12.124 19.564 -9.016 1.00 76.12 759 ILE A O 1
ATOM 5960 N N . VAL A 1 760 ? -12.076 21.478 -7.846 1.00 75.06 760 VAL A N 1
ATOM 5961 C CA . VAL A 1 760 ? -12.252 20.877 -6.526 1.00 75.06 760 VAL A CA 1
ATOM 5962 C C . VAL A 1 760 ? -13.550 21.414 -5.943 1.00 75.06 760 VAL A C 1
ATOM 5964 O O . VAL A 1 760 ? -13.669 22.608 -5.681 1.00 75.06 760 VAL A O 1
ATOM 5967 N N . MET A 1 761 ? -14.524 20.532 -5.743 1.00 74.12 761 MET A N 1
ATOM 5968 C CA . MET A 1 761 ? -15.783 20.833 -5.070 1.00 74.12 761 MET A CA 1
ATOM 5969 C C . MET A 1 761 ? -15.867 20.020 -3.786 1.00 74.12 761 MET A C 1
ATOM 5971 O O . MET A 1 761 ? -15.951 18.793 -3.836 1.00 74.12 761 MET A O 1
ATOM 5975 N N . LEU A 1 762 ? -15.851 20.693 -2.637 1.00 74.38 762 LEU A N 1
ATOM 5976 C CA . LEU A 1 762 ? -16.056 20.038 -1.347 1.00 74.38 762 LEU A CA 1
ATOM 5977 C C . LEU A 1 762 ? -17.358 20.537 -0.721 1.00 74.38 762 LEU A C 1
ATOM 5979 O O . LEU A 1 762 ? -17.521 21.734 -0.489 1.00 74.38 762 LEU A O 1
ATOM 5983 N N . THR A 1 763 ? -18.261 19.607 -0.422 1.00 73.00 763 THR A N 1
ATOM 5984 C CA . THR A 1 763 ? -19.442 19.844 0.414 1.00 73.00 763 THR A CA 1
ATOM 5985 C C . THR A 1 763 ? -19.248 19.071 1.708 1.00 73.00 763 THR A C 1
ATOM 5987 O O . THR A 1 763 ? -19.271 17.839 1.712 1.00 73.00 763 THR A O 1
ATOM 5990 N N . LEU A 1 764 ? -18.963 19.783 2.798 1.00 71.38 764 LEU A N 1
ATOM 5991 C CA . LEU A 1 764 ? -18.433 19.146 4.001 1.00 71.38 764 LEU A CA 1
ATOM 5992 C C . LEU A 1 764 ? -19.539 18.704 4.961 1.00 71.38 764 LEU A C 1
ATOM 5994 O O . LEU A 1 764 ? -19.620 17.523 5.276 1.00 71.38 764 LEU A O 1
ATOM 5998 N N . ALA A 1 765 ? -20.397 19.629 5.386 1.00 72.19 765 ALA A N 1
ATOM 5999 C CA . ALA A 1 765 ? -21.565 19.352 6.211 1.00 72.19 765 ALA A CA 1
ATOM 6000 C C . ALA A 1 765 ? -22.793 20.022 5.587 1.00 72.19 765 ALA A C 1
ATOM 6002 O O . ALA A 1 765 ? -22.864 21.250 5.487 1.00 72.19 765 ALA A O 1
ATOM 6003 N N . LYS A 1 766 ? -23.742 19.215 5.108 1.00 70.69 766 LYS A N 1
ATOM 6004 C CA . LYS A 1 766 ? -24.957 19.732 4.471 1.00 70.69 766 LYS A CA 1
ATOM 6005 C C . LYS A 1 766 ? -26.058 20.023 5.503 1.00 70.69 766 LYS A C 1
ATOM 6007 O O . LYS A 1 766 ? -26.524 21.154 5.512 1.00 70.69 766 LYS A O 1
ATOM 6012 N N . GLU A 1 767 ? -26.410 19.071 6.366 1.00 75.75 767 GLU A N 1
ATOM 6013 C CA . GLU A 1 767 ? -27.443 19.240 7.415 1.00 75.75 767 GLU A CA 1
ATOM 6014 C C . GLU A 1 767 ? -26.769 19.342 8.801 1.00 75.75 767 GLU A C 1
ATOM 6016 O O . GLU A 1 767 ? -25.841 20.138 8.929 1.00 75.75 767 GLU A O 1
ATOM 6021 N N . ASN A 1 768 ? -27.106 18.526 9.815 1.00 70.75 768 ASN A N 1
ATOM 6022 C CA . ASN A 1 768 ? -26.471 18.574 11.157 1.00 70.75 768 ASN A CA 1
ATOM 6023 C C . ASN A 1 768 ? -25.061 17.945 11.244 1.00 70.75 768 ASN A C 1
ATOM 6025 O O . ASN A 1 768 ? -24.512 17.741 12.340 1.00 70.75 768 ASN A O 1
ATOM 6029 N N . GLY A 1 769 ? -24.476 17.589 10.102 1.00 69.56 769 GLY A N 1
ATOM 6030 C CA . GLY A 1 769 ? -23.228 16.844 10.012 1.00 69.56 769 GLY A CA 1
ATOM 6031 C C . GLY A 1 769 ? -22.067 17.532 10.729 1.00 69.56 769 GLY A C 1
ATOM 6032 O O . GLY A 1 769 ? -21.968 18.762 10.783 1.00 69.56 769 GLY A O 1
ATOM 6033 N N . ARG A 1 770 ? -21.153 16.734 11.290 1.00 77.00 770 ARG A N 1
ATOM 6034 C CA . ARG A 1 770 ? -19.956 17.241 11.980 1.00 77.00 770 ARG A CA 1
ATOM 6035 C C . ARG A 1 770 ? -18.692 16.775 11.288 1.00 77.00 770 ARG A C 1
ATOM 6037 O O . ARG A 1 770 ? -18.462 15.576 11.184 1.00 77.00 770 ARG A O 1
ATOM 6044 N N . VAL A 1 771 ? -17.836 17.708 10.903 1.00 78.88 771 VAL A N 1
ATOM 6045 C CA . VAL A 1 771 ? -16.522 17.422 10.321 1.00 78.88 771 VAL A CA 1
ATOM 6046 C C . VAL A 1 771 ? -15.435 17.997 11.227 1.00 78.88 771 VAL A C 1
ATOM 6048 O O . VAL A 1 771 ? -15.577 19.107 11.742 1.00 78.88 771 VAL A O 1
ATOM 6051 N N . GLY A 1 772 ? -14.362 17.233 11.450 1.00 79.25 772 GLY A N 1
ATOM 6052 C CA . GLY A 1 772 ? -13.192 17.661 12.218 1.00 79.25 772 GLY A CA 1
ATOM 6053 C C . GLY A 1 772 ? -12.408 18.801 11.556 1.00 79.25 772 GLY A C 1
ATOM 6054 O O . GLY A 1 772 ? -12.929 19.564 10.743 1.00 79.25 772 GLY A O 1
ATOM 6055 N N . ASN A 1 773 ? -11.131 18.940 11.912 1.00 82.75 773 ASN A N 1
ATOM 6056 C CA . ASN A 1 773 ? -10.258 19.915 11.260 1.00 82.75 773 ASN A CA 1
ATOM 6057 C C . ASN A 1 773 ? -9.946 19.479 9.830 1.00 82.75 773 ASN A C 1
ATOM 6059 O O . ASN A 1 773 ? -9.777 18.289 9.561 1.00 82.75 773 ASN A O 1
ATOM 6063 N N . ILE A 1 774 ? -9.815 20.444 8.929 1.00 76.62 774 ILE A N 1
ATOM 6064 C CA . ILE A 1 774 ? -9.596 20.188 7.510 1.00 76.62 774 ILE A CA 1
ATOM 6065 C C . ILE A 1 774 ? -8.340 20.904 7.059 1.00 76.62 774 ILE A C 1
ATOM 6067 O O . ILE A 1 774 ? -8.198 22.109 7.243 1.00 76.62 774 ILE A O 1
ATOM 6071 N N . ILE A 1 775 ? -7.447 20.156 6.429 1.00 77.75 775 ILE A N 1
ATOM 6072 C CA . ILE A 1 775 ? -6.241 20.671 5.803 1.00 77.75 775 ILE A CA 1
ATOM 6073 C C . ILE A 1 775 ? -6.309 20.304 4.326 1.00 77.75 775 ILE A C 1
ATOM 6075 O O . ILE A 1 775 ? -6.293 19.130 3.969 1.00 77.75 775 ILE A O 1
ATOM 6079 N N . VAL A 1 776 ? -6.383 21.310 3.462 1.00 76.88 776 VAL A N 1
ATOM 6080 C CA . VAL A 1 776 ? -6.269 21.147 2.013 1.00 76.88 776 VAL A CA 1
ATOM 6081 C C . VAL A 1 776 ? -4.959 21.782 1.583 1.00 76.88 776 VAL A C 1
ATOM 6083 O O . VAL A 1 776 ? -4.797 22.994 1.680 1.00 76.88 776 VAL A O 1
ATOM 6086 N N . MET A 1 777 ? -4.026 20.971 1.099 1.00 75.56 777 MET A N 1
ATOM 6087 C CA . MET A 1 777 ? -2.762 21.432 0.545 1.00 75.56 777 MET A CA 1
ATOM 6088 C C . MET A 1 777 ? -2.708 21.081 -0.937 1.00 75.56 777 MET A C 1
ATOM 6090 O O . MET A 1 777 ? -2.652 19.910 -1.309 1.00 75.56 777 MET A O 1
ATOM 6094 N N . LEU A 1 778 ? -2.726 22.101 -1.791 1.00 73.94 778 LEU A N 1
ATOM 6095 C CA . LEU A 1 778 ? -2.508 21.939 -3.225 1.00 73.94 778 LEU A CA 1
ATOM 6096 C C . LEU A 1 778 ? -1.119 22.472 -3.557 1.00 73.94 778 LEU A C 1
ATOM 6098 O O . LEU A 1 778 ? -0.880 23.675 -3.468 1.00 73.94 778 LEU A O 1
ATOM 6102 N N . THR A 1 779 ? -0.213 21.574 -3.935 1.00 71.12 779 THR A N 1
ATOM 6103 C CA . THR A 1 779 ? 1.103 21.919 -4.482 1.00 71.12 779 THR A CA 1
ATOM 6104 C C . THR A 1 779 ? 1.074 21.627 -5.972 1.00 71.12 779 THR A C 1
ATOM 6106 O O . THR A 1 779 ? 1.071 20.471 -6.397 1.00 71.12 779 THR A O 1
ATOM 6109 N N . LEU A 1 780 ? 0.967 22.680 -6.775 1.00 63.91 780 LEU A N 1
ATOM 6110 C CA . LEU A 1 780 ? 0.606 22.534 -8.181 1.00 63.91 780 LEU A CA 1
ATOM 6111 C C . LEU A 1 780 ? 1.816 22.282 -9.080 1.00 63.91 780 LEU A C 1
ATOM 6113 O O . LEU A 1 780 ? 1.817 21.313 -9.833 1.00 63.91 780 LEU A O 1
ATOM 6117 N N . ALA A 1 781 ? 2.832 23.136 -8.983 1.00 60.53 781 ALA A N 1
ATOM 6118 C CA . ALA A 1 781 ? 4.093 23.000 -9.693 1.00 60.53 781 ALA A CA 1
ATOM 6119 C C . ALA A 1 781 ? 5.233 23.316 -8.725 1.00 60.53 781 ALA A C 1
ATOM 6121 O O . ALA A 1 781 ? 5.216 24.345 -8.045 1.00 60.53 781 ALA A O 1
ATOM 6122 N N . LYS A 1 782 ? 6.211 22.421 -8.612 1.00 59.53 782 LYS A N 1
ATOM 6123 C CA . LYS A 1 782 ? 7.417 22.702 -7.829 1.00 59.53 782 LYS A CA 1
ATOM 6124 C C . LYS A 1 782 ? 8.481 23.409 -8.686 1.00 59.53 782 LYS A C 1
ATOM 6126 O O . LYS A 1 782 ? 9.169 24.242 -8.120 1.00 59.53 782 LYS A O 1
ATOM 6131 N N . GLU A 1 783 ? 8.539 23.163 -9.999 1.00 65.06 783 GLU A N 1
ATOM 6132 C CA . GLU A 1 783 ? 9.545 23.736 -10.926 1.00 65.06 783 GLU A CA 1
ATOM 6133 C C . GLU A 1 783 ? 8.844 24.399 -12.153 1.00 65.06 783 GLU A C 1
ATOM 6135 O O . GLU A 1 783 ? 7.998 25.274 -11.926 1.00 65.06 783 GLU A O 1
ATOM 6140 N N . ASP A 1 784 ? 9.081 23.998 -13.417 1.00 61.28 784 ASP A N 1
ATOM 6141 C CA . ASP A 1 784 ? 8.583 24.707 -14.633 1.00 61.28 784 ASP A CA 1
ATOM 6142 C C . ASP A 1 784 ? 7.180 24.276 -15.141 1.00 61.28 784 ASP A C 1
ATOM 6144 O O . ASP A 1 784 ? 6.745 24.618 -16.256 1.00 61.28 784 ASP A O 1
ATOM 6148 N N . GLY A 1 785 ? 6.435 23.518 -14.337 1.00 63.16 785 GLY A N 1
ATOM 6149 C CA . GLY A 1 785 ? 5.141 22.945 -14.716 1.00 63.16 785 GLY A CA 1
ATOM 6150 C C . GLY A 1 785 ? 4.062 23.956 -15.155 1.00 63.16 785 GLY A C 1
ATOM 6151 O O . GLY A 1 785 ? 4.045 25.133 -14.777 1.00 63.16 785 GLY A O 1
ATOM 6152 N N . ARG A 1 786 ? 3.098 23.491 -15.967 1.00 69.62 786 ARG A N 1
ATOM 6153 C CA . ARG A 1 786 ? 1.939 24.294 -16.421 1.00 69.62 786 ARG A CA 1
ATOM 6154 C C . ARG A 1 786 ? 0.623 23.713 -15.936 1.00 69.62 786 ARG A C 1
ATOM 6156 O O . ARG A 1 786 ? 0.333 22.554 -16.217 1.00 69.62 786 ARG A O 1
ATOM 6163 N N . VAL A 1 787 ? -0.215 24.541 -15.324 1.00 71.44 787 VAL A N 1
ATOM 6164 C CA . VAL A 1 787 ? -1.555 24.159 -14.860 1.00 71.44 787 VAL A CA 1
ATOM 6165 C C . VAL A 1 787 ? -2.613 25.047 -15.510 1.00 71.44 787 VAL A C 1
ATOM 6167 O O . VAL A 1 787 ? -2.405 26.250 -15.676 1.00 71.44 787 VAL A O 1
ATOM 6170 N N . GLY A 1 788 ? -3.739 24.448 -15.909 1.00 71.62 788 GLY A N 1
ATOM 6171 C CA . GLY A 1 788 ? -4.900 25.157 -16.450 1.00 71.62 788 GLY A CA 1
ATOM 6172 C C . GLY A 1 788 ? -5.600 26.057 -15.425 1.00 71.62 788 GLY A C 1
ATOM 6173 O O . GLY A 1 788 ? -5.010 26.510 -14.445 1.00 71.62 788 GLY A O 1
ATOM 6174 N N . ASN A 1 789 ? -6.882 26.338 -15.654 1.00 79.75 789 ASN A N 1
ATOM 6175 C CA . ASN A 1 789 ? -7.687 27.085 -14.689 1.00 79.75 789 ASN A CA 1
ATOM 6176 C C . ASN A 1 789 ? -7.973 26.229 -13.457 1.00 79.75 789 ASN A C 1
ATOM 6178 O O . ASN A 1 789 ? -8.189 25.021 -13.567 1.00 79.75 789 ASN A O 1
ATOM 6182 N N . ILE A 1 790 ? -8.026 26.876 -12.300 1.00 73.00 790 ILE A N 1
ATOM 6183 C CA . ILE A 1 790 ? -8.240 26.227 -11.013 1.00 73.00 790 ILE A CA 1
ATOM 6184 C C . ILE A 1 790 ? -9.479 26.821 -10.383 1.00 73.00 790 ILE A C 1
ATOM 6186 O O . ILE A 1 790 ? -9.563 28.028 -10.168 1.00 73.00 790 ILE A O 1
ATOM 6190 N N . ILE A 1 791 ? -10.435 25.958 -10.078 1.00 77.00 791 ILE A N 1
ATOM 6191 C CA . ILE A 1 791 ? -11.672 26.321 -9.408 1.00 77.00 791 ILE A CA 1
ATOM 6192 C C . ILE A 1 791 ? -11.748 25.498 -8.131 1.00 77.00 791 ILE A C 1
ATOM 6194 O O . ILE A 1 791 ? -11.816 24.272 -8.176 1.00 77.00 791 ILE A O 1
ATOM 6198 N N . VAL A 1 792 ? -11.741 26.176 -6.991 1.00 76.00 792 VAL A N 1
ATOM 6199 C CA . VAL A 1 792 ? -11.955 25.577 -5.677 1.00 76.00 792 VAL A CA 1
ATOM 6200 C C . VAL A 1 792 ? -13.255 26.139 -5.123 1.00 76.00 792 VAL A C 1
ATOM 6202 O O . VAL A 1 792 ? -13.346 27.330 -4.833 1.00 76.00 792 VAL A O 1
ATOM 6205 N N . MET A 1 793 ? -14.266 25.287 -4.984 1.00 75.88 793 MET A N 1
ATOM 6206 C CA . MET A 1 793 ? -15.541 25.626 -4.358 1.00 75.88 793 MET A CA 1
ATOM 6207 C C . MET A 1 793 ? -15.700 24.812 -3.083 1.00 75.88 793 MET A C 1
ATOM 6209 O O . MET A 1 793 ? -15.791 23.586 -3.130 1.00 75.88 793 MET A O 1
ATOM 6213 N N . LEU A 1 794 ? -15.733 25.495 -1.941 1.00 74.94 794 LEU A N 1
ATOM 6214 C CA . LEU A 1 794 ? -15.957 24.866 -0.645 1.00 74.94 794 LEU A CA 1
ATOM 6215 C C . LEU A 1 794 ? -17.281 25.358 -0.066 1.00 74.94 794 LEU A C 1
ATOM 6217 O O . LEU A 1 794 ? -17.445 26.550 0.188 1.00 74.94 794 LEU A O 1
ATOM 6221 N N . THR A 1 795 ? -18.210 24.434 0.159 1.00 74.00 795 THR A N 1
ATOM 6222 C CA . THR A 1 795 ? -19.432 24.670 0.937 1.00 74.00 795 THR A CA 1
ATOM 6223 C C . THR A 1 795 ? -19.278 23.933 2.257 1.00 74.00 795 THR A C 1
ATOM 6225 O O . THR A 1 795 ? -19.286 22.700 2.286 1.00 74.00 795 THR A O 1
ATOM 6228 N N . LEU A 1 796 ? -19.036 24.679 3.334 1.00 71.19 796 LEU A N 1
ATOM 6229 C CA . LEU A 1 796 ? -18.535 24.093 4.574 1.00 71.19 796 LEU A CA 1
ATOM 6230 C C . LEU A 1 796 ? -19.665 23.617 5.487 1.00 71.19 796 LEU A C 1
ATOM 6232 O O . LEU A 1 796 ? -19.730 22.428 5.781 1.00 71.19 796 LEU A O 1
ATOM 6236 N N . ALA A 1 797 ? -20.558 24.520 5.884 1.00 72.31 797 ALA A N 1
ATOM 6237 C CA . ALA A 1 797 ? -21.767 24.212 6.636 1.00 72.31 797 ALA A CA 1
ATOM 6238 C C . ALA A 1 797 ? -22.965 24.869 5.942 1.00 72.31 797 ALA A C 1
ATOM 6240 O O . ALA A 1 797 ? -23.018 26.094 5.805 1.00 72.31 797 ALA A O 1
ATOM 6241 N N . LYS A 1 798 ? -23.900 24.066 5.430 1.00 71.50 798 LYS A N 1
ATOM 6242 C CA . LYS A 1 798 ? -25.065 24.599 4.715 1.00 71.50 798 LYS A CA 1
ATOM 6243 C C . LYS A 1 798 ? -26.221 24.905 5.681 1.00 71.50 798 LYS A C 1
ATOM 6245 O O . LYS A 1 798 ? -26.666 26.043 5.683 1.00 71.50 798 LYS A O 1
ATOM 6250 N N . GLU A 1 799 ? -26.649 23.950 6.499 1.00 75.88 799 GLU A N 1
ATOM 6251 C CA . GLU A 1 799 ? -27.689 24.148 7.529 1.00 75.88 799 GLU A CA 1
ATOM 6252 C C . GLU A 1 799 ? -27.011 24.200 8.921 1.00 75.88 799 GLU A C 1
ATOM 6254 O O . GLU A 1 799 ? -26.025 24.925 9.065 1.00 75.88 799 GLU A O 1
ATOM 6259 N N . ASP A 1 800 ? -27.419 23.390 9.904 1.00 73.19 800 ASP A N 1
ATOM 6260 C CA . ASP A 1 800 ? -26.886 23.326 11.291 1.00 73.19 800 ASP A CA 1
ATOM 6261 C C . ASP A 1 800 ? -25.471 22.710 11.437 1.00 73.19 800 ASP A C 1
ATOM 6263 O O . ASP A 1 800 ? -24.967 22.436 12.541 1.00 73.19 800 ASP A O 1
ATOM 6267 N N . GLY A 1 801 ? -24.811 22.453 10.310 1.00 73.44 801 GLY A N 1
ATOM 6268 C CA . GLY A 1 801 ? -23.565 21.704 10.225 1.00 73.44 801 GLY A CA 1
ATOM 6269 C C . GLY A 1 801 ? -22.420 22.346 11.005 1.00 73.44 801 GLY A C 1
ATOM 6270 O O . GLY A 1 801 ? -22.308 23.569 11.122 1.00 73.44 801 GLY A O 1
ATOM 6271 N N . ARG A 1 802 ? -21.516 21.514 11.535 1.00 78.69 802 ARG A N 1
ATOM 6272 C CA . ARG A 1 802 ? -20.330 21.982 12.269 1.00 78.69 802 ARG A CA 1
ATOM 6273 C C . ARG A 1 802 ? -19.050 21.514 11.608 1.00 78.69 802 ARG A C 1
ATOM 6275 O O . ARG A 1 802 ? -18.829 20.314 11.472 1.00 78.69 802 ARG A O 1
ATOM 6282 N N . VAL A 1 803 ? -18.168 22.451 11.288 1.00 80.19 803 VAL A N 1
ATOM 6283 C CA . VAL A 1 803 ? -16.838 22.164 10.746 1.00 80.19 803 VAL A CA 1
ATOM 6284 C C . VAL A 1 803 ? -15.773 22.735 11.680 1.00 80.19 803 VAL A C 1
ATOM 6286 O O . VAL A 1 803 ? -15.920 23.847 12.190 1.00 80.19 803 VAL A O 1
ATOM 6289 N N . GLY A 1 804 ? -14.712 21.964 11.929 1.00 80.88 804 GLY A N 1
ATOM 6290 C CA . GLY A 1 804 ? -13.557 22.391 12.719 1.00 80.88 804 GLY A CA 1
ATOM 6291 C C . GLY A 1 804 ? -12.753 23.523 12.068 1.00 80.88 804 GLY A C 1
ATOM 6292 O O . GLY A 1 804 ? -13.244 24.277 11.229 1.00 80.88 804 GLY A O 1
ATOM 6293 N N . ASN A 1 805 ? -11.487 23.661 12.463 1.00 83.50 805 ASN A N 1
ATOM 6294 C CA . ASN A 1 805 ? -10.590 24.626 11.830 1.00 83.50 805 ASN A CA 1
ATOM 6295 C C . ASN A 1 805 ? -10.253 24.181 10.408 1.00 83.50 805 ASN A C 1
ATOM 6297 O O . ASN A 1 805 ? -10.046 22.994 10.155 1.00 83.50 805 ASN A O 1
ATOM 6301 N N . ILE A 1 806 ? -10.143 25.139 9.496 1.00 76.75 806 ILE A N 1
ATOM 6302 C CA . ILE A 1 806 ? -9.861 24.882 8.088 1.00 76.75 806 ILE A CA 1
ATOM 6303 C C . ILE A 1 806 ? -8.581 25.595 7.703 1.00 76.75 806 ILE A C 1
ATOM 6305 O O . ILE A 1 806 ? -8.440 26.798 7.901 1.00 76.75 806 ILE A O 1
ATOM 6309 N N . ILE A 1 807 ? -7.660 24.851 7.110 1.00 78.19 807 ILE A N 1
ATOM 6310 C CA . ILE A 1 807 ? -6.414 25.363 6.565 1.00 78.19 807 ILE A CA 1
ATOM 6311 C C . ILE A 1 807 ? -6.385 24.998 5.085 1.00 78.19 807 ILE A C 1
ATOM 6313 O O . ILE A 1 807 ? -6.335 23.824 4.728 1.00 78.19 807 ILE A O 1
ATOM 6317 N N . VAL A 1 808 ? -6.418 26.001 4.217 1.00 77.50 808 VAL A N 1
ATOM 6318 C CA . VAL A 1 808 ? -6.236 25.843 2.774 1.00 77.50 808 VAL A CA 1
ATOM 6319 C C . VAL A 1 808 ? -4.902 26.469 2.407 1.00 77.50 808 VAL A C 1
ATOM 6321 O O . VAL A 1 808 ? -4.729 27.676 2.541 1.00 77.50 808 VAL A O 1
ATOM 6324 N N . ILE A 1 809 ? -3.959 25.654 1.946 1.00 76.94 809 ILE A N 1
ATOM 6325 C CA . ILE A 1 809 ? -2.652 26.096 1.466 1.00 76.94 809 ILE A CA 1
ATOM 6326 C C . ILE A 1 809 ? -2.575 25.791 -0.024 1.00 76.94 809 ILE A C 1
ATOM 6328 O O . ILE A 1 809 ? -2.561 24.633 -0.441 1.00 76.94 809 ILE A O 1
ATOM 6332 N N . LEU A 1 810 ? -2.509 26.841 -0.831 1.00 73.94 810 LEU A N 1
ATOM 6333 C CA . LEU A 1 810 ? -2.285 26.760 -2.266 1.00 73.94 810 LEU A CA 1
ATOM 6334 C C . LEU A 1 810 ? -0.861 27.227 -2.552 1.00 73.94 810 LEU A C 1
ATOM 6336 O O . LEU A 1 810 ? -0.568 28.419 -2.475 1.00 73.94 810 LEU A O 1
ATOM 6340 N N . THR A 1 811 ? 0.023 26.287 -2.880 1.00 71.44 811 THR A N 1
ATOM 6341 C CA . THR A 1 811 ? 1.380 26.579 -3.355 1.00 71.44 811 THR A CA 1
ATOM 6342 C C . THR A 1 811 ? 1.401 26.384 -4.862 1.00 71.44 811 THR A C 1
ATOM 6344 O O . THR A 1 811 ? 1.307 25.261 -5.360 1.00 71.44 811 THR A O 1
ATOM 6347 N N . LEU A 1 812 ? 1.444 27.493 -5.592 1.00 63.91 812 LEU A N 1
ATOM 6348 C CA . LEU A 1 812 ? 1.104 27.494 -7.014 1.00 63.91 812 LEU A CA 1
ATOM 6349 C C . LEU A 1 812 ? 2.304 27.196 -7.925 1.00 63.91 812 LEU A C 1
ATOM 6351 O O . LEU A 1 812 ? 2.189 26.390 -8.842 1.00 63.91 812 LEU A O 1
ATOM 6355 N N . ALA A 1 813 ? 3.445 27.822 -7.658 1.00 60.91 813 ALA A N 1
ATOM 6356 C CA . ALA A 1 813 ? 4.723 27.578 -8.322 1.00 60.91 813 ALA A CA 1
ATOM 6357 C C . ALA A 1 813 ? 5.841 27.954 -7.343 1.00 60.91 813 ALA A C 1
ATOM 6359 O O . ALA A 1 813 ? 5.667 28.932 -6.605 1.00 60.91 813 ALA A O 1
ATOM 6360 N N . LYS A 1 814 ? 6.940 27.188 -7.292 1.00 57.62 814 LYS A N 1
ATOM 6361 C CA . LYS A 1 814 ? 8.159 27.631 -6.587 1.00 57.62 814 LYS A CA 1
ATOM 6362 C C . LYS A 1 814 ? 9.189 28.296 -7.509 1.00 57.62 814 LYS A C 1
ATOM 6364 O O . LYS A 1 814 ? 9.947 29.125 -7.011 1.00 57.62 814 LYS A O 1
ATOM 6369 N N . GLU A 1 815 ? 9.162 27.977 -8.807 1.00 62.94 815 GLU A N 1
ATOM 6370 C CA . GLU A 1 815 ? 10.096 28.477 -9.836 1.00 62.94 815 GLU A CA 1
ATOM 6371 C C . GLU A 1 815 ? 9.337 29.007 -11.087 1.00 62.94 815 GLU A C 1
ATOM 6373 O O . GLU A 1 815 ? 8.386 29.775 -10.917 1.00 62.94 815 GLU A O 1
ATOM 6378 N N . ASP A 1 816 ? 9.696 28.642 -12.333 1.00 59.12 816 ASP A N 1
ATOM 6379 C CA . ASP A 1 816 ? 9.211 29.295 -13.578 1.00 59.12 816 ASP A CA 1
ATOM 6380 C C . ASP A 1 816 ? 7.827 28.818 -14.097 1.00 59.12 816 ASP A C 1
ATOM 6382 O O . ASP A 1 816 ? 7.432 29.086 -15.244 1.00 59.12 816 ASP A O 1
ATOM 6386 N N . GLY A 1 817 ? 7.044 28.132 -13.261 1.00 62.66 817 GLY A N 1
ATOM 6387 C CA . GLY A 1 817 ? 5.734 27.577 -13.614 1.00 62.66 817 GLY A CA 1
ATOM 6388 C C . GLY A 1 817 ? 4.667 28.604 -14.048 1.00 62.66 817 GLY A C 1
ATOM 6389 O O . GLY A 1 817 ? 4.707 29.797 -13.722 1.00 62.66 817 GLY A O 1
ATOM 6390 N N . LYS A 1 818 ? 3.654 28.134 -14.796 1.00 67.50 818 LYS A N 1
ATOM 6391 C CA . LYS A 1 818 ? 2.501 28.952 -15.241 1.00 67.50 818 LYS A CA 1
ATOM 6392 C C . LYS A 1 818 ? 1.172 28.359 -14.798 1.00 67.50 818 LYS A C 1
ATOM 6394 O O . LYS A 1 818 ? 0.898 27.194 -15.080 1.00 67.50 818 LYS A O 1
ATOM 6399 N N . VAL A 1 819 ? 0.317 29.189 -14.207 1.00 69.69 819 VAL A N 1
ATOM 6400 C CA . VAL A 1 819 ? -1.029 28.801 -13.759 1.00 69.69 819 VAL A CA 1
ATOM 6401 C C . VAL A 1 819 ? -2.076 29.691 -14.429 1.00 69.69 819 VAL A C 1
ATOM 6403 O O . VAL A 1 819 ? -1.863 30.894 -14.591 1.00 69.69 819 VAL A O 1
ATOM 6406 N N . GLY A 1 820 ? -3.199 29.100 -14.847 1.00 69.81 820 GLY A N 1
ATOM 6407 C CA . GLY A 1 820 ? -4.346 29.823 -15.398 1.00 69.81 820 GLY A CA 1
ATOM 6408 C C . GLY A 1 820 ? -5.055 30.719 -14.373 1.00 69.81 820 GLY A C 1
ATOM 6409 O O . GLY A 1 820 ? -4.474 31.166 -13.385 1.00 69.81 820 GLY A O 1
ATOM 6410 N N . ASN A 1 821 ? -6.337 30.998 -14.608 1.00 77.56 821 ASN A N 1
ATOM 6411 C CA . ASN A 1 821 ? -7.150 31.734 -13.641 1.00 77.56 821 ASN A CA 1
ATOM 6412 C C . ASN A 1 821 ? -7.418 30.871 -12.409 1.00 77.56 821 ASN A C 1
ATOM 6414 O O . ASN A 1 821 ? -7.678 29.673 -12.532 1.00 77.56 821 ASN A O 1
ATOM 6418 N N . ILE A 1 822 ? -7.406 31.497 -11.239 1.00 71.44 822 ILE A N 1
ATOM 6419 C CA . ILE A 1 822 ? -7.667 30.846 -9.960 1.00 71.44 822 ILE A CA 1
ATOM 6420 C C . ILE A 1 822 ? -8.928 31.456 -9.376 1.00 71.44 822 ILE A C 1
ATOM 6422 O O . ILE A 1 822 ? -8.994 32.658 -9.138 1.00 71.44 822 ILE A O 1
ATOM 6426 N N . ILE A 1 823 ? -9.926 30.618 -9.133 1.00 74.50 823 ILE A N 1
ATOM 6427 C CA . ILE A 1 823 ? -11.178 31.002 -8.495 1.00 74.50 823 ILE A CA 1
ATOM 6428 C C . ILE A 1 823 ? -11.307 30.181 -7.220 1.00 74.50 823 ILE A C 1
ATOM 6430 O O . ILE A 1 823 ? -11.383 28.955 -7.269 1.00 74.50 823 ILE A O 1
ATOM 6434 N N . VAL A 1 824 ? -11.342 30.856 -6.077 1.00 73.38 824 VAL A N 1
ATOM 6435 C CA . VAL A 1 824 ? -11.616 30.253 -4.774 1.00 73.38 824 VAL A CA 1
ATOM 6436 C C . VAL A 1 824 ? -12.919 30.842 -4.258 1.00 73.38 824 VAL A C 1
ATOM 6438 O O . VAL A 1 824 ? -12.985 32.028 -3.944 1.00 73.38 824 VAL A O 1
ATOM 6441 N N . MET A 1 825 ? -13.960 30.020 -4.173 1.00 73.75 825 MET A N 1
ATOM 6442 C CA . MET A 1 825 ? -15.239 30.397 -3.577 1.00 73.75 825 MET A CA 1
ATOM 6443 C C . MET A 1 825 ? -15.459 29.587 -2.308 1.00 73.75 825 MET A C 1
ATOM 6445 O O . MET A 1 825 ? -15.574 28.362 -2.361 1.00 73.75 825 MET A O 1
ATOM 6449 N N . LEU A 1 826 ? -15.523 30.273 -1.169 1.00 73.00 826 LEU A N 1
ATOM 6450 C CA . LEU A 1 826 ? -15.833 29.657 0.116 1.00 73.00 826 LEU A CA 1
ATOM 6451 C C . LEU A 1 826 ? -17.198 30.154 0.592 1.00 73.00 826 LEU A C 1
ATOM 6453 O O . LEU A 1 826 ? -17.383 31.346 0.835 1.00 73.00 826 LEU A O 1
ATOM 6457 N N . THR A 1 827 ? -18.144 29.232 0.736 1.00 72.50 827 THR A N 1
ATOM 6458 C CA . THR A 1 827 ? -19.425 29.463 1.409 1.00 72.50 827 THR A CA 1
ATOM 6459 C C . THR A 1 827 ? -19.340 28.805 2.776 1.00 72.50 827 THR A C 1
ATOM 6461 O O . THR A 1 827 ? -19.304 27.575 2.868 1.00 72.50 827 THR A O 1
ATOM 6464 N N . LEU A 1 828 ? -19.213 29.618 3.825 1.00 68.94 828 LEU A N 1
ATOM 6465 C CA . LEU A 1 828 ? -18.759 29.122 5.122 1.00 68.94 828 LEU A CA 1
ATOM 6466 C C . LEU A 1 828 ? -19.907 28.593 5.987 1.00 68.94 828 LEU A C 1
ATOM 6468 O O . LEU A 1 828 ? -19.901 27.418 6.336 1.00 68.94 828 LEU A O 1
ATOM 6472 N N . ALA A 1 829 ? -20.899 29.431 6.274 1.00 69.00 829 ALA A N 1
ATOM 6473 C CA . ALA A 1 829 ? -22.126 29.055 6.970 1.00 69.00 829 ALA A CA 1
ATOM 6474 C C . ALA A 1 829 ? -23.314 29.707 6.254 1.00 69.00 829 ALA A C 1
ATOM 6476 O O . ALA A 1 829 ? -23.289 30.918 6.023 1.00 69.00 829 ALA A O 1
ATOM 6477 N N . LYS A 1 830 ? -24.310 28.928 5.820 1.00 67.50 830 LYS A N 1
ATOM 6478 C CA . LYS A 1 830 ? -25.469 29.472 5.088 1.00 67.50 830 LYS A CA 1
ATOM 6479 C C . LYS A 1 830 ? -26.697 29.710 5.993 1.00 67.50 830 LYS A C 1
ATOM 6481 O O . LYS A 1 830 ? -27.454 30.618 5.677 1.00 67.50 830 LYS A O 1
ATOM 6486 N N . GLU A 1 831 ? -26.877 28.936 7.058 1.00 72.75 831 GLU A N 1
ATOM 6487 C CA . GLU A 1 831 ? -27.944 29.099 8.073 1.00 72.75 831 GLU A CA 1
ATOM 6488 C C . GLU A 1 831 ? -27.284 29.029 9.475 1.00 72.75 831 GLU A C 1
ATOM 6490 O O . GLU A 1 831 ? -26.248 29.668 9.661 1.00 72.75 831 GLU A O 1
ATOM 6495 N N . ASP A 1 832 ? -27.751 28.211 10.428 1.00 71.38 832 ASP A N 1
ATOM 6496 C CA . ASP A 1 832 ? -27.211 28.086 11.811 1.00 71.38 832 ASP A CA 1
ATOM 6497 C C . ASP A 1 832 ? -25.814 27.430 11.936 1.00 71.38 832 ASP A C 1
ATOM 6499 O O . ASP A 1 832 ? -25.288 27.170 13.034 1.00 71.38 832 ASP A O 1
ATOM 6503 N N . GLY A 1 833 ? -25.181 27.154 10.799 1.00 71.88 833 GLY A N 1
ATOM 6504 C CA . GLY A 1 833 ? -23.915 26.447 10.693 1.00 71.88 833 GLY A CA 1
ATOM 6505 C C . GLY A 1 833 ? -22.773 27.109 11.464 1.00 71.88 833 GLY A C 1
ATOM 6506 O O . GLY A 1 833 ? -22.674 28.335 11.593 1.00 71.88 833 GLY A O 1
ATOM 6507 N N . ARG A 1 834 ? -21.855 26.280 11.974 1.00 77.94 834 ARG A N 1
ATOM 6508 C CA . ARG A 1 834 ? -20.679 26.738 12.729 1.00 77.94 834 ARG A CA 1
ATOM 6509 C C . ARG A 1 834 ? -19.386 26.271 12.091 1.00 77.94 834 ARG A C 1
ATOM 6511 O O . ARG A 1 834 ? -19.162 25.072 11.943 1.00 77.94 834 ARG A O 1
ATOM 6518 N N . VAL A 1 835 ? -18.493 27.211 11.811 1.00 78.94 835 VAL A N 1
ATOM 6519 C CA . VAL A 1 835 ? -17.153 26.928 11.289 1.00 78.94 835 VAL A CA 1
ATOM 6520 C C . VAL A 1 835 ? -16.098 27.481 12.243 1.00 78.94 835 VAL A C 1
ATOM 6522 O O . VAL A 1 835 ? -16.240 28.589 12.762 1.00 78.94 835 VAL A O 1
ATOM 6525 N N . GLY A 1 836 ? -15.042 26.702 12.490 1.00 79.69 836 GLY A N 1
ATOM 6526 C CA . GLY A 1 836 ? -13.885 27.124 13.278 1.00 79.69 836 GLY A CA 1
ATOM 6527 C C . GLY A 1 836 ? -13.068 28.244 12.621 1.00 79.69 836 GLY A C 1
ATOM 6528 O O . GLY A 1 836 ? -13.547 28.996 11.773 1.00 79.69 836 GLY A O 1
ATOM 6529 N N . ASN A 1 837 ? -11.802 28.369 13.018 1.00 81.44 837 ASN A N 1
ATOM 6530 C CA . ASN A 1 837 ? -10.893 29.323 12.389 1.00 81.44 837 ASN A CA 1
ATOM 6531 C C . ASN A 1 837 ? -10.552 28.871 10.968 1.00 81.44 837 ASN A C 1
ATOM 6533 O O . ASN A 1 837 ? -10.311 27.687 10.728 1.00 81.44 837 ASN A O 1
ATOM 6537 N N . ILE A 1 838 ? -10.473 29.822 10.045 1.00 74.81 838 ILE A N 1
ATOM 6538 C CA . ILE A 1 838 ? -10.143 29.574 8.647 1.00 74.81 838 ILE A CA 1
ATOM 6539 C C . ILE A 1 838 ? -8.836 30.276 8.321 1.00 74.81 838 ILE A C 1
ATOM 6541 O O . ILE A 1 838 ? -8.701 31.479 8.518 1.00 74.81 838 ILE A O 1
ATOM 6545 N N . ILE A 1 839 ? -7.884 29.528 7.780 1.00 76.38 839 ILE A N 1
ATOM 6546 C CA . ILE A 1 839 ? -6.628 30.047 7.259 1.00 76.38 839 ILE A CA 1
ATOM 6547 C C . ILE A 1 839 ? -6.574 29.696 5.779 1.00 76.38 839 ILE A C 1
ATOM 6549 O O . ILE A 1 839 ? -6.526 28.524 5.417 1.00 76.38 839 ILE A O 1
ATOM 6553 N N . VAL A 1 840 ? -6.568 30.707 4.921 1.00 75.31 840 VAL A N 1
ATOM 6554 C CA . VAL A 1 840 ? -6.311 30.556 3.490 1.00 75.31 840 VAL A CA 1
ATOM 6555 C C . VAL A 1 840 ? -4.957 31.178 3.209 1.00 75.31 840 VAL A C 1
ATOM 6557 O O . VAL A 1 840 ? -4.792 32.389 3.317 1.00 75.31 840 VAL A O 1
ATOM 6560 N N . MET A 1 841 ? -3.984 30.353 2.853 1.00 73.31 841 MET A N 1
ATOM 6561 C CA . MET A 1 841 ? -2.672 30.796 2.415 1.00 73.31 841 MET A CA 1
ATOM 6562 C C . MET A 1 841 ? -2.520 30.474 0.937 1.00 73.31 841 MET A C 1
ATOM 6564 O O . MET A 1 841 ? -2.560 29.314 0.534 1.00 73.31 841 MET A O 1
ATOM 6568 N N . LEU A 1 842 ? -2.336 31.505 0.129 1.00 73.50 842 LEU A N 1
ATOM 6569 C CA . LEU A 1 842 ? -1.953 31.358 -1.263 1.00 73.50 842 LEU A CA 1
ATOM 6570 C C . LEU A 1 842 ? -0.543 31.912 -1.408 1.00 73.50 842 LEU A C 1
ATOM 6572 O O . LEU A 1 842 ? -0.300 33.098 -1.175 1.00 73.50 842 LEU A O 1
ATOM 6576 N N . THR A 1 843 ? 0.374 31.031 -1.785 1.00 69.75 843 THR A N 1
ATOM 6577 C CA . THR A 1 843 ? 1.791 31.344 -1.920 1.00 69.75 843 THR A CA 1
ATOM 6578 C C . THR A 1 843 ? 2.225 31.119 -3.360 1.00 69.75 843 THR A C 1
ATOM 6580 O O . THR A 1 843 ? 2.134 30.013 -3.901 1.00 69.75 843 THR A O 1
ATOM 6583 N N . LEU A 1 844 ? 2.733 32.188 -3.966 1.00 64.00 844 LEU A N 1
ATOM 6584 C CA . LEU A 1 844 ? 3.524 32.157 -5.190 1.00 64.00 844 LEU A CA 1
ATOM 6585 C C . LEU A 1 844 ? 4.983 32.354 -4.804 1.00 64.00 844 LEU A C 1
ATOM 6587 O O . LEU A 1 844 ? 5.354 33.441 -4.357 1.00 64.00 844 LEU A O 1
ATOM 6591 N N . ALA A 1 845 ? 5.798 31.314 -4.941 1.00 54.19 845 ALA A N 1
ATOM 6592 C CA . ALA A 1 845 ? 7.211 31.386 -4.613 1.00 54.19 845 ALA A CA 1
ATOM 6593 C C . ALA A 1 845 ? 8.049 31.727 -5.856 1.00 54.19 845 ALA A C 1
ATOM 6595 O O . ALA A 1 845 ? 7.726 31.335 -6.973 1.00 54.19 845 ALA A O 1
ATOM 6596 N N . LYS A 1 846 ? 9.114 32.495 -5.613 1.00 51.22 846 LYS A N 1
ATOM 6597 C CA . LYS A 1 846 ? 10.294 32.605 -6.468 1.00 51.22 846 LYS A CA 1
ATOM 6598 C C . LYS A 1 846 ? 11.509 32.573 -5.547 1.00 51.22 846 LYS A C 1
ATOM 6600 O O . LYS A 1 846 ? 11.576 33.387 -4.620 1.00 51.22 846 LYS A O 1
ATOM 6605 N N . GLU A 1 847 ? 12.429 31.653 -5.804 1.00 48.84 847 GLU A N 1
ATOM 6606 C CA . GLU A 1 847 ? 13.808 31.731 -5.325 1.00 48.84 847 GLU A CA 1
ATOM 6607 C C . GLU A 1 847 ? 14.695 32.320 -6.424 1.00 48.84 847 GLU A C 1
ATOM 6609 O O . GLU A 1 847 ? 14.470 32.136 -7.619 1.00 48.84 847 GLU A O 1
ATOM 6614 N N . ASP A 1 848 ? 15.640 33.144 -5.997 1.00 42.81 848 ASP A N 1
ATOM 6615 C CA . ASP A 1 848 ? 16.468 33.964 -6.862 1.00 42.81 848 ASP A CA 1
ATOM 6616 C C . ASP A 1 848 ? 17.655 33.156 -7.418 1.00 42.81 848 ASP A C 1
ATOM 6618 O O . ASP A 1 848 ? 18.234 32.331 -6.711 1.00 42.81 848 ASP A O 1
ATOM 6622 N N . GLY A 1 849 ? 18.054 33.439 -8.664 1.00 45.53 849 GLY A N 1
ATOM 6623 C CA . GLY A 1 849 ? 19.342 32.999 -9.215 1.00 45.53 849 GLY A CA 1
ATOM 6624 C C . GLY A 1 849 ? 19.301 32.211 -10.529 1.00 45.53 849 GLY A C 1
ATOM 6625 O O . GLY A 1 849 ? 19.417 30.995 -10.533 1.00 45.53 849 GLY A O 1
ATOM 6626 N N . ARG A 1 850 ? 19.341 32.946 -11.653 1.00 46.25 850 ARG A N 1
ATOM 6627 C CA . ARG A 1 850 ? 19.644 32.491 -13.034 1.00 46.25 850 ARG A CA 1
ATOM 6628 C C . ARG A 1 850 ? 18.560 31.671 -13.755 1.00 46.25 850 ARG A C 1
ATOM 6630 O O . ARG A 1 850 ? 18.701 30.468 -13.871 1.00 46.25 850 ARG A O 1
ATOM 6637 N N . LEU A 1 851 ? 17.643 32.351 -14.454 1.00 40.31 851 LEU A N 1
ATOM 6638 C CA . LEU A 1 851 ? 17.253 32.076 -15.856 1.00 40.31 851 LEU A CA 1
ATOM 6639 C C . LEU A 1 851 ? 16.205 33.100 -16.345 1.00 40.31 851 LEU A C 1
ATOM 6641 O O . LEU A 1 851 ? 15.546 33.781 -15.572 1.00 40.31 851 LEU A O 1
ATOM 6645 N N . LYS A 1 852 ? 16.134 33.301 -17.668 1.00 47.88 852 LYS A N 1
ATOM 6646 C CA . LYS A 1 852 ? 15.427 34.403 -18.359 1.00 47.88 852 LYS A CA 1
ATOM 6647 C C . LYS A 1 852 ? 13.924 34.142 -18.620 1.00 47.88 852 LYS A C 1
ATOM 6649 O O . LYS A 1 852 ? 13.416 34.589 -19.653 1.00 47.88 852 LYS A O 1
ATOM 6654 N N . ARG A 1 853 ? 13.186 33.414 -17.776 1.00 50.78 853 ARG A N 1
ATOM 6655 C CA . ARG A 1 853 ? 11.743 33.167 -17.991 1.00 50.78 853 ARG A CA 1
ATOM 6656 C C . ARG A 1 853 ? 10.921 33.692 -16.810 1.00 50.78 853 ARG A C 1
ATOM 6658 O O . ARG A 1 853 ? 11.346 33.630 -15.674 1.00 50.78 853 ARG A O 1
ATOM 6665 N N . MET A 1 854 ? 9.784 34.331 -17.103 1.00 52.94 854 MET A N 1
ATOM 6666 C CA . MET A 1 854 ? 8.885 34.882 -16.077 1.00 52.94 854 MET A CA 1
ATOM 6667 C C . MET A 1 854 ? 7.800 33.855 -15.735 1.00 52.94 854 MET A C 1
ATOM 6669 O O . MET A 1 854 ? 7.038 33.464 -16.631 1.00 52.94 854 MET A O 1
ATOM 6673 N N . ALA A 1 855 ? 7.685 33.502 -14.452 1.00 56.28 855 ALA A N 1
ATOM 6674 C CA . ALA A 1 855 ? 6.508 32.850 -13.880 1.00 56.28 855 ALA A CA 1
ATOM 6675 C C . ALA A 1 855 ? 5.269 33.762 -13.998 1.00 56.28 855 ALA A C 1
ATOM 6677 O O . ALA A 1 855 ? 5.371 34.996 -13.927 1.00 56.28 855 ALA A O 1
ATOM 6678 N N . GLY A 1 856 ? 4.089 33.168 -14.205 1.00 59.00 856 GLY A N 1
ATOM 6679 C CA . GLY A 1 856 ? 2.860 33.926 -14.457 1.00 59.00 856 GLY A CA 1
ATOM 6680 C C . GLY A 1 856 ? 1.585 33.240 -13.974 1.00 59.00 856 GLY A C 1
ATOM 6681 O O . GLY A 1 856 ? 1.363 32.066 -14.274 1.00 59.00 856 GLY A O 1
ATOM 6682 N N . VAL A 1 857 ? 0.733 34.001 -13.283 1.00 63.53 857 VAL A N 1
ATOM 6683 C CA . VAL A 1 857 ? -0.617 33.596 -12.858 1.00 63.53 857 VAL A CA 1
ATOM 6684 C C . VAL A 1 857 ? -1.656 34.479 -13.536 1.00 63.53 857 VAL A C 1
ATOM 6686 O O . VAL A 1 857 ? -1.448 35.688 -13.667 1.00 63.53 857 VAL A O 1
ATOM 6689 N N . GLY A 1 858 ? -2.772 33.879 -13.961 1.00 64.44 858 GLY A N 1
ATOM 6690 C CA . GLY A 1 858 ? -3.944 34.605 -14.453 1.00 64.44 858 GLY A CA 1
ATOM 6691 C C . GLY A 1 858 ? -4.634 35.446 -13.371 1.00 64.44 858 GLY A C 1
ATOM 6692 O O . GLY A 1 858 ? -4.032 35.854 -12.378 1.00 64.44 858 GLY A O 1
ATOM 6693 N N . ASN A 1 859 ? -5.925 35.714 -13.555 1.00 72.62 859 ASN A N 1
ATOM 6694 C CA . ASN A 1 859 ? -6.712 36.419 -12.545 1.00 72.62 859 ASN A CA 1
ATOM 6695 C C . ASN A 1 859 ? -6.923 35.525 -11.319 1.00 72.62 859 ASN A C 1
ATOM 6697 O O . ASN A 1 859 ? -7.216 34.335 -11.459 1.00 72.62 859 ASN A O 1
ATOM 6701 N N . ILE A 1 860 ? -6.814 36.112 -10.131 1.00 66.12 860 ILE A N 1
ATOM 6702 C CA . ILE A 1 860 ? -7.091 35.457 -8.854 1.00 66.12 860 ILE A CA 1
ATOM 6703 C C . ILE A 1 860 ? -8.374 36.065 -8.297 1.00 66.12 860 ILE A C 1
ATOM 6705 O O . ILE A 1 860 ? -8.408 37.241 -7.949 1.00 66.12 860 ILE A O 1
ATOM 6709 N N . ILE A 1 861 ? -9.430 35.267 -8.198 1.00 69.62 861 ILE A N 1
ATOM 6710 C CA . ILE A 1 861 ? -10.702 35.669 -7.600 1.00 69.62 861 ILE A CA 1
ATOM 6711 C C . ILE A 1 861 ? -10.891 34.860 -6.324 1.00 69.62 861 ILE A C 1
ATOM 6713 O O . ILE A 1 861 ? -11.001 33.637 -6.369 1.00 69.62 861 ILE A O 1
ATOM 6717 N N . VAL A 1 862 ? -10.946 35.543 -5.186 1.00 69.19 862 VAL A N 1
ATOM 6718 C CA . VAL A 1 862 ? -11.288 34.952 -3.893 1.00 69.19 862 VAL A CA 1
ATOM 6719 C C . VAL A 1 862 ? -12.609 35.553 -3.446 1.00 69.19 862 VAL A C 1
ATOM 6721 O O . VAL A 1 862 ? -12.693 36.748 -3.176 1.00 69.19 862 VAL A O 1
ATOM 6724 N N . MET A 1 863 ? -13.648 34.731 -3.369 1.00 71.25 863 MET A N 1
ATOM 6725 C CA . MET A 1 863 ? -14.954 35.132 -2.862 1.00 71.25 863 MET A CA 1
ATOM 6726 C C . MET A 1 863 ? -15.242 34.373 -1.574 1.00 71.25 863 MET A C 1
ATOM 6728 O O . MET A 1 863 ? -15.311 33.143 -1.570 1.00 71.25 863 MET A O 1
ATOM 6732 N N . LEU A 1 864 ? -15.416 35.109 -0.481 1.00 69.06 864 LEU A N 1
ATOM 6733 C CA . LEU A 1 864 ? -15.789 34.552 0.813 1.00 69.06 864 LEU A CA 1
ATOM 6734 C C . LEU A 1 864 ? -17.200 35.019 1.164 1.00 69.06 864 LEU A C 1
ATOM 6736 O O . LEU A 1 864 ? -17.437 36.213 1.344 1.00 69.06 864 LEU A O 1
ATOM 6740 N N . THR A 1 865 ? -18.128 34.070 1.265 1.00 70.00 865 THR A N 1
ATOM 6741 C CA . THR A 1 865 ? -19.479 34.299 1.791 1.00 70.00 865 THR A CA 1
ATOM 6742 C C . THR A 1 865 ? -19.513 33.783 3.220 1.00 70.00 865 THR A C 1
ATOM 6744 O O . THR A 1 865 ? -19.436 32.572 3.445 1.00 70.00 865 THR A O 1
ATOM 6747 N N . LEU A 1 866 ? -19.528 34.712 4.175 1.00 64.44 866 LEU A N 1
ATOM 6748 C CA . LEU A 1 866 ? -19.005 34.450 5.512 1.00 64.44 866 LEU A CA 1
ATOM 6749 C C . LEU A 1 866 ? -20.022 33.841 6.475 1.00 64.44 866 LEU A C 1
ATOM 6751 O O . LEU A 1 866 ? -19.738 32.830 7.098 1.00 64.44 866 LEU A O 1
ATOM 6755 N N . ALA A 1 867 ? -21.211 34.413 6.567 1.00 63.69 867 ALA A N 1
ATOM 6756 C CA . ALA A 1 867 ? -22.340 33.807 7.255 1.00 63.69 867 ALA A CA 1
ATOM 6757 C C . ALA A 1 867 ? -23.617 34.340 6.603 1.00 63.69 867 ALA A C 1
ATOM 6759 O O . ALA A 1 867 ? -23.672 35.503 6.204 1.00 63.69 867 ALA A O 1
ATOM 6760 N N . LYS A 1 868 ? -24.638 33.514 6.456 1.00 63.25 868 LYS A N 1
ATOM 6761 C CA . LYS A 1 868 ? -26.002 33.980 6.196 1.00 63.25 868 LYS A CA 1
ATOM 6762 C C . LYS A 1 868 ? -26.834 33.596 7.421 1.00 63.25 868 LYS A C 1
ATOM 6764 O O . LYS A 1 868 ? -26.569 32.547 7.997 1.00 63.25 868 LYS A O 1
ATOM 6769 N N . GLU A 1 869 ? -27.766 34.467 7.814 1.00 68.56 869 GLU A N 1
ATOM 6770 C CA . GLU A 1 869 ? -28.596 34.298 9.023 1.00 68.56 869 GLU A CA 1
ATOM 6771 C C . GLU A 1 869 ? -27.728 34.092 10.286 1.00 68.56 869 GLU A C 1
ATOM 6773 O O . GLU A 1 869 ? -26.624 34.632 10.339 1.00 68.56 869 GLU A O 1
ATOM 6778 N N . ASP A 1 870 ? -28.197 33.336 11.280 1.00 68.19 870 ASP A N 1
ATOM 6779 C CA . ASP A 1 870 ? -27.631 33.101 12.626 1.00 68.19 870 ASP A CA 1
ATOM 6780 C C . ASP A 1 870 ? -26.278 32.333 12.687 1.00 68.19 870 ASP A C 1
ATOM 6782 O O . ASP A 1 870 ? -25.748 32.018 13.768 1.00 68.19 870 ASP A O 1
ATOM 6786 N N . GLY A 1 871 ? -25.662 32.051 11.535 1.00 69.25 871 GLY A N 1
ATOM 6787 C CA . GLY A 1 871 ? -24.413 31.295 11.410 1.00 69.25 871 GLY A CA 1
ATOM 6788 C C . GLY A 1 871 ? -23.202 31.922 12.116 1.00 69.25 871 GLY A C 1
ATOM 6789 O O . GLY A 1 871 ? -23.081 33.143 12.270 1.00 69.25 871 GLY A O 1
ATOM 6790 N N . ARG A 1 872 ? -22.247 31.079 12.545 1.00 75.75 872 ARG A N 1
ATOM 6791 C CA . ARG A 1 872 ? -21.039 31.515 13.277 1.00 75.75 872 ARG A CA 1
ATOM 6792 C C . ARG A 1 872 ? -19.747 31.034 12.637 1.00 75.75 872 ARG A C 1
ATOM 6794 O O . ARG A 1 872 ? -19.541 29.836 12.463 1.00 75.75 872 ARG A O 1
ATOM 6801 N N . VAL A 1 873 ? -18.821 31.958 12.409 1.00 75.56 873 VAL A N 1
ATOM 6802 C CA . VAL A 1 873 ? -17.479 31.661 11.898 1.00 75.56 873 VAL A CA 1
ATOM 6803 C C . VAL A 1 873 ? -16.415 32.220 12.837 1.00 75.56 873 VAL A C 1
ATOM 6805 O O . VAL A 1 873 ? -16.545 33.337 13.337 1.00 75.56 873 VAL A O 1
ATOM 6808 N N . GLY A 1 874 ? -15.362 31.436 13.086 1.00 76.25 874 GLY A N 1
ATOM 6809 C CA . GLY A 1 874 ? -14.190 31.855 13.858 1.00 76.25 874 GLY A CA 1
ATOM 6810 C C . GLY A 1 874 ? -13.360 32.950 13.175 1.00 76.25 874 GLY A C 1
ATOM 6811 O O . GLY A 1 874 ? -13.834 33.693 12.316 1.00 76.25 874 GLY A O 1
ATOM 6812 N N . ASN A 1 875 ? -12.089 33.063 13.562 1.00 79.44 875 ASN A N 1
ATOM 6813 C CA . ASN A 1 875 ? -11.170 34.006 12.928 1.00 79.44 875 ASN A CA 1
ATOM 6814 C C . ASN A 1 875 ? -10.839 33.557 11.504 1.00 79.44 875 ASN A C 1
ATOM 6816 O O . ASN A 1 875 ? -10.616 32.372 11.255 1.00 79.44 875 ASN A O 1
ATOM 6820 N N . ILE A 1 876 ? -10.745 34.515 10.590 1.00 73.38 876 ILE A N 1
ATOM 6821 C CA . ILE A 1 876 ? -10.431 34.282 9.185 1.00 73.38 876 ILE A CA 1
ATOM 6822 C C . ILE A 1 876 ? -9.119 34.977 8.873 1.00 73.38 876 ILE A C 1
ATOM 6824 O O . ILE A 1 876 ? -9.013 36.194 8.984 1.00 73.38 876 ILE A O 1
ATOM 6828 N N . ILE A 1 877 ? -8.121 34.208 8.460 1.00 75.00 877 ILE A N 1
ATOM 6829 C CA . ILE A 1 877 ? -6.819 34.713 8.044 1.00 75.00 877 ILE A CA 1
ATOM 6830 C C . ILE A 1 877 ? -6.642 34.375 6.571 1.00 75.00 877 ILE A C 1
ATOM 6832 O O . ILE A 1 877 ? -6.537 33.208 6.204 1.00 75.00 877 ILE A O 1
ATOM 6836 N N . VAL A 1 878 ? -6.592 35.395 5.724 1.00 74.62 878 VAL A N 1
ATOM 6837 C CA . VAL A 1 878 ? -6.256 35.252 4.308 1.00 74.62 878 VAL A CA 1
ATOM 6838 C C . VAL A 1 878 ? -4.872 35.846 4.101 1.00 74.62 878 VAL A C 1
ATOM 6840 O O . VAL A 1 878 ? -4.688 37.053 4.215 1.00 74.62 878 VAL A O 1
ATOM 6843 N N . MET A 1 879 ? -3.893 35.000 3.803 1.00 74.50 879 MET A N 1
ATOM 6844 C CA . MET A 1 879 ? -2.539 35.406 3.442 1.00 74.50 879 MET A CA 1
ATOM 6845 C C . MET A 1 879 ? -2.318 35.155 1.957 1.00 74.50 879 MET A C 1
ATOM 6847 O O . MET A 1 879 ? -2.257 34.012 1.509 1.00 74.50 879 MET A O 1
ATOM 6851 N N . LEU A 1 880 ? -2.175 36.234 1.199 1.00 72.06 880 LEU A N 1
ATOM 6852 C CA . LEU A 1 880 ? -1.790 36.201 -0.203 1.00 72.06 880 LEU A CA 1
ATOM 6853 C C . LEU A 1 880 ? -0.342 36.682 -0.297 1.00 72.06 880 LEU A C 1
ATOM 6855 O O . LEU A 1 880 ? -0.065 37.872 -0.147 1.00 72.06 880 LEU A O 1
ATOM 6859 N N . THR A 1 881 ? 0.585 35.756 -0.527 1.00 69.94 881 THR A N 1
ATOM 6860 C CA . THR A 1 881 ? 2.000 36.073 -0.754 1.00 69.94 881 THR A CA 1
ATOM 6861 C C . THR A 1 881 ? 2.291 35.914 -2.235 1.00 69.94 881 THR A C 1
ATOM 6863 O O . THR A 1 881 ? 2.400 34.797 -2.741 1.00 69.94 881 THR A O 1
ATOM 6866 N N . LEU A 1 882 ? 2.364 37.038 -2.943 1.00 62.72 882 LEU A N 1
ATOM 6867 C CA . LEU A 1 882 ? 2.410 37.081 -4.397 1.00 62.72 882 LEU A CA 1
ATOM 6868 C C . LEU A 1 882 ? 3.777 37.598 -4.863 1.00 62.72 882 LEU A C 1
ATOM 6870 O O . LEU A 1 882 ? 4.006 38.806 -4.888 1.00 62.72 882 LEU A O 1
ATOM 6874 N N . ALA A 1 883 ? 4.632 36.645 -5.256 1.00 57.22 883 ALA A N 1
ATOM 6875 C CA . ALA A 1 883 ? 5.959 36.799 -5.863 1.00 57.22 883 ALA A CA 1
ATOM 6876 C C . ALA A 1 883 ? 7.002 37.543 -5.009 1.00 57.22 883 ALA A C 1
ATOM 6878 O O . ALA A 1 883 ? 6.735 38.592 -4.433 1.00 57.22 883 ALA A O 1
ATOM 6879 N N . LYS A 1 884 ? 8.231 37.008 -4.959 1.00 53.69 884 LYS A N 1
ATOM 6880 C CA . LYS A 1 884 ? 9.342 37.628 -4.219 1.00 53.69 884 LYS A CA 1
ATOM 6881 C C . LYS A 1 884 ? 10.225 38.531 -5.093 1.00 53.69 884 LYS A C 1
ATOM 6883 O O . LYS A 1 884 ? 10.761 39.485 -4.556 1.00 53.69 884 LYS A O 1
ATOM 6888 N N . GLU A 1 885 ? 10.257 38.323 -6.417 1.00 53.50 885 GLU A N 1
ATOM 6889 C CA . GLU A 1 885 ? 10.885 39.191 -7.437 1.00 53.50 885 GLU A CA 1
ATOM 6890 C C . GLU A 1 885 ? 10.349 38.807 -8.851 1.00 53.50 885 GLU A C 1
ATOM 6892 O O . GLU A 1 885 ? 10.052 37.653 -9.096 1.00 53.50 885 GLU A O 1
ATOM 6897 N N . ASP A 1 886 ? 10.172 39.720 -9.810 1.00 53.44 886 ASP A N 1
ATOM 6898 C CA . ASP A 1 886 ? 9.860 39.493 -11.257 1.00 53.44 886 ASP A CA 1
ATOM 6899 C C . ASP A 1 886 ? 8.638 38.653 -11.748 1.00 53.44 886 ASP A C 1
ATOM 6901 O O . ASP A 1 886 ? 8.466 38.510 -12.963 1.00 53.44 886 ASP A O 1
ATOM 6905 N N . GLY A 1 887 ? 7.763 38.116 -10.892 1.00 55.88 887 GLY A N 1
ATOM 6906 C CA . GLY A 1 887 ? 6.554 37.379 -11.325 1.00 55.88 887 GLY A CA 1
ATOM 6907 C C . GLY A 1 887 ? 5.408 38.277 -11.835 1.00 55.88 887 GLY A C 1
ATOM 6908 O O . GLY A 1 887 ? 5.230 39.392 -11.346 1.00 55.88 887 GLY A O 1
ATOM 6909 N N . ARG A 1 888 ? 4.591 37.799 -12.794 1.00 60.09 888 ARG A N 1
ATOM 6910 C CA . ARG A 1 888 ? 3.356 38.490 -13.246 1.00 60.09 888 ARG A CA 1
ATOM 6911 C C . ARG A 1 888 ? 2.103 37.849 -12.646 1.00 60.09 888 ARG A C 1
ATOM 6913 O O . ARG A 1 888 ? 1.904 36.645 -12.785 1.00 60.09 888 ARG A O 1
ATOM 6920 N N . VAL A 1 889 ? 1.228 38.656 -12.053 1.00 60.94 889 VAL A N 1
ATOM 6921 C CA . VAL A 1 889 ? -0.100 38.239 -11.573 1.00 60.94 889 VAL A CA 1
ATOM 6922 C C . VAL A 1 889 ? -1.148 39.101 -12.273 1.00 60.94 889 VAL A C 1
ATOM 6924 O O . VAL A 1 889 ? -0.929 40.302 -12.430 1.00 60.94 889 VAL A O 1
ATOM 6927 N N . GLY A 1 890 ? -2.241 38.489 -12.742 1.00 62.41 890 GLY A N 1
ATOM 6928 C CA . GLY A 1 890 ? -3.402 39.209 -13.273 1.00 62.41 890 GLY A CA 1
ATOM 6929 C C . GLY A 1 890 ? -4.179 39.956 -12.184 1.00 62.41 890 GLY A C 1
ATOM 6930 O O . GLY A 1 890 ? -3.675 40.204 -11.088 1.00 62.41 890 GLY A O 1
ATOM 6931 N N . ASN A 1 891 ? -5.440 40.289 -12.457 1.00 68.25 891 ASN A N 1
ATOM 6932 C CA . ASN A 1 891 ? -6.279 40.984 -11.484 1.00 68.25 891 ASN A CA 1
ATOM 6933 C C . ASN A 1 891 ? -6.515 40.109 -10.253 1.00 68.25 891 ASN A C 1
ATOM 6935 O O . ASN A 1 891 ? -6.909 38.947 -10.375 1.00 68.25 891 ASN A O 1
ATOM 6939 N N . ILE A 1 892 ? -6.316 40.693 -9.072 1.00 64.50 892 ILE A N 1
ATOM 6940 C CA . ILE A 1 892 ? -6.629 40.065 -7.790 1.00 64.50 892 ILE A CA 1
ATOM 6941 C C . ILE A 1 892 ? -7.917 40.697 -7.281 1.00 64.50 892 ILE A C 1
ATOM 6943 O O . ILE A 1 892 ? -7.950 41.877 -6.938 1.00 64.50 892 ILE A O 1
ATOM 6947 N N . ILE A 1 893 ? -8.982 39.908 -7.233 1.00 66.19 893 ILE A N 1
ATOM 6948 C CA . ILE A 1 893 ? -10.286 40.335 -6.743 1.00 66.19 893 ILE A CA 1
ATOM 6949 C C . ILE A 1 893 ? -10.574 39.545 -5.475 1.00 66.19 893 ILE A C 1
ATOM 6951 O O . ILE A 1 893 ? -10.804 38.339 -5.531 1.00 66.19 893 ILE A O 1
ATOM 6955 N N . VAL A 1 894 ? -10.567 40.225 -4.330 1.00 67.44 894 VAL A N 1
ATOM 6956 C CA . VAL A 1 894 ? -11.010 39.651 -3.056 1.00 67.44 894 VAL A CA 1
ATOM 6957 C C . VAL A 1 894 ? -12.356 40.270 -2.707 1.00 67.44 894 VAL A C 1
ATOM 6959 O O . VAL A 1 894 ? -12.441 41.464 -2.434 1.00 67.44 894 VAL A O 1
ATOM 6962 N N . MET A 1 895 ? -13.412 39.462 -2.735 1.00 68.00 895 MET A N 1
ATOM 6963 C CA . MET A 1 895 ? -14.754 39.861 -2.322 1.00 68.00 895 MET A CA 1
ATOM 6964 C C . MET A 1 895 ? -15.106 39.188 -0.999 1.00 68.00 895 MET A C 1
ATOM 6966 O O . MET A 1 895 ? -15.104 37.962 -0.890 1.00 68.00 895 MET A O 1
ATOM 6970 N N . LEU A 1 896 ? -15.429 40.011 -0.004 1.00 66.00 896 LEU A N 1
ATOM 6971 C CA . LEU A 1 896 ? -15.898 39.576 1.306 1.00 66.00 896 LEU A CA 1
ATOM 6972 C C . LEU A 1 896 ? -17.364 39.982 1.450 1.00 66.00 896 LEU A C 1
ATOM 6974 O O . LEU A 1 896 ? -17.670 41.165 1.577 1.00 66.00 896 LEU A O 1
ATOM 6978 N N . ALA A 1 897 ? -18.266 39.005 1.431 1.00 65.81 897 ALA A N 1
ATOM 6979 C CA . ALA A 1 897 ? -19.663 39.215 1.784 1.00 65.81 897 ALA A CA 1
ATOM 6980 C C . ALA A 1 897 ? -19.840 38.878 3.271 1.00 65.81 897 ALA A C 1
ATOM 6982 O O . ALA A 1 897 ? -19.810 37.706 3.664 1.00 65.81 897 ALA A O 1
ATOM 6983 N N . LEU A 1 898 ? -19.947 39.925 4.093 1.00 61.25 898 LEU A N 1
ATOM 6984 C CA . LEU A 1 898 ? -20.123 39.834 5.544 1.00 61.25 898 LEU A CA 1
ATOM 6985 C C . LEU A 1 898 ? -21.573 39.503 5.917 1.00 61.25 898 LEU A C 1
ATOM 6987 O O . LEU A 1 898 ? -22.481 39.686 5.109 1.00 61.25 898 LEU A O 1
ATOM 6991 N N . ALA A 1 899 ? -21.730 38.971 7.131 1.00 59.03 899 ALA A N 1
ATOM 6992 C CA . ALA A 1 899 ? -22.938 38.351 7.666 1.00 59.03 899 ALA A CA 1
ATOM 6993 C C . ALA A 1 899 ? -24.248 39.104 7.372 1.00 59.03 899 ALA A C 1
ATOM 6995 O O . ALA A 1 899 ? -24.283 40.334 7.396 1.00 59.03 899 ALA A O 1
ATOM 6996 N N . LYS A 1 900 ? -25.331 38.354 7.130 1.00 59.03 900 LYS A N 1
ATOM 6997 C CA . LYS A 1 900 ? -26.679 38.907 6.936 1.00 59.03 900 LYS A CA 1
ATOM 6998 C C . LYS A 1 900 ? -27.521 38.747 8.210 1.00 59.03 900 LYS A C 1
ATOM 7000 O O . LYS A 1 900 ? -27.538 37.657 8.768 1.00 59.03 900 LYS A O 1
ATOM 7005 N N . GLU A 1 901 ? -28.201 39.828 8.593 1.00 58.38 901 GLU A N 1
ATOM 7006 C CA . GLU A 1 901 ? -29.195 40.001 9.676 1.00 58.38 901 GLU A CA 1
ATOM 7007 C C . GLU A 1 901 ? -28.765 39.608 11.112 1.00 58.38 901 GLU A C 1
ATOM 7009 O O . GLU A 1 901 ? -28.836 40.495 11.956 1.00 58.38 901 GLU A O 1
ATOM 7014 N N . ASP A 1 902 ? -28.182 38.427 11.385 1.00 64.75 902 ASP A N 1
ATOM 7015 C CA . ASP A 1 902 ? -27.829 37.990 12.764 1.00 64.75 902 ASP A CA 1
ATOM 7016 C C . ASP A 1 902 ? -26.511 37.179 12.923 1.00 64.75 902 ASP A C 1
ATOM 7018 O O . ASP A 1 902 ? -26.074 36.855 14.036 1.00 64.75 902 ASP A O 1
ATOM 7022 N N . GLY A 1 903 ? -25.801 36.896 11.827 1.00 63.41 903 GLY A N 1
ATOM 7023 C CA . GLY A 1 903 ? -24.595 36.056 11.841 1.00 63.41 903 GLY A CA 1
ATOM 7024 C C . GLY A 1 903 ? -23.363 36.703 12.482 1.00 63.41 903 GLY A C 1
ATOM 7025 O O . GLY A 1 903 ? -23.157 37.918 12.424 1.00 63.41 903 GLY A O 1
ATOM 7026 N N . ARG A 1 904 ? -22.476 35.882 13.064 1.00 68.94 904 ARG A N 1
ATOM 7027 C CA . ARG A 1 904 ? -21.251 36.346 13.750 1.00 68.94 904 ARG A CA 1
ATOM 7028 C C . ARG A 1 904 ? -19.987 35.812 13.090 1.00 68.94 904 ARG A C 1
ATOM 7030 O O . ARG A 1 904 ? -19.814 34.604 12.951 1.00 68.94 904 ARG A O 1
ATOM 7037 N N . VAL A 1 905 ? -19.059 36.709 12.771 1.00 71.38 905 VAL A N 1
ATOM 7038 C CA . VAL A 1 905 ? -17.725 36.373 12.253 1.00 71.38 905 VAL A CA 1
ATOM 7039 C C . VAL A 1 905 ? -16.674 36.918 13.220 1.00 71.38 905 VAL A C 1
ATOM 7041 O O . VAL A 1 905 ? -16.819 38.037 13.710 1.00 71.38 905 VAL A O 1
ATOM 7044 N N . GLY A 1 906 ? -15.647 36.119 13.523 1.00 69.81 906 GLY A N 1
ATOM 7045 C CA . GLY A 1 906 ? -14.491 36.546 14.315 1.00 69.81 906 GLY A CA 1
ATOM 7046 C C . GLY A 1 906 ? -13.617 37.579 13.592 1.00 69.81 906 GLY A C 1
ATOM 7047 O O . GLY A 1 906 ? -14.027 38.217 12.624 1.00 69.81 906 GLY A O 1
ATOM 7048 N N . ASN A 1 907 ? -12.372 37.738 14.042 1.00 76.25 907 ASN A N 1
ATOM 7049 C CA . ASN A 1 907 ? -11.446 38.676 13.408 1.00 76.25 907 ASN A CA 1
ATOM 7050 C C . ASN A 1 907 ? -11.136 38.243 11.973 1.00 76.25 907 ASN A C 1
ATOM 7052 O O . ASN A 1 907 ? -10.783 37.087 11.735 1.00 76.25 907 ASN A O 1
ATOM 7056 N N . ILE A 1 908 ? -11.202 39.190 11.038 1.00 71.56 908 ILE A N 1
ATOM 7057 C CA . ILE A 1 908 ? -10.807 38.983 9.645 1.00 71.56 908 ILE A CA 1
ATOM 7058 C C . ILE A 1 908 ? -9.481 39.697 9.415 1.00 71.56 908 ILE A C 1
ATOM 7060 O O . ILE A 1 908 ? -9.394 40.919 9.506 1.00 71.56 908 ILE A O 1
ATOM 7064 N N . ILE A 1 909 ? -8.448 38.923 9.109 1.00 71.44 909 ILE A N 1
ATOM 7065 C CA . ILE A 1 909 ? -7.101 39.404 8.827 1.00 71.44 909 ILE A CA 1
ATOM 7066 C C . ILE A 1 909 ? -6.791 39.054 7.378 1.00 71.44 909 ILE A C 1
ATOM 7068 O O . ILE A 1 909 ? -6.583 37.890 7.043 1.00 71.44 909 ILE A O 1
ATOM 7072 N N . VAL A 1 910 ? -6.748 40.065 6.514 1.00 71.88 910 VAL A N 1
ATOM 7073 C CA . VAL A 1 910 ? -6.274 39.911 5.136 1.00 71.88 910 VAL A CA 1
ATOM 7074 C C . VAL A 1 910 ? -4.883 40.521 5.045 1.00 71.88 910 VAL A C 1
ATOM 7076 O O . VAL A 1 910 ? -4.714 41.725 5.210 1.00 71.88 910 VAL A O 1
ATOM 7079 N N . MET A 1 911 ? -3.883 39.684 4.792 1.00 72.12 911 MET A N 1
ATOM 7080 C CA . MET A 1 911 ? -2.509 40.099 4.537 1.00 72.12 911 MET A CA 1
ATOM 7081 C C . MET A 1 911 ? -2.180 39.854 3.071 1.00 72.12 911 MET A C 1
ATOM 7083 O O . MET A 1 911 ? -2.184 38.719 2.597 1.00 72.12 911 MET A O 1
ATOM 7087 N N . LEU A 1 912 ? -1.878 40.938 2.365 1.00 69.62 912 LEU A N 1
ATOM 7088 C CA . LEU A 1 912 ? -1.422 40.911 0.985 1.00 69.62 912 LEU A CA 1
ATOM 7089 C C . LEU A 1 912 ? 0.035 41.367 0.947 1.00 69.62 912 LEU A C 1
ATOM 7091 O O . LEU A 1 912 ? 0.337 42.521 1.248 1.00 69.62 912 LEU A O 1
ATOM 7095 N N . THR A 1 913 ? 0.928 40.464 0.555 1.00 67.38 913 THR A N 1
ATOM 7096 C CA . THR A 1 913 ? 2.348 40.759 0.358 1.00 67.38 913 THR A CA 1
ATOM 7097 C C . THR A 1 913 ? 2.642 40.732 -1.139 1.00 67.38 913 THR A C 1
ATOM 7099 O O . THR A 1 913 ? 2.545 39.676 -1.762 1.00 67.38 913 THR A O 1
ATOM 7102 N N . LEU A 1 914 ? 2.980 41.891 -1.711 1.00 60.81 914 LEU A N 1
ATOM 7103 C CA . LEU A 1 914 ? 3.331 42.079 -3.126 1.00 60.81 914 LEU A CA 1
ATOM 7104 C C . LEU A 1 914 ? 4.782 42.571 -3.244 1.00 60.81 914 LEU A C 1
ATOM 7106 O O . LEU A 1 914 ? 5.154 43.538 -2.575 1.00 60.81 914 LEU A O 1
ATOM 7110 N N . ALA A 1 915 ? 5.597 41.966 -4.115 1.00 54.41 915 ALA A N 1
ATOM 7111 C CA . ALA A 1 915 ? 6.927 42.498 -4.432 1.00 54.41 915 ALA A CA 1
ATOM 7112 C C . ALA A 1 915 ? 6.875 43.756 -5.330 1.00 54.41 915 ALA A C 1
ATOM 7114 O O . ALA A 1 915 ? 6.002 43.934 -6.182 1.00 54.41 915 ALA A O 1
ATOM 7115 N N . LYS A 1 916 ? 7.854 44.654 -5.154 1.00 47.38 916 LYS A N 1
ATOM 7116 C CA . LYS A 1 916 ? 7.997 45.924 -5.892 1.00 47.38 916 LYS A CA 1
ATOM 7117 C C . LYS A 1 916 ? 8.404 45.706 -7.367 1.00 47.38 916 LYS A C 1
ATOM 7119 O O . LYS A 1 916 ? 9.596 45.604 -7.631 1.00 47.38 916 LYS A O 1
ATOM 7124 N N . LYS A 1 917 ? 7.465 45.796 -8.327 1.00 41.06 917 LYS A N 1
ATOM 7125 C CA . LYS A 1 917 ? 7.485 46.748 -9.483 1.00 41.06 917 LYS A CA 1
ATOM 7126 C C . LYS A 1 917 ? 6.370 46.499 -10.519 1.00 41.06 917 LYS A C 1
ATOM 7128 O O . LYS A 1 917 ? 6.160 45.382 -10.959 1.00 41.06 917 LYS A O 1
ATOM 7133 N N . ARG A 1 918 ? 5.794 47.619 -10.991 1.00 40.91 918 ARG A N 1
ATOM 7134 C CA . ARG A 1 918 ? 4.906 47.822 -12.162 1.00 40.91 918 ARG A CA 1
ATOM 7135 C C . ARG A 1 918 ? 3.698 46.875 -12.272 1.00 40.91 918 ARG A C 1
ATOM 7137 O O . ARG A 1 918 ? 3.673 45.985 -13.114 1.00 40.91 918 ARG A O 1
ATOM 7144 N N . MET A 1 919 ? 2.642 47.196 -11.520 1.00 37.78 919 MET A N 1
ATOM 7145 C CA . MET A 1 919 ? 1.274 46.922 -11.975 1.00 37.78 919 MET A CA 1
ATOM 7146 C C . MET A 1 919 ? 0.996 47.776 -13.221 1.00 37.78 919 MET A C 1
ATOM 7148 O O . MET A 1 919 ? 1.259 48.980 -13.210 1.00 37.78 919 MET A O 1
ATOM 7152 N N . ALA A 1 920 ? 0.511 47.161 -14.295 1.00 37.16 920 ALA A N 1
ATOM 7153 C CA . ALA A 1 920 ? -0.107 47.870 -15.406 1.00 37.16 920 ALA A CA 1
ATOM 7154 C C . ALA A 1 920 ? -1.601 47.538 -15.377 1.00 37.16 920 ALA A C 1
ATOM 7156 O O . ALA A 1 920 ? -1.947 46.411 -15.714 1.00 37.16 920 ALA A O 1
ATOM 7157 N N . GLY A 1 921 ? -2.414 48.525 -14.983 1.00 33.56 921 GLY A N 1
ATOM 7158 C CA . GLY A 1 921 ? -3.878 48.541 -15.112 1.00 33.56 921 GLY A CA 1
ATOM 7159 C C . GLY A 1 921 ? -4.614 47.619 -14.165 1.00 33.56 921 GLY A C 1
ATOM 7160 O O . GLY A 1 921 ? -4.897 46.489 -14.609 1.00 33.56 921 GLY A O 1
#